Protein AF-0000000067801260 (afdb_homodimer)

Nearest PDB structures (foldseek):
  6x68-assembly1_C  TM=8.379E-01  e=4.644E-24  Trichoplusia ni
  5kc8-assembly1_A-2  TM=3.823E-01  e=8.505E+00  Homo sapiens
  6x68-assembly1_C  TM=8.379E-01  e=5.877E-24  Trichoplusia ni
  5kc8-assembly1_A-2  TM=3.819E-01  e=8.626E+00  Homo sapiens

Organism: Spodoptera frugiperda (NCBI:txid7108)

pLDDT: mean 83.51, std 18.82, range [22.94, 98.62]

Solvent-accessible surface area (backbone atoms only — not comparable to full-atom values): 46597 Å² total; per-residue (Å²): 73,30,53,61,46,40,55,47,50,46,67,68,41,85,57,49,84,84,35,73,62,62,68,69,66,81,75,52,71,66,56,49,36,30,54,53,17,48,42,48,43,44,13,45,45,37,58,87,44,80,68,41,49,72,32,82,48,78,91,49,40,49,66,64,52,59,71,64,47,53,67,68,58,50,55,49,47,61,71,28,58,48,60,37,68,68,88,71,65,71,61,90,65,50,86,47,61,64,38,43,67,55,51,51,52,51,34,51,49,33,47,71,73,55,81,71,68,53,46,36,25,47,52,74,48,66,46,73,50,86,73,94,59,94,38,62,39,78,41,78,91,42,90,55,33,40,11,44,40,32,40,36,33,13,19,79,86,19,40,57,38,31,66,46,76,54,63,56,71,77,35,86,62,69,72,62,47,52,45,51,48,50,50,63,64,40,53,91,62,55,50,73,60,25,34,40,34,32,45,45,80,42,41,43,57,65,41,42,51,54,32,43,71,40,53,50,19,28,35,36,25,32,41,53,86,89,49,76,89,60,61,63,66,59,73,67,58,85,67,53,75,71,36,73,45,73,50,64,50,96,86,47,44,27,41,35,32,36,21,59,99,52,82,43,39,34,40,25,51,75,52,70,96,47,72,39,77,42,65,36,86,93,41,73,85,40,73,43,77,39,45,39,60,58,54,52,43,65,72,47,66,51,12,56,58,46,27,52,54,60,24,55,60,53,46,48,77,66,85,92,62,56,69,66,56,50,51,45,44,47,48,55,67,18,48,45,46,43,37,51,48,54,54,48,36,69,70,63,70,49,90,70,52,71,66,56,54,54,50,50,50,26,29,58,42,51,67,51,75,75,72,68,71,60,78,62,64,76,68,69,69,72,74,73,72,69,72,78,50,81,57,47,44,99,85,64,49,66,48,76,73,77,79,82,70,76,74,74,79,125,73,31,52,61,45,42,55,47,48,46,67,67,43,86,57,50,83,84,38,72,64,61,68,69,65,80,75,52,71,67,55,50,37,30,53,52,17,48,42,48,45,45,13,46,44,38,58,88,45,81,68,40,51,72,31,82,49,77,90,50,42,49,65,64,52,61,70,64,47,54,65,68,56,51,54,49,46,62,71,29,58,49,60,36,67,68,89,70,65,71,62,88,66,51,87,49,61,62,38,43,66,53,53,50,52,52,35,51,51,35,46,71,72,54,80,72,67,56,46,36,24,47,52,76,48,66,44,72,48,84,74,93,58,95,36,61,40,79,42,77,92,42,90,55,33,40,11,43,40,29,38,33,33,14,20,78,87,20,40,56,38,32,66,46,75,55,64,54,74,75,38,88,66,69,74,64,47,53,44,51,49,52,50,63,64,40,53,91,62,55,52,74,58,24,35,39,34,32,45,45,80,42,40,44,58,67,40,41,50,53,33,42,70,41,54,49,20,28,35,37,26,31,41,53,86,89,48,75,89,60,62,64,66,58,74,65,59,85,67,52,74,69,37,71,45,72,52,65,50,95,86,46,45,26,40,36,33,36,22,58,98,53,81,43,39,32,38,24,51,76,54,68,96,46,71,40,79,42,65,36,86,93,40,73,85,42,72,43,76,40,44,40,61,56,55,51,45,65,70,48,67,50,13,55,58,48,28,51,54,58,23,56,59,52,47,48,78,66,84,92,62,57,68,65,55,50,51,45,44,46,47,55,69,17,48,45,44,42,37,50,47,54,54,47,38,68,70,63,71,48,90,70,52,71,66,56,53,52,49,50,52,29,30,60,40,51,66,50,75,73,73,72,72,62,80,66,69,75,69,70,67,73,74,72,72,69,72,77,50,80,56,48,43,98,86,63,49,68,48,77,73,76,78,83,67,81,74,75,77,125

InterPro domains:
  IPR029526 PiggyBac transposable element-derived protein [PF13843] (2-341)

Structure (mmCIF, N/CA/C/O backbone):
data_AF-0000000067801260-model_v1
#
loop_
_entity.id
_entity.type
_entity.pdbx_description
1 polymer 'PiggyBac transposable element-derived protein 4'
#
loop_
_atom_site.group_PDB
_atom_site.id
_atom_site.type_symbol
_atom_site.label_atom_id
_atom_site.label_alt_id
_atom_site.label_comp_id
_atom_site.label_asym_id
_atom_site.label_entity_id
_atom_site.label_seq_id
_atom_site.pdbx_PDB_ins_code
_atom_site.Cartn_x
_atom_site.Cartn_y
_atom_site.Cartn_z
_atom_site.occupancy
_atom_site.B_iso_or_equiv
_atom_site.auth_seq_id
_atom_site.auth_comp_id
_atom_site.auth_asym_id
_atom_site.auth_atom_id
_atom_site.pdbx_PDB_model_num
ATOM 1 N N . MET A 1 1 ? 16.891 13.375 26.109 1 86.06 1 MET A N 1
ATOM 2 C CA . MET A 1 1 ? 15.844 12.367 26.266 1 86.06 1 MET A CA 1
ATOM 3 C C . MET A 1 1 ? 16.344 10.984 25.859 1 86.06 1 MET A C 1
ATOM 5 O O . MET A 1 1 ? 16.25 10.031 26.625 1 86.06 1 MET A O 1
ATOM 9 N N . THR A 1 2 ? 16.969 10.867 24.766 1 85.75 2 THR A N 1
ATOM 10 C CA . THR A 1 2 ? 17.5 9.602 24.266 1 85.75 2 THR A CA 1
ATOM 11 C C . THR A 1 2 ? 18.594 9.078 25.203 1 85.75 2 THR A C 1
ATOM 13 O O . THR A 1 2 ? 18.594 7.898 25.562 1 85.75 2 THR A O 1
ATOM 16 N N . ASN A 1 3 ? 19.438 9.984 25.609 1 85.62 3 ASN A N 1
ATOM 17 C CA . ASN A 1 3 ? 20.5 9.594 26.547 1 85.62 3 ASN A CA 1
ATOM 18 C C . ASN A 1 3 ? 19.922 9.109 27.859 1 85.62 3 ASN A C 1
ATOM 20 O O . ASN A 1 3 ? 20.406 8.117 28.422 1 85.62 3 ASN A O 1
ATOM 24 N N . SER A 1 4 ? 18.891 9.82 28.375 1 83.81 4 SER A N 1
ATOM 25 C CA . SER A 1 4 ? 18.266 9.438 29.625 1 83.81 4 SER A CA 1
ATOM 26 C C . SER A 1 4 ? 17.656 8.039 29.547 1 83.81 4 SER A C 1
ATOM 28 O O . SER A 1 4 ? 17.828 7.223 30.453 1 83.81 4 SER A O 1
ATOM 30 N N . TYR A 1 5 ? 17.062 7.746 28.531 1 83.62 5 TYR A N 1
ATOM 31 C CA . TYR A 1 5 ? 16.438 6.438 28.359 1 83.62 5 TYR A CA 1
ATOM 32 C C . TYR A 1 5 ? 17.5 5.344 28.25 1 83.62 5 TYR A C 1
ATOM 34 O O . TYR A 1 5 ? 17.359 4.273 28.844 1 83.62 5 TYR A O 1
ATOM 42 N N . ALA A 1 6 ? 18.469 5.562 27.422 1 83.88 6 ALA A N 1
ATOM 43 C CA . ALA A 1 6 ? 19.531 4.578 27.234 1 83.88 6 ALA A CA 1
ATOM 44 C C . ALA A 1 6 ? 20.172 4.203 28.578 1 83.88 6 ALA A C 1
ATOM 46 O O . ALA A 1 6 ? 20.422 3.025 28.844 1 83.88 6 ALA A O 1
ATOM 47 N N . ASN A 1 7 ? 20.406 5.223 29.328 1 81.88 7 ASN A N 1
ATOM 48 C CA . ASN A 1 7 ? 21.047 4.992 30.625 1 81.88 7 ASN A CA 1
ATOM 49 C C . ASN A 1 7 ? 20.125 4.227 31.562 1 81.88 7 ASN A C 1
ATOM 51 O O . ASN A 1 7 ? 20.578 3.408 32.375 1 81.88 7 ASN A O 1
ATOM 55 N N . LYS A 1 8 ? 18.875 4.398 31.453 1 81 8 LYS A N 1
ATOM 56 C CA . LYS A 1 8 ? 17.906 3.668 32.25 1 81 8 LYS A CA 1
ATOM 57 C C . LYS A 1 8 ? 17.859 2.195 31.859 1 81 8 LYS A C 1
ATOM 59 O O . LYS A 1 8 ? 17.844 1.315 32.719 1 81 8 LYS A O 1
ATOM 64 N N . VAL A 1 9 ? 17.812 1.975 30.625 1 79.56 9 VAL A N 1
ATOM 65 C CA . VAL A 1 9 ? 17.75 0.603 30.125 1 79.56 9 VAL A CA 1
ATOM 66 C C . VAL A 1 9 ? 19.016 -0.147 30.5 1 79.56 9 VAL A C 1
ATOM 68 O O . VAL A 1 9 ? 18.984 -1.337 30.812 1 79.56 9 VAL A O 1
ATOM 71 N N . LYS A 1 10 ? 20.062 0.559 30.391 1 76.12 10 LYS A N 1
ATOM 72 C CA . LYS A 1 10 ? 21.359 -0.026 30.75 1 76.12 10 LYS A CA 1
ATOM 73 C C . LYS A 1 10 ? 21.359 -0.492 32.219 1 76.12 10 LYS A C 1
ATOM 75 O O . LYS A 1 10 ? 21.922 -1.535 32.531 1 76.12 10 LYS A O 1
ATOM 80 N N . ILE A 1 11 ? 20.672 0.238 33 1 73.31 11 ILE A N 1
ATOM 81 C CA . ILE A 1 11 ? 20.641 -0.047 34.438 1 73.31 11 ILE A CA 1
ATOM 82 C C . ILE A 1 11 ? 19.656 -1.172 34.719 1 73.31 11 ILE A C 1
ATOM 84 O O . ILE A 1 11 ? 19.922 -2.061 35.531 1 73.31 11 ILE A O 1
ATOM 88 N N . LEU A 1 12 ? 18.5 -1.091 34.031 1 68.81 12 LEU A N 1
ATOM 89 C CA . LEU A 1 12 ? 17.406 -2.014 34.344 1 68.81 12 LEU A CA 1
ATOM 90 C C . LEU A 1 12 ? 17.719 -3.404 33.781 1 68.81 12 LEU A C 1
ATOM 92 O O . LEU A 1 12 ? 17.375 -4.41 34.438 1 68.81 12 LEU A O 1
ATOM 96 N N . LYS A 1 13 ? 18.078 -3.387 32.562 1 64.12 13 LYS A N 1
ATOM 97 C CA . LYS A 1 13 ? 18.312 -4.707 31.984 1 64.12 13 LYS A CA 1
ATOM 98 C C . LYS A 1 13 ? 19.703 -5.234 32.344 1 64.12 13 LYS A C 1
ATOM 100 O O . LYS A 1 13 ? 20.672 -4.469 32.406 1 64.12 13 LYS A O 1
ATOM 105 N N . VAL A 1 14 ? 19.719 -6.273 33.188 1 59 14 VAL A N 1
ATOM 106 C CA . VAL A 1 14 ? 20.984 -6.941 33.469 1 59 14 VAL A CA 1
ATOM 107 C C . VAL A 1 14 ? 21.797 -7.066 32.188 1 59 14 VAL A C 1
ATOM 109 O O . VAL A 1 14 ? 21.547 -7.949 31.359 1 59 14 VAL A O 1
ATOM 112 N N . VAL A 1 15 ? 22.234 -5.996 31.797 1 60.5 15 VAL A N 1
ATOM 113 C CA . VAL A 1 15 ? 23 -5.945 30.562 1 60.5 15 VAL A CA 1
ATOM 114 C C . VAL A 1 15 ? 24.344 -6.641 30.766 1 60.5 15 VAL A C 1
ATOM 116 O O . VAL A 1 15 ? 25.094 -6.32 31.688 1 60.5 15 VAL A O 1
ATOM 119 N N . THR A 1 16 ? 24.328 -7.875 30.234 1 58.53 16 THR A N 1
ATOM 120 C CA . THR A 1 16 ? 25.625 -8.547 30.25 1 58.53 16 THR A CA 1
ATOM 121 C C . THR A 1 16 ? 26.625 -7.801 29.375 1 58.53 16 THR A C 1
ATOM 123 O O . THR A 1 16 ? 26.25 -7.051 28.469 1 58.53 16 THR A O 1
ATOM 126 N N . ARG A 1 17 ? 27.859 -7.785 29.781 1 54.38 17 ARG A N 1
ATOM 127 C CA . ARG A 1 17 ? 28.953 -7.062 29.156 1 54.38 17 ARG A CA 1
ATOM 128 C C . ARG A 1 17 ? 28.906 -7.203 27.641 1 54.38 17 ARG A C 1
ATOM 130 O O . ARG A 1 17 ? 29.359 -6.316 26.906 1 54.38 17 ARG A O 1
ATOM 137 N N . ASN A 1 18 ? 28.344 -8.258 27.156 1 57.47 18 ASN A N 1
ATOM 138 C CA . ASN A 1 18 ? 28.422 -8.57 25.734 1 57.47 18 ASN A CA 1
ATOM 139 C C . ASN A 1 18 ? 27.219 -8.008 24.984 1 57.47 18 ASN A C 1
ATOM 141 O O . ASN A 1 18 ? 27.172 -8.07 23.75 1 57.47 18 ASN A O 1
ATOM 145 N N . MET A 1 19 ? 26.406 -7.348 25.766 1 66.75 19 MET A N 1
ATOM 146 C CA . MET A 1 19 ? 25.25 -6.809 25.062 1 66.75 19 MET A CA 1
ATOM 147 C C . MET A 1 19 ? 25.562 -5.453 24.453 1 66.75 19 MET A C 1
ATOM 149 O O . MET A 1 19 ? 26.328 -4.672 25.016 1 66.75 19 MET A O 1
ATOM 153 N N . ARG A 1 20 ? 25.156 -5.211 23.344 1 71.19 20 ARG A N 1
ATOM 154 C CA . ARG A 1 20 ? 25.375 -3.965 22.609 1 71.19 20 ARG A CA 1
ATOM 155 C C . ARG A 1 20 ? 25.016 -2.758 23.469 1 71.19 20 ARG A C 1
ATOM 157 O O . ARG A 1 20 ? 25.688 -1.73 23.422 1 71.19 20 ARG A O 1
ATOM 164 N N . LEU A 1 21 ? 24.141 -2.906 24.328 1 74.38 21 LEU A N 1
ATOM 165 C CA . LEU A 1 21 ? 23.656 -1.801 25.156 1 74.38 21 LEU A CA 1
ATOM 166 C C . LEU A 1 21 ? 24.703 -1.381 26.172 1 74.38 21 LEU A C 1
ATOM 168 O O . LEU A 1 21 ? 24.719 -0.227 26.609 1 74.38 21 LEU A O 1
ATOM 172 N N . ALA A 1 22 ? 25.469 -2.301 26.516 1 74.88 22 ALA A N 1
ATOM 173 C CA . ALA A 1 22 ? 26.531 -2.008 27.484 1 74.88 22 ALA A CA 1
ATOM 174 C C . ALA A 1 22 ? 27.531 -1.007 26.906 1 74.88 22 ALA A C 1
ATOM 176 O O . ALA A 1 22 ? 28.219 -0.311 27.656 1 74.88 22 ALA A O 1
ATOM 177 N N . LYS A 1 23 ? 27.5 -0.861 25.594 1 78.81 23 LYS A N 1
ATOM 178 C CA . LYS A 1 23 ? 28.469 -0.004 24.922 1 78.81 23 LYS A CA 1
ATOM 179 C C . LYS A 1 23 ? 27.875 1.37 24.625 1 78.81 23 LYS A C 1
ATOM 181 O O . LYS A 1 23 ? 28.453 2.15 23.859 1 78.81 23 LYS A O 1
ATOM 186 N N . TRP A 1 24 ? 26.859 1.722 25.297 1 88.94 24 TRP A N 1
ATOM 187 C CA . TRP A 1 24 ? 26.203 2.996 25.031 1 88.94 24 TRP A CA 1
ATOM 188 C C . TRP A 1 24 ? 27.094 4.164 25.469 1 88.94 24 TRP A C 1
ATOM 190 O O . TRP A 1 24 ? 27.656 4.152 26.562 1 88.94 24 TRP A O 1
ATOM 200 N N . VAL A 1 25 ? 27.25 5.066 24.547 1 89.38 25 VAL A N 1
ATOM 201 C CA . VAL A 1 25 ? 27.859 6.367 24.812 1 89.38 25 VAL A CA 1
ATOM 202 C C . VAL A 1 25 ? 26.859 7.48 24.484 1 89.38 25 VAL A C 1
ATOM 204 O O . VAL A 1 25 ? 26.203 7.434 23.438 1 89.38 25 VAL A O 1
ATOM 207 N N . ASP A 1 26 ? 26.766 8.406 25.453 1 91.81 26 ASP A N 1
ATOM 208 C CA . ASP A 1 26 ? 25.797 9.477 25.219 1 91.81 26 ASP A CA 1
ATOM 209 C C . ASP A 1 26 ? 26.031 10.148 23.859 1 91.81 26 ASP A C 1
ATOM 211 O O . ASP A 1 26 ? 27.172 10.367 23.469 1 91.81 26 ASP A O 1
ATOM 215 N N . CYS A 1 27 ? 24.906 10.352 23.234 1 91.88 27 CYS A N 1
ATOM 216 C CA . CYS A 1 27 ? 25 11 21.922 1 91.88 27 CYS A CA 1
ATOM 217 C C . CYS A 1 27 ? 24.938 12.516 22.062 1 91.88 27 CYS A C 1
ATOM 219 O O . CYS A 1 27 ? 24.5 13.031 23.094 1 91.88 27 CYS A O 1
ATOM 221 N N . ASN A 1 28 ? 25.516 13.258 21.062 1 93.38 28 ASN A N 1
ATOM 222 C CA . ASN A 1 28 ? 25.438 14.711 20.984 1 93.38 28 ASN A CA 1
ATOM 223 C C . ASN A 1 28 ? 24.562 15.172 19.828 1 93.38 28 ASN A C 1
ATOM 225 O O . ASN A 1 28 ? 23.984 14.352 19.109 1 93.38 28 ASN A O 1
ATOM 229 N N . ASP A 1 29 ? 24.469 16.469 19.703 1 93.75 29 ASP A N 1
ATOM 230 C CA . ASP A 1 29 ? 23.562 17.031 18.703 1 93.75 29 ASP A CA 1
ATOM 231 C C . ASP A 1 29 ? 24.016 16.688 17.297 1 93.75 29 ASP A C 1
ATOM 233 O O . ASP A 1 29 ? 23.188 16.391 16.422 1 93.75 29 ASP A O 1
ATOM 237 N N . GLU A 1 30 ? 25.219 16.672 17.094 1 94.75 30 GLU A N 1
ATOM 238 C CA . GLU A 1 30 ? 25.75 16.359 15.773 1 94.75 30 GLU A CA 1
ATOM 239 C C . GLU A 1 30 ? 25.469 14.906 15.391 1 94.75 30 GLU A C 1
ATOM 241 O O . GLU A 1 30 ? 25.094 14.617 14.258 1 94.75 30 GLU A O 1
ATOM 246 N N . GLU A 1 31 ? 25.703 14.062 16.328 1 95 31 GLU A N 1
ATOM 247 C CA . GLU A 1 31 ? 25.453 12.648 16.094 1 95 31 GLU A CA 1
ATOM 248 C C . GLU A 1 31 ? 23.984 12.375 15.82 1 95 31 GLU A C 1
ATOM 250 O O . GLU A 1 31 ? 23.641 11.57 14.961 1 95 31 GLU A O 1
ATOM 255 N N . MET A 1 32 ? 23.172 13.07 16.625 1 96.06 32 MET A N 1
ATOM 256 C CA . MET A 1 32 ? 21.734 12.914 16.422 1 96.06 32 MET A CA 1
ATOM 257 C C . MET A 1 32 ? 21.312 13.414 15.055 1 96.06 32 MET A C 1
ATOM 259 O O . MET A 1 32 ? 20.438 12.836 14.414 1 96.06 32 MET A O 1
ATOM 263 N N . LEU A 1 33 ? 21.969 14.438 14.648 1 96.81 33 LEU A N 1
ATOM 264 C CA . LEU A 1 33 ? 21.688 14.969 13.32 1 96.81 33 LEU A CA 1
ATOM 265 C C . LEU A 1 33 ? 22.062 13.961 12.234 1 96.81 33 LEU A C 1
ATOM 267 O O . LEU A 1 33 ? 21.328 13.766 11.273 1 96.81 33 LEU A O 1
ATOM 271 N N . LYS A 1 34 ? 23.188 13.336 12.391 1 97.25 34 LYS A N 1
ATOM 272 C CA . LYS A 1 34 ? 23.609 12.297 11.461 1 97.25 34 LYS A CA 1
ATOM 273 C C . LYS A 1 34 ? 22.656 11.109 11.484 1 97.25 34 LYS A C 1
ATOM 275 O O . LYS A 1 34 ? 22.359 10.523 10.438 1 97.25 34 LYS A O 1
ATOM 280 N N . PHE A 1 35 ? 22.219 10.805 12.711 1 96.88 35 PHE A N 1
ATOM 281 C CA . PHE A 1 35 ? 21.25 9.719 12.883 1 96.88 35 PHE A CA 1
ATOM 282 C C . PHE A 1 35 ? 19.984 10 12.086 1 96.88 35 PHE A C 1
ATOM 284 O O . PHE A 1 35 ? 19.5 9.141 11.344 1 96.88 35 PHE A O 1
ATOM 291 N N . LEU A 1 36 ? 19.453 11.211 12.188 1 96.88 36 LEU A N 1
ATOM 292 C CA . LEU A 1 36 ? 18.266 11.625 11.469 1 96.88 36 LEU A CA 1
ATOM 293 C C . LEU A 1 36 ? 18.531 11.688 9.969 1 96.88 36 LEU A C 1
ATOM 295 O O . LEU A 1 36 ? 17.672 11.336 9.164 1 96.88 36 LEU A O 1
ATOM 299 N N . GLY A 1 37 ? 19.688 12.148 9.617 1 96.81 37 GLY A N 1
ATOM 300 C CA . GLY A 1 37 ? 20.078 12.164 8.211 1 96.81 37 GLY A CA 1
ATOM 301 C C . GLY A 1 37 ? 20.094 10.781 7.582 1 96.81 37 GLY A C 1
ATOM 302 O O . GLY A 1 37 ? 19.688 10.617 6.43 1 96.81 37 GLY A O 1
ATOM 303 N N . LEU A 1 38 ? 20.531 9.812 8.312 1 96.44 38 LEU A N 1
ATOM 304 C CA . LEU A 1 38 ? 20.562 8.438 7.824 1 96.44 38 LEU A CA 1
ATOM 305 C C . LEU A 1 38 ? 19.141 7.914 7.621 1 96.44 38 LEU A C 1
ATOM 307 O O . LEU A 1 38 ? 18.875 7.16 6.68 1 96.44 38 LEU A O 1
ATOM 311 N N . LEU A 1 39 ? 18.25 8.32 8.508 1 95.62 39 LEU A N 1
ATOM 312 C CA . LEU A 1 39 ? 16.859 7.918 8.336 1 95.62 39 LEU A CA 1
ATOM 313 C C . LEU A 1 39 ? 16.297 8.484 7.035 1 95.62 39 LEU A C 1
ATOM 315 O O . LEU A 1 39 ? 15.586 7.785 6.309 1 95.62 39 LEU A O 1
ATOM 319 N N . ILE A 1 40 ? 16.609 9.688 6.742 1 95.5 40 ILE A N 1
ATOM 320 C CA . ILE A 1 40 ? 16.172 10.297 5.488 1 95.5 40 ILE A CA 1
ATOM 321 C C . ILE A 1 40 ? 16.781 9.539 4.309 1 95.5 40 ILE A C 1
ATOM 323 O O . ILE A 1 40 ? 16.109 9.25 3.324 1 95.5 40 ILE A O 1
ATOM 327 N N . TYR A 1 41 ? 18.109 9.242 4.492 1 95.62 41 TYR A N 1
ATOM 328 C CA . TYR A 1 41 ? 18.828 8.516 3.453 1 95.62 41 TYR A CA 1
ATOM 329 C C . TYR A 1 41 ? 18.141 7.188 3.15 1 95.62 41 TYR A C 1
ATOM 331 O O . TYR A 1 41 ? 17.984 6.812 1.984 1 95.62 41 TYR A O 1
ATOM 339 N N . MET A 1 42 ? 17.688 6.551 4.148 1 94.19 42 MET A N 1
ATOM 340 C CA . MET A 1 42 ? 17.062 5.234 4.008 1 94.19 42 MET A CA 1
ATOM 341 C C . MET A 1 42 ? 15.688 5.348 3.365 1 94.19 42 MET A C 1
ATOM 343 O O . MET A 1 42 ? 15.148 4.363 2.859 1 94.19 42 MET A O 1
ATOM 347 N N . GLY A 1 43 ? 15.086 6.496 3.391 1 93 43 GLY A N 1
ATOM 348 C CA . GLY A 1 43 ? 13.867 6.762 2.643 1 93 43 GLY A CA 1
ATOM 349 C C . GLY A 1 43 ? 14.117 6.977 1.16 1 93 43 GLY A C 1
ATOM 350 O O . GLY A 1 43 ? 13.281 6.605 0.328 1 93 43 GLY A O 1
ATOM 351 N N . LEU A 1 44 ? 15.25 7.535 0.869 1 93.19 44 LEU A N 1
ATOM 352 C CA . LEU A 1 44 ? 15.633 7.805 -0.512 1 93.19 44 LEU A CA 1
ATOM 353 C C . LEU A 1 44 ? 16.109 6.527 -1.205 1 93.19 44 LEU A C 1
ATOM 355 O O . LEU A 1 44 ? 15.797 6.309 -2.379 1 93.19 44 LEU A O 1
ATOM 359 N N . LYS A 1 45 ? 16.812 5.812 -0.466 1 93.5 45 LYS A N 1
ATOM 360 C CA . LYS A 1 45 ? 17.375 4.543 -0.93 1 93.5 45 LYS A CA 1
ATOM 361 C C . LYS A 1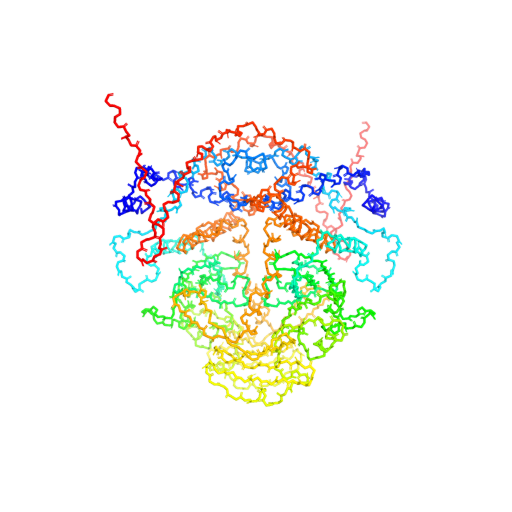 45 ? 16.875 3.381 -0.076 1 93.5 45 LYS A C 1
ATOM 363 O O . LYS A 1 45 ? 17.297 3.209 1.064 1 93.5 45 LYS A O 1
ATOM 368 N N . LYS A 1 46 ? 16.125 2.529 -0.647 1 92.06 46 LYS A N 1
ATOM 369 C CA . LYS A 1 46 ? 15.555 1.432 0.13 1 92.06 46 LYS A CA 1
ATOM 370 C C . LYS A 1 46 ? 16.266 0.116 -0.18 1 92.06 46 LYS A C 1
ATOM 372 O O . LYS A 1 46 ? 16.406 -0.256 -1.347 1 92.06 46 LYS A O 1
ATOM 377 N N . LEU A 1 47 ? 16.672 -0.47 0.854 1 92.31 47 LEU A N 1
ATOM 378 C CA . LEU A 1 47 ? 17.328 -1.77 0.763 1 92.31 47 LEU A CA 1
ATOM 379 C C . LEU A 1 47 ? 16.531 -2.836 1.504 1 92.31 47 LEU A C 1
ATOM 381 O O . LEU A 1 47 ? 15.641 -2.514 2.289 1 92.31 47 LEU A O 1
ATOM 385 N N . PRO A 1 48 ? 16.766 -4.098 1.256 1 88.5 48 PRO A N 1
ATOM 386 C CA . PRO A 1 48 ? 15.945 -5.168 1.843 1 88.5 48 PRO A CA 1
ATOM 387 C C . PRO A 1 48 ? 16.047 -5.215 3.365 1 88.5 48 PRO A C 1
ATOM 389 O O . PRO A 1 48 ? 15.031 -5.363 4.051 1 88.5 48 PRO A O 1
ATOM 392 N N . LYS A 1 49 ? 17.266 -5.062 3.857 1 89.44 49 LYS A N 1
ATOM 393 C CA . LYS A 1 49 ? 17.484 -5.125 5.301 1 89.44 49 LYS A CA 1
ATOM 394 C C . LYS A 1 49 ? 18.266 -3.91 5.789 1 89.44 49 LYS A C 1
ATOM 396 O O . LYS A 1 49 ? 19.031 -3.312 5.027 1 89.44 49 LYS A O 1
ATOM 401 N N . MET A 1 50 ? 18 -3.68 7.051 1 89.94 50 MET A N 1
ATOM 402 C CA . MET A 1 50 ? 18.734 -2.562 7.652 1 89.94 50 MET A CA 1
ATOM 403 C C . MET A 1 50 ? 20.234 -2.795 7.594 1 89.94 50 MET A C 1
ATOM 405 O O . MET A 1 50 ? 21 -1.87 7.312 1 89.94 50 MET A O 1
ATOM 409 N N . SER A 1 51 ? 20.688 -4.016 7.832 1 91.81 51 SER A N 1
ATOM 410 C CA . SER A 1 51 ? 22.109 -4.344 7.863 1 91.81 51 SER A CA 1
ATOM 411 C C . SER A 1 51 ? 22.734 -4.227 6.48 1 91.81 51 SER A C 1
ATOM 413 O O . SER A 1 51 ? 23.953 -4.098 6.355 1 91.81 51 SER A O 1
ATOM 415 N N . ASP A 1 52 ? 21.875 -4.203 5.477 1 93.19 52 ASP A N 1
ATOM 416 C CA . ASP A 1 52 ? 22.375 -4.156 4.109 1 93.19 52 ASP A CA 1
ATOM 417 C C . ASP A 1 52 ? 23.016 -2.805 3.807 1 93.19 52 ASP A C 1
ATOM 419 O O . ASP A 1 52 ? 23.875 -2.703 2.93 1 93.19 52 ASP A O 1
ATOM 423 N N . TYR A 1 53 ? 22.641 -1.809 4.551 1 94.62 53 TYR A N 1
ATOM 424 C CA . TYR A 1 53 ? 23.203 -0.483 4.328 1 94.62 53 TYR A CA 1
ATOM 425 C C . TYR A 1 53 ? 24.688 -0.466 4.648 1 94.62 53 TYR A C 1
ATOM 427 O O . TYR A 1 53 ? 25.453 0.302 4.059 1 94.62 53 TYR A O 1
ATOM 435 N N . TRP A 1 54 ? 25.109 -1.322 5.562 1 95.38 54 TRP A N 1
ATOM 436 C CA . TRP A 1 54 ? 26.516 -1.378 5.965 1 95.38 54 TRP A CA 1
ATOM 437 C C . TRP A 1 54 ? 27.203 -2.602 5.371 1 95.38 54 TRP A C 1
ATOM 439 O O . TRP A 1 54 ? 28.328 -2.947 5.77 1 95.38 54 TRP A O 1
ATOM 449 N N . SER A 1 55 ? 26.5 -3.279 4.441 1 92.62 55 SER A N 1
ATOM 450 C CA . SER A 1 55 ? 27.047 -4.512 3.871 1 92.62 55 SER A CA 1
ATOM 451 C C . SER A 1 55 ? 28.125 -4.219 2.832 1 92.62 55 SER A C 1
ATOM 453 O O . SER A 1 55 ? 28.109 -3.152 2.211 1 92.62 55 SER A O 1
ATOM 455 N N . ASN A 1 56 ? 29 -5.211 2.641 1 91.25 56 ASN A N 1
ATOM 456 C CA . ASN A 1 56 ? 30.016 -5.109 1.604 1 91.25 56 ASN A CA 1
ATOM 457 C C . ASN A 1 56 ? 29.578 -5.793 0.314 1 91.25 56 ASN A C 1
ATOM 459 O O . ASN A 1 56 ? 30.359 -5.902 -0.634 1 91.25 56 ASN A O 1
ATOM 463 N N . ASN A 1 57 ? 28.328 -6.234 0.323 1 91.62 57 ASN A N 1
ATOM 464 C CA . ASN A 1 57 ? 27.766 -6.797 -0.899 1 91.62 57 ASN A CA 1
ATOM 465 C C . ASN A 1 57 ? 27.781 -5.785 -2.041 1 91.62 57 ASN A C 1
ATOM 467 O O . ASN A 1 57 ? 27.266 -4.672 -1.896 1 91.62 57 ASN A O 1
ATOM 471 N N . ILE A 1 58 ? 28.281 -6.152 -3.154 1 92.31 58 ILE A N 1
ATOM 472 C CA . ILE A 1 58 ? 28.484 -5.262 -4.293 1 92.31 58 ILE A CA 1
ATOM 473 C C . ILE A 1 58 ? 27.141 -4.652 -4.707 1 92.31 58 ILE A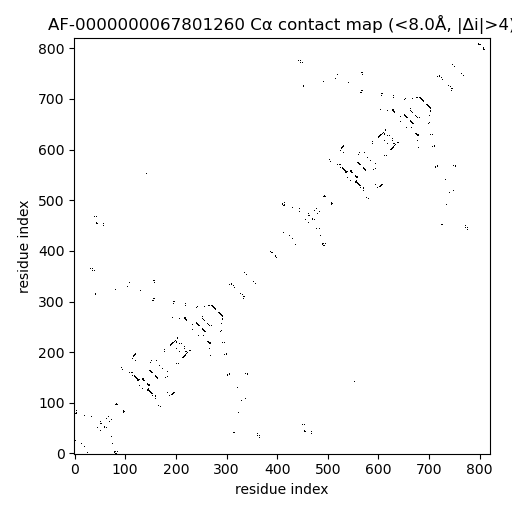 C 1
ATOM 475 O O . ILE A 1 58 ? 27.094 -3.529 -5.211 1 92.31 58 ILE A O 1
ATOM 479 N N . LEU A 1 59 ? 26.094 -5.312 -4.465 1 93.31 59 LEU A N 1
ATOM 480 C CA . LEU A 1 59 ? 24.766 -4.84 -4.848 1 93.31 59 LEU A CA 1
ATOM 481 C C . LEU A 1 59 ? 24.344 -3.65 -3.99 1 93.31 59 LEU A C 1
ATOM 483 O O . LEU A 1 59 ? 23.578 -2.799 -4.438 1 93.31 59 LEU A O 1
ATOM 487 N N . TYR A 1 60 ? 24.891 -3.615 -2.746 1 93.62 60 TYR A N 1
ATOM 488 C CA . TYR A 1 60 ? 24.344 -2.652 -1.793 1 93.62 60 TYR A CA 1
ATOM 489 C C . TYR A 1 60 ? 25.438 -1.697 -1.311 1 93.62 60 TYR A C 1
ATOM 491 O O . TYR A 1 60 ? 25.125 -0.661 -0.711 1 93.62 60 TYR A O 1
ATOM 499 N N . LYS A 1 61 ? 26.656 -2 -1.581 1 89.44 61 LYS A N 1
ATOM 500 C CA . LYS A 1 61 ? 27.797 -1.295 -0.999 1 89.44 61 LYS A CA 1
ATOM 501 C C . LYS A 1 61 ? 27.703 0.204 -1.271 1 89.44 61 LYS A C 1
ATOM 503 O O . LYS A 1 61 ? 27.469 0.622 -2.404 1 89.44 61 LYS A O 1
ATOM 508 N N . ASN A 1 62 ? 27.781 0.967 -0.168 1 86.06 62 ASN A N 1
ATOM 509 C CA . ASN A 1 62 ? 27.797 2.426 -0.227 1 86.06 62 ASN A CA 1
ATOM 510 C C . ASN A 1 62 ? 28.578 3.027 0.93 1 86.06 62 ASN A C 1
ATOM 512 O O . ASN A 1 62 ? 28.531 2.518 2.051 1 86.06 62 ASN A O 1
ATOM 516 N N . LYS A 1 63 ? 29.266 4.105 0.697 1 88.5 63 LYS A N 1
ATOM 517 C CA . LYS A 1 63 ? 30.172 4.68 1.688 1 88.5 63 LYS A CA 1
ATOM 518 C C . LYS A 1 63 ? 29.469 5.73 2.539 1 88.5 63 LYS A C 1
ATOM 520 O O . LYS A 1 63 ? 29.969 6.121 3.594 1 88.5 63 LYS A O 1
ATOM 525 N N . VAL A 1 64 ? 28.297 6.078 2.215 1 92.12 64 VAL A N 1
ATOM 526 C CA . VAL A 1 64 ? 27.594 7.184 2.855 1 92.12 64 VAL A CA 1
ATOM 527 C C . VAL A 1 64 ? 27.312 6.836 4.316 1 92.12 64 VAL A C 1
ATOM 529 O O . VAL A 1 64 ? 27.609 7.621 5.219 1 92.12 64 VAL A O 1
ATOM 532 N N . VAL A 1 65 ? 26.766 5.613 4.551 1 94.06 65 VAL A N 1
ATOM 533 C CA . VAL A 1 65 ? 26.328 5.242 5.891 1 94.06 65 VAL A CA 1
ATOM 534 C C . VAL A 1 65 ? 27.531 4.957 6.773 1 94.06 65 VAL A C 1
ATOM 536 O O . VAL A 1 65 ? 27.562 5.324 7.953 1 94.06 65 VAL A O 1
ATOM 539 N N . SER A 1 66 ? 28.562 4.355 6.148 1 91.75 66 SER A N 1
ATOM 540 C CA . SER A 1 66 ? 29.734 4.004 6.93 1 91.75 66 SER A CA 1
ATOM 541 C C . SER A 1 66 ? 30.531 5.242 7.336 1 91.75 66 SER A C 1
ATOM 543 O O . SER A 1 66 ? 31.172 5.258 8.383 1 91.75 66 SER A O 1
ATOM 545 N N . GLN A 1 67 ? 30.422 6.242 6.551 1 92.12 67 GLN A N 1
ATOM 546 C CA . GLN A 1 67 ? 31.094 7.5 6.867 1 92.12 67 GLN A CA 1
ATOM 547 C C . GLN A 1 67 ? 30.344 8.266 7.949 1 92.12 67 GLN A C 1
ATOM 549 O O . GLN A 1 67 ? 30.953 9.031 8.711 1 92.12 67 GLN A O 1
ATOM 554 N N . ALA A 1 68 ? 29.094 8.062 8.047 1 94.69 68 ALA A N 1
ATOM 555 C CA . ALA A 1 68 ? 28.281 8.797 9.016 1 94.69 68 ALA A CA 1
ATOM 556 C C . ALA A 1 68 ? 28.375 8.156 10.398 1 94.69 68 ALA A C 1
ATOM 558 O O . ALA A 1 68 ? 28.609 8.852 11.391 1 94.69 68 ALA A O 1
ATOM 559 N N . MET A 1 69 ? 28.172 6.836 10.492 1 94.56 69 MET A N 1
ATOM 560 C CA . MET A 1 69 ? 28.312 6.121 11.758 1 94.56 69 MET A CA 1
ATOM 561 C C . MET A 1 69 ? 28.297 4.613 11.539 1 94.56 69 MET A C 1
ATOM 563 O O . MET A 1 69 ? 27.875 4.141 10.484 1 94.56 69 MET A O 1
ATOM 567 N N . SER A 1 70 ? 28.719 3.881 12.531 1 95.12 70 SER A N 1
ATOM 568 C CA . SER A 1 70 ? 28.734 2.424 12.445 1 95.12 70 SER A CA 1
ATOM 569 C C . SER A 1 70 ? 27.328 1.852 12.562 1 95.12 70 SER A C 1
ATOM 571 O O . SER A 1 70 ? 26.438 2.496 13.117 1 95.12 70 SER A O 1
ATOM 573 N N . ARG A 1 71 ? 27.141 0.651 12.047 1 94.62 71 ARG A N 1
ATOM 574 C CA . ARG A 1 71 ? 25.844 -0.024 12.102 1 94.62 71 ARG A CA 1
ATOM 575 C C . ARG A 1 71 ? 25.391 -0.207 13.547 1 94.62 71 ARG A C 1
ATOM 577 O O . ARG A 1 71 ? 24.234 0.097 13.883 1 94.62 71 ARG A O 1
ATOM 584 N N . ASN A 1 72 ? 26.234 -0.659 14.352 1 93.75 72 ASN A N 1
ATOM 585 C CA . ASN A 1 72 ? 25.906 -0.914 15.75 1 93.75 72 ASN A CA 1
ATOM 586 C C . ASN A 1 72 ? 25.453 0.36 16.469 1 93.75 72 ASN A C 1
ATOM 588 O O . ASN A 1 72 ? 24.5 0.34 17.234 1 93.75 72 ASN A O 1
ATOM 592 N N . ARG A 1 73 ? 26.203 1.396 16.219 1 94.31 73 ARG A N 1
ATOM 593 C CA . ARG A 1 73 ? 25.844 2.666 16.844 1 94.31 73 ARG A CA 1
ATOM 594 C C . ARG A 1 73 ? 24.469 3.146 16.359 1 94.31 73 ARG A C 1
ATOM 596 O O . ARG A 1 73 ? 23.656 3.611 17.156 1 94.31 73 ARG A O 1
ATOM 603 N N . PHE A 1 74 ? 24.266 3.027 15.109 1 94.94 74 PHE A N 1
ATOM 604 C CA . PHE A 1 74 ? 22.984 3.432 14.547 1 94.94 74 PHE A CA 1
ATOM 605 C C . PHE A 1 74 ? 21.844 2.648 15.18 1 94.94 74 PHE A C 1
ATOM 607 O O . PHE A 1 74 ? 20.844 3.232 15.602 1 94.94 74 PHE A O 1
ATOM 614 N N . GLU A 1 75 ? 21.984 1.354 15.203 1 92.31 75 GLU A N 1
ATOM 615 C CA . GLU A 1 75 ? 20.953 0.489 15.766 1 92.31 75 GLU A CA 1
ATOM 616 C C . GLU A 1 75 ? 20.734 0.794 17.25 1 92.31 75 GLU A C 1
ATOM 618 O O . GLU A 1 75 ? 19.594 0.714 17.734 1 92.31 75 GLU A O 1
ATOM 623 N N . LEU A 1 76 ? 21.75 1.11 17.922 1 92.12 76 LEU A N 1
ATOM 624 C CA . LEU A 1 76 ? 21.641 1.485 19.328 1 92.12 76 LEU A CA 1
ATOM 625 C C . LEU A 1 76 ? 20.859 2.787 19.484 1 92.12 76 LEU A C 1
ATOM 627 O O . LEU A 1 76 ? 20.016 2.91 20.375 1 92.12 76 LEU A O 1
ATOM 631 N N . LEU A 1 77 ? 21.188 3.74 18.656 1 93.56 77 LEU A N 1
ATOM 632 C CA . LEU A 1 77 ? 20.469 5.008 18.688 1 93.56 77 LEU A CA 1
ATOM 633 C C . LEU A 1 77 ? 18.984 4.805 18.391 1 93.56 77 LEU A C 1
ATOM 635 O O . LEU A 1 77 ? 18.125 5.41 19.031 1 93.56 77 LEU A O 1
ATOM 639 N N . LEU A 1 78 ? 18.703 4.004 17.422 1 92.38 78 LEU A N 1
ATOM 640 C CA . LEU A 1 78 ? 17.328 3.711 17.062 1 92.38 78 LEU A CA 1
ATOM 641 C C . LEU A 1 78 ? 16.594 3.061 18.234 1 92.38 78 LEU A C 1
ATOM 643 O O . LEU A 1 78 ? 15.438 3.408 18.516 1 92.38 78 LEU A O 1
ATOM 647 N N . ARG A 1 79 ? 17.219 2.236 18.906 1 89.81 79 ARG A N 1
ATOM 648 C CA . ARG A 1 79 ? 16.625 1.529 20.031 1 89.81 79 ARG A CA 1
ATOM 649 C C . ARG A 1 79 ? 16.344 2.484 21.188 1 89.81 79 ARG A C 1
ATOM 651 O O . ARG A 1 79 ? 15.336 2.348 21.875 1 89.81 79 ARG A O 1
ATOM 658 N N . CYS A 1 80 ? 17.203 3.4 21.375 1 91.19 80 CYS A N 1
ATOM 659 C CA . CYS A 1 80 ? 17.109 4.27 22.531 1 91.19 80 CYS A CA 1
ATOM 660 C C . CYS A 1 80 ? 16.453 5.594 22.172 1 91.19 80 CYS A C 1
ATOM 662 O O . CYS A 1 80 ? 16.234 6.441 23.047 1 91.19 80 CYS A O 1
ATOM 664 N N . TRP A 1 81 ? 16.109 5.746 20.938 1 92.31 81 TRP A N 1
ATOM 665 C CA . TRP A 1 81 ? 15.484 6.984 20.469 1 92.31 81 TRP A CA 1
ATOM 666 C C . TRP A 1 81 ? 14.18 7.246 21.219 1 92.31 81 TRP A C 1
ATOM 668 O O . TRP A 1 81 ? 13.227 6.473 21.094 1 92.31 81 TRP A O 1
ATOM 678 N N . HIS A 1 82 ? 14.141 8.289 22 1 91.5 82 HIS A N 1
ATOM 679 C CA . HIS A 1 82 ? 13.008 8.594 22.875 1 91.5 82 HIS A CA 1
ATOM 680 C C . HIS A 1 82 ? 12.781 10.102 22.969 1 91.5 82 HIS A C 1
ATOM 682 O O . HIS A 1 82 ? 13.703 10.891 22.75 1 91.5 82 HIS A O 1
ATOM 688 N N . PHE A 1 83 ? 11.586 10.438 23.359 1 91.69 83 PHE A N 1
ATOM 689 C CA . PHE A 1 83 ? 11.219 11.844 23.281 1 91.69 83 PHE A CA 1
ATOM 690 C C . PHE A 1 83 ? 10.781 12.359 24.641 1 91.69 83 PHE A C 1
ATOM 692 O O . PHE A 1 83 ? 10.508 13.555 24.812 1 91.69 83 PHE A O 1
ATOM 699 N N . GLU A 1 84 ? 10.508 11.5 25.547 1 85.69 84 GLU A N 1
ATOM 700 C CA . GLU A 1 84 ? 10.117 11.875 26.891 1 85.69 84 GLU A CA 1
ATOM 701 C C . GLU A 1 84 ? 10.969 11.156 27.938 1 85.69 84 GLU A C 1
ATOM 703 O O . GLU A 1 84 ? 11.422 10.031 27.719 1 85.69 84 GLU A O 1
ATOM 708 N N . ASP A 1 85 ? 11.133 11.898 28.984 1 75.06 85 ASP A N 1
ATOM 709 C CA . ASP A 1 85 ? 11.891 11.281 30.062 1 75.06 85 ASP A CA 1
ATOM 710 C C . ASP A 1 85 ? 11.055 10.258 30.828 1 75.06 85 ASP A C 1
ATOM 712 O O . ASP A 1 85 ? 9.891 10.523 31.141 1 75.06 85 ASP A O 1
ATOM 716 N N . SER A 1 86 ? 11.125 9.031 30.547 1 59.66 86 SER A N 1
ATOM 717 C CA . SER A 1 86 ? 10.359 7.895 31.031 1 59.66 86 SER A CA 1
ATOM 718 C C . SER A 1 86 ? 10.133 7.984 32.531 1 59.66 86 SER A C 1
ATOM 720 O O . SER A 1 86 ? 9.258 7.297 33.094 1 59.66 86 SER A O 1
ATOM 722 N N . ILE A 1 87 ? 10.938 8.602 33.344 1 55.22 87 ILE A N 1
ATOM 723 C CA . ILE A 1 87 ? 10.891 8.516 34.781 1 55.22 87 ILE A CA 1
ATOM 724 C C . ILE A 1 87 ? 9.539 9.023 35.281 1 55.22 87 ILE A C 1
ATOM 726 O O . ILE A 1 87 ? 9.008 8.508 36.281 1 55.22 87 ILE A O 1
ATOM 730 N N . HIS A 1 88 ? 8.953 9.867 34.531 1 54.41 88 HIS A N 1
ATOM 731 C CA . HIS A 1 88 ? 7.781 10.516 35.125 1 54.41 88 HIS A CA 1
ATOM 732 C C . HIS A 1 88 ? 6.492 10.008 34.469 1 54.41 88 HIS A C 1
ATOM 734 O O . HIS A 1 88 ? 5.414 10.555 34.719 1 54.41 88 HIS A O 1
ATOM 740 N N . LEU A 1 89 ? 6.598 8.969 33.688 1 57.06 89 LEU A N 1
ATOM 741 C CA . LEU A 1 89 ? 5.527 8.703 32.75 1 57.06 89 LEU A CA 1
ATOM 742 C C . LEU A 1 89 ? 4.449 7.82 33.375 1 57.06 89 LEU A C 1
ATOM 744 O O . LEU A 1 89 ? 4.328 6.645 33.031 1 57.06 89 LEU A O 1
ATOM 748 N N . THR A 1 90 ? 4.184 8.07 34.688 1 54.78 90 THR A N 1
ATOM 749 C CA . THR A 1 90 ? 3.258 7.145 35.312 1 54.78 90 THR A CA 1
ATOM 750 C C . THR A 1 90 ? 1.825 7.414 34.875 1 54.78 90 THR A C 1
ATOM 752 O O . THR A 1 90 ? 0.892 6.742 35.312 1 54.78 90 THR A O 1
ATOM 755 N N . SER A 1 91 ? 1.605 8.445 34.156 1 57.78 91 SER A N 1
ATOM 756 C CA . SER A 1 91 ? 0.16 8.625 34.062 1 57.78 91 SER A CA 1
ATOM 757 C C . SER A 1 91 ? -0.438 7.746 32.969 1 57.78 91 SER A C 1
ATOM 759 O O . SER A 1 91 ? 0.014 7.781 31.828 1 57.78 91 SER A O 1
ATOM 761 N N . ASN A 1 92 ? -1.159 6.691 33.344 1 61.41 92 ASN A N 1
ATOM 762 C CA . ASN A 1 92 ? -1.84 5.695 32.5 1 61.41 92 ASN A CA 1
ATOM 763 C C . ASN A 1 92 ? -2.932 6.328 31.656 1 61.41 92 ASN A C 1
ATOM 765 O O . ASN A 1 92 ? -3.498 5.672 30.781 1 61.41 92 ASN A O 1
ATOM 769 N N . THR A 1 93 ? -3.059 7.645 31.781 1 71.81 93 THR A N 1
ATOM 770 C CA . THR A 1 93 ? -4.238 8.188 31.109 1 71.81 93 THR A CA 1
ATOM 771 C C . THR A 1 93 ? -3.855 8.852 29.797 1 71.81 93 THR A C 1
ATOM 773 O O . THR A 1 93 ? -4.676 8.945 28.875 1 71.81 93 THR A O 1
ATOM 776 N N . ASP A 1 94 ? -2.547 9.219 29.672 1 81.38 94 ASP A N 1
ATOM 777 C CA . ASP A 1 94 ? -2.141 9.883 28.438 1 81.38 94 ASP A CA 1
ATOM 778 C C . ASP A 1 94 ? -1.528 8.898 27.453 1 81.38 94 ASP A C 1
ATOM 780 O O . ASP A 1 94 ? -0.39 8.461 27.625 1 81.38 94 ASP A O 1
ATOM 784 N N . ARG A 1 95 ? -2.225 8.688 26.406 1 86.75 95 ARG A N 1
ATOM 785 C CA . ARG A 1 95 ? -1.806 7.684 25.438 1 86.75 95 ARG A CA 1
ATOM 786 C C . ARG A 1 95 ? -0.613 8.18 24.625 1 86.75 95 ARG A C 1
ATOM 788 O O . ARG A 1 95 ? 0.085 7.383 23.984 1 86.75 95 ARG A O 1
ATOM 795 N N . LEU A 1 96 ? -0.407 9.531 24.641 1 90 96 LEU A N 1
ATOM 796 C CA . LEU A 1 96 ? 0.709 10.086 23.891 1 90 96 LEU A CA 1
ATOM 797 C C . LEU A 1 96 ? 1.851 10.484 24.828 1 90 96 LEU A C 1
ATOM 799 O O . LEU A 1 96 ? 2.707 11.289 24.453 1 90 96 LEU A O 1
ATOM 803 N N . LEU A 1 97 ? 1.89 9.992 25.938 1 86.88 97 LEU A N 1
ATOM 804 C CA . LEU A 1 97 ? 2.846 10.383 26.969 1 86.88 97 LEU A CA 1
ATOM 805 C C . LEU A 1 97 ? 4.277 10.289 26.453 1 86.88 97 LEU A C 1
ATOM 807 O O . LEU A 1 97 ? 5.117 11.125 26.781 1 86.88 97 LEU A O 1
ATOM 811 N N . LYS A 1 98 ? 4.555 9.336 25.656 1 87.94 98 LYS A N 1
ATOM 812 C CA . LYS A 1 98 ? 5.914 9.047 25.203 1 87.94 98 LYS A CA 1
ATOM 813 C C . LYS A 1 98 ? 6.371 10.07 24.156 1 87.94 98 LYS A C 1
ATOM 815 O O . LYS A 1 98 ? 7.566 10.172 23.875 1 87.94 98 LYS A O 1
ATOM 820 N N . ILE A 1 99 ? 5.406 10.867 23.578 1 92.88 99 ILE A N 1
ATOM 821 C CA . ILE A 1 99 ? 5.816 11.703 22.453 1 92.88 99 ILE A CA 1
ATOM 822 C C . ILE A 1 99 ? 5.055 13.023 22.484 1 92.88 99 ILE A C 1
ATOM 824 O O . ILE A 1 99 ? 5.141 13.82 21.547 1 92.88 99 ILE A O 1
ATOM 828 N N . ARG A 1 100 ? 4.328 13.359 23.484 1 92.25 100 ARG A N 1
ATOM 829 C CA . ARG A 1 100 ? 3.436 14.516 23.547 1 92.25 100 ARG A CA 1
ATOM 830 C C . ARG A 1 100 ? 4.199 15.812 23.328 1 92.25 100 ARG A C 1
ATOM 832 O O . ARG A 1 100 ? 3.791 16.656 22.531 1 92.25 100 ARG A O 1
ATOM 839 N N . ARG A 1 101 ? 5.254 16 24.062 1 92.44 101 ARG A N 1
ATOM 840 C CA . ARG A 1 101 ? 6.023 17.234 23.969 1 92.44 101 ARG A CA 1
ATOM 841 C C . ARG A 1 101 ? 6.57 17.438 22.562 1 92.44 101 ARG A C 1
ATOM 843 O O . ARG A 1 101 ? 6.555 18.547 22.031 1 92.44 101 ARG A O 1
ATOM 850 N N . PHE A 1 102 ? 7.047 16.344 22.047 1 94.69 102 PHE A N 1
ATOM 851 C CA . PHE A 1 102 ? 7.59 16.391 20.688 1 94.69 102 PHE A CA 1
ATOM 852 C C . PHE A 1 102 ? 6.516 16.781 19.688 1 94.69 102 PHE A C 1
ATOM 854 O O . PHE A 1 102 ? 6.754 17.609 18.812 1 94.69 102 PHE A O 1
ATOM 861 N N . VAL A 1 103 ? 5.348 16.266 19.812 1 96 103 VAL A N 1
ATOM 862 C CA . VAL A 1 103 ? 4.207 16.531 18.953 1 96 103 VAL A CA 1
ATOM 863 C C . VAL A 1 103 ? 3.805 18 19.062 1 96 103 VAL A C 1
ATOM 865 O O . VAL A 1 103 ? 3.574 18.672 18.062 1 96 103 VAL A O 1
ATOM 868 N N . GLN A 1 104 ? 3.789 18.453 20.234 1 95.38 104 GLN A N 1
ATOM 869 C CA . GLN A 1 104 ? 3.406 19.844 20.484 1 95.38 104 GLN A CA 1
ATOM 870 C C . GLN A 1 104 ? 4.426 20.812 19.891 1 95.38 104 GLN A C 1
ATOM 872 O O . GLN A 1 104 ? 4.059 21.844 19.328 1 95.38 104 GLN A O 1
ATOM 877 N N . LEU A 1 105 ? 5.652 20.438 20.047 1 96.38 105 LEU A N 1
ATOM 878 C CA . LEU A 1 105 ? 6.711 21.281 19.484 1 96.38 105 LEU A CA 1
ATOM 879 C C . LEU A 1 105 ? 6.582 21.375 17.969 1 96.38 105 LEU A C 1
ATOM 881 O O . LEU A 1 105 ? 6.695 22.469 17.406 1 96.38 105 LEU A O 1
ATOM 885 N N . LEU A 1 106 ? 6.387 20.297 17.328 1 97.38 106 LEU A N 1
ATOM 886 C CA . LEU A 1 106 ? 6.258 20.281 15.883 1 97.38 106 LEU A CA 1
ATOM 887 C C . LEU A 1 106 ? 5.016 21.047 15.438 1 97.38 106 LEU A C 1
ATOM 889 O O . LEU A 1 106 ? 5.074 21.844 14.492 1 97.38 106 LEU A O 1
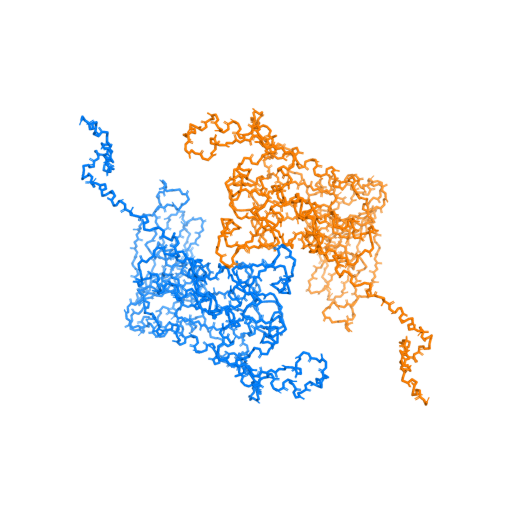ATOM 893 N N . ALA A 1 107 ? 3.9 20.828 16.109 1 96.75 107 ALA A N 1
ATOM 894 C CA . ALA A 1 107 ? 2.67 21.531 15.781 1 96.75 107 ALA A CA 1
ATOM 895 C C . ALA A 1 107 ? 2.865 23.047 15.891 1 96.75 107 ALA A C 1
ATOM 897 O O . ALA A 1 107 ? 2.418 23.797 15.023 1 96.75 107 ALA A O 1
ATOM 898 N N . GLY A 1 108 ? 3.496 23.422 16.984 1 96.88 108 GLY A N 1
ATOM 899 C CA . GLY A 1 108 ? 3.791 24.844 17.156 1 96.88 108 GLY A CA 1
ATOM 900 C C . GLY A 1 108 ? 4.648 25.406 16.047 1 96.88 108 GLY A C 1
ATOM 901 O O . GLY A 1 108 ? 4.395 26.516 15.562 1 96.88 108 GLY A O 1
ATOM 902 N N . THR A 1 109 ? 5.621 24.672 15.641 1 97.25 109 THR A N 1
ATOM 903 C CA . THR A 1 109 ? 6.5 25.109 14.555 1 97.25 109 THR A CA 1
ATOM 904 C C . THR A 1 109 ? 5.727 25.25 13.25 1 97.25 109 THR A C 1
ATOM 906 O O . THR A 1 109 ? 5.918 26.203 12.508 1 97.25 109 THR A O 1
ATOM 909 N N . PHE A 1 110 ? 4.863 24.281 12.93 1 97.88 110 PHE A N 1
ATOM 910 C CA . PHE A 1 110 ? 4.059 24.312 11.711 1 97.88 110 PHE A CA 1
ATOM 911 C C . PHE A 1 110 ? 3.17 25.547 11.68 1 97.88 110 PHE A C 1
ATOM 913 O O . PHE A 1 110 ? 3.053 26.203 10.648 1 97.88 110 PHE A O 1
ATOM 920 N N . ARG A 1 111 ? 2.639 25.922 12.805 1 96.56 111 ARG A N 1
ATOM 921 C CA . ARG A 1 111 ? 1.723 27.047 12.914 1 96.56 111 ARG A CA 1
ATOM 922 C C . ARG A 1 111 ? 2.447 28.359 12.672 1 96.56 111 ARG A C 1
ATOM 924 O O . ARG A 1 111 ? 1.897 29.281 12.047 1 96.56 111 ARG A O 1
ATOM 931 N N . ASN A 1 112 ? 3.621 28.391 13.102 1 95.75 112 ASN A N 1
ATOM 932 C CA . ASN A 1 112 ? 4.316 29.672 13.156 1 95.75 112 ASN A CA 1
ATOM 933 C C . ASN A 1 112 ? 5.141 29.922 11.891 1 95.75 112 ASN A C 1
ATOM 935 O O . ASN A 1 112 ? 5.574 31.047 11.633 1 95.75 112 ASN A O 1
ATOM 939 N N . SER A 1 113 ? 5.277 28.969 11.055 1 95.75 113 SER A N 1
ATOM 940 C CA . SER A 1 113 ? 6.238 29.078 9.961 1 95.75 113 SER A CA 1
ATOM 941 C C . SER A 1 113 ? 5.586 29.625 8.695 1 95.75 113 SER A C 1
ATOM 943 O O . SER A 1 113 ? 6.27 30.172 7.824 1 95.75 113 SER A O 1
ATOM 945 N N . LYS A 1 114 ? 4.293 29.516 8.57 1 95.12 114 LYS A N 1
ATOM 946 C CA . LYS A 1 114 ? 3.58 29.969 7.379 1 95.12 114 LYS A CA 1
ATOM 947 C C . LYS A 1 114 ? 2.135 30.328 7.703 1 95.12 114 LYS A C 1
ATOM 949 O O . LYS A 1 114 ? 1.475 29.641 8.484 1 95.12 114 LYS A O 1
ATOM 954 N N . THR A 1 115 ? 1.689 31.391 7.125 1 95 115 THR A N 1
ATOM 955 C CA . THR A 1 115 ? 0.293 31.781 7.27 1 95 115 THR A CA 1
ATOM 956 C C . THR A 1 115 ? -0.54 31.266 6.102 1 95 115 THR A C 1
ATOM 958 O O . THR A 1 115 ? -0.171 31.453 4.938 1 95 115 THR A O 1
ATOM 961 N N . PRO A 1 116 ? -1.613 30.594 6.422 1 95.5 116 PRO A N 1
ATOM 962 C CA . PRO A 1 116 ? -2.434 30.062 5.332 1 95.5 116 PRO A CA 1
ATOM 963 C C . PRO A 1 116 ? -3.162 31.156 4.551 1 95.5 116 PRO A C 1
ATOM 965 O O . PRO A 1 116 ? -3.311 32.281 5.039 1 95.5 116 PRO A O 1
ATOM 968 N N . GLY A 1 117 ? -3.59 30.828 3.336 1 94.19 117 GLY A N 1
ATOM 969 C CA . GLY A 1 117 ? -4.41 31.719 2.533 1 94.19 117 GLY A CA 1
ATOM 970 C C . GLY A 1 117 ? -5.879 31.672 2.912 1 94.19 117 GLY A C 1
ATOM 971 O O . GLY A 1 117 ? -6.223 31.469 4.078 1 94.19 117 GLY A O 1
ATOM 972 N N . GLU A 1 118 ? -6.645 31.891 1.987 1 95.94 118 GLU A N 1
ATOM 973 C CA . GLU A 1 118 ? -8.078 32 2.223 1 95.94 118 GLU A CA 1
ATOM 974 C C . GLU A 1 118 ? -8.703 30.656 2.551 1 95.94 118 GLU A C 1
ATOM 976 O O . GLU A 1 118 ? -9.617 30.578 3.373 1 95.94 118 GLU A O 1
ATOM 981 N N . TYR A 1 119 ? -8.18 29.688 1.946 1 97.69 119 TYR A N 1
ATOM 982 C CA . TYR A 1 119 ? -8.812 28.391 2.104 1 97.69 119 TYR A CA 1
ATOM 983 C C . TYR A 1 119 ? -7.949 27.453 2.945 1 97.69 119 TYR A C 1
ATOM 985 O O . TYR A 1 119 ? -6.738 27.359 2.727 1 97.69 119 TYR A O 1
ATOM 993 N N . ILE A 1 120 ? -8.547 26.844 3.879 1 97.88 120 ILE A N 1
ATOM 994 C CA . ILE A 1 120 ? -7.906 25.797 4.656 1 97.88 120 ILE A CA 1
ATOM 995 C C . ILE A 1 120 ? -8.797 24.547 4.672 1 97.88 120 ILE A C 1
ATOM 997 O O . ILE A 1 120 ? -10.023 24.656 4.73 1 97.88 120 ILE A O 1
ATOM 1001 N N . THR A 1 121 ? -8.188 23.406 4.617 1 98.62 121 THR A N 1
ATOM 1002 C CA . THR A 1 121 ? -8.914 22.156 4.523 1 98.62 121 THR A CA 1
ATOM 1003 C C . THR A 1 121 ? -8.594 21.25 5.711 1 98.62 121 THR A C 1
ATOM 1005 O O . THR A 1 121 ? -7.43 21.109 6.094 1 98.62 121 THR A O 1
ATOM 1008 N N . VAL A 1 122 ? -9.648 20.688 6.309 1 97.94 122 VAL A N 1
ATOM 1009 C CA . VAL A 1 122 ? -9.484 19.766 7.426 1 97.94 122 VAL A CA 1
ATOM 1010 C C . VAL A 1 122 ? -9.859 18.359 6.988 1 97.94 122 VAL A C 1
ATOM 1012 O O . VAL A 1 122 ? -10.906 18.156 6.363 1 97.94 122 VAL A O 1
ATOM 1015 N N . ASP A 1 123 ? -9.039 17.422 7.258 1 96.31 123 ASP A N 1
ATOM 1016 C CA . ASP A 1 123 ? -9.305 16.016 6.977 1 96.31 123 ASP A CA 1
ATOM 1017 C C . ASP A 1 123 ? -8.367 15.102 7.77 1 96.31 123 ASP A C 1
ATOM 1019 O O . ASP A 1 123 ? -7.523 15.586 8.523 1 96.31 123 ASP A O 1
ATOM 1023 N N . GLU A 1 124 ? -8.578 13.828 7.641 1 93.94 124 GLU A N 1
ATOM 1024 C CA . GLU A 1 124 ? -7.781 12.859 8.383 1 93.94 124 GLU A CA 1
ATOM 1025 C C . GLU A 1 124 ? -6.699 12.242 7.5 1 93.94 124 GLU A C 1
ATOM 1027 O O . GLU A 1 124 ? -6.855 12.164 6.281 1 93.94 124 GLU A O 1
ATOM 1032 N N . THR A 1 125 ? -5.605 11.93 8.047 1 93.62 125 THR A N 1
ATOM 1033 C CA . THR A 1 125 ? -4.523 11.164 7.43 1 93.62 125 THR A CA 1
ATOM 1034 C C . THR A 1 125 ? -4.125 9.984 8.305 1 93.62 125 THR A C 1
ATOM 1036 O O . THR A 1 125 ? -4.363 10 9.516 1 93.62 125 THR A O 1
ATOM 1039 N N . MET A 1 126 ? -3.598 8.906 7.668 1 92.81 126 MET A N 1
ATOM 1040 C CA . MET A 1 126 ? -3.217 7.695 8.398 1 92.81 126 MET A CA 1
ATOM 1041 C C . MET A 1 126 ? -1.704 7.5 8.375 1 92.81 126 MET A C 1
ATOM 1043 O O . MET A 1 126 ? -1.087 7.527 7.309 1 92.81 126 MET A O 1
ATOM 1047 N N . VAL A 1 127 ? -1.1 7.391 9.555 1 93.19 127 VAL A N 1
ATOM 1048 C CA . VAL A 1 127 ? 0.277 6.922 9.68 1 93.19 127 VAL A CA 1
ATOM 1049 C C . VAL A 1 127 ? 0.298 5.398 9.781 1 93.19 127 VAL A C 1
ATOM 1051 O O . VAL A 1 127 ? -0.149 4.828 10.781 1 93.19 127 VAL A O 1
ATOM 1054 N N . ALA A 1 128 ? 0.812 4.816 8.727 1 90.19 128 ALA A N 1
ATOM 1055 C CA . ALA A 1 128 ? 0.776 3.357 8.656 1 90.19 128 ALA A CA 1
ATOM 1056 C C . ALA A 1 128 ? 1.513 2.73 9.836 1 90.19 128 ALA A C 1
ATOM 1058 O O . ALA A 1 128 ? 2.676 3.051 10.086 1 90.19 128 ALA A O 1
ATOM 1059 N N . PHE A 1 129 ? 0.876 1.837 10.617 1 91 129 PHE A N 1
ATOM 1060 C CA . PHE A 1 129 ? 1.455 1.127 11.75 1 91 129 PHE A CA 1
ATOM 1061 C C . PHE A 1 129 ? 0.644 -0.121 12.078 1 91 129 PHE A C 1
ATOM 1063 O O . PHE A 1 129 ? -0.588 -0.084 12.078 1 91 129 PHE A O 1
ATOM 1070 N N . ARG A 1 130 ? 1.396 -1.15 12.164 1 85.12 130 ARG A N 1
ATOM 1071 C CA . ARG A 1 130 ? 0.799 -2.391 12.648 1 85.12 130 ARG A CA 1
ATOM 1072 C C . ARG A 1 130 ? 1.567 -2.934 13.852 1 85.12 130 ARG A C 1
ATOM 1074 O O . ARG A 1 130 ? 2.77 -3.191 13.758 1 85.12 130 ARG A O 1
ATOM 1081 N N . GLY A 1 131 ? 1.03 -2.924 14.938 1 82.88 131 GLY A N 1
ATOM 1082 C CA . GLY A 1 131 ? 1.646 -3.375 16.172 1 82.88 131 GLY A CA 1
ATOM 1083 C C . GLY A 1 131 ? 0.771 -3.152 17.391 1 82.88 131 GLY A C 1
ATOM 1084 O O . GLY A 1 131 ? -0.445 -2.986 17.266 1 82.88 131 GLY A O 1
ATOM 1085 N N . ARG A 1 132 ? 1.355 -3.246 18.391 1 82.69 132 ARG A N 1
ATOM 1086 C CA . ARG A 1 132 ? 0.611 -3.113 19.641 1 82.69 132 ARG A CA 1
ATOM 1087 C C . ARG A 1 132 ? 0.431 -1.647 20.016 1 82.69 132 ARG A C 1
ATOM 1089 O O . ARG A 1 132 ? 1.396 -0.968 20.375 1 82.69 132 ARG A O 1
ATOM 1096 N N . ILE A 1 133 ? -0.689 -1.128 19.891 1 86.69 133 ILE A N 1
ATOM 1097 C CA . ILE A 1 133 ? -1.057 0.229 20.281 1 86.69 133 ILE A CA 1
ATOM 1098 C C . ILE A 1 133 ? -2.555 0.294 20.578 1 86.69 133 ILE A C 1
ATOM 1100 O O . ILE A 1 133 ? -3.355 -0.347 19.891 1 86.69 133 ILE A O 1
ATOM 1104 N N . LYS A 1 134 ? -2.904 0.942 21.562 1 84.5 134 LYS A N 1
ATOM 1105 C CA . LYS A 1 134 ? -4.273 0.957 22.078 1 84.5 134 LYS A CA 1
ATOM 1106 C C . LYS A 1 134 ? -5.191 1.753 21.156 1 84.5 134 LYS A C 1
ATOM 1108 O O . LYS A 1 134 ? -6.406 1.546 21.141 1 84.5 134 LYS A O 1
ATOM 1113 N N . PHE A 1 135 ? -4.652 2.604 20.391 1 89.06 135 PHE A N 1
ATOM 1114 C CA . PHE A 1 135 ? -5.523 3.502 19.641 1 89.06 135 PHE A CA 1
ATOM 1115 C C . PHE A 1 135 ? -5.309 3.34 18.141 1 89.06 135 PHE A C 1
ATOM 1117 O O . PHE A 1 135 ? -5.438 4.301 17.391 1 89.06 135 PHE A O 1
ATOM 1124 N N . MET A 1 136 ? -4.918 2.203 17.75 1 90.12 136 MET A N 1
ATOM 1125 C CA . MET A 1 136 ? -4.809 1.905 16.312 1 90.12 136 MET A CA 1
ATOM 1126 C C . MET A 1 136 ? -6.164 2.027 15.633 1 90.12 136 MET A C 1
ATOM 1128 O O . MET A 1 136 ? -7.184 1.596 16.172 1 90.12 136 MET A O 1
ATOM 1132 N N . GLN A 1 137 ? -6.168 2.617 14.5 1 91.31 137 GLN A N 1
ATOM 1133 C CA . GLN A 1 137 ? -7.398 2.801 13.734 1 91.31 137 GLN A CA 1
ATOM 1134 C C . GLN A 1 137 ? -7.398 1.939 12.477 1 91.31 137 GLN A C 1
ATOM 1136 O O . GLN A 1 137 ? -6.336 1.597 11.953 1 91.31 137 GLN A O 1
ATOM 1141 N N . TYR A 1 138 ? -8.539 1.498 12.125 1 87.62 138 TYR A N 1
ATOM 1142 C CA . TYR A 1 138 ? -8.766 0.774 10.875 1 87.62 138 TYR A CA 1
ATOM 1143 C C . TYR A 1 138 ? -9.734 1.53 9.977 1 87.62 138 TYR A C 1
ATOM 1145 O O . TYR A 1 138 ? -10.914 1.688 10.305 1 87.62 138 TYR A O 1
ATOM 1153 N N . ILE A 1 139 ? -9.242 2.021 8.82 1 86.12 139 ILE A N 1
ATOM 1154 C CA . ILE A 1 139 ? -10.062 2.729 7.84 1 86.12 139 ILE A CA 1
ATOM 1155 C C . ILE A 1 139 ? -9.914 2.062 6.473 1 86.12 139 ILE A C 1
ATOM 1157 O O . ILE A 1 139 ? -8.953 2.32 5.746 1 86.12 139 ILE A O 1
ATOM 1161 N N . PRO A 1 140 ? -10.898 1.261 6.027 1 78.81 140 PRO A N 1
ATOM 1162 C CA . PRO A 1 140 ? -10.781 0.434 4.824 1 78.81 140 PRO A CA 1
ATOM 1163 C C . PRO A 1 140 ? -10.602 1.263 3.555 1 78.81 140 PRO A C 1
ATOM 1165 O O . PRO A 1 140 ? -9.977 0.802 2.596 1 78.81 140 PRO A O 1
ATOM 1168 N N . GLY A 1 141 ? -11.188 2.473 3.539 1 77.12 141 GLY A N 1
ATOM 1169 C CA . GLY A 1 141 ? -11.156 3.287 2.334 1 77.12 141 GLY A CA 1
ATOM 1170 C C . GLY A 1 141 ? -9.82 3.949 2.092 1 77.12 141 GLY A C 1
ATOM 1171 O O . GLY A 1 141 ? -9.57 4.48 1.009 1 77.12 141 GLY A O 1
ATOM 1172 N N . LYS A 1 142 ? -8.906 3.836 3.059 1 77.19 142 LYS A N 1
ATOM 1173 C CA . LYS A 1 142 ? -7.605 4.48 2.926 1 77.19 142 LYS A CA 1
ATOM 1174 C C . LYS A 1 142 ? -6.559 3.506 2.396 1 77.19 142 LYS A C 1
ATOM 1176 O O . LYS A 1 142 ? -6.73 2.289 2.5 1 77.19 142 LYS A O 1
ATOM 1181 N N . ARG A 1 143 ? -5.574 4.031 1.71 1 73.31 143 ARG A N 1
ATOM 1182 C CA . ARG A 1 143 ? -4.48 3.215 1.199 1 73.31 143 ARG A CA 1
ATOM 1183 C C . ARG A 1 143 ? -3.873 2.359 2.307 1 73.31 143 ARG A C 1
ATOM 1185 O O . ARG A 1 143 ? -3.656 1.16 2.123 1 73.31 143 ARG A O 1
ATOM 1192 N N . HIS A 1 144 ? -3.535 3.016 3.385 1 79.38 144 HIS A N 1
ATOM 1193 C CA . HIS A 1 144 ? -3.129 2.295 4.586 1 79.38 144 HIS A CA 1
ATOM 1194 C C . HIS A 1 144 ? -4.297 2.133 5.555 1 79.38 144 HIS A C 1
ATOM 1196 O O . HIS A 1 144 ? -4.715 3.098 6.195 1 79.38 144 HIS A O 1
ATOM 1202 N N . LYS A 1 145 ? -4.719 0.937 5.633 1 82.94 145 LYS A N 1
ATOM 1203 C CA . LYS A 1 145 ? -5.969 0.688 6.344 1 82.94 145 LYS A CA 1
ATOM 1204 C C . LYS A 1 145 ? -5.766 0.745 7.855 1 82.94 145 LYS A C 1
ATOM 1206 O O . LYS A 1 145 ? -6.699 1.052 8.602 1 82.94 145 LYS A O 1
ATOM 1211 N N . TYR A 1 146 ? -4.512 0.414 8.25 1 87.75 146 TYR A N 1
ATOM 1212 C CA . TYR A 1 146 ? -4.23 0.359 9.68 1 87.75 146 TYR A CA 1
ATOM 1213 C C . TYR A 1 146 ? -3.174 1.386 10.07 1 87.75 146 TYR A C 1
ATOM 1215 O O . TYR A 1 146 ? -2.201 1.59 9.336 1 87.75 146 TYR A O 1
ATOM 1223 N N . GLY A 1 147 ? -3.396 2.045 11.156 1 93.62 147 GLY A N 1
ATOM 1224 C CA . GLY A 1 147 ? -2.35 2.936 11.633 1 93.62 147 GLY A CA 1
ATOM 1225 C C . GLY A 1 147 ? -2.844 3.947 12.648 1 93.62 147 GLY A C 1
ATOM 1226 O O . GLY A 1 147 ? -3.846 3.715 13.328 1 93.62 147 GLY A O 1
ATOM 1227 N N . ILE A 1 148 ? -2.039 4.941 12.805 1 94.31 148 ILE A N 1
ATOM 1228 C CA . ILE A 1 148 ? -2.35 6.055 13.695 1 94.31 148 ILE A CA 1
ATOM 1229 C C . ILE A 1 148 ? -3.039 7.168 12.914 1 94.31 148 ILE A C 1
ATOM 1231 O O . ILE A 1 148 ? -2.512 7.645 11.906 1 94.31 148 ILE A O 1
ATOM 1235 N N . LYS A 1 149 ? -4.211 7.484 13.406 1 94.44 149 LYS A N 1
ATOM 1236 C CA . LYS A 1 149 ? -5.012 8.5 12.727 1 94.44 149 LYS A CA 1
ATOM 1237 C C . LYS A 1 149 ? -4.625 9.906 13.18 1 94.44 149 LYS A C 1
ATOM 1239 O O . LYS A 1 149 ? -4.492 10.156 14.383 1 94.44 149 LYS A O 1
ATOM 1244 N N . LEU A 1 150 ? -4.398 10.797 12.203 1 95.88 150 LEU A N 1
ATOM 1245 C CA . LEU A 1 150 ? -4.152 12.211 12.453 1 95.88 150 LEU A CA 1
ATOM 1246 C C . LEU A 1 150 ? -5.234 13.07 11.812 1 95.88 150 LEU A C 1
ATOM 1248 O O . LEU A 1 150 ? -5.664 12.805 10.688 1 95.88 150 LEU A O 1
ATOM 1252 N N . PHE A 1 151 ? -5.707 14.062 12.562 1 96.31 151 PHE A N 1
ATOM 1253 C CA . PHE A 1 151 ? -6.48 15.148 11.977 1 96.31 151 PHE A CA 1
ATOM 1254 C C . PHE A 1 151 ? -5.574 16.328 11.625 1 96.31 151 PHE A C 1
ATOM 1256 O O . PHE A 1 151 ? -4.77 16.766 12.445 1 96.31 151 PHE A O 1
ATOM 1263 N N . LYS A 1 152 ? -5.648 16.797 10.414 1 96.88 152 LYS A N 1
ATOM 1264 C CA . LYS A 1 152 ? -4.758 17.891 10.055 1 96.88 152 LYS A CA 1
ATOM 1265 C C . LYS A 1 152 ? -5.512 18.984 9.297 1 96.88 152 LYS A C 1
ATOM 1267 O O . LYS A 1 152 ? -6.602 18.75 8.773 1 96.88 152 LYS A O 1
ATOM 1272 N N . VAL A 1 153 ? -5.035 20.156 9.344 1 98.12 153 VAL A N 1
ATOM 1273 C CA . VAL A 1 153 ? -5.496 21.297 8.562 1 98.12 153 VAL A CA 1
ATOM 1274 C C . VAL A 1 153 ? -4.391 21.734 7.609 1 98.12 153 VAL A C 1
ATOM 1276 O O . VAL A 1 153 ? -3.248 21.953 8.023 1 98.12 153 VAL A O 1
ATOM 1279 N N . CYS A 1 154 ? -4.68 21.766 6.32 1 98.38 154 CYS A N 1
ATOM 1280 C CA . CYS A 1 154 ? -3.717 22.125 5.281 1 98.38 154 CYS A CA 1
ATOM 1281 C C . CYS A 1 154 ? -4.242 23.266 4.418 1 98.38 154 CYS A C 1
ATOM 1283 O O . CYS A 1 154 ? -5.449 23.5 4.355 1 98.38 154 CYS A O 1
ATOM 1285 N N . ASP A 1 155 ? -3.369 23.984 3.863 1 97.69 155 ASP A N 1
ATOM 1286 C CA . ASP A 1 155 ? -3.766 24.984 2.873 1 97.69 155 ASP A CA 1
ATOM 1287 C C . ASP A 1 155 ? -3.699 24.406 1.459 1 97.69 155 ASP A C 1
ATOM 1289 O O . ASP A 1 155 ? -3.467 23.219 1.28 1 97.69 155 ASP A O 1
ATOM 1293 N N . ASP A 1 156 ? -3.922 25.203 0.45 1 96.38 156 ASP A N 1
ATOM 1294 C CA . ASP A 1 156 ? -4.07 24.75 -0.929 1 96.38 156 ASP A CA 1
ATOM 1295 C C . ASP A 1 156 ? -2.738 24.266 -1.492 1 96.38 156 ASP A C 1
ATOM 1297 O O . ASP A 1 156 ? -2.709 23.531 -2.49 1 96.38 156 ASP A O 1
ATOM 1301 N N . ASP A 1 157 ? -1.613 24.641 -0.856 1 94.38 157 ASP A N 1
ATOM 1302 C CA . ASP A 1 157 ? -0.296 24.188 -1.302 1 94.38 157 ASP A CA 1
ATOM 1303 C C . ASP A 1 157 ? 0.05 22.828 -0.713 1 94.38 157 ASP A C 1
ATOM 1305 O O . ASP A 1 157 ? 1.055 22.219 -1.089 1 94.38 157 ASP A O 1
ATOM 1309 N N . GLY A 1 158 ? -0.739 22.406 0.189 1 96.38 158 GLY A N 1
ATOM 1310 C CA . GLY A 1 158 ? -0.459 21.141 0.86 1 96.38 158 GLY A CA 1
ATOM 1311 C C . GLY A 1 158 ? 0.328 21.312 2.146 1 96.38 158 GLY A C 1
ATOM 1312 O O . GLY A 1 158 ? 0.763 20.328 2.75 1 96.38 158 GLY A O 1
ATOM 1313 N N . TYR A 1 159 ? 0.555 22.594 2.537 1 97.88 159 TYR A N 1
ATOM 1314 C CA . TYR A 1 159 ? 1.251 22.875 3.789 1 97.88 159 TYR A CA 1
ATOM 1315 C C . TYR A 1 159 ? 0.387 22.484 4.984 1 97.88 159 TYR A C 1
ATOM 1317 O O . TYR A 1 159 ? -0.762 22.922 5.094 1 97.88 159 TYR A O 1
ATOM 1325 N N . THR A 1 160 ? 0.916 21.688 5.844 1 98.5 160 THR A N 1
ATOM 1326 C CA . THR A 1 160 ? 0.215 21.328 7.07 1 98.5 160 THR A CA 1
ATOM 1327 C C . THR A 1 160 ? 0.429 22.375 8.148 1 98.5 160 THR A C 1
ATOM 1329 O O . THR A 1 160 ? 1.548 22.562 8.625 1 98.5 160 THR A O 1
ATOM 1332 N N . HIS A 1 161 ? -0.633 23 8.578 1 98.44 161 HIS A N 1
ATOM 1333 C CA . HIS A 1 161 ? -0.536 24.094 9.539 1 98.44 161 HIS A CA 1
ATOM 1334 C C . HIS A 1 161 ? -0.664 23.578 10.969 1 98.44 161 HIS A C 1
ATOM 1336 O O . HIS A 1 161 ? -0.104 24.156 11.898 1 98.44 161 HIS A O 1
ATOM 1342 N N . ASP A 1 162 ? -1.453 22.562 11.117 1 97.56 162 ASP A N 1
ATOM 1343 C CA . ASP A 1 162 ? -1.671 21.969 12.43 1 97.56 162 ASP A CA 1
ATOM 1344 C C . ASP A 1 162 ? -2.201 20.547 12.297 1 97.56 162 ASP A C 1
ATOM 1346 O O . ASP A 1 162 ? -2.631 20.125 11.219 1 97.56 162 ASP A O 1
ATOM 1350 N N . PHE A 1 163 ? -2.068 19.828 13.414 1 97.44 163 PHE A N 1
ATOM 1351 C CA . PHE A 1 163 ? -2.572 18.453 13.414 1 97.44 163 PHE A CA 1
ATOM 1352 C C . PHE A 1 163 ? -2.896 18 14.828 1 97.44 163 PHE A C 1
ATOM 1354 O O . PHE A 1 163 ? -2.406 18.578 15.805 1 97.44 163 PHE A O 1
ATOM 1361 N N . ILE A 1 164 ? -3.783 17.031 14.961 1 95.75 164 ILE A N 1
ATOM 1362 C CA . ILE A 1 164 ? -4.176 16.391 16.203 1 95.75 164 ILE A CA 1
ATOM 1363 C C . ILE A 1 164 ? -4.086 14.867 16.047 1 95.75 164 ILE A C 1
ATOM 1365 O O . ILE A 1 164 ? -4.59 14.305 15.078 1 95.75 164 ILE A O 1
ATOM 1369 N N . VAL A 1 165 ? -3.354 14.227 16.984 1 95.19 165 VAL A N 1
ATOM 1370 C CA . VAL A 1 165 ? -3.289 12.766 16.984 1 95.19 165 VAL A CA 1
ATOM 1371 C C . VAL A 1 165 ? -4.535 12.188 17.641 1 95.19 165 VAL A C 1
ATOM 1373 O O . VAL A 1 165 ? -4.895 12.594 18.766 1 95.19 165 VAL A O 1
ATOM 1376 N N . TYR A 1 166 ? -5.203 11.328 16.969 1 92.94 166 TYR A N 1
ATOM 1377 C CA . TYR A 1 166 ? -6.355 10.656 17.562 1 92.94 166 TYR A CA 1
ATOM 1378 C C . TYR A 1 166 ? -5.914 9.641 18.594 1 92.94 166 TYR A C 1
ATOM 1380 O O . TYR A 1 166 ? -5.145 8.719 18.297 1 92.94 166 TYR A O 1
ATOM 1388 N N . GLU A 1 167 ? -6.359 9.734 19.766 1 89.69 167 GLU A N 1
ATOM 1389 C CA . GLU A 1 167 ? -5.902 8.914 20.875 1 89.69 167 GLU A CA 1
ATOM 1390 C C . GLU A 1 167 ? -6.973 7.906 21.281 1 89.69 167 GLU A C 1
ATOM 1392 O O . GLU A 1 167 ? -6.867 7.273 22.344 1 89.69 167 GLU A O 1
ATOM 1397 N N . GLY A 1 168 ? -7.941 7.691 20.562 1 82.5 168 GLY A N 1
ATOM 1398 C CA . GLY A 1 168 ? -9.016 6.773 20.906 1 82.5 168 GLY A CA 1
ATOM 1399 C C . GLY A 1 168 ? -10.133 7.43 21.703 1 82.5 168 GLY A C 1
ATOM 1400 O O . GLY A 1 168 ? -10.039 8.609 22.047 1 82.5 168 GLY A O 1
ATOM 1401 N N . LYS A 1 169 ? -11.352 6.758 21.875 1 71.88 169 LYS A N 1
ATOM 1402 C CA . LYS A 1 169 ? -12.539 7.273 22.547 1 71.88 169 LYS A CA 1
ATOM 1403 C C . LYS A 1 169 ? -12.258 7.539 24.016 1 71.88 169 LYS A C 1
ATOM 1405 O O . LYS A 1 169 ? -12.82 8.469 24.609 1 71.88 169 LYS A O 1
ATOM 1410 N N . ASN A 1 170 ? -11.617 6.648 24.75 1 57.81 170 ASN A N 1
ATOM 1411 C CA . ASN A 1 170 ? -11.57 6.711 26.203 1 57.81 170 ASN A CA 1
ATOM 1412 C C . ASN A 1 170 ? -10.734 7.895 26.688 1 57.81 170 ASN A C 1
ATOM 1414 O O . ASN A 1 170 ? -10.477 8.031 27.875 1 57.81 170 ASN A O 1
ATOM 1418 N N . SER A 1 171 ? -9.922 8.359 25.906 1 52.19 171 SER A N 1
ATOM 1419 C CA . SER A 1 171 ? -9.086 9.297 26.656 1 52.19 171 SER A CA 1
ATOM 1420 C C . SER A 1 171 ? -9.93 10.383 27.312 1 52.19 171 SER A C 1
ATOM 1422 O O . SER A 1 171 ? -11.047 10.664 26.875 1 52.19 171 SER A O 1
ATOM 1424 N N . ARG A 1 172 ? -9.656 10.609 28.578 1 47.28 172 ARG A N 1
ATOM 1425 C CA . ARG A 1 172 ? -10.336 11.539 29.469 1 47.28 172 ARG A CA 1
ATOM 1426 C C . ARG A 1 172 ? -11.039 12.633 28.672 1 47.28 172 ARG A C 1
ATOM 1428 O O . ARG A 1 172 ? -11.961 13.281 29.172 1 47.28 172 ARG A O 1
ATOM 1435 N N . GLU A 1 173 ? -10.344 13.133 27.766 1 48.62 173 GLU A N 1
ATOM 1436 C CA . GLU A 1 173 ? -10.992 14.281 27.156 1 48.62 173 GLU A CA 1
ATOM 1437 C C . GLU A 1 173 ? -12.094 13.844 26.188 1 48.62 173 GLU A C 1
ATOM 1439 O O . GLU A 1 173 ? -12.031 12.742 25.641 1 48.62 173 GLU A O 1
ATOM 1444 N N . GLN A 1 174 ? -13.32 14.531 26.078 1 47.31 174 GLN A N 1
ATOM 1445 C CA . GLN A 1 174 ? -14.578 14.625 25.344 1 47.31 174 GLN A CA 1
ATOM 1446 C C . GLN A 1 174 ? -14.422 14.109 23.906 1 47.31 174 GLN A C 1
ATOM 1448 O O . GLN A 1 174 ? -13.43 14.406 23.234 1 47.31 174 GLN A O 1
ATOM 1453 N N . ILE A 1 175 ? -14.953 12.875 23.656 1 52.78 175 ILE A N 1
ATOM 1454 C CA . ILE A 1 175 ? -15.258 12.539 22.281 1 52.78 175 ILE A CA 1
ATOM 1455 C C . ILE A 1 175 ? -15.359 13.812 21.438 1 52.78 175 ILE A C 1
ATOM 1457 O O . ILE A 1 175 ? -16.312 14.578 21.594 1 52.78 175 ILE A O 1
ATOM 1461 N N . GLU A 1 176 ? -14.273 14.383 21.172 1 69.06 176 GLU A N 1
ATOM 1462 C CA . GLU A 1 176 ? -14.391 15.656 20.469 1 69.06 176 GLU A CA 1
ATOM 1463 C C . GLU A 1 176 ? -15.172 15.492 19.172 1 69.06 176 GLU A C 1
ATOM 1465 O O . GLU A 1 176 ? -14.844 14.648 18.344 1 69.06 176 GLU A O 1
ATOM 1470 N N . SER A 1 177 ? -16.516 15.781 19.266 1 84.25 177 SER A N 1
ATOM 1471 C CA . SER A 1 177 ? -17.328 15.891 18.062 1 84.25 177 SER A CA 1
ATOM 1472 C C . SER A 1 177 ? -16.484 16.359 16.875 1 84.25 177 SER A C 1
ATOM 1474 O O . SER A 1 177 ? -15.477 17.047 17.062 1 84.25 177 SER A O 1
ATOM 1476 N N . PRO A 1 178 ? -16.797 15.82 15.789 1 91.69 178 PRO A N 1
ATOM 1477 C CA . PRO A 1 178 ? -16.062 16.281 14.602 1 91.69 178 PRO A CA 1
ATOM 1478 C C . PRO A 1 178 ? -15.992 17.812 14.516 1 91.69 178 PRO A C 1
ATOM 1480 O O . PRO A 1 178 ? -14.953 18.359 14.125 1 91.69 178 PRO A O 1
ATOM 1483 N N . ALA A 1 179 ? -17.109 18.469 14.945 1 93.12 179 ALA A N 1
ATOM 1484 C CA . ALA A 1 179 ? -17.125 19.922 14.922 1 93.12 179 ALA A CA 1
ATOM 1485 C C . ALA A 1 179 ? -16.062 20.5 15.844 1 93.12 179 ALA A C 1
ATOM 1487 O O . ALA A 1 179 ? -15.375 21.469 15.492 1 93.12 179 ALA A O 1
ATOM 1488 N N . ASN A 1 180 ? -15.891 19.906 16.953 1 92.62 180 ASN A N 1
ATOM 1489 C CA . ASN A 1 180 ? -14.891 20.375 17.906 1 92.62 180 ASN A CA 1
ATOM 1490 C C . ASN A 1 180 ? -13.477 20.188 17.375 1 92.62 180 ASN A C 1
ATOM 1492 O O . ASN A 1 180 ? -12.602 21.016 17.641 1 92.62 180 ASN A O 1
ATOM 1496 N N . ILE A 1 181 ? -13.266 19.141 16.719 1 94.38 181 ILE A N 1
ATOM 1497 C CA . ILE A 1 181 ? -11.961 18.891 16.125 1 94.38 181 ILE A CA 1
ATOM 1498 C C . ILE A 1 181 ? -11.609 20 15.141 1 94.38 181 ILE A C 1
ATOM 1500 O O . ILE A 1 181 ? -10.5 20.531 15.164 1 94.38 181 ILE A O 1
ATOM 1504 N N . VAL A 1 182 ? -12.586 20.344 14.312 1 96.56 182 VAL A N 1
ATOM 1505 C CA . VAL A 1 182 ? -12.375 21.406 13.32 1 96.56 182 VAL A CA 1
ATOM 1506 C C . VAL A 1 182 ? -12.086 22.719 14.023 1 96.56 182 VAL A C 1
ATOM 1508 O O . VAL A 1 182 ? -11.156 23.438 13.656 1 96.56 182 VAL A O 1
ATOM 1511 N N . MET A 1 183 ? -12.859 22.984 15.039 1 95.06 183 MET A N 1
ATOM 1512 C CA . MET A 1 183 ? -12.695 24.25 15.758 1 95.06 183 MET A CA 1
ATOM 1513 C C . MET A 1 183 ? -11.328 24.312 16.438 1 95.06 183 MET A C 1
ATOM 1515 O O . MET A 1 183 ? -10.68 25.359 16.422 1 95.06 183 MET A O 1
ATOM 1519 N N . LYS A 1 184 ? -10.883 23.219 16.953 1 93.62 184 LYS A N 1
ATOM 1520 C CA . LYS A 1 184 ? -9.586 23.172 17.609 1 93.62 184 LYS A CA 1
ATOM 1521 C C . LYS A 1 184 ? -8.453 23.375 16.609 1 93.62 184 LYS A C 1
ATOM 1523 O O . LYS A 1 184 ? -7.527 24.156 16.859 1 93.62 184 LYS A O 1
ATOM 1528 N N . LEU A 1 185 ? -8.523 22.734 15.531 1 95.94 185 LEU A N 1
ATOM 1529 C CA . LEU A 1 185 ? -7.488 22.797 14.508 1 95.94 185 LEU A CA 1
ATOM 1530 C C . LEU A 1 185 ? -7.43 24.188 13.867 1 95.94 185 LEU A C 1
ATOM 1532 O O . LEU A 1 185 ? -6.344 24.672 13.555 1 95.94 185 LEU A O 1
ATOM 1536 N N . CYS A 1 186 ? -8.578 24.828 13.711 1 96.06 186 CYS A N 1
ATOM 1537 C CA . CYS A 1 186 ? -8.656 26.062 12.945 1 96.06 186 CYS A CA 1
ATOM 1538 C C . CYS A 1 186 ? -8.617 27.281 13.867 1 96.06 186 CYS A C 1
ATOM 1540 O O . CYS A 1 186 ? -8.594 28.422 13.398 1 96.06 186 CYS A O 1
ATOM 1542 N N . HIS A 1 187 ? -8.5 27.094 15.109 1 94.06 187 HIS A N 1
ATOM 1543 C CA . HIS A 1 187 ? -8.625 28.156 16.094 1 94.06 187 HIS A CA 1
ATOM 1544 C C . HIS A 1 187 ? -7.688 29.312 15.789 1 94.06 187 HIS A C 1
ATOM 1546 O O . HIS A 1 187 ? -8.102 30.484 15.773 1 94.06 187 HIS A O 1
ATOM 1552 N N . PRO A 1 188 ? -6.43 29.031 15.445 1 93.44 188 PRO A N 1
ATOM 1553 C CA . PRO A 1 188 ? -5.508 30.141 15.195 1 93.44 188 PRO A CA 1
ATOM 1554 C C . PRO A 1 188 ? -5.816 30.875 13.898 1 93.44 188 PRO A C 1
ATOM 1556 O O . PRO A 1 188 ? -5.285 31.969 13.656 1 93.44 188 PRO A O 1
ATOM 1559 N N . TYR A 1 189 ? -6.758 30.344 13.102 1 94.38 189 TYR A N 1
ATOM 1560 C CA . TYR A 1 189 ? -6.922 30.875 11.75 1 94.38 189 TYR A CA 1
ATOM 1561 C C . TYR A 1 189 ? -8.328 31.438 11.555 1 94.38 189 TYR A C 1
ATOM 1563 O O . TYR A 1 189 ? -8.727 31.734 10.43 1 94.38 189 TYR A O 1
ATOM 1571 N N . LEU A 1 190 ? -8.992 31.531 12.602 1 93.56 190 LEU A N 1
ATOM 1572 C CA . LEU A 1 190 ? -10.367 32 12.539 1 93.56 190 LEU A CA 1
ATOM 1573 C C . LEU A 1 190 ? -10.414 33.531 12.648 1 93.56 190 LEU A C 1
ATOM 1575 O O . LEU A 1 190 ? -9.43 34.156 13.055 1 93.56 190 LEU A O 1
ATOM 1579 N N . GLY A 1 191 ? -11.5 34.219 12.117 1 90.75 191 GLY A N 1
ATOM 1580 C CA . GLY A 1 191 ? -11.758 35.625 12.344 1 90.75 191 GLY A CA 1
ATOM 1581 C C . GLY A 1 191 ? -11.133 36.531 11.289 1 90.75 191 GLY A C 1
ATOM 1582 O O . GLY A 1 191 ? -11 37.719 11.484 1 90.75 191 GLY A O 1
ATOM 1583 N N . VAL A 1 192 ? -10.688 35.969 10.203 1 90.75 192 VAL A N 1
ATOM 1584 C CA . VAL A 1 192 ? -10.047 36.781 9.188 1 90.75 192 VAL A CA 1
ATOM 1585 C C . VAL A 1 192 ? -10.711 36.562 7.832 1 90.75 192 VAL A C 1
ATOM 1587 O O . VAL A 1 192 ? -10.117 36.844 6.789 1 90.75 192 VAL A O 1
ATOM 1590 N N . GLY A 1 193 ? -11.891 35.938 7.852 1 91.19 193 GLY A N 1
ATOM 1591 C CA . GLY A 1 193 ? -12.648 35.781 6.625 1 91.19 193 GLY A CA 1
ATOM 1592 C C . GLY A 1 193 ? -12.219 34.594 5.805 1 91.19 193 GLY A C 1
ATOM 1593 O O . GLY A 1 193 ? -12.414 34.562 4.59 1 91.19 193 GLY A O 1
ATOM 1594 N N . ARG A 1 194 ? -11.609 33.625 6.371 1 95.31 194 ARG A N 1
ATOM 1595 C CA . ARG A 1 194 ? -11.164 32.406 5.672 1 95.31 194 ARG A CA 1
ATOM 1596 C C . ARG A 1 194 ? -12.32 31.438 5.457 1 95.31 194 ARG A C 1
ATOM 1598 O O . ARG A 1 194 ? -13.391 31.594 6.055 1 95.31 194 ARG A O 1
ATOM 1605 N N . SER A 1 195 ? -12.086 30.531 4.598 1 97.56 195 SER A N 1
ATOM 1606 C CA . SER A 1 195 ? -13.047 29.469 4.328 1 97.56 195 SER A CA 1
ATOM 1607 C C . SER A 1 195 ? -12.484 28.109 4.715 1 97.56 195 SER A C 1
ATOM 1609 O O . SER A 1 195 ? -11.43 27.703 4.227 1 97.56 195 SER A O 1
ATOM 1611 N N . VAL A 1 196 ? -13.219 27.438 5.555 1 98.19 196 VAL A N 1
ATOM 1612 C CA . VAL A 1 196 ? -12.828 26.094 5.973 1 98.19 196 VAL A CA 1
ATOM 1613 C C . VAL A 1 196 ? -13.531 25.062 5.098 1 98.19 196 VAL A C 1
ATOM 1615 O O . VAL A 1 196 ? -14.75 25.109 4.922 1 98.19 196 VAL A O 1
ATOM 1618 N N . VAL A 1 197 ? -12.75 24.219 4.539 1 98.62 197 VAL A N 1
ATOM 1619 C CA . VAL A 1 197 ? -13.273 23.172 3.674 1 98.62 197 VAL A CA 1
ATOM 1620 C C . VAL A 1 197 ? -13.242 21.828 4.41 1 98.62 197 VAL A C 1
ATOM 1622 O O . VAL A 1 197 ? -12.203 21.422 4.922 1 98.62 197 VAL A O 1
ATOM 1625 N N . THR A 1 198 ? -14.391 21.109 4.512 1 98 198 THR A N 1
ATOM 1626 C CA . THR A 1 198 ? -14.484 19.844 5.242 1 98 198 THR A CA 1
ATOM 1627 C C . THR A 1 198 ? -15.273 18.812 4.441 1 98 198 THR A C 1
ATOM 1629 O O . THR A 1 198 ? -16.031 19.172 3.539 1 98 198 THR A O 1
ATOM 1632 N N . ASP A 1 199 ? -15.031 17.578 4.742 1 95.56 199 ASP A N 1
ATOM 1633 C CA . ASP A 1 199 ? -15.805 16.531 4.086 1 95.56 199 ASP A CA 1
ATOM 1634 C C . ASP A 1 199 ? -17.078 16.219 4.863 1 95.56 199 ASP A C 1
ATOM 1636 O O . ASP A 1 199 ? -17.438 16.938 5.797 1 95.56 199 ASP A O 1
ATOM 1640 N N . ASN A 1 200 ? -17.797 15.172 4.48 1 93.94 200 ASN A N 1
ATOM 1641 C CA . ASN A 1 200 ? -19.141 14.891 5 1 93.94 200 ASN A CA 1
ATOM 1642 C C . ASN A 1 200 ? -19.078 14.383 6.441 1 93.94 200 ASN A C 1
ATOM 1644 O O . ASN A 1 200 ? -20.094 14.359 7.133 1 93.94 200 ASN A O 1
ATOM 1648 N N . TYR A 1 201 ? -17.891 14.062 6.883 1 92.06 201 TYR A N 1
ATOM 1649 C CA . TYR A 1 201 ? -17.734 13.633 8.266 1 92.06 201 TYR A CA 1
ATOM 1650 C C . TYR A 1 201 ? -17.797 14.82 9.219 1 92.06 201 TYR A C 1
ATOM 1652 O O . TYR A 1 201 ? -18.391 14.734 10.297 1 92.06 201 TYR A O 1
ATOM 1660 N N . TYR A 1 202 ? -17.266 15.867 8.781 1 95.5 202 TYR A N 1
ATOM 1661 C CA . TYR A 1 202 ? -17.094 17.016 9.656 1 95.5 202 TYR A CA 1
ATOM 1662 C C . TYR A 1 202 ? -18.234 18.016 9.469 1 95.5 202 TYR A C 1
ATOM 1664 O O . TYR A 1 202 ? -18.672 18.656 10.422 1 95.5 202 TYR A O 1
ATOM 1672 N N . THR A 1 203 ? -18.688 18.141 8.297 1 96.56 203 THR A N 1
ATOM 1673 C CA . THR A 1 203 ? -19.609 19.219 7.922 1 96.56 203 THR A CA 1
ATOM 1674 C C . THR A 1 203 ? -20.953 19.047 8.617 1 96.56 203 THR A C 1
ATOM 1676 O O . THR A 1 203 ? -21.562 17.969 8.562 1 96.56 203 THR A O 1
ATOM 1679 N N . SER A 1 204 ? -21.391 20.062 9.266 1 95.06 204 SER A N 1
ATOM 1680 C CA . SER A 1 204 ? -22.672 20.094 9.953 1 95.06 204 SER A CA 1
ATOM 1681 C C . SER A 1 204 ? -23.188 21.516 10.102 1 95.06 204 SER A C 1
ATOM 1683 O O . SER A 1 204 ? -22.422 22.484 9.969 1 95.06 204 SER A O 1
ATOM 1685 N N . VAL A 1 205 ? -24.5 21.609 10.32 1 94.38 205 VAL A N 1
ATOM 1686 C CA . VAL A 1 205 ? -25.094 22.922 10.539 1 94.38 205 VAL A CA 1
ATOM 1687 C C . VAL A 1 205 ? -24.516 23.547 11.797 1 94.38 205 VAL A C 1
ATOM 1689 O O . VAL A 1 205 ? -24.234 24.75 11.836 1 94.38 205 VAL A O 1
ATOM 1692 N N . ASP A 1 206 ? -24.266 22.719 12.727 1 93.5 206 ASP A N 1
ATOM 1693 C CA . ASP A 1 206 ? -23.688 23.172 13.977 1 93.5 206 ASP A CA 1
ATOM 1694 C C . ASP A 1 206 ? -22.312 23.781 13.758 1 93.5 206 ASP A C 1
ATOM 1696 O O . ASP A 1 206 ? -22 24.859 14.273 1 93.5 206 ASP A O 1
ATOM 1700 N N . LEU A 1 207 ? -21.531 23.125 13.031 1 95.75 207 LEU A N 1
ATOM 1701 C CA . LEU A 1 207 ? -20.188 23.641 12.727 1 95.75 207 LEU A CA 1
ATOM 1702 C C . LEU A 1 207 ? -20.281 24.953 11.961 1 95.75 207 LEU A C 1
ATOM 1704 O O . LEU A 1 207 ? -19.531 25.891 12.258 1 95.75 207 LEU A O 1
ATOM 1708 N N . ALA A 1 208 ? -21.172 25.016 11.008 1 96.38 208 ALA A N 1
ATOM 1709 C CA . ALA A 1 208 ? -21.344 26.234 10.227 1 96.38 208 ALA A CA 1
ATOM 1710 C C . ALA A 1 208 ? -21.688 27.406 11.125 1 96.38 208 ALA A C 1
ATOM 1712 O O . ALA A 1 208 ? -21.125 28.5 10.977 1 96.38 208 ALA A O 1
ATOM 1713 N N . GLN A 1 209 ? -22.578 27.188 12.008 1 95.25 209 GLN A N 1
ATOM 1714 C CA . GLN A 1 209 ? -23.016 28.234 12.922 1 95.25 209 GLN A CA 1
ATOM 1715 C C . GLN A 1 209 ? -21.859 28.688 13.82 1 95.25 209 GLN A C 1
ATOM 1717 O O . GLN A 1 209 ? -21.688 29.891 14.055 1 95.25 209 GLN A O 1
ATOM 1722 N N . GLN A 1 210 ? -21.125 27.781 14.297 1 94.88 210 GLN A N 1
ATOM 1723 C CA . GLN A 1 210 ? -20 28.094 15.164 1 94.88 210 GLN A CA 1
ATOM 1724 C C . GLN A 1 210 ? -18.969 28.938 14.422 1 94.88 210 GLN A C 1
ATOM 1726 O O . GLN A 1 210 ? -18.438 29.906 14.984 1 94.88 210 GLN A O 1
ATOM 1731 N N . LEU A 1 211 ? -18.703 28.578 13.25 1 96.38 211 LEU A N 1
ATOM 1732 C CA . LEU A 1 211 ? -17.719 29.297 12.453 1 96.38 211 LEU A CA 1
ATOM 1733 C C . LEU A 1 211 ? -18.203 30.703 12.109 1 96.38 211 LEU A C 1
ATOM 1735 O O . LEU A 1 211 ? -17.422 31.656 12.125 1 96.38 211 LEU A O 1
ATOM 1739 N N . LEU A 1 212 ? -19.469 30.797 11.797 1 94.25 212 LEU A N 1
ATOM 1740 C CA . LEU A 1 212 ? -20.031 32.094 11.484 1 94.25 212 LEU A CA 1
ATOM 1741 C C . LEU A 1 212 ? -19.969 33.031 12.703 1 94.25 212 LEU A C 1
ATOM 1743 O O . LEU A 1 212 ? -19.719 34.219 12.562 1 94.25 212 LEU A O 1
ATOM 1747 N N . LYS A 1 213 ? -20.234 32.438 13.797 1 91.12 213 LYS A N 1
ATOM 1748 C CA . LYS A 1 213 ? -20.203 33.219 15.039 1 91.12 213 LYS A CA 1
ATOM 1749 C C . LYS A 1 213 ? -18.781 33.719 15.336 1 91.12 213 LYS A C 1
ATOM 1751 O O . LYS A 1 213 ? -18.609 34.75 15.977 1 91.12 213 LYS A O 1
ATOM 1756 N N . LYS A 1 214 ? -17.938 32.938 14.914 1 83.62 214 LYS A N 1
ATOM 1757 C CA . LYS A 1 214 ? -16.547 33.312 15.125 1 83.62 214 LYS A CA 1
ATOM 1758 C C . LYS A 1 214 ? -16.016 34.125 13.961 1 83.62 214 LYS A C 1
ATOM 1760 O O . LYS A 1 214 ? -15.312 33.625 13.086 1 83.62 214 LYS A O 1
ATOM 1765 N N . LYS A 1 215 ? -16.281 35.375 13.977 1 72.56 215 LYS A N 1
ATOM 1766 C CA . LYS A 1 215 ? -15.75 36.438 13.125 1 72.56 215 LYS A CA 1
ATOM 1767 C C . LYS A 1 215 ? -15.891 36.062 11.648 1 72.56 215 LYS A C 1
ATOM 1769 O O . LYS A 1 215 ? -14.938 36.219 10.883 1 72.56 215 LYS A O 1
ATOM 1774 N N . ASN A 1 216 ? -16.797 35.469 11.227 1 84.5 216 ASN A N 1
ATOM 1775 C CA . ASN A 1 216 ? -17.234 35.344 9.844 1 84.5 216 ASN A CA 1
ATOM 1776 C C . ASN A 1 216 ? -16.312 34.375 9.07 1 84.5 216 ASN A C 1
ATOM 1778 O O . ASN A 1 216 ? -15.875 34.719 7.961 1 84.5 216 ASN A O 1
ATOM 1782 N N . THR A 1 217 ? -15.93 33.344 9.672 1 94.88 217 THR A N 1
ATOM 1783 C CA . THR A 1 217 ? -15.266 32.281 8.938 1 94.88 217 THR A CA 1
ATOM 1784 C C . THR A 1 217 ? -16.297 31.422 8.211 1 94.88 217 THR A C 1
ATOM 1786 O O . THR A 1 217 ? -17.328 31.078 8.773 1 94.88 217 THR A O 1
ATOM 1789 N N . HIS A 1 218 ? -16.016 31.156 7.012 1 97.25 218 HIS A N 1
ATOM 1790 C CA . HIS A 1 218 ? -16.969 30.422 6.188 1 97.25 218 HIS A CA 1
ATOM 1791 C C . HIS A 1 218 ? -16.672 28.922 6.207 1 97.25 218 HIS A C 1
ATOM 1793 O O . HIS A 1 218 ? -15.547 28.516 6.492 1 97.25 218 HIS A O 1
ATOM 1799 N N . LEU A 1 219 ? -17.75 28.188 5.949 1 97.81 219 LEU A N 1
ATOM 1800 C CA . LEU A 1 219 ? -17.641 26.75 5.84 1 97.81 219 LEU A CA 1
ATOM 1801 C C . LEU A 1 219 ? -18.125 26.266 4.473 1 97.81 219 LEU A C 1
ATOM 1803 O O . LEU A 1 219 ? -19.156 26.719 3.979 1 97.81 219 LEU A O 1
ATOM 1807 N N . ILE A 1 220 ? -17.344 25.516 3.855 1 98 220 ILE A N 1
ATOM 1808 C CA . ILE A 1 220 ? -17.703 24.844 2.615 1 98 220 ILE A CA 1
ATOM 1809 C C . ILE A 1 220 ? -17.453 23.344 2.758 1 98 220 ILE A C 1
ATOM 1811 O O . ILE A 1 220 ? -16.359 22.906 3.119 1 98 220 ILE A O 1
ATOM 1815 N N . GLY A 1 221 ? -18.484 22.5 2.508 1 97.62 221 GLY A N 1
ATOM 1816 C CA . GLY A 1 221 ? -18.25 21.062 2.635 1 97.62 221 GLY A CA 1
ATOM 1817 C C . GLY A 1 221 ? -19.406 20.234 2.115 1 97.62 221 GLY A C 1
ATOM 1818 O O . GLY A 1 221 ? -20.469 20.766 1.812 1 97.62 221 GLY A O 1
ATOM 1819 N N . THR A 1 222 ? -19.219 19 1.94 1 96.06 222 THR A N 1
ATOM 1820 C CA . THR A 1 222 ? -20.281 18.062 1.602 1 96.06 222 THR A CA 1
ATOM 1821 C C . THR A 1 222 ? -20.984 17.562 2.861 1 96.06 222 THR A C 1
ATOM 1823 O O . THR A 1 222 ? -20.453 17.703 3.967 1 96.06 222 THR A O 1
ATOM 1826 N N . LEU A 1 223 ? -22.203 17.078 2.641 1 94 223 LEU A N 1
ATOM 1827 C CA . LEU A 1 223 ? -23.047 16.688 3.768 1 94 223 LEU A CA 1
ATOM 1828 C C . LEU A 1 223 ? -23.547 15.266 3.607 1 94 223 LEU A C 1
ATOM 1830 O O . LEU A 1 223 ? -23.828 14.82 2.49 1 94 223 LEU A O 1
ATOM 1834 N N . ARG A 1 224 ? -23.5 14.547 4.77 1 91.12 224 ARG A N 1
ATOM 1835 C CA . ARG A 1 224 ? -24.219 13.273 4.801 1 91.12 224 ARG A CA 1
ATOM 1836 C C . ARG A 1 224 ? -25.719 13.5 4.902 1 91.12 224 ARG A C 1
ATOM 1838 O O . ARG A 1 224 ? -26.172 14.484 5.496 1 91.12 224 ARG A O 1
ATOM 1845 N N . ILE A 1 225 ? -26.344 12.461 4.457 1 84.38 225 ILE A N 1
ATOM 1846 C CA . ILE A 1 225 ? -27.797 12.547 4.512 1 84.38 225 ILE A CA 1
ATOM 1847 C C . ILE A 1 225 ? -28.266 12.352 5.949 1 84.38 225 ILE A C 1
ATOM 1849 O O . ILE A 1 225 ? -27.578 11.719 6.758 1 84.38 225 ILE A O 1
ATOM 1853 N N . ASN A 1 226 ? -29.328 12.969 6.426 1 81.62 226 ASN A N 1
ATOM 1854 C CA . ASN A 1 226 ? -30.031 12.773 7.691 1 81.62 226 ASN A CA 1
ATOM 1855 C C . ASN A 1 226 ? -29.297 13.445 8.852 1 81.62 226 ASN A C 1
ATOM 1857 O O . ASN A 1 226 ? -29.406 13 9.992 1 81.62 226 ASN A O 1
ATOM 1861 N N . ARG A 1 227 ? -28.375 14.273 8.5 1 82.75 227 ARG A N 1
ATOM 1862 C CA . ARG A 1 227 ? -27.766 15.055 9.57 1 82.75 227 ARG A CA 1
ATOM 1863 C C . ARG A 1 227 ? -28.797 15.969 10.234 1 82.75 227 ARG A C 1
ATOM 1865 O O . ARG A 1 227 ? -29.797 16.344 9.609 1 82.75 227 ARG A O 1
ATOM 1872 N N . LYS A 1 228 ? -28.469 16.219 11.438 1 85.12 228 LYS A N 1
ATOM 1873 C CA . LYS A 1 228 ? -29.375 17.094 12.188 1 85.12 228 LYS A CA 1
ATOM 1874 C C . LYS A 1 228 ? -29.375 18.516 11.602 1 85.12 228 LYS A C 1
ATOM 1876 O O . LYS A 1 228 ? -28.328 19.031 11.227 1 85.12 228 LYS A O 1
ATOM 1881 N N . GLY A 1 229 ? -30.578 19.172 11.5 1 84.69 229 GLY A N 1
ATOM 1882 C CA . GLY A 1 229 ? -30.688 20.578 11.133 1 84.69 229 GLY A CA 1
ATOM 1883 C C . GLY A 1 229 ? -30.844 20.781 9.641 1 84.69 229 GLY A C 1
ATOM 1884 O O . GLY A 1 229 ? -30.922 21.922 9.172 1 84.69 229 GLY A O 1
ATOM 1885 N N . LEU A 1 230 ? -30.938 19.703 8.898 1 90 230 LEU A N 1
ATOM 1886 C CA . LEU A 1 230 ? -31.078 19.828 7.449 1 90 230 LEU A CA 1
ATOM 1887 C C . LEU A 1 230 ? -32.531 20.016 7.051 1 90 230 LEU A C 1
ATOM 1889 O O . LEU A 1 230 ? -33.438 19.406 7.656 1 90 230 LEU A O 1
ATOM 1893 N N . PRO A 1 231 ? -32.75 20.859 6.051 1 90.62 231 PRO A N 1
ATOM 1894 C CA . PRO A 1 231 ? -34.094 21 5.559 1 90.62 231 PRO A CA 1
ATOM 1895 C C . PRO A 1 231 ? -34.656 19.719 4.918 1 90.62 231 PRO A C 1
ATOM 1897 O O . PRO A 1 231 ? -34.062 19.203 3.969 1 90.62 231 PRO A O 1
ATOM 1900 N N . LYS A 1 232 ? -35.75 19.281 5.316 1 90.19 232 LYS A N 1
ATOM 1901 C CA . LYS A 1 232 ? -36.344 18.031 4.867 1 90.19 232 LYS A CA 1
ATOM 1902 C C . LYS A 1 232 ? -36.688 18.078 3.375 1 90.19 232 LYS A C 1
ATOM 1904 O O . LYS A 1 232 ? -36.594 17.062 2.684 1 90.19 232 LYS A O 1
ATOM 1909 N N . LYS A 1 233 ? -37.031 19.219 2.941 1 91.62 233 LYS A N 1
ATOM 1910 C CA . LYS A 1 233 ? -37.375 19.375 1.53 1 91.62 233 LYS A CA 1
ATOM 1911 C C . LYS A 1 233 ? -36.188 19.016 0.632 1 91.62 233 LYS A C 1
ATOM 1913 O O . LYS A 1 233 ? -36.344 18.359 -0.39 1 91.62 233 LYS A O 1
ATOM 1918 N N . VAL A 1 234 ? -35.062 19.438 1.018 1 92 234 VAL A N 1
ATOM 1919 C CA . VAL A 1 234 ? -33.875 19.172 0.231 1 92 234 VAL A CA 1
ATOM 1920 C C . VAL A 1 234 ? -33.5 17.688 0.308 1 92 234 VAL A C 1
ATOM 1922 O O . VAL A 1 234 ? -33.094 17.078 -0.691 1 92 234 VAL A O 1
ATOM 1925 N N . GLU A 1 235 ? -33.656 17.062 1.43 1 91 235 GLU A N 1
ATOM 1926 C CA . GLU A 1 235 ? -33.312 15.664 1.649 1 91 235 GLU A CA 1
ATOM 1927 C C . GLU A 1 235 ? -34.219 14.742 0.831 1 91 235 GLU A C 1
ATOM 1929 O O . GLU A 1 235 ? -33.75 13.75 0.268 1 91 235 GLU A O 1
ATOM 1934 N N . GLN A 1 236 ? -35.469 15.102 0.679 1 90.69 236 GLN A N 1
ATOM 1935 C CA . GLN A 1 236 ? -36.438 14.156 0.165 1 90.69 236 GLN A CA 1
ATOM 1936 C C . GLN A 1 236 ? -36.688 14.367 -1.327 1 90.69 236 GLN A C 1
ATOM 1938 O O . GLN A 1 236 ? -37.188 13.477 -2.012 1 90.69 236 GLN A O 1
ATOM 1943 N N . GLU A 1 237 ? -36.375 15.531 -1.811 1 91.69 237 GLU A N 1
ATOM 1944 C CA . GLU A 1 237 ? -36.656 15.844 -3.207 1 91.69 237 GLU A CA 1
ATOM 1945 C C . GLU A 1 237 ? -35.906 14.891 -4.148 1 91.69 237 GLU A C 1
ATOM 1947 O O . GLU A 1 237 ? -34.719 14.602 -3.953 1 91.69 237 GLU A O 1
ATOM 1952 N N . LYS A 1 238 ? -36.625 14.312 -5.113 1 93.19 238 LYS A N 1
ATOM 1953 C CA . LYS A 1 238 ? -36 13.469 -6.141 1 93.19 238 LYS A CA 1
ATOM 1954 C C . LYS A 1 238 ? -35.594 14.289 -7.359 1 93.19 238 LYS A C 1
ATOM 1956 O O . LYS A 1 238 ? -36.406 14.992 -7.949 1 93.19 238 LYS A O 1
ATOM 1961 N N . LEU A 1 239 ? -34.375 14.219 -7.672 1 93.81 239 LEU A N 1
ATOM 1962 C CA . LEU A 1 239 ? -33.812 15.039 -8.742 1 93.81 239 LEU A CA 1
ATOM 1963 C C . LEU A 1 239 ? -33.375 14.18 -9.922 1 93.81 239 LEU A C 1
ATOM 1965 O O . LEU A 1 239 ? -33 13.023 -9.742 1 93.81 239 LEU A O 1
ATOM 1969 N N . SER A 1 240 ? -33.5 14.742 -11.109 1 93.19 240 SER A N 1
ATOM 1970 C CA . SER A 1 240 ? -32.906 14.141 -12.297 1 93.19 240 SER A CA 1
ATOM 1971 C C . SER A 1 240 ? -31.453 14.594 -12.469 1 93.19 240 SER A C 1
ATOM 1973 O O . SER A 1 240 ? -31.031 15.578 -11.852 1 93.19 240 SER A O 1
ATOM 1975 N N . LYS A 1 241 ? -30.812 13.875 -13.25 1 90.81 241 LYS A N 1
ATOM 1976 C CA . LYS A 1 241 ? -29.406 14.188 -13.469 1 90.81 241 LYS A CA 1
ATOM 1977 C C . LYS A 1 241 ? -29.219 15.641 -13.914 1 90.81 241 LYS A C 1
ATOM 1979 O O . LYS A 1 241 ? -29.891 16.094 -14.844 1 90.81 241 LYS A O 1
ATOM 1984 N N . GLY A 1 242 ? -28.422 16.391 -13.195 1 88.12 242 GLY A N 1
ATOM 1985 C CA . GLY A 1 242 ? -28.141 17.781 -13.539 1 88.12 242 GLY A CA 1
ATOM 1986 C C . GLY A 1 242 ? -28.969 18.781 -12.766 1 88.12 242 GLY A C 1
ATOM 1987 O O . GLY A 1 242 ? -28.656 19.969 -12.734 1 88.12 242 GLY A O 1
ATOM 1988 N N . GLU A 1 243 ? -29.969 18.359 -12.086 1 92.94 243 GLU A N 1
ATOM 1989 C CA . GLU A 1 243 ? -30.859 19.234 -11.352 1 92.94 243 GLU A CA 1
ATOM 1990 C C . GLU A 1 243 ? -30.312 19.547 -9.953 1 92.94 243 GLU A C 1
ATOM 1992 O O . GLU A 1 243 ? -29.484 18.797 -9.438 1 92.94 243 GLU A O 1
ATOM 1997 N N . THR A 1 244 ? -30.75 20.703 -9.445 1 94.81 244 THR A N 1
ATOM 1998 C CA . THR A 1 244 ? -30.297 21.141 -8.133 1 94.81 244 THR A CA 1
ATOM 1999 C C . THR A 1 244 ? -31.453 21.719 -7.328 1 94.81 244 THR A C 1
ATOM 2001 O O . THR A 1 244 ? -32.375 22.312 -7.895 1 94.81 244 THR A O 1
ATOM 2004 N N . ILE A 1 245 ? -31.469 21.422 -6.117 1 95.25 245 ILE A N 1
ATOM 2005 C CA . ILE A 1 245 ? -32.344 22.078 -5.156 1 95.25 245 ILE A CA 1
ATOM 2006 C C . ILE A 1 245 ? -31.5 22.656 -4.016 1 95.25 245 ILE A C 1
ATOM 2008 O O . ILE A 1 245 ? -30.531 22.047 -3.576 1 95.25 245 ILE A O 1
ATOM 2012 N N . ALA A 1 246 ? -31.828 23.891 -3.652 1 95.44 246 ALA A N 1
ATOM 2013 C CA . ALA A 1 246 ? -31.062 24.562 -2.6 1 95.44 246 ALA A CA 1
ATOM 2014 C C . ALA A 1 246 ? -31.969 25.406 -1.713 1 95.44 246 ALA A C 1
ATOM 2016 O O . ALA A 1 246 ? -32.969 25.984 -2.191 1 95.44 246 ALA A O 1
ATOM 2017 N N . LEU A 1 247 ? -31.688 25.375 -0.469 1 95.06 247 LEU A N 1
ATOM 2018 C CA . LEU A 1 247 ? -32.375 26.219 0.495 1 95.06 247 LEU A CA 1
ATOM 2019 C C . LEU A 1 247 ? -31.375 26.922 1.419 1 95.06 247 LEU A C 1
ATOM 2021 O O . LEU A 1 247 ? -30.344 26.344 1.776 1 95.06 247 LEU A O 1
ATOM 2025 N N . GLU A 1 248 ? -31.656 28.094 1.755 1 93.94 248 GLU A N 1
ATOM 2026 C CA . GLU A 1 248 ? -30.828 28.875 2.67 1 93.94 248 GLU A CA 1
ATOM 2027 C C . GLU A 1 248 ? -31.609 29.25 3.928 1 93.94 248 GLU A C 1
ATOM 2029 O O . GLU A 1 248 ? -32.781 29.609 3.852 1 93.94 248 GLU A O 1
ATOM 2034 N N . ASN A 1 249 ? -30.953 29.125 5.023 1 90.94 249 ASN A N 1
ATOM 2035 C CA . ASN A 1 249 ? -31.625 29.516 6.254 1 90.94 249 ASN A CA 1
ATOM 2036 C C . ASN A 1 249 ? -31.359 30.969 6.617 1 90.94 249 ASN A C 1
ATOM 2038 O O . ASN A 1 249 ? -30.672 31.672 5.879 1 90.94 249 ASN A O 1
ATOM 2042 N N . ASN A 1 250 ? -31.844 31.375 7.766 1 89.75 250 ASN A N 1
ATOM 2043 C CA . ASN A 1 250 ? -31.766 32.781 8.172 1 89.75 250 ASN A CA 1
ATOM 2044 C C . ASN A 1 250 ? -30.344 33.188 8.555 1 89.75 250 ASN A C 1
ATOM 2046 O O . ASN A 1 250 ? -30 34.344 8.547 1 89.75 250 ASN A O 1
ATOM 2050 N N . ASP A 1 251 ? -29.516 32.188 8.844 1 89.12 251 ASP A N 1
ATOM 2051 C CA . ASP A 1 251 ? -28.141 32.469 9.227 1 89.12 251 ASP A CA 1
ATOM 2052 C C . ASP A 1 251 ? -27.234 32.562 8.008 1 89.12 251 ASP A C 1
ATOM 2054 O O . ASP A 1 251 ? -26.031 32.812 8.133 1 89.12 251 ASP A O 1
ATOM 2058 N N . GLY A 1 252 ? -27.812 32.375 6.883 1 91.19 252 GLY A N 1
ATOM 2059 C CA . GLY A 1 252 ? -27.031 32.438 5.656 1 91.19 252 GLY A CA 1
ATOM 2060 C C . GLY A 1 252 ? -26.391 31.109 5.293 1 91.19 252 GLY A C 1
ATOM 2061 O O . GLY A 1 252 ? -25.422 31.078 4.52 1 91.19 252 GLY A O 1
ATOM 2062 N N . ILE A 1 253 ? -26.844 30.031 5.898 1 95.12 253 ILE A N 1
ATOM 2063 C CA . ILE A 1 253 ? -26.328 28.703 5.621 1 95.12 253 ILE A CA 1
ATOM 2064 C C . ILE A 1 253 ? -27.078 28.078 4.445 1 95.12 253 ILE A C 1
ATOM 2066 O O . ILE A 1 253 ? -28.281 27.828 4.535 1 95.12 253 ILE A O 1
ATOM 2070 N N . LEU A 1 254 ? -26.359 27.891 3.395 1 96.44 254 LEU A N 1
ATOM 2071 C CA . LEU A 1 254 ? -26.922 27.297 2.188 1 96.44 254 LEU A CA 1
ATOM 2072 C C . LEU A 1 254 ? -26.75 25.781 2.199 1 96.44 254 LEU A C 1
ATOM 2074 O O . LEU A 1 254 ? -25.656 25.281 2.428 1 96.44 254 LEU A O 1
ATOM 2078 N N . VAL A 1 255 ? -27.844 25.047 2.045 1 96 255 VAL A N 1
ATOM 2079 C CA . VAL A 1 255 ? -27.844 23.594 1.873 1 96 255 VAL A CA 1
ATOM 2080 C C . VAL A 1 255 ? -28.344 23.234 0.476 1 96 255 VAL A C 1
ATOM 2082 O O . VAL A 1 255 ? -29.406 23.688 0.056 1 96 255 VAL A O 1
ATOM 2085 N N . LEU A 1 256 ? -27.5 22.484 -0.192 1 95.5 256 LEU A N 1
ATOM 2086 C CA . LEU A 1 256 ? -27.812 22.203 -1.592 1 95.5 256 LEU A CA 1
ATOM 2087 C C . LEU A 1 256 ? -27.719 20.719 -1.885 1 95.5 256 LEU A C 1
ATOM 2089 O O . LEU A 1 256 ? -26.891 20 -1.289 1 95.5 256 LEU A O 1
ATOM 2093 N N . LYS A 1 257 ? -28.609 20.172 -2.725 1 95.88 257 LYS A N 1
ATOM 2094 C CA . LYS A 1 257 ? -28.578 18.828 -3.307 1 95.88 257 LYS A CA 1
ATOM 2095 C C . LYS A 1 257 ? -28.438 18.891 -4.824 1 95.88 257 LYS A C 1
ATOM 2097 O O . LYS A 1 257 ? -29.188 19.609 -5.492 1 95.88 257 LYS A O 1
ATOM 2102 N N . TRP A 1 258 ? -27.422 18.266 -5.34 1 95.12 258 TRP A N 1
ATOM 2103 C CA . TRP A 1 258 ? -27.141 18.234 -6.773 1 95.12 258 TRP A CA 1
ATOM 2104 C C . TRP A 1 258 ? -27.031 16.797 -7.266 1 95.12 258 TRP A C 1
ATOM 2106 O O . TRP A 1 258 ? -26.359 15.969 -6.652 1 95.12 258 TRP A O 1
ATOM 2116 N N . LYS A 1 259 ? -27.734 16.469 -8.367 1 94.81 259 LYS A N 1
ATOM 2117 C CA . LYS A 1 259 ? -27.703 15.117 -8.906 1 94.81 259 LYS A CA 1
ATOM 2118 C C . LYS A 1 259 ? -26.719 15 -10.055 1 94.81 259 LYS A C 1
ATOM 2120 O O . LYS A 1 259 ? -26.922 15.594 -11.117 1 94.81 259 LYS A O 1
ATOM 2125 N N . ASP A 1 260 ? -25.672 14.352 -9.836 1 90.06 260 ASP A N 1
ATOM 2126 C CA . ASP A 1 260 ? -24.766 13.922 -10.891 1 90.06 260 ASP A CA 1
ATOM 2127 C C . ASP A 1 260 ? -24.984 12.453 -11.25 1 90.06 260 ASP A C 1
ATOM 2129 O O . ASP A 1 260 ? -26.078 12.078 -11.672 1 90.06 260 ASP A O 1
ATOM 2133 N N . LYS A 1 261 ? -24 11.602 -11.047 1 86.38 261 LYS A N 1
ATOM 2134 C CA . LYS A 1 261 ? -24.25 10.164 -11.102 1 86.38 261 LYS A CA 1
ATOM 2135 C C . LYS A 1 261 ? -24.984 9.695 -9.844 1 86.38 261 LYS A C 1
ATOM 2137 O O . LYS A 1 261 ? -25.828 8.805 -9.906 1 86.38 261 LYS A O 1
ATOM 2142 N N . ARG A 1 262 ? -24.656 10.391 -8.773 1 91.94 262 ARG A N 1
ATOM 2143 C CA . ARG A 1 262 ? -25.312 10.203 -7.48 1 91.94 262 ARG A CA 1
ATOM 2144 C C . ARG A 1 262 ? -25.734 11.539 -6.891 1 91.94 262 ARG A C 1
ATOM 2146 O O . ARG A 1 262 ? -25.375 12.602 -7.41 1 91.94 262 ARG A O 1
ATOM 2153 N N . ASP A 1 263 ? -26.516 11.461 -5.887 1 93.88 263 ASP A N 1
ATOM 2154 C CA . ASP A 1 263 ? -26.891 12.672 -5.164 1 93.88 263 ASP A CA 1
ATOM 2155 C C . ASP A 1 263 ? -25.719 13.219 -4.359 1 93.88 263 ASP A C 1
ATOM 2157 O O . ASP A 1 263 ? -25.062 12.477 -3.621 1 93.88 263 ASP A O 1
ATOM 2161 N N . VAL A 1 264 ? -25.453 14.461 -4.582 1 95.19 264 VAL A N 1
ATOM 2162 C CA . VAL A 1 264 ? -24.406 15.125 -3.818 1 95.19 264 VAL A CA 1
ATOM 2163 C C . VAL A 1 264 ? -25.016 16.219 -2.947 1 95.19 264 VAL A C 1
ATOM 2165 O O . VAL A 1 264 ? -25.656 17.141 -3.457 1 95.19 264 VAL A O 1
ATOM 2168 N N . PHE A 1 265 ? -24.875 16.094 -1.641 1 96.12 265 PHE A N 1
ATOM 2169 C CA . PHE A 1 265 ? -25.312 17.125 -0.695 1 96.12 265 PHE A CA 1
ATOM 2170 C C . PHE A 1 265 ? -24.156 18 -0.266 1 96.12 265 PHE A C 1
ATOM 2172 O O . PHE A 1 265 ? -23.047 17.516 -0.039 1 96.12 265 PHE A O 1
ATOM 2179 N N . ALA A 1 266 ? -24.375 19.297 -0.218 1 96.75 266 ALA A N 1
ATOM 2180 C CA . ALA A 1 266 ? -23.312 20.219 0.176 1 96.75 266 ALA A CA 1
ATOM 2181 C C . ALA A 1 266 ? -23.875 21.375 1.002 1 96.75 266 ALA A C 1
ATOM 2183 O O . ALA A 1 266 ? -25.062 21.656 0.961 1 96.75 266 ALA A O 1
ATOM 2184 N N . LEU A 1 267 ? -23.047 21.969 1.806 1 96.81 267 LEU A N 1
ATOM 2185 C CA . LEU A 1 267 ? -23.344 23.109 2.668 1 96.81 267 LEU A CA 1
ATOM 2186 C C . LEU A 1 267 ? -22.297 24.203 2.512 1 96.81 267 LEU A C 1
ATOM 2188 O O . LEU A 1 267 ? -21.109 23.922 2.426 1 96.81 267 LEU A O 1
ATOM 2192 N N . SER A 1 268 ? -22.766 25.469 2.42 1 97.25 268 SER A N 1
ATOM 2193 C CA . SER A 1 268 ? -21.844 26.594 2.342 1 97.25 268 SER A CA 1
ATOM 2194 C C . SER A 1 268 ? -22.406 27.812 3.07 1 97.25 268 SER A C 1
ATOM 2196 O O . SER A 1 268 ? -23.609 28.047 3.072 1 97.25 268 SER A O 1
ATOM 2198 N N . THR A 1 269 ? -21.547 28.531 3.689 1 96.69 269 THR A N 1
ATOM 2199 C CA . THR A 1 269 ? -21.906 29.812 4.262 1 96.69 269 THR A CA 1
ATOM 2200 C C . THR A 1 269 ? -21.312 30.953 3.441 1 96.69 269 THR A C 1
ATOM 2202 O O . THR A 1 269 ? -21.375 32.125 3.842 1 96.69 269 THR A O 1
ATOM 2205 N N . LYS A 1 270 ? -20.719 30.609 2.365 1 94.38 270 LYS A N 1
ATOM 2206 C CA . LYS A 1 270 ? -20.031 31.594 1.522 1 94.38 270 LYS A CA 1
ATOM 2207 C C . LYS A 1 270 ? -20.781 31.797 0.208 1 94.38 270 LYS A C 1
ATOM 2209 O O . LYS A 1 270 ? -20.75 32.906 -0.363 1 94.38 270 LYS A O 1
ATOM 2214 N N . HIS A 1 271 ? -21.453 30.828 -0.222 1 93.94 271 HIS A N 1
ATOM 2215 C CA . HIS A 1 271 ? -21.984 30.828 -1.58 1 93.94 271 HIS A CA 1
ATOM 2216 C C . HIS A 1 271 ? -23.484 31.078 -1.586 1 93.94 271 HIS A C 1
ATOM 2218 O O . HIS A 1 271 ? -24.172 30.781 -0.604 1 93.94 271 HIS A O 1
ATOM 2224 N N . SER A 1 272 ? -23.891 31.641 -2.752 1 91.12 272 SER A N 1
ATOM 2225 C CA . SER A 1 272 ? -25.297 31.625 -3.143 1 91.12 272 SER A CA 1
ATOM 2226 C C . SER A 1 272 ? -25.547 30.609 -4.254 1 91.12 272 SER A C 1
ATOM 2228 O O . SER A 1 272 ? -24.625 29.953 -4.734 1 91.12 272 SER A O 1
ATOM 2230 N N . ILE A 1 273 ? -26.812 30.484 -4.52 1 89.81 273 ILE A N 1
ATOM 2231 C CA . ILE A 1 273 ? -27.156 29.531 -5.574 1 89.81 273 ILE A CA 1
ATOM 2232 C C . ILE A 1 273 ? -26.562 30 -6.902 1 89.81 273 ILE A C 1
ATOM 2234 O O . ILE A 1 273 ? -26.75 31.172 -7.285 1 89.81 273 ILE A O 1
ATOM 2238 N N . GLY A 1 274 ? -25.609 29.344 -7.5 1 90.88 274 GLY A N 1
ATOM 2239 C CA . GLY A 1 274 ? -24.984 29.656 -8.773 1 90.88 274 GLY A CA 1
ATOM 2240 C C . GLY A 1 274 ? -24.375 28.438 -9.453 1 90.88 274 GLY A C 1
ATOM 2241 O O . GLY A 1 274 ? -24.234 27.391 -8.836 1 90.88 274 GLY A O 1
ATOM 2242 N N . PHE A 1 275 ? -24.203 28.625 -10.742 1 93 275 PHE A N 1
ATOM 2243 C CA . PHE A 1 275 ? -23.641 27.531 -11.523 1 93 275 PHE A CA 1
ATOM 2244 C C . PHE A 1 275 ? -22.422 28 -12.305 1 93 275 PHE A C 1
ATOM 2246 O O . PHE A 1 275 ? -22.297 29.188 -12.625 1 93 275 PHE A O 1
ATOM 2253 N N . VAL A 1 276 ? -21.562 27.109 -12.438 1 92.69 276 VAL A N 1
ATOM 2254 C CA . VAL A 1 276 ? -20.375 27.391 -13.234 1 92.69 276 VAL A CA 1
ATOM 2255 C C . VAL A 1 276 ? -20.109 26.234 -14.188 1 92.69 276 VAL A C 1
ATOM 2257 O O . VAL A 1 276 ? -20.438 25.078 -13.883 1 92.69 276 VAL A O 1
ATOM 2260 N N . THR A 1 277 ? -19.594 26.516 -15.344 1 90.88 277 THR A N 1
ATOM 2261 C CA . THR A 1 277 ? -19.203 25.5 -16.312 1 90.88 277 THR A CA 1
ATOM 2262 C C . THR A 1 277 ? -17.75 25.094 -16.109 1 90.88 277 THR A C 1
ATOM 2264 O O . THR A 1 277 ? -16.859 25.938 -16.078 1 90.88 277 THR A O 1
ATOM 2267 N N . VAL A 1 278 ? -17.594 23.844 -15.852 1 88.38 278 VAL A N 1
ATOM 2268 C CA . VAL A 1 278 ? -16.234 23.328 -15.641 1 88.38 278 VAL A CA 1
ATOM 2269 C C . VAL A 1 278 ? -15.914 22.266 -16.688 1 88.38 278 VAL A C 1
ATOM 2271 O O . VAL A 1 278 ? -16.812 21.578 -17.172 1 88.38 278 VAL A O 1
ATOM 2274 N N . GLN A 1 279 ? -14.625 22.172 -17.031 1 84 279 GLN A N 1
ATOM 2275 C CA . GLN A 1 279 ? -14.156 21.125 -17.938 1 84 279 GLN A CA 1
ATOM 2276 C C . GLN A 1 279 ? -13.953 19.812 -17.203 1 84 279 GLN A C 1
ATOM 2278 O O . GLN A 1 279 ? -13.445 19.797 -16.078 1 84 279 GLN A O 1
ATOM 2283 N N . ARG A 1 280 ? -14.469 18.75 -17.812 1 76.31 280 ARG A N 1
ATOM 2284 C CA . ARG A 1 280 ? -14.234 17.453 -17.219 1 76.31 280 ARG A CA 1
ATOM 2285 C C . ARG A 1 280 ? -12.758 17.078 -17.25 1 76.31 280 ARG A C 1
ATOM 2287 O O . ARG A 1 280 ? -12.07 17.359 -18.234 1 76.31 280 ARG A O 1
ATOM 2294 N N . ARG A 1 281 ? -12.312 16.562 -16.203 1 68.94 281 ARG A N 1
ATOM 2295 C CA . ARG A 1 281 ? -10.898 16.219 -16.062 1 68.94 281 ARG A CA 1
ATOM 2296 C C . ARG A 1 281 ? -10.492 15.148 -17.062 1 68.94 281 ARG A C 1
ATOM 2298 O O . ARG A 1 281 ? -9.422 15.242 -17.672 1 68.94 281 ARG A O 1
ATOM 2305 N N . ARG A 1 282 ? -11.336 14.125 -17.266 1 66.38 282 ARG A N 1
ATOM 2306 C CA . ARG A 1 282 ? -11.008 12.969 -18.109 1 66.38 282 ARG A CA 1
ATOM 2307 C C . ARG A 1 282 ? -11.219 13.281 -19.578 1 66.38 282 ARG A C 1
ATOM 2309 O O . ARG A 1 282 ? -10.602 12.664 -20.453 1 66.38 282 ARG A O 1
ATOM 2316 N N . ASN A 1 283 ? -12.219 14.258 -19.828 1 71.62 283 ASN A N 1
ATOM 2317 C CA . ASN A 1 283 ? -12.5 14.68 -21.188 1 71.62 283 ASN A CA 1
ATOM 2318 C C . ASN A 1 283 ? -12.539 16.203 -21.312 1 71.62 283 ASN A C 1
ATOM 2320 O O . ASN A 1 283 ? -13.594 16.812 -21.125 1 71.62 283 ASN A O 1
ATOM 2324 N N . PRO A 1 284 ? -11.43 16.734 -21.594 1 73.31 284 PRO A N 1
ATOM 2325 C CA . PRO A 1 284 ? -11.359 18.188 -21.641 1 73.31 284 PRO A CA 1
ATOM 2326 C C . PRO A 1 284 ? -12.359 18.797 -22.625 1 73.31 284 PRO A C 1
ATOM 2328 O O . PRO A 1 284 ? -12.68 19.984 -22.531 1 73.31 284 PRO A O 1
ATOM 2331 N N . ASN A 1 285 ? -12.883 17.938 -23.438 1 78.12 285 ASN A N 1
ATOM 2332 C CA . ASN A 1 285 ? -13.797 18.484 -24.438 1 78.12 285 ASN A CA 1
ATOM 2333 C C . ASN A 1 285 ? -15.234 18.516 -23.922 1 78.12 285 ASN A C 1
ATOM 2335 O O . ASN A 1 285 ? -16.109 19.094 -24.562 1 78.12 285 ASN A O 1
ATOM 2339 N N . LYS A 1 286 ? -15.383 17.922 -22.812 1 81.62 286 LYS A N 1
ATOM 2340 C CA . LYS A 1 286 ? -16.734 17.906 -22.25 1 81.62 286 LYS A CA 1
ATOM 2341 C C . LYS A 1 286 ? -16.875 18.891 -21.094 1 81.62 286 LYS A C 1
ATOM 2343 O O . LYS A 1 286 ? -16.094 18.844 -20.141 1 81.62 286 LYS A O 1
ATOM 2348 N N . LYS A 1 287 ? -17.781 19.906 -21.359 1 85.25 287 LYS A N 1
ATOM 2349 C CA . LYS A 1 287 ? -18.078 20.875 -20.312 1 85.25 287 LYS A CA 1
ATOM 2350 C C . LYS A 1 287 ? -19.344 20.484 -19.562 1 85.25 287 LYS A C 1
ATOM 2352 O O . LYS A 1 287 ? -20.312 20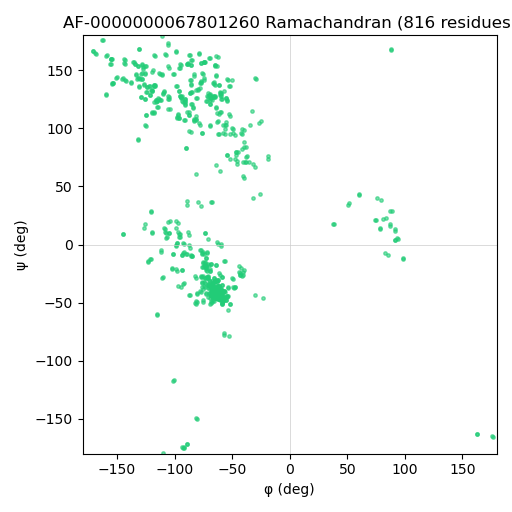 -20.156 1 85.25 287 LYS A O 1
ATOM 2357 N N . VAL A 1 288 ? -19.219 20.531 -18.312 1 85.94 288 VAL A N 1
ATOM 2358 C CA . VAL A 1 288 ? -20.375 20.203 -17.484 1 85.94 288 VAL A CA 1
ATOM 2359 C C . VAL A 1 288 ? -20.719 21.391 -16.578 1 85.94 288 VAL A C 1
ATOM 2361 O O . VAL A 1 288 ? -19.828 22.078 -16.078 1 85.94 288 VAL A O 1
ATOM 2364 N N . MET A 1 289 ? -22 21.656 -16.516 1 89.38 289 MET A N 1
ATOM 2365 C CA . MET A 1 289 ? -22.469 22.688 -15.602 1 89.38 289 MET A CA 1
ATOM 2366 C C . MET A 1 289 ? -22.688 22.125 -14.203 1 89.38 289 MET A C 1
ATOM 2368 O O . MET A 1 289 ? -23.359 21.109 -14.039 1 89.38 289 MET A O 1
ATOM 2372 N N . LYS A 1 290 ? -21.969 22.703 -13.219 1 92.06 290 LYS A N 1
ATOM 2373 C CA . LYS A 1 290 ? -22.141 22.266 -11.836 1 92.06 290 LYS A CA 1
ATOM 2374 C C . LYS A 1 290 ? -22.328 23.469 -10.906 1 92.06 290 LYS A C 1
ATOM 2376 O O . LYS A 1 290 ? -21.969 24.594 -11.25 1 92.06 290 LYS A O 1
ATOM 2381 N N . PRO A 1 291 ? -23.016 23.25 -9.773 1 94.69 291 PRO A N 1
ATOM 2382 C CA . PRO A 1 291 ? -23.141 24.344 -8.805 1 94.69 291 PRO A CA 1
ATOM 2383 C C . PRO A 1 291 ? -21.797 24.938 -8.398 1 94.69 291 PRO A C 1
ATOM 2385 O O . PRO A 1 291 ? -20.828 24.188 -8.234 1 94.69 291 PRO A O 1
ATOM 2388 N N . THR A 1 292 ? -21.75 26.234 -8.227 1 95.31 292 THR A N 1
ATOM 2389 C CA . THR A 1 292 ? -20.516 26.953 -7.879 1 95.31 292 THR A CA 1
ATOM 2390 C C . THR A 1 292 ? -19.922 26.406 -6.586 1 95.31 292 THR A C 1
ATOM 2392 O O . THR A 1 292 ? -18.703 26.281 -6.461 1 95.31 292 THR A O 1
ATOM 2395 N N . LEU A 1 293 ? -20.828 26.109 -5.648 1 95.94 293 LEU A N 1
ATOM 2396 C CA . LEU A 1 293 ? -20.406 25.547 -4.371 1 95.94 293 LEU A CA 1
ATOM 2397 C C . LEU A 1 293 ? -19.625 24.25 -4.578 1 95.94 293 LEU A C 1
ATOM 2399 O O . LEU A 1 293 ? -18.547 24.078 -4.004 1 95.94 293 LEU A O 1
ATOM 2403 N N . ILE A 1 294 ? -20.109 23.391 -5.41 1 95.5 294 ILE A N 1
ATOM 2404 C CA . ILE A 1 294 ? -19.484 22.094 -5.656 1 95.5 294 ILE A CA 1
ATOM 2405 C C . ILE A 1 294 ? -18.172 22.297 -6.398 1 95.5 294 ILE A C 1
ATOM 2407 O O . ILE A 1 294 ? -17.188 21.609 -6.102 1 95.5 294 ILE A O 1
ATOM 2411 N N . ALA A 1 295 ? -18.172 23.188 -7.352 1 94.62 295 ALA A N 1
ATOM 2412 C CA . ALA A 1 295 ? -16.938 23.469 -8.102 1 94.62 295 ALA A CA 1
ATOM 2413 C C . ALA A 1 295 ? -15.836 23.969 -7.172 1 94.62 295 ALA A C 1
ATOM 2415 O O . ALA A 1 295 ? -14.688 23.516 -7.273 1 94.62 295 ALA A O 1
ATOM 2416 N N . GLU A 1 296 ? -16.188 24.844 -6.289 1 95.25 296 GLU A N 1
ATOM 2417 C CA . GLU A 1 296 ? -15.211 25.391 -5.355 1 95.25 296 GLU A CA 1
ATOM 2418 C C . GLU A 1 296 ? -14.75 24.328 -4.355 1 95.25 296 GLU A C 1
ATOM 2420 O O . GLU A 1 296 ? -13.562 24.266 -4.02 1 95.25 296 GLU A O 1
ATOM 2425 N N . TYR A 1 297 ? -15.695 23.609 -3.896 1 96.75 297 TYR A N 1
ATOM 2426 C CA . TYR A 1 297 ? -15.336 22.516 -2.998 1 96.75 297 TYR A CA 1
ATOM 2427 C C . TYR A 1 297 ? -14.32 21.594 -3.648 1 96.75 297 TYR A C 1
ATOM 2429 O O . TYR A 1 297 ? -13.305 21.25 -3.037 1 96.75 297 TYR A O 1
ATOM 2437 N N . ASN A 1 298 ? -14.555 21.188 -4.883 1 93.88 298 ASN A N 1
ATOM 2438 C CA . ASN A 1 298 ? -13.68 20.266 -5.609 1 93.88 298 ASN A CA 1
ATOM 2439 C C . ASN A 1 298 ? -12.289 20.844 -5.805 1 93.88 298 ASN A C 1
ATOM 2441 O O . ASN A 1 298 ? -11.297 20.125 -5.809 1 93.88 298 ASN A O 1
ATOM 2445 N N . LYS A 1 299 ? -12.227 22.078 -5.902 1 93.69 299 LYS A N 1
ATOM 2446 C CA . LYS A 1 299 ? -10.953 22.766 -6.109 1 93.69 299 LYS A CA 1
ATOM 2447 C C . LYS A 1 299 ? -10.086 22.703 -4.852 1 93.69 299 LYS A C 1
ATOM 2449 O O . LYS A 1 299 ? -8.859 22.625 -4.938 1 93.69 299 LYS A O 1
ATOM 2454 N N . HIS A 1 300 ? -10.742 22.734 -3.672 1 96.25 300 HIS A N 1
ATOM 2455 C CA . HIS A 1 300 ? -9.969 22.953 -2.455 1 96.25 300 HIS A CA 1
ATOM 2456 C C . HIS A 1 300 ? -9.945 21.719 -1.575 1 96.25 300 HIS A C 1
ATOM 2458 O O . HIS A 1 300 ? -9.164 21.641 -0.619 1 96.25 300 HIS A O 1
ATOM 2464 N N . LYS A 1 301 ? -10.672 20.672 -1.937 1 95.44 301 LYS A N 1
ATOM 2465 C CA . LYS A 1 301 ? -10.82 19.5 -1.083 1 95.44 301 LYS A CA 1
ATOM 2466 C C . LYS A 1 301 ? -9.555 18.656 -1.097 1 95.44 301 LYS A C 1
ATOM 2468 O O . LYS A 1 301 ? -9.367 17.797 -0.233 1 95.44 301 LYS A O 1
ATOM 2473 N N . CYS A 1 302 ? -8.594 18.812 -2.057 1 93.94 302 CYS A N 1
ATOM 2474 C CA . CYS A 1 302 ? -7.508 17.875 -2.295 1 93.94 302 CYS A CA 1
ATOM 2475 C C . CYS A 1 302 ? -6.242 18.297 -1.557 1 93.94 302 CYS A C 1
ATOM 2477 O O . CYS A 1 302 ? -5.176 17.703 -1.759 1 93.94 302 CYS A O 1
ATOM 2479 N N . SER A 1 303 ? -6.312 19.281 -0.689 1 94.62 303 SER A N 1
ATOM 2480 C CA . SER A 1 303 ? -5.125 19.844 -0.043 1 94.62 303 SER A CA 1
ATOM 2481 C C . SER A 1 303 ? -4.426 18.781 0.811 1 94.62 303 SER A C 1
ATOM 2483 O O . SER A 1 303 ? -3.195 18.688 0.797 1 94.62 303 SER A O 1
ATOM 2485 N N . ILE A 1 304 ? -5.184 18.047 1.531 1 94.75 304 ILE A N 1
ATOM 2486 C CA . ILE A 1 304 ? -4.605 17.031 2.416 1 94.75 304 ILE A CA 1
ATOM 2487 C C . ILE A 1 304 ? -3.99 15.914 1.585 1 94.75 304 ILE A C 1
ATOM 2489 O O . ILE A 1 304 ? -2.908 15.422 1.908 1 94.75 304 ILE A O 1
ATOM 2493 N N . ASP A 1 305 ? -4.699 15.516 0.58 1 91.88 305 ASP A N 1
ATOM 2494 C CA . ASP A 1 305 ? -4.16 14.5 -0.318 1 91.88 305 ASP A CA 1
ATOM 2495 C C . ASP A 1 305 ? -2.838 14.953 -0.93 1 91.88 305 ASP A C 1
ATOM 2497 O O . ASP A 1 305 ? -1.922 14.148 -1.108 1 91.88 305 ASP A O 1
ATOM 2501 N N . LEU A 1 306 ? -2.83 16.188 -1.272 1 94.62 306 LEU A N 1
ATOM 2502 C CA . LEU A 1 306 ? -1.602 16.766 -1.818 1 94.62 306 LEU A CA 1
ATOM 2503 C C . LEU A 1 306 ? -0.466 16.672 -0.803 1 94.62 306 LEU A C 1
ATOM 2505 O O . LEU A 1 306 ? 0.648 16.281 -1.143 1 94.62 306 LEU A O 1
ATOM 2509 N N . SER A 1 307 ? -0.743 17.047 0.348 1 95.25 307 SER A N 1
ATOM 2510 C CA . SER A 1 307 ? 0.238 16.953 1.426 1 95.25 307 SER A CA 1
ATOM 2511 C C . SER A 1 307 ? 0.713 15.523 1.625 1 95.25 307 SER A C 1
ATOM 2513 O O . SER A 1 307 ? 1.917 15.273 1.712 1 95.25 307 SER A O 1
ATOM 2515 N N . ASP A 1 308 ? -0.193 14.609 1.703 1 93.31 308 ASP A N 1
ATOM 2516 C CA . ASP A 1 308 ? 0.127 13.203 1.934 1 93.31 308 ASP A CA 1
ATOM 2517 C C . ASP A 1 308 ? 0.95 12.633 0.781 1 93.31 308 ASP A C 1
ATOM 2519 O O . ASP A 1 308 ? 1.856 11.828 0.999 1 93.31 308 ASP A O 1
ATOM 2523 N N . GLN A 1 309 ? 0.581 13.023 -0.407 1 91.25 309 GLN A N 1
ATOM 2524 C CA . GLN A 1 309 ? 1.319 12.555 -1.577 1 91.25 309 GLN A CA 1
ATOM 2525 C C . GLN A 1 309 ? 2.77 13.031 -1.535 1 91.25 309 GLN A C 1
ATOM 2527 O O . GLN A 1 309 ? 3.689 12.25 -1.787 1 91.25 309 GLN A O 1
ATOM 2532 N N . MET A 1 310 ? 2.936 14.25 -1.227 1 91.88 310 MET A N 1
ATOM 2533 C CA . MET A 1 310 ? 4.285 14.797 -1.15 1 91.88 310 MET A CA 1
ATOM 2534 C C . MET A 1 310 ? 5.082 14.125 -0.036 1 91.88 310 MET A C 1
ATOM 2536 O O . MET A 1 310 ? 6.277 13.875 -0.191 1 91.88 310 MET A O 1
ATOM 2540 N N . ALA A 1 311 ? 4.391 13.867 0.962 1 91.81 311 ALA A N 1
ATOM 2541 C CA . ALA A 1 311 ? 5.047 13.273 2.123 1 91.81 311 ALA A CA 1
ATOM 2542 C C . ALA A 1 311 ? 5.387 11.812 1.872 1 91.81 311 ALA A C 1
ATOM 2544 O O . ALA A 1 311 ? 6.301 11.258 2.494 1 91.81 311 ALA A O 1
ATOM 2545 N N . SER A 1 312 ? 4.648 11.148 1.073 1 88 312 SER A N 1
ATOM 2546 C CA . SER A 1 312 ? 4.805 9.711 0.857 1 88 312 SER A CA 1
ATOM 2547 C C . SER A 1 312 ? 6.016 9.414 -0.015 1 88 312 SER A C 1
ATOM 2549 O O . SER A 1 312 ? 6.535 8.297 -0.003 1 88 312 SER A O 1
ATOM 2551 N N . ASN A 1 313 ? 6.441 10.398 -0.707 1 82.75 313 ASN A N 1
ATOM 2552 C CA . ASN A 1 313 ? 7.598 10.203 -1.571 1 82.75 313 ASN A CA 1
ATOM 2553 C C . ASN A 1 313 ? 8.875 9.992 -0.761 1 82.75 313 ASN A C 1
ATOM 2555 O O . ASN A 1 313 ? 9.242 10.836 0.059 1 82.75 313 ASN A O 1
ATOM 2559 N N . ALA A 1 314 ? 9.578 8.891 -0.897 1 82.25 314 ALA A N 1
ATOM 2560 C CA . ALA A 1 314 ? 10.82 8.547 -0.209 1 82.25 314 ALA A CA 1
ATOM 2561 C C . ALA A 1 314 ? 10.617 8.516 1.304 1 82.25 314 ALA A C 1
ATOM 2563 O O . ALA A 1 314 ? 11.406 9.094 2.053 1 82.25 314 ALA A O 1
ATOM 2564 N N . ASN A 1 315 ? 9.539 7.945 1.713 1 80.88 315 ASN A N 1
ATOM 2565 C CA . ASN A 1 315 ? 9.219 7.855 3.135 1 80.88 315 ASN A CA 1
ATOM 2566 C C . ASN A 1 315 ? 10.172 6.906 3.861 1 80.88 315 ASN A C 1
ATOM 2568 O O . ASN A 1 315 ? 10.305 5.742 3.477 1 80.88 315 ASN A O 1
ATOM 2572 N N . PRO A 1 316 ? 10.797 7.457 4.891 1 82.69 316 PRO A N 1
ATOM 2573 C CA . PRO A 1 316 ? 11.797 6.676 5.621 1 82.69 316 PRO A CA 1
ATOM 2574 C C . PRO A 1 316 ? 11.172 5.652 6.566 1 82.69 316 PRO A C 1
ATOM 2576 O O . PRO A 1 316 ? 11.883 4.836 7.152 1 82.69 316 PRO A O 1
ATOM 2579 N N . ALA A 1 317 ? 9.906 5.648 6.68 1 74.44 317 ALA A N 1
ATOM 2580 C CA . ALA A 1 317 ? 9.258 4.82 7.695 1 74.44 317 ALA A CA 1
ATOM 2581 C C . ALA A 1 317 ? 9.492 3.338 7.422 1 74.44 317 ALA A C 1
ATOM 2583 O O . ALA A 1 317 ? 9.297 2.867 6.301 1 74.44 317 ALA A O 1
ATOM 2584 N N . ARG A 1 318 ? 10.141 2.738 8.352 1 73.94 318 ARG A N 1
ATOM 2585 C CA . ARG A 1 318 ? 10.406 1.306 8.258 1 73.94 318 ARG A CA 1
ATOM 2586 C C . ARG A 1 318 ? 9.398 0.507 9.078 1 73.94 318 ARG A C 1
ATOM 2588 O O . ARG A 1 318 ? 8.719 1.06 9.945 1 73.94 318 ARG A O 1
ATOM 2595 N N . ARG A 1 319 ? 9.547 -0.733 8.688 1 72.44 319 ARG A N 1
ATOM 2596 C CA . ARG A 1 319 ? 8.695 -1.654 9.43 1 72.44 319 ARG A CA 1
ATOM 2597 C C . ARG A 1 319 ? 9.352 -2.049 10.758 1 72.44 319 ARG A C 1
ATOM 2599 O O . ARG A 1 319 ? 10.547 -1.854 10.945 1 72.44 319 ARG A O 1
ATOM 2606 N N . ASN A 1 320 ? 8.672 -2.25 11.812 1 68.06 320 ASN A N 1
ATOM 2607 C CA . ASN A 1 320 ? 9.094 -2.906 13.047 1 68.06 320 ASN A CA 1
ATOM 2608 C C . ASN A 1 320 ? 9.711 -1.912 14.023 1 68.06 320 ASN A C 1
ATOM 2610 O O . ASN A 1 320 ? 10.75 -2.193 14.633 1 68.06 320 ASN A O 1
ATOM 2614 N N . ILE A 1 321 ? 9.328 -0.742 13.977 1 78.88 321 ILE A N 1
ATOM 2615 C CA . ILE A 1 321 ? 9.742 0.203 15.008 1 78.88 321 ILE A CA 1
ATOM 2616 C C . ILE A 1 321 ? 8.555 0.515 15.922 1 78.88 321 ILE A C 1
ATOM 2618 O O . ILE A 1 321 ? 7.406 0.22 15.578 1 78.88 321 ILE A O 1
ATOM 2622 N N . ARG A 1 322 ? 8.914 1.054 17.031 1 89.25 322 ARG A N 1
ATOM 2623 C CA . ARG A 1 322 ? 7.887 1.396 18.016 1 89.25 322 ARG A CA 1
ATOM 2624 C C . ARG A 1 322 ? 6.957 2.477 17.469 1 89.25 322 ARG A C 1
ATOM 2626 O O . ARG A 1 322 ? 7.363 3.295 16.641 1 89.25 322 ARG A O 1
ATOM 2633 N N . TRP A 1 323 ? 5.75 2.484 18 1 92.06 323 TRP A N 1
ATOM 2634 C CA . TRP A 1 323 ? 4.723 3.344 17.422 1 92.06 323 TRP A CA 1
ATOM 2635 C C . TRP A 1 323 ? 5.117 4.812 17.531 1 92.06 323 TRP A C 1
ATOM 2637 O O . TRP A 1 323 ? 4.867 5.602 16.609 1 92.06 323 TRP A O 1
ATOM 2647 N N . PHE A 1 324 ? 5.668 5.262 18.703 1 93 324 PHE A N 1
ATOM 2648 C CA . PHE A 1 324 ? 5.977 6.676 18.891 1 93 324 PHE A CA 1
ATOM 2649 C C . PHE A 1 324 ? 7.145 7.09 18 1 93 324 PHE A C 1
ATOM 2651 O O . PHE A 1 324 ? 7.223 8.242 17.562 1 93 324 PHE A O 1
ATOM 2658 N N . GLN A 1 325 ? 8.078 6.164 17.734 1 93.56 325 GLN A N 1
ATOM 2659 C CA . GLN A 1 325 ? 9.156 6.438 16.797 1 93.56 325 GLN A CA 1
ATOM 2660 C C . GLN A 1 325 ? 8.625 6.57 15.367 1 93.56 325 GLN A C 1
ATOM 2662 O O . GLN A 1 325 ? 9.055 7.445 14.617 1 93.56 325 GLN A O 1
ATOM 2667 N N . LYS A 1 326 ? 7.688 5.668 15.039 1 94.06 326 LYS A N 1
ATOM 2668 C CA . LYS A 1 326 ? 7.059 5.734 13.727 1 94.06 326 LYS A CA 1
ATOM 2669 C C . LYS A 1 326 ? 6.344 7.07 13.523 1 94.06 326 LYS A C 1
ATOM 2671 O O . LYS A 1 326 ? 6.465 7.691 12.469 1 94.06 326 LYS A O 1
ATOM 2676 N N . LEU A 1 327 ? 5.613 7.434 14.516 1 95.12 327 LEU A N 1
ATOM 2677 C CA . LEU A 1 327 ? 4.918 8.719 14.477 1 95.12 327 LEU A CA 1
ATOM 2678 C C . LEU A 1 327 ? 5.91 9.867 14.352 1 95.12 327 LEU A C 1
ATOM 2680 O O . LEU A 1 327 ? 5.688 10.805 13.578 1 95.12 327 LEU A O 1
ATOM 2684 N N . ALA A 1 328 ? 6.988 9.797 15.062 1 95.62 328 ALA A N 1
ATOM 2685 C CA . ALA A 1 328 ? 8.023 10.828 15.008 1 95.62 328 ALA A CA 1
ATOM 2686 C C . ALA A 1 328 ? 8.641 10.914 13.617 1 95.62 328 ALA A C 1
ATOM 2688 O O . ALA A 1 328 ? 8.859 12.016 13.102 1 95.62 328 ALA A O 1
ATOM 2689 N N . VAL A 1 329 ? 8.938 9.805 13.047 1 95.38 329 VAL A N 1
ATOM 2690 C CA . VAL A 1 329 ? 9.523 9.766 11.711 1 95.38 329 VAL A CA 1
ATOM 2691 C C . VAL A 1 329 ? 8.562 10.398 10.711 1 95.38 329 VAL A C 1
ATOM 2693 O O . VAL A 1 329 ? 8.969 11.219 9.883 1 95.38 329 VAL A O 1
ATOM 2696 N N . GLU A 1 330 ? 7.312 10.086 10.766 1 95.56 330 GLU A N 1
ATOM 2697 C CA . GLU A 1 330 ? 6.305 10.617 9.852 1 95.56 330 GLU A CA 1
ATOM 2698 C C . GLU A 1 330 ? 6.164 12.133 10.016 1 95.56 330 GLU A C 1
ATOM 2700 O O . GLU A 1 330 ? 6.117 12.859 9.023 1 95.56 330 GLU A O 1
ATOM 2705 N N . LEU A 1 331 ? 6.09 12.555 11.203 1 96.75 331 LEU A N 1
ATOM 2706 C CA . LEU A 1 331 ? 5.863 13.977 11.461 1 96.75 331 LEU A CA 1
ATOM 2707 C C . LEU A 1 331 ? 7.113 14.789 11.148 1 96.75 331 LEU A C 1
ATOM 2709 O O . LEU A 1 331 ? 7.035 15.836 10.5 1 96.75 331 LEU A O 1
ATOM 2713 N N . LEU A 1 332 ? 8.25 14.289 11.523 1 96.88 332 LEU A N 1
ATOM 2714 C CA . LEU A 1 332 ? 9.492 15.062 11.438 1 96.88 332 LEU A CA 1
ATOM 2715 C C . LEU A 1 332 ? 10.133 14.906 10.062 1 96.88 332 LEU A C 1
ATOM 2717 O O . LEU A 1 332 ? 10.586 15.891 9.469 1 96.88 332 LEU A O 1
ATOM 2721 N N . LEU A 1 333 ? 10.156 13.719 9.555 1 95.94 333 LEU A N 1
ATOM 2722 C CA . LEU A 1 333 ? 10.953 13.469 8.359 1 95.94 333 LEU A CA 1
ATOM 2723 C C . LEU A 1 333 ? 10.078 13.414 7.113 1 95.94 333 LEU A C 1
ATOM 2725 O O . LEU A 1 333 ? 10.586 13.344 5.992 1 95.94 333 LEU A O 1
ATOM 2729 N N . SER A 1 334 ? 8.789 13.43 7.219 1 95.44 334 SER A N 1
ATOM 2730 C CA . SER A 1 334 ? 7.902 13.469 6.062 1 95.44 334 SER A CA 1
ATOM 2731 C C . SER A 1 334 ? 7.094 14.766 6.027 1 95.44 334 SER A C 1
ATOM 2733 O O . SER A 1 334 ? 7.328 15.625 5.18 1 95.44 334 SER A O 1
ATOM 2735 N N . THR A 1 335 ? 6.289 15.023 7.062 1 96.5 335 THR A N 1
ATOM 2736 C CA . THR A 1 335 ? 5.418 16.188 7.074 1 96.5 335 THR A CA 1
ATOM 2737 C C . THR A 1 335 ? 6.242 17.469 7.199 1 96.5 335 THR A C 1
ATOM 2739 O O . THR A 1 335 ? 6.051 18.422 6.434 1 96.5 335 THR A O 1
ATOM 2742 N N . ALA A 1 336 ? 7.121 17.484 8.188 1 97.31 336 ALA A N 1
ATOM 2743 C CA . ALA A 1 336 ? 7.945 18.672 8.391 1 97.31 336 ALA A CA 1
ATOM 2744 C C . ALA A 1 336 ? 8.805 18.953 7.168 1 97.31 336 ALA A C 1
ATOM 2746 O O . ALA A 1 336 ? 8.953 20.109 6.77 1 97.31 336 ALA A O 1
ATOM 2747 N N . VAL A 1 337 ? 9.367 17.953 6.582 1 95.81 337 VAL A N 1
ATOM 2748 C CA . VAL A 1 337 ? 10.203 18.125 5.398 1 95.81 337 VAL A CA 1
ATOM 2749 C C . VAL A 1 337 ? 9.359 18.641 4.238 1 95.81 337 VAL A C 1
ATOM 2751 O O . VAL A 1 337 ? 9.797 19.516 3.484 1 95.81 337 VAL A O 1
ATOM 2754 N N . THR A 1 338 ? 8.172 18.125 4.055 1 95.56 338 THR A N 1
ATOM 2755 C CA . THR A 1 338 ? 7.254 18.594 3.031 1 95.56 338 THR A CA 1
ATOM 2756 C C . THR A 1 338 ? 6.926 20.078 3.252 1 95.56 338 THR A C 1
ATOM 2758 O O . THR A 1 338 ? 6.949 20.875 2.309 1 95.56 338 THR A O 1
ATOM 2761 N N . ASN A 1 339 ? 6.617 20.438 4.5 1 97.19 339 ASN A N 1
ATOM 2762 C CA . ASN A 1 339 ? 6.371 21.828 4.84 1 97.19 339 ASN A CA 1
ATOM 2763 C C . ASN A 1 339 ? 7.566 22.719 4.492 1 97.19 339 ASN A C 1
ATOM 2765 O O . ASN A 1 339 ? 7.402 23.781 3.904 1 97.19 339 ASN A O 1
ATOM 2769 N N . ALA A 1 340 ? 8.734 22.219 4.859 1 95.88 340 ALA A N 1
ATOM 2770 C CA . ALA A 1 340 ? 9.945 22.969 4.562 1 95.88 340 ALA A CA 1
ATOM 2771 C C . ALA A 1 340 ? 10.133 23.141 3.059 1 95.88 340 ALA A C 1
ATOM 2773 O O . ALA A 1 340 ? 10.531 24.219 2.594 1 95.88 340 ALA A O 1
ATOM 2774 N N . TYR A 1 341 ? 9.883 22.156 2.34 1 94.62 341 TYR A N 1
ATOM 2775 C CA . TYR A 1 341 ? 9.992 22.219 0.887 1 94.62 341 TYR A CA 1
ATOM 2776 C C . TYR A 1 341 ? 9.039 23.234 0.303 1 94.62 341 TYR A C 1
ATOM 2778 O O . TYR A 1 341 ? 9.406 24.016 -0.579 1 94.62 341 TYR A O 1
ATOM 2786 N N . ILE A 1 342 ? 7.812 23.234 0.75 1 94.75 342 ILE A N 1
ATOM 2787 C CA . ILE A 1 342 ? 6.801 24.156 0.261 1 94.75 342 ILE A CA 1
ATOM 2788 C C . ILE A 1 342 ? 7.246 25.594 0.527 1 94.75 342 ILE A C 1
ATOM 2790 O O . ILE A 1 342 ? 7.125 26.469 -0.344 1 94.75 342 ILE A O 1
ATOM 2794 N N . ILE A 1 343 ? 7.773 25.844 1.725 1 94.06 343 ILE A N 1
ATOM 2795 C CA . ILE A 1 343 ? 8.273 27.172 2.066 1 94.06 343 ILE A CA 1
ATOM 2796 C C . ILE A 1 343 ? 9.453 27.531 1.166 1 94.06 343 ILE A C 1
ATOM 2798 O O . ILE A 1 343 ? 9.539 28.656 0.66 1 94.06 343 ILE A O 1
ATOM 2802 N N . TYR A 1 344 ? 10.344 26.547 0.993 1 91.81 344 TYR A N 1
ATOM 2803 C CA . TYR A 1 344 ? 11.516 26.734 0.146 1 91.81 344 TYR A CA 1
ATOM 2804 C C . TYR A 1 344 ? 11.102 27.078 -1.281 1 91.81 344 TYR A C 1
ATOM 2806 O O . TYR A 1 344 ? 11.656 28 -1.888 1 91.81 344 TYR A O 1
ATOM 2814 N N . LYS A 1 345 ? 10.203 26.375 -1.818 1 89.44 345 LYS A N 1
ATOM 2815 C CA . LYS A 1 345 ? 9.719 26.562 -3.184 1 89.44 345 LYS A CA 1
ATOM 2816 C C . LYS A 1 345 ? 9.078 27.938 -3.35 1 89.44 345 LYS A C 1
ATOM 2818 O O . LYS A 1 345 ? 9.25 28.594 -4.383 1 89.44 345 LYS A O 1
ATOM 2823 N N . THR A 1 346 ? 8.336 28.375 -2.42 1 84.56 346 THR A N 1
ATOM 2824 C CA . THR A 1 346 ? 7.656 29.672 -2.473 1 84.56 346 THR A CA 1
ATOM 2825 C C . THR A 1 346 ? 8.656 30.812 -2.428 1 84.56 346 THR A C 1
ATOM 2827 O O . THR A 1 346 ? 8.492 31.828 -3.113 1 84.56 346 THR A O 1
ATOM 2830 N N . HIS A 1 347 ? 9.664 30.625 -1.67 1 83.56 347 HIS A N 1
ATOM 2831 C CA . HIS A 1 347 ? 10.625 31.703 -1.488 1 83.56 347 HIS A CA 1
ATOM 2832 C C . HIS A 1 347 ? 11.617 31.75 -2.648 1 83.56 347 HIS A C 1
ATOM 2834 O O . HIS A 1 347 ? 11.977 32.844 -3.113 1 83.56 347 HIS A O 1
ATOM 2840 N N . LYS A 1 348 ? 12.25 30.594 -3.057 1 74.5 348 LYS A N 1
ATOM 2841 C CA . LYS A 1 348 ? 13.312 30.609 -4.055 1 74.5 348 LYS A CA 1
ATOM 2842 C C . LYS A 1 348 ? 12.742 30.5 -5.465 1 74.5 348 LYS A C 1
ATOM 2844 O O . LYS A 1 348 ? 13.461 30.734 -6.445 1 74.5 348 LYS A O 1
ATOM 2849 N N . GLN A 1 349 ? 11.469 30.609 -5.684 1 64.81 349 GLN A N 1
ATOM 2850 C CA . GLN A 1 349 ? 10.836 30.484 -6.988 1 64.81 349 GLN A CA 1
ATOM 2851 C C . GLN A 1 349 ? 11.516 29.406 -7.828 1 64.81 349 GLN A C 1
ATOM 2853 O O . GLN A 1 349 ? 11.648 29.547 -9.047 1 64.81 349 GLN A O 1
ATOM 2858 N N . LEU A 1 350 ? 12.305 28.484 -7.172 1 62.31 350 LEU A N 1
ATOM 2859 C CA . LEU A 1 350 ? 13.078 27.516 -7.93 1 62.31 350 LEU A CA 1
ATOM 2860 C C . LEU A 1 350 ? 12.234 26.281 -8.242 1 62.31 350 LEU A C 1
ATOM 2862 O O . LEU A 1 350 ? 11.352 25.906 -7.465 1 62.31 350 LEU A O 1
ATOM 2866 N N . SER A 1 351 ? 12.258 25.938 -9.469 1 64.56 351 SER A N 1
ATOM 2867 C CA . SER A 1 351 ? 11.609 24.75 -10.016 1 64.56 351 SER A CA 1
ATOM 2868 C C . SER A 1 351 ? 12.281 23.469 -9.516 1 64.56 351 SER A C 1
ATOM 2870 O O . SER A 1 351 ? 12.312 22.453 -10.219 1 64.56 351 SER A O 1
ATOM 2872 N N . SER A 1 352 ? 12.742 23.5 -8.195 1 69 352 SER A N 1
ATOM 2873 C CA . SER A 1 352 ? 13.422 22.297 -7.754 1 69 352 SER A CA 1
ATOM 2874 C C . SER A 1 352 ? 12.43 21.172 -7.441 1 69 352 SER A C 1
ATOM 2876 O O . SER A 1 352 ? 11.352 21.438 -6.902 1 69 352 SER A O 1
ATOM 2878 N N . LYS A 1 353 ? 12.797 20.016 -7.828 1 82.19 353 LYS A N 1
ATOM 2879 C CA . LYS A 1 353 ? 11.984 18.828 -7.543 1 82.19 353 LYS A CA 1
ATOM 2880 C C . LYS A 1 353 ? 12.109 18.422 -6.082 1 82.19 353 LYS A C 1
ATOM 2882 O O . LYS A 1 353 ? 13.133 18.672 -5.441 1 82.19 353 LYS A O 1
ATOM 2887 N N . LYS A 1 354 ? 11.055 17.953 -5.441 1 83.88 354 LYS A N 1
ATOM 2888 C CA . LYS A 1 354 ? 10.977 17.516 -4.055 1 83.88 354 LYS A CA 1
ATOM 2889 C C . LYS A 1 354 ? 12.109 16.547 -3.715 1 83.88 354 LYS A C 1
ATOM 2891 O O . LYS A 1 354 ? 12.688 16.625 -2.631 1 83.88 354 LYS A O 1
ATOM 2896 N N . SER A 1 355 ? 12.445 15.742 -4.652 1 86.06 355 SER A N 1
ATOM 2897 C CA . SER A 1 355 ? 13.5 14.766 -4.41 1 86.06 355 SER A CA 1
ATOM 2898 C C . SER A 1 355 ? 14.852 15.438 -4.219 1 86.06 355 SER A C 1
ATOM 2900 O O . SER A 1 355 ? 15.641 15.031 -3.357 1 86.06 355 SER A O 1
ATOM 2902 N N . ASN A 1 356 ? 15.094 16.484 -4.953 1 88.56 356 ASN A N 1
ATOM 2903 C CA . ASN A 1 356 ? 16.344 17.219 -4.816 1 88.56 356 ASN A CA 1
ATOM 2904 C C . ASN A 1 356 ? 16.453 17.906 -3.459 1 88.56 356 ASN A C 1
ATOM 2906 O O . ASN A 1 356 ? 17.531 17.969 -2.869 1 88.56 356 ASN A O 1
ATOM 2910 N N . PHE A 1 357 ? 15.344 18.453 -3.021 1 91.75 357 PHE A N 1
ATOM 2911 C CA . PHE A 1 357 ? 15.328 19.094 -1.718 1 91.75 357 PHE A CA 1
ATOM 2912 C C . PHE A 1 357 ? 15.688 18.109 -0.614 1 91.75 357 PHE A C 1
ATOM 2914 O O . PHE A 1 357 ? 16.516 18.406 0.248 1 91.75 357 PHE A O 1
ATOM 2921 N N . ARG A 1 358 ? 15.07 16.938 -0.646 1 92.69 358 ARG A N 1
ATOM 2922 C CA . ARG A 1 358 ? 15.336 15.898 0.353 1 92.69 358 ARG A CA 1
ATOM 2923 C C . ARG A 1 358 ? 16.781 15.414 0.271 1 92.69 358 ARG A C 1
ATOM 2925 O O . ARG A 1 358 ? 17.391 15.117 1.295 1 92.69 358 ARG A O 1
ATOM 2932 N N . GLU A 1 359 ? 17.266 15.281 -0.939 1 93.81 359 GLU A N 1
ATOM 2933 C CA . GLU A 1 359 ? 18.656 14.883 -1.134 1 93.81 359 GLU A CA 1
ATOM 2934 C C . GLU A 1 359 ? 19.625 15.891 -0.504 1 93.81 359 GLU A C 1
ATOM 2936 O O . GLU A 1 359 ? 20.547 15.508 0.213 1 93.81 359 GLU A O 1
ATOM 2941 N N . ASN A 1 360 ? 19.344 17.125 -0.788 1 93.62 360 ASN A N 1
ATOM 2942 C CA . ASN A 1 360 ? 20.188 18.172 -0.235 1 93.62 360 ASN A CA 1
ATOM 2943 C C . ASN A 1 360 ? 20.109 18.219 1.288 1 93.62 360 ASN A C 1
ATOM 2945 O O . ASN A 1 360 ? 21.125 18.422 1.964 1 93.62 360 ASN A O 1
ATOM 2949 N N . LEU A 1 361 ? 18.922 18.078 1.752 1 94.69 361 LEU A N 1
ATOM 2950 C CA . LEU A 1 361 ? 18.734 18.047 3.199 1 94.69 361 LEU A CA 1
ATOM 2951 C C . LEU A 1 361 ? 19.531 16.891 3.811 1 94.69 361 LEU A C 1
ATOM 2953 O O . LEU A 1 361 ? 20.203 17.062 4.832 1 94.69 361 LEU A O 1
ATOM 2957 N N . CYS A 1 362 ? 19.453 15.742 3.219 1 95.56 362 CYS A N 1
ATOM 2958 C CA . CYS A 1 362 ? 20.172 14.562 3.664 1 95.56 362 CYS A CA 1
ATOM 2959 C C . CYS A 1 362 ? 21.672 14.828 3.697 1 95.56 362 CYS A C 1
ATOM 2961 O O . CYS A 1 362 ? 22.328 14.578 4.707 1 95.56 362 CYS A O 1
ATOM 2963 N N . LEU A 1 363 ? 22.203 15.414 2.635 1 95.75 363 LEU A N 1
ATOM 2964 C CA . LEU A 1 363 ? 23.625 15.688 2.531 1 95.75 363 LEU A CA 1
ATOM 2965 C C . LEU A 1 363 ? 24.062 16.672 3.607 1 95.75 363 LEU A C 1
ATOM 2967 O O . LEU A 1 363 ? 25.109 16.484 4.246 1 95.75 363 LEU A O 1
ATOM 2971 N N . GLN A 1 364 ? 23.297 17.656 3.822 1 95.75 364 GLN A N 1
ATOM 2972 C CA . GLN A 1 364 ? 23.609 18.656 4.832 1 95.75 364 GLN A CA 1
ATOM 2973 C C . GLN A 1 364 ? 23.625 18.062 6.23 1 95.75 364 GLN A C 1
ATOM 2975 O O . GLN A 1 364 ? 24.516 18.328 7.031 1 95.75 364 GLN A O 1
ATOM 2980 N N . MET A 1 365 ? 22.656 17.234 6.535 1 96.62 365 MET A N 1
ATOM 2981 C CA . MET A 1 365 ? 22.562 16.609 7.855 1 96.62 365 MET A CA 1
ATOM 2982 C C . MET A 1 365 ? 23.703 15.641 8.094 1 96.62 365 MET A C 1
ATOM 2984 O O . MET A 1 365 ? 24.172 15.5 9.227 1 96.62 365 MET A O 1
ATOM 2988 N N . LEU A 1 366 ? 24.141 15.008 7.004 1 95.94 366 LEU A N 1
ATOM 2989 C CA . LEU A 1 366 ? 25.219 14.031 7.117 1 95.94 366 LEU A CA 1
ATOM 2990 C C . LEU A 1 366 ? 26.578 14.719 7.051 1 95.94 366 LEU A C 1
ATOM 2992 O O . LEU A 1 366 ? 27.609 14.078 7.285 1 95.94 366 LEU A O 1
ATOM 2996 N N . GLY A 1 367 ? 26.641 15.977 6.719 1 92.69 367 GLY A N 1
ATOM 2997 C CA . GLY A 1 367 ? 27.891 16.719 6.605 1 92.69 367 GLY A CA 1
ATOM 2998 C C . GLY A 1 367 ? 28.672 16.375 5.359 1 92.69 367 GLY A C 1
ATOM 2999 O O . GLY A 1 367 ? 29.906 16.406 5.375 1 92.69 367 GLY A O 1
ATOM 3000 N N . ILE A 1 368 ? 27.984 15.844 4.406 1 88.94 368 ILE A N 1
ATOM 3001 C CA . ILE A 1 368 ? 28.641 15.484 3.158 1 88.94 368 ILE A CA 1
ATOM 3002 C C . ILE A 1 368 ? 28.562 16.641 2.176 1 88.94 368 ILE A C 1
ATOM 3004 O O . ILE A 1 368 ? 27.484 17.172 1.908 1 88.94 368 ILE A O 1
ATOM 3008 N N . THR A 1 369 ? 29.672 17.375 1.898 1 74.94 369 THR A N 1
ATOM 3009 C CA . THR A 1 369 ? 29.719 18.469 0.942 1 74.94 369 THR A CA 1
ATOM 3010 C C . THR A 1 369 ? 29.812 17.938 -0.486 1 74.94 369 THR A C 1
ATOM 3012 O O . THR A 1 369 ? 30.562 17 -0.754 1 74.94 369 THR A O 1
ATOM 3015 N N . SER A 1 370 ? 28.766 17.984 -1.234 1 58.5 370 SER A N 1
ATOM 3016 C CA . SER A 1 370 ? 28.781 17.578 -2.635 1 58.5 370 SER A CA 1
ATOM 3017 C C . SER A 1 370 ? 29.984 18.172 -3.369 1 58.5 370 SER A C 1
ATOM 3019 O O . SER A 1 370 ? 30.109 19.406 -3.447 1 58.5 370 SER A O 1
ATOM 3021 N N . ASN A 1 371 ? 31.125 17.781 -3.355 1 45.19 371 ASN A N 1
ATOM 3022 C CA . ASN A 1 371 ? 32.125 18.281 -4.277 1 45.19 371 ASN A CA 1
ATOM 3023 C C . ASN A 1 371 ? 31.578 18.453 -5.688 1 45.19 371 ASN A C 1
ATOM 3025 O O . ASN A 1 371 ? 32.312 18.797 -6.617 1 45.19 371 ASN A O 1
ATOM 3029 N N . SER A 1 372 ? 30.609 17.797 -5.996 1 42.59 372 SER A N 1
ATOM 3030 C CA . SER A 1 372 ? 30.312 17.781 -7.426 1 42.59 372 SER A CA 1
ATOM 3031 C C . SER A 1 372 ? 29.781 19.125 -7.902 1 42.59 372 SER A C 1
ATOM 3033 O O . SER A 1 372 ? 29.266 19.234 -9.016 1 42.59 372 SER A O 1
ATOM 3035 N N . ASN A 1 373 ? 29.703 20.141 -7.18 1 37.53 373 ASN A N 1
ATOM 3036 C CA . ASN A 1 373 ? 29.453 21.359 -7.945 1 37.53 373 ASN A CA 1
ATOM 3037 C C . ASN A 1 373 ? 30.562 21.609 -8.961 1 37.53 373 ASN A C 1
ATOM 3039 O O . ASN A 1 373 ? 30.734 22.734 -9.438 1 37.53 373 ASN A O 1
ATOM 3043 N N . SER A 1 374 ? 31.578 20.828 -9.078 1 34.31 374 SER A N 1
ATOM 3044 C CA . SER A 1 374 ? 32.531 21.281 -10.086 1 34.31 374 SER A CA 1
ATOM 3045 C C . SER A 1 374 ? 31.844 21.422 -11.453 1 34.31 374 SER A C 1
ATOM 3047 O O . SER A 1 374 ? 32.125 22.375 -12.195 1 34.31 374 SER A O 1
ATOM 3049 N N . ALA A 1 375 ? 31.562 20.281 -12.172 1 33.19 375 ALA A N 1
ATOM 3050 C CA . ALA A 1 375 ? 31.344 20.5 -13.594 1 33.19 375 ALA A CA 1
ATOM 3051 C C . ALA A 1 375 ? 29.984 21.172 -13.828 1 33.19 375 ALA A C 1
ATOM 3053 O O . ALA A 1 375 ? 29.094 20.594 -14.438 1 33.19 375 ALA A O 1
ATOM 3054 N N . ALA A 1 376 ? 29.312 21.609 -12.938 1 31.73 376 ALA A N 1
ATOM 3055 C CA . ALA A 1 376 ? 28.266 22.422 -13.539 1 31.73 376 ALA A CA 1
ATOM 3056 C C . ALA A 1 376 ? 28.844 23.453 -14.5 1 31.73 376 ALA A C 1
ATOM 3058 O O . ALA A 1 376 ? 29.531 24.391 -14.078 1 31.73 376 ALA A O 1
ATOM 3059 N N . ARG A 1 377 ? 29.281 22.969 -15.633 1 30.55 377 ARG A N 1
ATOM 3060 C CA . ARG A 1 377 ? 29.484 23.891 -16.734 1 30.55 377 ARG A CA 1
ATOM 3061 C C . ARG A 1 377 ? 28.469 25.031 -16.703 1 30.55 377 ARG A C 1
ATOM 3063 O O . ARG A 1 377 ? 27.297 24.797 -16.422 1 30.55 377 ARG A O 1
ATOM 3070 N N . GLU A 1 378 ? 28.844 26.188 -16.516 1 30.89 378 GLU A N 1
ATOM 3071 C CA . GLU A 1 378 ? 28.188 27.406 -16.984 1 30.89 378 GLU A CA 1
ATOM 3072 C C . GLU A 1 378 ? 27.484 27.172 -18.312 1 30.89 378 GLU A C 1
ATOM 3074 O O . GLU A 1 378 ? 28.125 27.172 -19.359 1 30.89 378 GLU A O 1
ATOM 3079 N N . GLN A 1 379 ? 26.844 26.047 -18.516 1 30.45 379 GLN A N 1
ATOM 3080 C CA . GLN A 1 379 ? 26.125 26.203 -19.781 1 30.45 379 GLN A CA 1
ATOM 3081 C C . GLN A 1 379 ? 25.531 27.594 -19.922 1 30.45 379 GLN A C 1
ATOM 3083 O O . GLN A 1 379 ? 24.766 28.047 -19.047 1 30.45 379 GLN A O 1
ATOM 3088 N N . SER A 1 380 ? 26.297 28.484 -20.453 1 30 380 SER A N 1
ATOM 3089 C CA . SER A 1 380 ? 25.797 29.719 -21.031 1 30 380 SER A CA 1
ATOM 3090 C C . SER A 1 380 ? 24.406 29.547 -21.609 1 30 380 SER A C 1
ATOM 3092 O O . SER A 1 380 ? 24.188 28.734 -22.516 1 30 380 SER A O 1
ATOM 3094 N N . GLN A 1 381 ? 23.547 29.328 -20.797 1 30.72 381 GLN A N 1
ATOM 3095 C CA . GLN A 1 381 ? 22.203 29.484 -21.344 1 30.72 381 GLN A CA 1
ATOM 3096 C C . GLN A 1 381 ? 22.156 30.625 -22.359 1 30.72 381 GLN A C 1
ATOM 3098 O O . GLN A 1 381 ? 22.297 31.781 -21.984 1 30.72 381 GLN A O 1
ATOM 3103 N N . ARG A 1 382 ? 22.766 30.406 -23.531 1 31.11 382 ARG A N 1
ATOM 3104 C CA . ARG A 1 382 ? 22.344 31.328 -24.578 1 31.11 382 ARG A CA 1
ATOM 3105 C C . ARG A 1 382 ? 20.859 31.594 -24.5 1 31.11 382 ARG A C 1
ATOM 3107 O O . ARG A 1 382 ? 20.047 30.672 -24.594 1 31.11 382 ARG A O 1
ATOM 3114 N N . ASP A 1 383 ? 20.484 32.5 -23.672 1 31.17 383 ASP A N 1
ATOM 3115 C CA . ASP A 1 383 ? 19.156 33.094 -23.625 1 31.17 383 ASP A CA 1
ATOM 3116 C C . ASP A 1 383 ? 18.625 33.344 -25.031 1 31.17 383 ASP A C 1
ATOM 3118 O O . ASP A 1 383 ? 19.141 34.188 -25.766 1 31.17 383 ASP A O 1
ATOM 3122 N N . HIS A 1 384 ? 18.516 32.281 -25.859 1 31.56 384 HIS A N 1
ATOM 3123 C CA . HIS A 1 384 ? 17.812 32.625 -27.109 1 31.56 384 HIS A CA 1
ATOM 3124 C C . HIS A 1 384 ? 16.453 33.25 -26.828 1 31.56 384 HIS A C 1
ATOM 3126 O O . HIS A 1 384 ? 15.57 32.594 -26.266 1 31.56 384 HIS A O 1
ATOM 3132 N N . LYS A 1 385 ? 16.516 34.469 -26.453 1 31.28 385 LYS A N 1
ATOM 3133 C CA . LYS A 1 385 ? 15.297 35.281 -26.375 1 31.28 385 LYS A CA 1
ATOM 3134 C C . LYS A 1 385 ? 14.461 35.125 -27.656 1 31.28 385 LYS A C 1
ATOM 3136 O O . LYS A 1 385 ? 14.922 35.469 -28.75 1 31.28 385 LYS A O 1
ATOM 3141 N N . PHE A 1 386 ? 13.852 34 -27.75 1 33.16 386 PHE A N 1
ATOM 3142 C CA . PHE A 1 386 ? 12.883 33.938 -28.844 1 33.16 386 PHE A CA 1
ATOM 3143 C C . PHE A 1 386 ? 11.977 35.156 -28.812 1 33.16 386 PHE A C 1
ATOM 3145 O O . PHE A 1 386 ? 11.492 35.562 -27.75 1 33.16 386 PHE A O 1
ATOM 3152 N N . SER A 1 387 ? 12.25 36.094 -29.594 1 32.44 387 SER A N 1
ATOM 3153 C CA . SER A 1 387 ? 11.367 37.219 -29.781 1 32.44 387 SER A CA 1
ATOM 3154 C C . SER A 1 387 ? 9.906 36.781 -29.859 1 32.44 387 SER A C 1
ATOM 3156 O O . SER A 1 387 ? 9.57 35.844 -30.578 1 32.44 387 SER A O 1
ATOM 3158 N N . LYS A 1 388 ? 9.266 36.844 -28.703 1 38.62 388 LYS A N 1
ATOM 3159 C CA . LYS A 1 388 ? 7.816 36.688 -28.625 1 38.62 388 LYS A CA 1
ATOM 3160 C C . LYS A 1 388 ? 7.125 37.344 -29.812 1 38.62 388 LYS A C 1
ATOM 3162 O O . LYS A 1 388 ? 7.258 38.562 -30.047 1 38.62 388 LYS A O 1
ATOM 3167 N N . SER A 1 389 ? 7.207 36.656 -30.953 1 36.84 389 SER A N 1
ATOM 3168 C CA . SER A 1 389 ? 6.418 37.281 -32 1 36.84 389 SER A CA 1
ATOM 3169 C C . SER A 1 389 ? 4.969 37.469 -31.562 1 36.84 389 SER A C 1
ATOM 3171 O O . SER A 1 389 ? 4.379 36.562 -30.969 1 36.84 389 SER A O 1
ATOM 3173 N N . LEU A 1 390 ? 4.559 38.688 -31.188 1 42.06 390 LEU A N 1
ATOM 3174 C CA . LEU A 1 390 ? 3.238 39.219 -30.875 1 42.06 390 LEU A CA 1
ATOM 3175 C C . LEU A 1 390 ? 2.191 38.719 -31.859 1 42.06 390 LEU A C 1
ATOM 3177 O O . LEU A 1 390 ? 1.005 39.031 -31.719 1 42.06 390 LEU A O 1
ATOM 3181 N N . MET A 1 391 ? 2.639 38.281 -33 1 41 391 MET A N 1
ATOM 3182 C CA . MET A 1 391 ? 1.574 38.156 -34 1 41 391 MET A CA 1
ATOM 3183 C C . MET A 1 391 ? 0.869 36.812 -33.875 1 41 391 MET A C 1
ATOM 3185 O O . MET A 1 391 ? 1.521 35.75 -33.812 1 41 391 MET A O 1
ATOM 3189 N N . ALA A 1 392 ? -0.223 36.719 -33.219 1 44.09 392 ALA A N 1
ATOM 3190 C CA . ALA A 1 392 ? -1.147 35.594 -33.094 1 44.09 392 ALA A CA 1
ATOM 3191 C C . ALA A 1 392 ? -1.813 35.25 -34.406 1 44.09 392 ALA A C 1
ATOM 3193 O O . ALA A 1 392 ? -1.982 36.156 -35.25 1 44.09 392 ALA A O 1
ATOM 3194 N N . ASP A 1 393 ? -1.722 33.969 -34.812 1 41.59 393 ASP A N 1
ATOM 3195 C CA . ASP A 1 393 ? -2.525 33.656 -36 1 41.59 393 ASP A CA 1
ATOM 3196 C C . ASP A 1 393 ? -4.012 33.875 -35.719 1 41.59 393 ASP A C 1
ATOM 3198 O O . ASP A 1 393 ? -4.398 34.188 -34.594 1 41.59 393 ASP A O 1
ATOM 3202 N N . HIS A 1 394 ? -4.762 34 -36.719 1 49.47 394 HIS A N 1
ATOM 3203 C CA . HIS A 1 394 ? -6.188 34.312 -36.625 1 49.47 394 HIS A CA 1
ATOM 3204 C C . HIS A 1 394 ? -6.871 33.5 -35.562 1 49.47 394 HIS A C 1
ATOM 3206 O O . HIS A 1 394 ? -7.977 33.812 -35.125 1 49.47 394 HIS A O 1
ATOM 3212 N N . ARG A 1 395 ? -6.324 32.344 -35.188 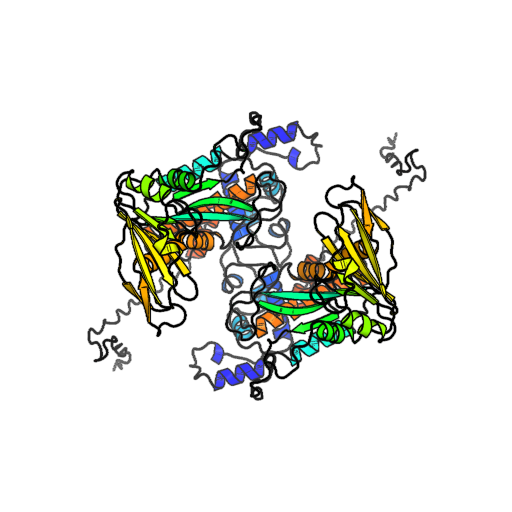1 47.66 395 ARG A N 1
ATOM 3213 C CA . ARG A 1 395 ? -6.957 31.516 -34.156 1 47.66 395 ARG A CA 1
ATOM 3214 C C . ARG A 1 395 ? -6.293 31.734 -32.812 1 47.66 395 ARG A C 1
ATOM 3216 O O . ARG A 1 395 ? -6.469 30.938 -31.891 1 47.66 395 ARG A O 1
ATOM 3223 N N . GLY A 1 396 ? -5.434 32.812 -32.594 1 42.66 396 GLY A N 1
ATOM 3224 C CA . GLY A 1 396 ? -4.828 33.344 -31.391 1 42.66 396 GLY A CA 1
ATOM 3225 C C . GLY A 1 396 ? -3.562 32.594 -30.984 1 42.66 396 GLY A C 1
ATOM 3226 O O . GLY A 1 396 ? -3.088 32.75 -29.859 1 42.66 396 GLY A O 1
ATOM 3227 N N . ARG A 1 397 ? -3.248 31.578 -31.578 1 49.16 397 ARG A N 1
ATOM 3228 C CA . ARG A 1 397 ? -2.068 30.797 -31.234 1 49.16 397 ARG A CA 1
ATOM 3229 C C . ARG A 1 397 ? -0.789 31.531 -31.609 1 49.16 397 ARG A C 1
ATOM 3231 O O . ARG A 1 397 ? -0.747 32.219 -32.625 1 49.16 397 ARG A O 1
ATOM 3238 N N . LEU A 1 398 ? 0.199 31.734 -30.844 1 44.03 398 LEU A N 1
ATOM 3239 C CA . LEU A 1 398 ? 1.445 32.469 -31.031 1 44.03 398 LEU A CA 1
ATOM 3240 C C . LEU A 1 398 ? 2.273 31.844 -32.156 1 44.03 398 LEU A C 1
ATOM 3242 O O . LEU A 1 398 ? 2.414 30.609 -32.219 1 44.03 398 LEU A O 1
ATOM 3246 N N . ILE A 1 399 ? 2.41 32.375 -33.344 1 43.47 399 ILE A N 1
ATOM 3247 C CA . ILE A 1 399 ? 3.178 31.922 -34.5 1 43.47 399 ILE A CA 1
ATOM 3248 C C . ILE A 1 399 ? 4.664 31.875 -34.156 1 43.47 399 ILE A C 1
ATOM 3250 O O . ILE A 1 399 ? 5.234 32.875 -33.719 1 43.47 399 ILE A O 1
ATOM 3254 N N . ARG A 1 400 ? 5.176 30.797 -33.781 1 40.53 400 ARG A N 1
ATOM 3255 C CA . ARG A 1 400 ? 6.594 30.609 -33.469 1 40.53 400 ARG A CA 1
ATOM 3256 C C . ARG A 1 400 ? 7.449 30.969 -34.688 1 40.53 400 ARG A C 1
ATOM 3258 O O . ARG A 1 400 ? 7.168 30.531 -35.812 1 40.53 400 ARG A O 1
ATOM 3265 N N . ARG A 1 401 ? 8.047 32.062 -34.719 1 37.53 401 ARG A N 1
ATOM 3266 C CA . ARG A 1 401 ? 8.914 32.5 -35.812 1 37.53 401 ARG A CA 1
ATOM 3267 C C . ARG A 1 401 ? 10.094 31.547 -36 1 37.53 401 ARG A C 1
ATOM 3269 O O . ARG A 1 401 ? 10.523 30.906 -35.031 1 37.53 401 ARG A O 1
ATOM 3276 N N . ARG A 1 402 ? 10.289 31.109 -37.188 1 33.19 402 ARG A N 1
ATOM 3277 C CA . ARG A 1 402 ? 11.391 30.281 -37.656 1 33.19 402 ARG A CA 1
ATOM 3278 C C . ARG A 1 402 ? 12.734 30.891 -37.281 1 33.19 402 ARG A C 1
ATOM 3280 O O . ARG A 1 402 ? 12.906 32.125 -37.344 1 33.19 402 ARG A O 1
ATOM 3287 N N . CYS A 1 403 ? 13.445 30.312 -36.438 1 36.75 403 CYS A N 1
ATOM 3288 C CA . CYS A 1 403 ? 14.82 30.703 -36.125 1 36.75 403 CYS A CA 1
ATOM 3289 C C . CYS A 1 403 ? 15.641 30.875 -37.406 1 36.75 403 CYS A C 1
ATOM 3291 O O . CYS A 1 403 ? 15.609 30 -38.281 1 36.75 403 CYS A O 1
ATOM 3293 N N . ILE A 1 404 ? 15.766 32.062 -37.906 1 33.44 404 ILE A N 1
ATOM 3294 C CA . ILE A 1 404 ? 16.625 32.344 -39.062 1 33.44 404 ILE A CA 1
ATOM 3295 C C . ILE A 1 404 ? 18.078 32.062 -38.719 1 33.44 404 ILE A C 1
ATOM 3297 O O . ILE A 1 404 ? 18.656 32.75 -37.875 1 33.44 404 ILE A O 1
ATOM 3301 N N . CYS A 1 405 ? 18.422 30.812 -38.531 1 30.83 405 CYS A N 1
ATOM 3302 C CA . CYS A 1 405 ? 19.812 30.453 -38.25 1 30.83 405 CYS A CA 1
ATOM 3303 C C . CYS A 1 405 ? 20.734 31.016 -39.312 1 30.83 405 CYS A C 1
ATOM 3305 O O . CYS A 1 405 ? 21.906 31.281 -39.062 1 30.83 405 CYS A O 1
ATOM 3307 N N . TYR A 1 406 ? 20.531 30.703 -40.656 1 30.11 406 TYR A N 1
ATOM 3308 C CA . TYR A 1 406 ? 21.656 30.406 -41.562 1 30.11 406 TYR A CA 1
ATOM 3309 C C . TYR A 1 406 ? 22.328 31.688 -42.031 1 30.11 406 TYR A C 1
ATOM 3311 O O . TYR A 1 406 ? 22.109 32.125 -43.156 1 30.11 406 TYR A O 1
ATOM 3319 N N . GLY A 1 407 ? 22.469 32.75 -41.219 1 27.98 407 GLY A N 1
ATOM 3320 C CA . GLY A 1 407 ? 23.203 33.719 -42 1 27.98 407 GLY A CA 1
ATOM 3321 C C . GLY A 1 407 ? 24.531 33.188 -42.531 1 27.98 407 GLY A C 1
ATOM 3322 O O . GLY A 1 407 ? 25.297 32.625 -41.75 1 27.98 407 GLY A O 1
ATOM 3323 N N . LYS A 1 408 ? 24.547 32.75 -43.875 1 27.25 408 LYS A N 1
ATOM 3324 C CA . LYS A 1 408 ? 25.734 32.469 -44.656 1 27.25 408 LYS A CA 1
ATOM 3325 C C . LYS A 1 408 ? 26.781 33.562 -44.531 1 27.25 408 LYS A C 1
ATOM 3327 O O . LYS A 1 408 ? 26.484 34.75 -44.781 1 27.25 408 LYS A O 1
ATOM 3332 N N . SER A 1 409 ? 27.5 33.562 -43.406 1 23.11 409 SER A N 1
ATOM 3333 C CA . SER A 1 409 ? 28.703 34.375 -43.5 1 23.11 409 SER A CA 1
ATOM 3334 C C . SER A 1 409 ? 29.391 34.188 -44.844 1 23.11 409 SER A C 1
ATOM 3336 O O . SER A 1 409 ? 29.688 33.062 -45.25 1 23.11 409 SER A O 1
ATOM 3338 N N . ASP A 1 410 ? 29.219 35.062 -45.812 1 22.94 410 ASP A N 1
ATOM 3339 C CA . ASP A 1 410 ? 30.25 35.406 -46.781 1 22.94 410 ASP A CA 1
ATOM 3340 C C . ASP A 1 410 ? 31.562 35.781 -46.094 1 22.94 410 ASP A C 1
ATOM 3342 O O . ASP A 1 410 ? 31.547 36.5 -45.094 1 22.94 410 ASP A O 1
ATOM 3346 N N . MET B 1 1 ? 11.617 -11.07 -30.672 1 86 1 MET B N 1
ATOM 3347 C CA . MET B 1 1 ? 10.398 -10.289 -30.484 1 86 1 MET B CA 1
ATOM 3348 C C . MET B 1 1 ? 10.727 -8.828 -30.203 1 86 1 MET B C 1
ATOM 3350 O O . MET B 1 1 ? 10.258 -7.934 -30.906 1 86 1 MET B O 1
ATOM 3354 N N . THR B 1 2 ? 11.57 -8.562 -29.312 1 85.56 2 THR B N 1
ATOM 3355 C CA . THR B 1 2 ? 11.977 -7.207 -28.938 1 85.56 2 THR B CA 1
ATOM 3356 C C . THR B 1 2 ? 12.664 -6.516 -30.125 1 85.56 2 THR B C 1
ATOM 3358 O O . THR B 1 2 ? 12.352 -5.363 -30.438 1 85.56 2 THR B O 1
ATOM 3361 N N . ASN B 1 3 ? 13.531 -7.25 -30.766 1 85.25 3 ASN B N 1
ATOM 3362 C CA . ASN B 1 3 ? 14.211 -6.691 -31.922 1 85.25 3 ASN B CA 1
ATOM 3363 C C . ASN B 1 3 ? 13.227 -6.352 -33.031 1 85.25 3 ASN B C 1
ATOM 3365 O O . ASN B 1 3 ? 13.352 -5.309 -33.688 1 85.25 3 ASN B O 1
ATOM 3369 N N . SER B 1 4 ? 12.266 -7.266 -33.281 1 83.38 4 SER B N 1
ATOM 3370 C CA . SER B 1 4 ? 11.266 -7.043 -34.312 1 83.38 4 SER B CA 1
ATOM 3371 C C . SER B 1 4 ? 10.453 -5.785 -34.031 1 83.38 4 SER B C 1
ATOM 3373 O O . SER B 1 4 ? 10.227 -4.973 -34.938 1 83.38 4 SER B O 1
ATOM 3375 N N . TYR B 1 5 ? 10.102 -5.586 -32.906 1 83.31 5 TYR B N 1
ATOM 3376 C CA . TYR B 1 5 ? 9.32 -4.414 -32.531 1 83.31 5 TYR B CA 1
ATOM 3377 C C . TYR B 1 5 ? 10.141 -3.139 -32.688 1 83.31 5 TYR B C 1
ATOM 3379 O O . TYR B 1 5 ? 9.656 -2.129 -33.188 1 83.31 5 TYR B O 1
ATOM 3387 N N . ALA B 1 6 ? 11.305 -3.146 -32.156 1 83.69 6 ALA B N 1
ATOM 3388 C CA . ALA B 1 6 ? 12.172 -1.974 -32.219 1 83.69 6 ALA B CA 1
ATOM 3389 C C . ALA B 1 6 ? 12.359 -1.523 -33.656 1 83.69 6 ALA B C 1
ATOM 3391 O O . ALA B 1 6 ? 12.297 -0.328 -33.969 1 83.69 6 ALA B O 1
ATOM 3392 N N . ASN B 1 7 ? 12.586 -2.496 -34.469 1 81.44 7 ASN B N 1
ATOM 3393 C CA . ASN B 1 7 ? 12.797 -2.188 -35.906 1 81.44 7 ASN B CA 1
ATOM 3394 C C . ASN B 1 7 ? 11.531 -1.634 -36.531 1 81.44 7 ASN B C 1
ATOM 3396 O O . ASN B 1 7 ? 11.609 -0.763 -37.406 1 81.44 7 ASN B O 1
ATOM 3400 N N . LYS B 1 8 ? 10.422 -2.033 -36.094 1 80.62 8 LYS B N 1
ATOM 3401 C CA . LYS B 1 8 ? 9.148 -1.521 -36.625 1 80.62 8 LYS B CA 1
ATOM 3402 C C . LYS B 1 8 ? 8.93 -0.073 -36.188 1 80.62 8 LYS B C 1
ATOM 3404 O O . LYS B 1 8 ? 8.523 0.763 -37 1 80.62 8 LYS B O 1
ATOM 3409 N N . VAL B 1 9 ? 9.172 0.166 -34.969 1 79.31 9 VAL B N 1
ATOM 3410 C CA . VAL B 1 9 ? 8.977 1.513 -34.438 1 79.31 9 VAL B CA 1
ATOM 3411 C C . VAL B 1 9 ? 9.945 2.48 -35.125 1 79.31 9 VAL B C 1
ATOM 3413 O O . VAL B 1 9 ? 9.594 3.631 -35.406 1 79.31 9 VAL B O 1
ATOM 3416 N N . LYS B 1 10 ? 11.094 2 -35.312 1 75.88 10 LYS B N 1
ATOM 3417 C CA . LYS B 1 10 ? 12.102 2.811 -35.969 1 75.88 10 LYS B CA 1
ATOM 3418 C C . LYS B 1 10 ? 11.625 3.23 -37.375 1 75.88 10 LYS B C 1
ATOM 3420 O O . LYS B 1 10 ? 11.875 4.355 -37.812 1 75.88 10 LYS B O 1
ATOM 3425 N N . ILE B 1 11 ? 10.922 2.361 -37.969 1 72.5 11 ILE B N 1
ATOM 3426 C CA . ILE B 1 11 ? 10.461 2.596 -39.344 1 72.5 11 ILE B CA 1
ATOM 3427 C C . ILE B 1 11 ? 9.234 3.504 -39.312 1 72.5 11 ILE B C 1
ATOM 3429 O O . ILE B 1 11 ? 9.109 4.406 -40.156 1 72.5 11 ILE B O 1
ATOM 3433 N N . LEU B 1 12 ? 8.336 3.213 -38.344 1 68.75 12 LEU B N 1
ATOM 3434 C CA . LEU B 1 12 ? 7.051 3.904 -38.344 1 68.75 12 LEU B CA 1
ATOM 3435 C C . LEU B 1 12 ? 7.215 5.34 -37.844 1 68.75 12 LEU B C 1
ATOM 3437 O O . LEU B 1 12 ? 6.547 6.25 -38.344 1 68.75 12 LEU B O 1
ATOM 3441 N N . LYS B 1 13 ? 7.906 5.418 -36.75 1 64.38 13 LYS B N 1
ATOM 3442 C CA . LYS B 1 13 ? 8.031 6.773 -36.219 1 64.38 13 LYS B CA 1
ATOM 3443 C C . LYS B 1 13 ? 9.148 7.539 -36.938 1 64.38 13 LYS B C 1
ATOM 3445 O O . LYS B 1 13 ? 10.188 6.969 -37.25 1 64.38 13 LYS B O 1
ATOM 3450 N N . VAL B 1 14 ? 8.727 8.5 -37.781 1 58.84 14 VAL B N 1
ATOM 3451 C CA . VAL B 1 14 ? 9.727 9.375 -38.375 1 58.84 14 VAL B CA 1
ATOM 3452 C C . VAL B 1 14 ? 10.805 9.719 -37.344 1 58.84 14 VAL B C 1
ATOM 3454 O O . VAL B 1 14 ? 10.625 10.617 -36.531 1 58.84 14 VAL B O 1
ATOM 3457 N N . VAL B 1 15 ? 11.516 8.75 -37.094 1 60.09 15 VAL B N 1
ATOM 3458 C CA . VAL B 1 15 ? 12.57 8.906 -36.094 1 60.09 15 VAL B CA 1
ATOM 3459 C C . VAL B 1 15 ? 13.664 9.82 -36.625 1 60.09 15 VAL B C 1
ATOM 3461 O O . VAL B 1 15 ? 14.195 9.594 -37.719 1 60.09 15 VAL B O 1
ATOM 3464 N N . THR B 1 16 ? 13.57 11.047 -36.094 1 58.25 16 THR B N 1
ATOM 3465 C CA . THR B 1 16 ? 14.672 11.945 -36.438 1 58.25 16 THR B CA 1
ATOM 3466 C C . THR B 1 16 ? 15.984 11.422 -35.875 1 58.25 16 THR B C 1
ATOM 3468 O O . THR B 1 16 ? 15.992 10.648 -34.906 1 58.25 16 THR B O 1
ATOM 3471 N N . ARG B 1 17 ? 17.031 11.625 -36.562 1 54.31 17 ARG B N 1
ATOM 3472 C CA . ARG B 1 17 ? 18.375 11.141 -36.25 1 54.31 17 ARG B CA 1
ATOM 3473 C C . ARG B 1 17 ? 18.703 11.32 -34.781 1 54.31 17 ARG B C 1
ATOM 3475 O O . ARG B 1 17 ? 19.484 10.562 -34.219 1 54.31 17 ARG B O 1
ATOM 3482 N N . ASN B 1 18 ? 18.094 12.266 -34.156 1 57.19 18 ASN B N 1
ATOM 3483 C CA . ASN B 1 18 ? 18.469 12.633 -32.781 1 57.19 18 ASN B CA 1
ATOM 3484 C C . ASN B 1 18 ? 17.656 11.883 -31.75 1 57.19 18 ASN B C 1
ATOM 3486 O O . ASN B 1 18 ? 17.922 11.984 -30.562 1 57.19 18 ASN B O 1
ATOM 3490 N N . MET B 1 19 ? 16.812 11.062 -32.312 1 66.88 19 MET B N 1
ATOM 3491 C CA . MET B 1 19 ? 15.992 10.336 -31.344 1 66.88 19 MET B CA 1
ATOM 3492 C C . MET B 1 19 ? 16.703 9.078 -30.859 1 66.88 19 MET B C 1
ATOM 3494 O O . MET B 1 19 ? 17.422 8.438 -31.625 1 66.88 19 MET B O 1
ATOM 3498 N N . ARG B 1 20 ? 16.672 8.797 -29.688 1 71.5 20 ARG B N 1
ATOM 3499 C CA . ARG B 1 20 ? 17.297 7.637 -29.062 1 71.5 20 ARG B CA 1
ATOM 3500 C C . ARG B 1 20 ? 16.953 6.359 -29.828 1 71.5 20 ARG B C 1
ATOM 3502 O O . ARG B 1 20 ? 17.812 5.48 -29.984 1 71.5 20 ARG B O 1
ATOM 3509 N N . LEU B 1 21 ? 15.875 6.312 -30.422 1 74.38 21 LEU B N 1
ATOM 3510 C CA . LEU B 1 21 ? 15.414 5.109 -31.109 1 74.38 21 LEU B CA 1
ATOM 3511 C C . LEU B 1 21 ? 16.219 4.867 -32.375 1 74.38 21 LEU B C 1
ATOM 3513 O O . LEU B 1 21 ? 16.344 3.727 -32.844 1 74.38 21 LEU B O 1
ATOM 3517 N N . ALA B 1 22 ? 16.703 5.918 -32.906 1 74.69 22 ALA B N 1
ATOM 3518 C CA . ALA B 1 22 ? 17.5 5.801 -34.094 1 74.69 22 ALA B CA 1
ATOM 3519 C C . ALA B 1 22 ? 18.781 5.023 -33.844 1 74.69 22 ALA B C 1
ATOM 3521 O O . ALA B 1 22 ? 19.375 4.453 -34.781 1 74.69 22 ALA B O 1
ATOM 3522 N N . LYS B 1 23 ? 19.125 4.906 -32.594 1 78.69 23 LYS B N 1
ATOM 3523 C CA . LYS B 1 23 ? 20.375 4.266 -32.188 1 78.69 23 LYS B CA 1
ATOM 3524 C C . LYS B 1 23 ? 20.156 2.812 -31.797 1 78.69 23 LYS B C 1
ATOM 3526 O O . LYS B 1 23 ? 21.047 2.174 -31.234 1 78.69 23 LYS B O 1
ATOM 3531 N N . TRP B 1 24 ? 19.094 2.264 -32.188 1 88.81 24 TRP B N 1
ATOM 3532 C CA . TRP B 1 24 ? 18.781 0.896 -31.797 1 88.81 24 TRP B CA 1
ATOM 3533 C C . TRP B 1 24 ? 19.719 -0.097 -32.469 1 88.81 24 TRP B C 1
ATOM 3535 O O . TRP B 1 24 ? 19.969 -0.008 -33.688 1 88.81 24 TRP B O 1
ATOM 3545 N N . VAL B 1 25 ? 20.281 -0.918 -31.641 1 89.31 25 VAL B N 1
ATOM 3546 C CA . VAL B 1 25 ? 21.031 -2.092 -32.094 1 89.31 25 VAL B CA 1
ATOM 3547 C C . VAL B 1 25 ? 20.375 -3.357 -31.531 1 89.31 25 VAL B C 1
ATOM 3549 O O . VAL B 1 25 ? 20.016 -3.406 -30.359 1 89.31 25 VAL B O 1
ATOM 3552 N N . ASP B 1 26 ? 20.203 -4.309 -32.469 1 91.75 26 ASP B N 1
ATOM 3553 C CA . ASP B 1 26 ? 19.562 -5.535 -32.031 1 91.75 26 ASP B CA 1
ATOM 3554 C C . ASP B 1 26 ? 20.25 -6.117 -30.797 1 91.75 26 ASP B C 1
ATOM 3556 O O . ASP B 1 26 ? 21.484 -6.113 -30.703 1 91.75 26 ASP B O 1
ATOM 3560 N N . CYS B 1 27 ? 19.391 -6.523 -29.891 1 91.81 27 CYS B N 1
ATOM 3561 C CA . CYS B 1 27 ? 19.938 -7.105 -28.672 1 91.81 27 CYS B CA 1
ATOM 3562 C C . CYS B 1 27 ? 20.125 -8.609 -28.828 1 91.81 27 CYS B C 1
ATOM 3564 O O . CYS B 1 27 ? 19.562 -9.227 -29.734 1 91.81 27 CYS B O 1
ATOM 3566 N N . ASN B 1 28 ? 21.078 -9.195 -28.031 1 93.25 28 ASN B N 1
ATOM 3567 C CA . ASN B 1 28 ? 21.312 -10.641 -27.984 1 93.25 28 ASN B CA 1
ATOM 3568 C C . ASN B 1 28 ? 20.875 -11.227 -26.641 1 93.25 28 ASN B C 1
ATOM 3570 O O . ASN B 1 28 ? 20.359 -10.508 -25.781 1 93.25 28 ASN B O 1
ATOM 3574 N N . ASP B 1 29 ? 21.047 -12.523 -26.531 1 93.69 29 ASP B N 1
ATOM 3575 C CA . ASP B 1 29 ? 20.562 -13.227 -25.344 1 93.69 29 ASP B CA 1
ATOM 3576 C C . ASP B 1 29 ? 21.297 -12.75 -24.094 1 93.69 29 ASP B C 1
ATOM 3578 O O . ASP B 1 29 ? 20.703 -12.594 -23.031 1 93.69 29 ASP B O 1
ATOM 3582 N N . GLU B 1 30 ? 22.484 -12.508 -24.219 1 94.75 30 GLU B N 1
ATOM 3583 C CA . GLU B 1 30 ? 23.281 -12.062 -23.062 1 94.75 30 GLU B CA 1
ATOM 3584 C C . GLU B 1 30 ? 22.844 -10.68 -22.594 1 94.75 30 GLU B C 1
ATOM 3586 O O . GLU B 1 30 ? 22.734 -10.438 -21.391 1 94.75 30 GLU B O 1
ATOM 3591 N N . GLU B 1 31 ? 22.656 -9.828 -23.531 1 94.94 31 GLU B N 1
ATOM 3592 C CA . GLU B 1 31 ? 22.219 -8.477 -23.203 1 94.94 31 GLU B CA 1
ATOM 3593 C C . GLU B 1 31 ? 20.844 -8.492 -22.547 1 94.94 31 GLU B C 1
ATOM 3595 O O . GLU B 1 31 ? 20.594 -7.738 -21.609 1 94.94 31 GLU B O 1
ATOM 3600 N N . MET B 1 32 ? 19.984 -9.344 -23.141 1 96 32 MET B N 1
ATOM 3601 C CA . MET B 1 32 ? 18.656 -9.453 -22.562 1 96 32 MET B CA 1
ATOM 3602 C C . MET B 1 32 ? 18.719 -9.992 -21.125 1 96 32 MET B C 1
ATOM 3604 O O . MET B 1 32 ? 17.953 -9.57 -20.266 1 96 32 MET B O 1
ATOM 3608 N N . LEU B 1 33 ? 19.641 -10.867 -20.922 1 96.81 33 LEU B N 1
ATOM 3609 C CA . LEU B 1 33 ? 19.828 -11.406 -19.578 1 96.81 33 LEU B CA 1
ATOM 3610 C C . LEU B 1 33 ? 20.281 -10.312 -18.625 1 96.81 33 LEU B C 1
ATOM 3612 O O . LEU B 1 33 ? 19.781 -10.234 -17.484 1 96.81 33 LEU B O 1
ATOM 3616 N N . LYS B 1 34 ? 21.172 -9.492 -19.047 1 97.25 34 LYS B N 1
ATOM 3617 C CA . LYS B 1 34 ? 21.625 -8.367 -18.234 1 97.25 34 LYS B CA 1
ATOM 3618 C C . LYS B 1 34 ? 20.484 -7.383 -17.969 1 97.25 34 LYS B C 1
ATOM 3620 O O . LYS B 1 34 ? 20.359 -6.844 -16.875 1 97.25 34 LYS B O 1
ATOM 3625 N N . PHE B 1 35 ? 19.688 -7.191 -19.047 1 96.81 35 PHE B N 1
ATOM 3626 C CA . PHE B 1 35 ? 18.531 -6.32 -18.922 1 96.81 35 PHE B CA 1
ATOM 3627 C C . PHE B 1 35 ? 17.594 -6.816 -17.844 1 96.81 35 PHE B C 1
ATOM 3629 O O . PHE B 1 35 ? 17.172 -6.047 -16.969 1 96.81 35 PHE B O 1
ATOM 3636 N N . LEU B 1 36 ? 17.297 -8.102 -17.828 1 96.81 36 LEU B N 1
ATOM 3637 C CA . LEU B 1 36 ? 16.438 -8.719 -16.828 1 96.81 36 LEU B CA 1
ATOM 3638 C C . LEU B 1 36 ? 17.094 -8.695 -15.445 1 96.81 36 LEU B C 1
ATOM 3640 O O . LEU B 1 36 ? 16.422 -8.484 -14.438 1 96.81 36 LEU B O 1
ATOM 3644 N N . GLY B 1 37 ? 18.359 -8.914 -15.422 1 96.81 37 GLY B N 1
ATOM 3645 C CA . GLY B 1 37 ? 19.109 -8.812 -14.172 1 96.81 37 GLY B CA 1
ATOM 3646 C C . GLY B 1 37 ? 19.016 -7.441 -13.531 1 96.81 37 GLY B C 1
ATOM 3647 O O . GLY B 1 37 ? 18.906 -7.328 -12.312 1 96.81 37 GLY B O 1
ATOM 3648 N N . LEU B 1 38 ? 19.062 -6.422 -14.336 1 96.44 38 LEU B N 1
ATOM 3649 C CA . LEU B 1 38 ? 18.953 -5.059 -13.828 1 96.44 38 LEU B CA 1
ATOM 3650 C C . LEU B 1 38 ? 17.578 -4.801 -13.258 1 96.44 38 LEU B C 1
ATOM 3652 O O . LEU B 1 38 ? 17.422 -4.09 -12.258 1 96.44 38 LEU B O 1
ATOM 3656 N N . LEU B 1 39 ? 16.578 -5.398 -13.891 1 95.56 39 LEU B N 1
ATOM 3657 C CA . LEU B 1 39 ? 15.234 -5.262 -13.352 1 95.56 39 LEU B CA 1
ATOM 3658 C C . LEU B 1 39 ? 15.141 -5.891 -11.961 1 95.56 39 LEU B C 1
ATOM 3660 O O . LEU B 1 39 ? 14.523 -5.32 -11.055 1 95.56 39 LEU B O 1
ATOM 3664 N N . ILE B 1 40 ? 15.734 -7.004 -11.781 1 95.5 40 ILE B N 1
ATOM 3665 C CA . ILE B 1 40 ? 15.773 -7.648 -10.469 1 95.5 40 ILE B CA 1
ATOM 3666 C C . ILE B 1 40 ? 16.516 -6.762 -9.477 1 95.5 40 ILE B C 1
ATOM 3668 O O . ILE B 1 40 ? 16.078 -6.586 -8.336 1 95.5 40 ILE B O 1
ATOM 3672 N N . TYR B 1 41 ? 17.656 -6.223 -9.984 1 95.62 41 TYR B N 1
ATOM 3673 C CA . TYR B 1 41 ? 18.484 -5.348 -9.156 1 95.62 41 TYR B CA 1
ATOM 3674 C C . TYR B 1 41 ? 17.656 -4.16 -8.648 1 95.62 41 TYR B C 1
ATOM 3676 O O . TYR B 1 41 ? 17.75 -3.789 -7.477 1 95.62 41 TYR B O 1
ATOM 3684 N N . MET B 1 42 ? 16.844 -3.652 -9.484 1 94.19 42 MET B N 1
ATOM 3685 C CA . MET B 1 42 ? 16.047 -2.475 -9.156 1 94.19 42 MET B CA 1
ATOM 3686 C C . MET B 1 42 ? 14.93 -2.828 -8.172 1 94.19 42 MET B C 1
ATOM 3688 O O . MET B 1 42 ? 14.367 -1.947 -7.516 1 94.19 42 MET B O 1
ATOM 3692 N N . GLY B 1 43 ? 14.57 -4.07 -8.078 1 93.06 43 GLY B N 1
ATOM 3693 C CA . GLY B 1 43 ? 13.664 -4.539 -7.039 1 93.06 43 GLY B CA 1
ATOM 3694 C C . GLY B 1 43 ? 14.328 -4.66 -5.68 1 93.06 43 GLY B C 1
ATOM 3695 O O . GLY B 1 43 ? 13.695 -4.426 -4.648 1 93.06 43 GLY B O 1
ATOM 3696 N N . LEU B 1 44 ? 15.586 -4.996 -5.703 1 93.19 44 LEU B N 1
ATOM 3697 C CA . LEU B 1 44 ? 16.359 -5.152 -4.477 1 93.19 44 LEU B CA 1
ATOM 3698 C C . LEU B 1 44 ? 16.75 -3.793 -3.9 1 93.19 44 LEU B C 1
ATOM 3700 O O . LEU B 1 44 ? 16.719 -3.602 -2.684 1 93.19 44 LEU B O 1
ATOM 3704 N N . LYS B 1 45 ? 17.094 -2.975 -4.785 1 93.56 45 LYS B N 1
ATOM 3705 C CA . LYS B 1 45 ? 17.5 -1.612 -4.453 1 93.56 45 LYS B CA 1
ATOM 3706 C C . LYS B 1 45 ? 16.594 -0.586 -5.117 1 93.56 45 LYS B C 1
ATOM 3708 O O . LYS B 1 45 ? 16.672 -0.361 -6.324 1 93.56 45 LYS B O 1
ATOM 3713 N N . LYS B 1 46 ? 15.859 0.114 -4.344 1 92.06 46 LYS B N 1
ATOM 3714 C CA . LYS B 1 46 ? 14.914 1.069 -4.914 1 92.06 46 LYS B CA 1
ATOM 3715 C C . LYS B 1 46 ? 15.422 2.5 -4.766 1 92.06 46 LYS B C 1
ATOM 3717 O O . LYS B 1 46 ? 15.797 2.922 -3.672 1 92.06 46 LYS B O 1
ATOM 3722 N N . LEU B 1 47 ? 15.438 3.143 -5.867 1 92.31 47 LEU B N 1
ATOM 3723 C CA . LEU B 1 47 ? 15.844 4.543 -5.914 1 92.31 47 LEU B CA 1
ATOM 3724 C C . LEU B 1 47 ? 14.695 5.426 -6.387 1 92.31 47 LEU B C 1
ATOM 3726 O O . LEU B 1 47 ? 13.695 4.926 -6.914 1 92.31 47 LEU B O 1
ATOM 3730 N N . PRO B 1 48 ? 14.734 6.707 -6.176 1 88.5 48 PRO B N 1
ATOM 3731 C CA . PRO B 1 48 ? 13.617 7.594 -6.5 1 88.5 48 PRO B CA 1
ATOM 3732 C C . PRO B 1 48 ? 13.297 7.621 -7.996 1 88.5 48 PRO B C 1
ATOM 3734 O O . PRO B 1 48 ? 12.133 7.559 -8.383 1 88.5 48 PRO B O 1
ATOM 3737 N N . LYS B 1 49 ? 14.344 7.691 -8.797 1 89.31 49 LYS B N 1
ATOM 3738 C CA . LYS B 1 49 ? 14.156 7.754 -10.242 1 89.31 49 LYS B CA 1
ATOM 3739 C C . LYS B 1 49 ? 15 6.695 -10.945 1 89.31 49 LYS B C 1
ATOM 3741 O O . LYS B 1 49 ? 16.031 6.27 -10.43 1 89.31 49 LYS B O 1
ATOM 3746 N N . MET B 1 50 ? 14.477 6.387 -12.109 1 89.88 50 MET B N 1
ATOM 3747 C CA . MET B 1 50 ? 15.211 5.406 -12.898 1 89.88 50 MET B CA 1
ATOM 3748 C C . MET B 1 50 ? 16.609 5.918 -13.234 1 89.88 50 MET B C 1
ATOM 3750 O O . MET B 1 50 ? 17.578 5.16 -13.188 1 89.88 50 MET B O 1
ATOM 3754 N N . SER B 1 51 ? 16.75 7.191 -13.555 1 91.81 51 SER B N 1
ATOM 3755 C CA . SER B 1 51 ? 18.016 7.773 -13.953 1 91.81 51 SER B CA 1
ATOM 3756 C C . SER B 1 51 ? 19 7.812 -12.781 1 91.81 51 SER B C 1
ATOM 3758 O O . SER B 1 51 ? 20.219 7.922 -12.984 1 91.81 51 SER B O 1
ATOM 3760 N N . ASP B 1 52 ? 18.453 7.66 -11.594 1 93.12 52 ASP B N 1
ATOM 3761 C CA . ASP B 1 52 ? 19.297 7.742 -10.406 1 93.12 52 ASP B CA 1
ATOM 3762 C C . ASP B 1 52 ? 20.234 6.543 -10.312 1 93.12 52 ASP B C 1
ATOM 3764 O O . ASP B 1 52 ? 21.297 6.625 -9.703 1 93.12 52 ASP B O 1
ATOM 3768 N N . TYR B 1 53 ? 19.859 5.477 -10.953 1 94.62 53 TYR B N 1
ATOM 3769 C CA . TYR B 1 53 ? 20.703 4.285 -10.922 1 94.62 53 TYR B CA 1
ATOM 3770 C C . TYR B 1 53 ? 22.031 4.543 -11.625 1 94.62 53 TYR B C 1
ATOM 3772 O O . TYR B 1 53 ? 23.047 3.945 -11.273 1 94.62 53 TYR B O 1
ATOM 3780 N N . TRP B 1 54 ? 22.031 5.438 -12.594 1 95.31 54 TRP B N 1
ATOM 3781 C CA . TRP B 1 54 ? 23.234 5.746 -13.352 1 95.31 54 TRP B CA 1
ATOM 3782 C C . TRP B 1 54 ? 23.812 7.094 -12.93 1 95.31 54 TRP B C 1
ATOM 3784 O O . TRP B 1 54 ? 24.703 7.629 -13.594 1 95.31 54 TRP B O 1
ATOM 3794 N N . SER B 1 55 ? 23.266 7.648 -11.828 1 92.62 55 SER B N 1
ATOM 3795 C CA . SER B 1 55 ? 23.703 8.977 -11.383 1 92.62 55 SER B CA 1
ATOM 3796 C C . SER B 1 55 ? 25.047 8.914 -10.672 1 92.62 55 SER B C 1
ATOM 3798 O O . SER B 1 55 ? 25.406 7.887 -10.094 1 92.62 55 SER B O 1
ATOM 3800 N N . ASN B 1 56 ? 25.734 10.055 -10.688 1 91.19 56 ASN B N 1
ATOM 3801 C CA . ASN B 1 56 ? 27 10.172 -9.961 1 91.19 56 ASN B CA 1
ATOM 3802 C C . ASN B 1 56 ? 26.781 10.797 -8.578 1 91.19 56 ASN B C 1
ATOM 3804 O O . ASN B 1 56 ? 27.75 11.07 -7.867 1 91.19 56 ASN B O 1
ATOM 3808 N N . ASN B 1 57 ? 25.516 10.992 -8.242 1 91.62 57 ASN B N 1
ATOM 3809 C CA . ASN B 1 57 ? 25.203 11.469 -6.902 1 91.62 57 ASN B CA 1
ATOM 3810 C C . ASN B 1 57 ? 25.703 10.508 -5.832 1 91.62 57 ASN B C 1
ATOM 3812 O O . ASN B 1 57 ? 25.391 9.312 -5.871 1 91.62 57 ASN B O 1
ATOM 3816 N N . ILE B 1 58 ? 26.391 11 -4.875 1 92.38 58 ILE B N 1
ATOM 3817 C CA . ILE B 1 58 ? 27.047 10.188 -3.848 1 92.38 58 ILE B CA 1
ATOM 3818 C C . ILE B 1 58 ? 26 9.344 -3.119 1 92.38 58 ILE B C 1
ATOM 3820 O O . ILE B 1 58 ? 26.297 8.242 -2.65 1 92.38 58 ILE B O 1
ATOM 3824 N N . LEU B 1 59 ? 24.812 9.789 -3.062 1 93.31 59 LEU B N 1
ATOM 3825 C CA . LEU B 1 59 ? 23.75 9.086 -2.357 1 93.31 59 LEU B CA 1
ATOM 3826 C C . LEU B 1 59 ? 23.359 7.816 -3.105 1 93.31 59 LEU B C 1
ATOM 3828 O O . LEU B 1 59 ? 22.891 6.852 -2.492 1 93.31 59 LEU B O 1
ATOM 3832 N N . TYR B 1 60 ? 23.547 7.852 -4.445 1 93.62 60 TYR B N 1
ATOM 3833 C CA . TYR B 1 60 ? 22.984 6.781 -5.25 1 93.62 60 TYR B CA 1
ATOM 3834 C C . TYR B 1 60 ? 24.062 6.035 -6.02 1 93.62 60 TYR B C 1
ATOM 3836 O O . TYR B 1 60 ? 23.812 4.949 -6.555 1 93.62 60 TYR B O 1
ATOM 3844 N N . LYS B 1 61 ? 25.234 6.57 -6.07 1 89.44 61 LYS B N 1
ATOM 3845 C CA . LYS B 1 61 ? 26.297 6.082 -6.949 1 89.44 61 LYS B CA 1
ATOM 3846 C C . LYS B 1 61 ? 26.562 4.598 -6.707 1 89.44 61 LYS B C 1
ATOM 3848 O O . LYS B 1 61 ? 26.703 4.168 -5.562 1 89.44 61 LYS B O 1
ATOM 3853 N N . ASN B 1 62 ? 26.5 3.828 -7.809 1 85.94 62 ASN B N 1
ATOM 3854 C CA . ASN B 1 62 ? 26.797 2.4 -7.793 1 85.94 62 ASN B CA 1
ATOM 3855 C C . ASN B 1 62 ? 27.344 1.931 -9.133 1 85.94 62 ASN B C 1
ATOM 3857 O O . ASN B 1 62 ? 26.906 2.385 -10.188 1 85.94 62 ASN B O 1
ATOM 3861 N N . LYS B 1 63 ? 28.266 1.021 -9.125 1 88.38 63 LYS B N 1
ATOM 3862 C CA . LYS B 1 63 ? 28.969 0.606 -10.336 1 88.38 63 LYS B CA 1
ATOM 3863 C C . LYS B 1 63 ? 28.281 -0.586 -10.992 1 88.38 63 LYS B C 1
ATOM 3865 O O . LYS B 1 63 ? 28.547 -0.91 -12.148 1 88.38 63 LYS B O 1
ATOM 3870 N N . VAL B 1 64 ? 27.312 -1.14 -10.383 1 92.06 64 VAL B N 1
ATOM 3871 C CA . VAL B 1 64 ? 26.688 -2.373 -10.844 1 92.06 64 VAL B CA 1
ATOM 3872 C C . VAL B 1 64 ? 25.969 -2.127 -12.164 1 92.06 64 VAL B C 1
ATOM 3874 O O . VAL B 1 64 ? 26.172 -2.859 -13.133 1 92.06 64 VAL B O 1
ATOM 3877 N N . VAL B 1 65 ? 25.156 -1.029 -12.227 1 94.06 65 VAL B N 1
ATOM 3878 C CA . VAL B 1 65 ? 24.312 -0.786 -13.391 1 94.06 65 VAL B CA 1
ATOM 3879 C C . VAL B 1 65 ? 25.172 -0.304 -14.562 1 94.06 65 VAL B C 1
ATOM 3881 O O . VAL B 1 65 ? 24.953 -0.698 -15.711 1 94.06 65 VAL B O 1
ATOM 3884 N N . SER B 1 66 ? 26.203 0.493 -14.211 1 91.81 66 SER B N 1
ATOM 3885 C CA . SER B 1 66 ? 27.031 1.043 -15.273 1 91.81 66 SER B CA 1
ATOM 3886 C C . SER B 1 66 ? 27.906 -0.036 -15.898 1 91.81 66 SER B C 1
ATOM 3888 O O . SER B 1 66 ? 28.25 0.042 -17.078 1 91.81 66 SER B O 1
ATOM 3890 N N . GLN B 1 67 ? 28.219 -1.019 -15.133 1 92.12 67 GLN B N 1
ATOM 3891 C CA . GLN B 1 67 ? 29 -2.135 -15.648 1 92.12 67 GLN B CA 1
ATOM 3892 C C . GLN B 1 67 ? 28.156 -3.059 -16.516 1 92.12 67 GLN B C 1
ATOM 3894 O O . GLN B 1 67 ? 28.672 -3.713 -17.422 1 92.12 67 GLN B O 1
ATOM 3899 N N . ALA B 1 68 ? 26.922 -3.102 -16.281 1 94.69 68 ALA B N 1
ATOM 3900 C CA . ALA B 1 68 ? 26.031 -3.996 -17.016 1 94.69 68 ALA B CA 1
ATOM 3901 C C . ALA B 1 68 ? 25.641 -3.391 -18.359 1 94.69 68 ALA B C 1
ATOM 3903 O O . ALA B 1 68 ? 25.719 -4.055 -19.406 1 94.69 68 ALA B O 1
ATOM 3904 N N . MET B 1 69 ? 25.156 -2.135 -18.359 1 94.5 69 MET B N 1
ATOM 3905 C CA . MET B 1 69 ? 24.828 -1.442 -19.609 1 94.5 69 MET B CA 1
ATOM 3906 C C . MET B 1 69 ? 24.578 0.041 -19.344 1 94.5 69 MET B C 1
ATOM 3908 O O . MET B 1 69 ? 24.375 0.453 -18.203 1 94.5 69 MET B O 1
ATOM 3912 N N . SER B 1 70 ? 24.594 0.82 -20.391 1 95.12 70 SER B N 1
ATOM 3913 C CA . SER B 1 70 ? 24.359 2.254 -20.281 1 95.12 70 SER B CA 1
ATOM 3914 C C . SER B 1 70 ? 22.891 2.549 -20.016 1 95.12 70 SER B C 1
ATOM 3916 O O . SER B 1 70 ? 22.016 1.731 -20.328 1 95.12 70 SER B O 1
ATOM 3918 N N . ARG B 1 71 ? 22.609 3.701 -19.438 1 94.56 71 ARG B N 1
ATOM 3919 C CA . ARG B 1 71 ? 21.25 4.117 -19.141 1 94.56 71 ARG B CA 1
ATOM 3920 C C . ARG B 1 71 ? 20.406 4.176 -20.406 1 94.56 71 ARG B C 1
ATOM 3922 O O . ARG B 1 71 ? 19.281 3.652 -20.438 1 94.56 71 ARG B O 1
ATOM 3929 N N . ASN B 1 72 ? 20.922 4.762 -21.391 1 93.75 72 ASN B N 1
ATOM 3930 C CA . ASN B 1 72 ? 20.188 4.914 -22.641 1 93.75 72 ASN B CA 1
ATOM 3931 C C . ASN B 1 72 ? 19.828 3.561 -23.25 1 93.75 72 ASN B C 1
ATOM 3933 O O . ASN B 1 72 ? 18.719 3.379 -23.75 1 93.75 72 ASN B O 1
ATOM 3937 N N . ARG B 1 73 ? 20.781 2.695 -23.234 1 94.25 73 ARG B N 1
ATOM 3938 C CA . ARG B 1 73 ? 20.516 1.365 -23.766 1 94.25 73 ARG B CA 1
ATOM 3939 C C . ARG B 1 73 ? 19.438 0.648 -22.953 1 94.25 73 ARG B C 1
ATOM 3941 O O . ARG B 1 73 ? 18.547 0.018 -23.516 1 94.25 73 ARG B O 1
ATOM 3948 N N . PHE B 1 74 ? 19.547 0.756 -21.703 1 94.88 74 PHE B N 1
ATOM 3949 C CA . PHE B 1 74 ? 18.547 0.132 -20.828 1 94.88 74 PHE B CA 1
ATOM 3950 C C . PHE B 1 74 ? 17.156 0.669 -21.125 1 94.88 74 PHE B C 1
ATOM 3952 O O . PHE B 1 74 ? 16.203 -0.104 -21.281 1 94.88 74 PHE B O 1
ATOM 3959 N N . GLU B 1 75 ? 17.047 1.964 -21.156 1 92.19 75 GLU B N 1
ATOM 3960 C CA . GLU B 1 75 ? 15.75 2.605 -21.406 1 92.19 75 GLU B CA 1
ATOM 3961 C C . GLU B 1 75 ? 15.211 2.225 -22.781 1 92.19 75 GLU B C 1
ATOM 3963 O O . GLU B 1 75 ? 14 2.08 -22.953 1 92.19 75 GLU B O 1
ATOM 3968 N N . LEU B 1 76 ? 16.078 2.09 -23.719 1 92.06 76 LEU B N 1
ATOM 3969 C CA . LEU B 1 76 ? 15.672 1.663 -25.047 1 92.06 76 LEU B CA 1
ATOM 3970 C C . LEU B 1 76 ? 15.133 0.236 -25.016 1 92.06 76 LEU B C 1
ATOM 3972 O O . LEU B 1 76 ? 14.125 -0.065 -25.672 1 92.06 76 LEU B O 1
ATOM 3976 N N . LEU B 1 77 ? 15.828 -0.614 -24.328 1 93.5 77 LEU B N 1
ATOM 3977 C CA . LEU B 1 77 ? 15.375 -1.996 -24.203 1 93.5 77 LEU B CA 1
ATOM 3978 C C . LEU B 1 77 ? 14.016 -2.064 -23.516 1 93.5 77 LEU B C 1
ATOM 3980 O O . LEU B 1 77 ? 13.148 -2.84 -23.922 1 93.5 77 LEU B O 1
ATOM 3984 N N . LEU B 1 78 ? 13.859 -1.302 -22.5 1 92.25 78 LEU B N 1
ATOM 3985 C CA . LEU B 1 78 ? 12.586 -1.263 -21.781 1 92.25 78 LEU B CA 1
ATOM 3986 C C . LEU B 1 78 ? 11.461 -0.795 -22.703 1 92.25 78 LEU B C 1
ATOM 3988 O O . LEU B 1 78 ? 10.367 -1.361 -22.688 1 92.25 78 LEU B O 1
ATOM 3992 N N . ARG B 1 79 ? 11.727 0.115 -23.484 1 89.69 79 ARG B N 1
ATOM 3993 C CA . ARG B 1 79 ? 10.742 0.669 -24.406 1 89.69 79 ARG B CA 1
ATOM 3994 C C . ARG B 1 79 ? 10.344 -0.352 -25.469 1 89.69 79 ARG B C 1
ATOM 3996 O O . ARG B 1 79 ? 9.18 -0.43 -25.859 1 89.69 79 ARG B O 1
ATOM 4003 N N . CYS B 1 80 ? 11.289 -1.09 -25.891 1 91.12 80 CYS B N 1
ATOM 4004 C CA . CYS B 1 80 ? 11.055 -1.99 -27.016 1 91.12 80 CYS B CA 1
ATOM 4005 C C . CYS B 1 80 ? 10.773 -3.406 -26.531 1 91.12 80 CYS B C 1
ATOM 4007 O O . CYS B 1 80 ? 10.516 -4.305 -27.328 1 91.12 80 CYS B O 1
ATOM 4009 N N . TRP B 1 81 ? 10.797 -3.586 -25.234 1 92.19 81 TRP B N 1
ATOM 4010 C CA . TRP B 1 81 ? 10.562 -4.906 -24.672 1 92.19 81 TRP B CA 1
ATOM 4011 C C . TRP B 1 81 ? 9.18 -5.43 -25.047 1 92.19 81 TRP B C 1
ATOM 4013 O O . TRP B 1 81 ? 8.164 -4.848 -24.656 1 92.19 81 TRP B O 1
ATOM 4023 N N . HIS B 1 82 ? 9.148 -6.484 -25.828 1 91.44 82 HIS B N 1
ATOM 4024 C CA . HIS B 1 82 ? 7.914 -7.023 -26.391 1 91.44 82 HIS B CA 1
ATOM 4025 C C . HIS B 1 82 ? 7.953 -8.547 -26.453 1 91.44 82 HIS B C 1
ATOM 4027 O O . HIS B 1 82 ? 9.031 -9.141 -26.5 1 91.44 82 HIS B O 1
ATOM 4033 N N . PHE B 1 83 ? 6.773 -9.109 -26.516 1 91.56 83 PHE B N 1
ATOM 4034 C CA . PHE B 1 83 ? 6.711 -10.555 -26.391 1 91.56 83 PHE B CA 1
ATOM 4035 C C . PHE B 1 83 ? 6.035 -11.188 -27.594 1 91.56 83 PHE B C 1
ATOM 4037 O O . PHE B 1 83 ? 5.953 -12.414 -27.703 1 91.56 83 PHE B O 1
ATOM 4044 N N . GLU B 1 84 ? 5.395 -10.414 -28.375 1 85.44 84 GLU B N 1
ATOM 4045 C CA . GLU B 1 84 ? 4.742 -10.898 -29.594 1 85.44 84 GLU B CA 1
ATOM 4046 C C . GLU B 1 84 ? 5.141 -10.07 -30.797 1 85.44 84 GLU B C 1
ATOM 4048 O O . GLU B 1 84 ? 5.414 -8.875 -30.672 1 85.44 84 GLU B O 1
ATOM 4053 N N . ASP B 1 85 ? 5.18 -10.805 -31.875 1 75.12 85 ASP B N 1
ATOM 4054 C CA . ASP B 1 85 ? 5.512 -10.094 -33.094 1 75.12 85 ASP B CA 1
ATOM 4055 C C . ASP B 1 85 ? 4.316 -9.281 -33.594 1 75.12 85 ASP B C 1
ATOM 4057 O O . ASP B 1 85 ? 3.188 -9.773 -33.625 1 75.12 85 ASP B O 1
ATOM 4061 N N . SER B 1 86 ? 4.188 -8.062 -33.312 1 59.72 86 SER B N 1
ATOM 4062 C CA . SER B 1 86 ? 3.111 -7.105 -33.562 1 59.72 86 SER B CA 1
ATOM 4063 C C . SER B 1 86 ? 2.51 -7.293 -34.969 1 59.72 86 SER B C 1
ATOM 4065 O O . SER B 1 86 ? 1.409 -6.812 -35.219 1 59.72 86 SER B O 1
ATOM 4067 N N . ILE B 1 87 ? 3.18 -7.789 -35.938 1 55.25 87 ILE B N 1
ATOM 4068 C CA . ILE B 1 87 ? 2.732 -7.77 -37.312 1 55.25 87 ILE B CA 1
ATOM 4069 C C . ILE B 1 87 ? 1.423 -8.547 -37.469 1 55.25 87 ILE B C 1
ATOM 4071 O O . ILE B 1 87 ? 0.556 -8.18 -38.25 1 55.25 87 ILE B O 1
ATOM 4075 N N . HIS B 1 88 ? 1.236 -9.445 -36.562 1 54.5 88 HIS B N 1
ATOM 4076 C CA . HIS B 1 88 ? 0.099 -10.32 -36.812 1 54.5 88 HIS B CA 1
ATOM 4077 C C . HIS B 1 88 ? -1.052 -10.023 -35.875 1 54.5 88 HIS B C 1
ATOM 4079 O O . HIS B 1 88 ? -2.043 -10.75 -35.844 1 54.5 88 HIS B O 1
ATOM 4085 N N . LEU B 1 89 ? -0.947 -8.945 -35.156 1 56.94 89 LEU B N 1
ATOM 4086 C CA . LEU B 1 89 ? -1.75 -8.82 -33.938 1 56.94 89 LEU B CA 1
ATOM 4087 C C . LEU B 1 89 ? -3.102 -8.18 -34.25 1 56.94 89 LEU B C 1
ATOM 4089 O O . LEU B 1 89 ? -3.404 -7.09 -33.75 1 56.94 89 LEU B O 1
ATOM 4093 N N . THR B 1 90 ? -3.635 -8.492 -35.469 1 54.62 90 THR B N 1
ATOM 4094 C CA . THR B 1 90 ? -4.855 -7.781 -35.812 1 54.62 90 THR B CA 1
ATOM 4095 C C . THR B 1 90 ? -6.043 -8.312 -35.031 1 54.62 90 THR B C 1
ATOM 4097 O O . THR B 1 90 ? -7.172 -7.844 -35.188 1 54.62 90 THR B O 1
ATOM 4100 N N . SER B 1 91 ? -5.871 -9.352 -34.344 1 57.84 91 SER B N 1
ATOM 4101 C CA . SER B 1 91 ? -7.176 -9.805 -33.875 1 57.84 91 SER B CA 1
ATOM 4102 C C . SER B 1 91 ? -7.629 -9.023 -32.625 1 57.84 91 SER B C 1
ATOM 4104 O O . SER B 1 91 ? -6.895 -8.945 -31.656 1 57.84 91 SER B O 1
ATOM 4106 N N . ASN B 1 92 ? -8.602 -8.141 -32.781 1 61.47 92 ASN B N 1
ATOM 4107 C CA . ASN B 1 92 ? -9.219 -7.266 -31.781 1 61.47 92 ASN B CA 1
ATOM 4108 C C . ASN B 1 92 ? -9.906 -8.062 -30.672 1 61.47 92 ASN B C 1
ATOM 4110 O O . ASN B 1 92 ? -10.344 -7.496 -29.672 1 61.47 92 ASN B O 1
ATOM 4114 N N . THR B 1 93 ? -9.82 -9.375 -30.781 1 71.81 93 THR B N 1
ATOM 4115 C CA . THR B 1 93 ? -10.656 -10.109 -29.828 1 71.81 93 THR B CA 1
ATOM 4116 C C . THR B 1 93 ? -9.828 -10.648 -28.672 1 71.81 93 THR B C 1
ATOM 4118 O O . THR B 1 93 ? -10.352 -10.859 -27.578 1 71.81 93 THR B O 1
ATOM 4121 N N . ASP B 1 94 ? -8.492 -10.758 -28.922 1 81.31 94 ASP B N 1
ATOM 4122 C CA . ASP B 1 94 ? -7.664 -11.305 -27.844 1 81.31 94 ASP B CA 1
ATOM 4123 C C . ASP B 1 94 ? -7.012 -10.188 -27.031 1 81.31 94 ASP B C 1
ATOM 4125 O O . ASP B 1 94 ? -6.062 -9.555 -27.5 1 81.31 94 ASP B O 1
ATOM 4129 N N . ARG B 1 95 ? -7.434 -10.078 -25.844 1 86.75 95 ARG B N 1
ATOM 4130 C CA . ARG B 1 95 ? -6.969 -8.992 -24.984 1 86.75 95 ARG B CA 1
ATOM 4131 C C . ARG B 1 95 ? -5.535 -9.227 -24.516 1 86.75 95 ARG B C 1
ATOM 4133 O O . ARG B 1 95 ? -4.859 -8.297 -24.078 1 86.75 95 ARG B O 1
ATOM 4140 N N . LEU B 1 96 ? -5.094 -10.523 -24.641 1 90 96 LEU B N 1
ATOM 4141 C CA . LEU B 1 96 ? -3.736 -10.844 -24.203 1 90 96 LEU B CA 1
ATOM 4142 C C . LEU B 1 96 ? -2.822 -11.047 -25.406 1 90 96 LEU B C 1
ATOM 4144 O O . LEU B 1 96 ? -1.763 -11.664 -25.297 1 90 96 LEU B O 1
ATOM 4148 N N . LEU B 1 97 ? -3.16 -10.594 -26.484 1 87 97 LEU B N 1
ATOM 4149 C CA . LEU B 1 97 ? -2.447 -10.828 -27.734 1 87 97 LEU B CA 1
ATOM 4150 C C . LEU B 1 97 ? -0.977 -10.445 -27.594 1 87 97 LEU B C 1
ATOM 4152 O O . LEU B 1 97 ? -0.102 -11.125 -28.141 1 87 97 LEU B O 1
ATOM 4156 N N . LYS B 1 98 ? -0.699 -9.43 -26.891 1 87.94 98 LYS B N 1
ATOM 4157 C CA . LYS B 1 98 ? 0.649 -8.875 -26.797 1 87.94 98 LYS B CA 1
ATOM 4158 C C . LYS B 1 98 ? 1.549 -9.758 -25.938 1 87.94 98 LYS B C 1
ATOM 4160 O O . LYS B 1 98 ? 2.773 -9.625 -25.969 1 87.94 98 LYS B O 1
ATOM 4165 N N . ILE B 1 99 ? 0.942 -10.703 -25.141 1 92.81 99 ILE B N 1
ATOM 4166 C CA . ILE B 1 99 ? 1.786 -11.414 -24.188 1 92.81 99 ILE B CA 1
ATOM 4167 C C . ILE B 1 99 ? 1.307 -12.859 -24.047 1 92.81 99 ILE B C 1
ATOM 4169 O O . ILE B 1 99 ? 1.791 -13.602 -23.188 1 92.81 99 ILE B O 1
ATOM 4173 N N . ARG B 1 100 ? 0.424 -13.359 -24.812 1 92.31 100 ARG B N 1
ATOM 4174 C CA . ARG B 1 100 ? -0.221 -14.664 -24.672 1 92.31 100 ARG B CA 1
ATOM 4175 C C . ARG B 1 100 ? 0.808 -15.789 -24.703 1 92.31 100 ARG B C 1
ATOM 4177 O O . ARG B 1 100 ? 0.798 -16.656 -23.828 1 92.31 100 ARG B O 1
ATOM 4184 N N . ARG B 1 101 ? 1.647 -15.789 -25.688 1 92.44 101 ARG B N 1
ATOM 4185 C CA . ARG B 1 101 ? 2.635 -16.859 -25.828 1 92.44 101 ARG B CA 1
ATOM 4186 C C . ARG B 1 101 ? 3.559 -16.906 -24.625 1 92.44 101 ARG B C 1
ATOM 4188 O O . ARG B 1 101 ? 3.891 -18 -24.141 1 92.44 101 ARG B O 1
ATOM 4195 N N . PHE B 1 102 ? 3.945 -15.742 -24.219 1 94.69 102 PHE B N 1
ATOM 4196 C CA . PHE B 1 102 ? 4.82 -15.641 -23.062 1 94.69 102 PHE B CA 1
ATOM 4197 C C . PHE B 1 102 ? 4.137 -16.203 -21.812 1 94.69 102 PHE B C 1
ATOM 4199 O O . PHE B 1 102 ? 4.75 -16.953 -21.047 1 94.69 102 PHE B O 1
ATOM 4206 N N . VAL B 1 103 ? 2.904 -15.914 -21.625 1 95.94 103 VAL B N 1
ATOM 4207 C CA . VAL B 1 103 ? 2.1 -16.375 -20.5 1 95.94 103 VAL B CA 1
ATOM 4208 C C . VAL B 1 103 ? 1.967 -17.891 -20.547 1 95.94 103 VAL B C 1
ATOM 4210 O O . VAL B 1 103 ? 2.141 -18.562 -19.531 1 95.94 103 VAL B O 1
ATOM 4213 N N . GLN B 1 104 ? 1.729 -18.375 -21.672 1 95.38 104 GLN B N 1
ATOM 4214 C CA . GLN B 1 104 ? 1.563 -19.812 -21.844 1 95.38 104 GLN B CA 1
ATOM 4215 C C . GLN B 1 104 ? 2.869 -20.562 -21.562 1 95.38 104 GLN B C 1
ATOM 4217 O O . GLN B 1 104 ? 2.863 -21.625 -20.953 1 95.38 104 GLN B O 1
ATOM 4222 N N . LEU B 1 105 ? 3.916 -19.969 -22.031 1 96.38 105 LEU B N 1
ATOM 4223 C CA . LEU B 1 105 ? 5.223 -20.578 -21.797 1 96.38 105 LEU B CA 1
ATOM 4224 C C . LEU B 1 105 ? 5.52 -20.656 -20.297 1 96.38 105 LEU B C 1
ATOM 4226 O O . LEU B 1 105 ? 5.973 -21.703 -19.812 1 96.38 105 LEU B O 1
ATOM 4230 N N . LEU B 1 106 ? 5.293 -19.625 -19.594 1 97.38 106 LEU B N 1
ATOM 4231 C CA . LEU B 1 106 ? 5.547 -19.594 -18.156 1 97.38 106 LEU B CA 1
ATOM 4232 C C . LEU B 1 106 ? 4.633 -20.578 -17.438 1 97.38 106 LEU B C 1
ATOM 4234 O O . LEU B 1 106 ? 5.086 -21.312 -16.562 1 97.38 106 LEU B O 1
ATOM 4238 N N . ALA B 1 107 ? 3.365 -20.578 -17.781 1 96.81 107 ALA B N 1
ATOM 4239 C CA . ALA B 1 107 ? 2.42 -21.516 -17.156 1 96.81 107 ALA B CA 1
ATOM 4240 C C . ALA B 1 107 ? 2.865 -22.953 -17.359 1 96.81 107 ALA B C 1
ATOM 4242 O O . ALA B 1 107 ? 2.811 -23.766 -16.422 1 96.81 107 ALA B O 1
ATOM 4243 N N . GLY B 1 108 ? 3.242 -23.234 -18.594 1 96.88 108 GLY B N 1
ATOM 4244 C CA . GLY B 1 108 ? 3.748 -24.578 -18.875 1 96.88 108 GLY B CA 1
ATOM 4245 C C . GLY B 1 108 ? 4.957 -24.938 -18.031 1 96.88 108 GLY B C 1
ATOM 4246 O O . GLY B 1 108 ? 5.055 -26.062 -17.531 1 96.88 108 GLY B O 1
ATOM 4247 N N . THR B 1 109 ? 5.852 -24.016 -17.875 1 97.25 109 THR B N 1
ATOM 4248 C CA . THR B 1 109 ? 7.047 -24.25 -17.078 1 97.25 109 THR B CA 1
ATOM 4249 C C . THR B 1 109 ? 6.684 -24.484 -15.617 1 97.25 109 THR B C 1
ATOM 4251 O O . THR B 1 109 ? 7.238 -25.391 -14.977 1 97.25 109 THR B O 1
ATOM 4254 N N . PHE B 1 110 ? 5.766 -23.703 -15.062 1 97.88 110 PHE B N 1
ATOM 4255 C CA . PHE B 1 110 ? 5.324 -23.844 -13.68 1 97.88 110 PHE B CA 1
ATOM 4256 C C . PHE B 1 110 ? 4.73 -25.234 -13.445 1 97.88 110 PHE B C 1
ATOM 4258 O O . PHE B 1 110 ? 5.02 -25.875 -12.438 1 97.88 110 PHE B O 1
ATOM 4265 N N . ARG B 1 111 ? 4 -25.734 -14.398 1 96.56 111 ARG B N 1
ATOM 4266 C CA . ARG B 1 111 ? 3.318 -27.016 -14.297 1 96.56 111 ARG B CA 1
ATOM 4267 C C . ARG B 1 111 ? 4.316 -28.172 -14.281 1 96.56 111 ARG B C 1
ATOM 4269 O O . ARG B 1 111 ? 4.137 -29.141 -13.555 1 96.56 111 ARG B O 1
ATOM 4276 N N . ASN B 1 112 ? 5.328 -27.969 -15 1 95.81 112 ASN B N 1
ATOM 4277 C CA . ASN B 1 112 ? 6.215 -29.094 -15.258 1 95.81 112 ASN B CA 1
ATOM 4278 C C . ASN B 1 112 ? 7.367 -29.156 -14.266 1 95.81 112 ASN B C 1
ATOM 4280 O O . ASN B 1 112 ? 8.055 -30.172 -14.156 1 95.81 112 ASN B O 1
ATOM 4284 N N . SER B 1 113 ? 7.535 -28.188 -13.469 1 95.75 113 SER B N 1
ATOM 4285 C CA . SER B 1 113 ? 8.75 -28.078 -12.664 1 95.75 113 SER B CA 1
ATOM 4286 C C . SER B 1 113 ? 8.57 -28.703 -11.289 1 95.75 113 SER B C 1
ATOM 4288 O O . SER B 1 113 ? 9.547 -29.078 -10.641 1 95.75 113 SER B O 1
ATOM 4290 N N . LYS B 1 114 ? 7.355 -28.844 -10.828 1 95.12 114 LYS B N 1
ATOM 4291 C CA . LYS B 1 114 ? 7.078 -29.391 -9.5 1 95.12 114 LYS B CA 1
ATOM 4292 C C . LYS B 1 114 ? 5.695 -30.016 -9.445 1 95.12 114 LYS B C 1
ATOM 4294 O O . LYS B 1 114 ? 4.734 -29.484 -10.008 1 95.12 114 LYS B O 1
ATOM 4299 N N . THR B 1 115 ? 5.621 -31.125 -8.797 1 94.94 115 THR B N 1
ATOM 4300 C CA . THR B 1 115 ? 4.34 -31.781 -8.578 1 94.94 115 THR B CA 1
ATOM 4301 C C . THR B 1 115 ? 3.762 -31.406 -7.215 1 94.94 115 THR B C 1
ATOM 4303 O O . THR B 1 115 ? 4.453 -31.484 -6.199 1 94.94 115 THR B O 1
ATOM 4306 N N . PRO B 1 116 ? 2.529 -30.953 -7.227 1 95.44 116 PRO B N 1
ATOM 4307 C CA . PRO B 1 116 ? 1.939 -30.562 -5.949 1 95.44 116 PRO B CA 1
ATOM 4308 C C . PRO B 1 116 ? 1.663 -31.734 -5.023 1 95.44 116 PRO B C 1
ATOM 4310 O O . PRO B 1 116 ? 1.612 -32.875 -5.48 1 95.44 116 PRO B O 1
ATOM 4313 N N . GLY B 1 117 ? 1.519 -31.453 -3.734 1 94 117 GLY B N 1
ATOM 4314 C CA . GLY B 1 117 ? 1.119 -32.469 -2.762 1 94 117 GLY B CA 1
ATOM 4315 C C . GLY B 1 117 ? -0.376 -32.719 -2.744 1 94 117 GLY B C 1
ATOM 4316 O O . GLY B 1 117 ? -1.041 -32.625 -3.777 1 94 117 GLY B O 1
ATOM 4317 N N . GLU B 1 118 ? -0.815 -33.062 -1.661 1 95.75 118 GLU B N 1
ATOM 4318 C CA . GLU B 1 118 ? -2.213 -33.438 -1.519 1 95.75 118 GLU B CA 1
ATOM 4319 C C . GLU B 1 118 ? -3.141 -32.25 -1.645 1 95.75 118 GLU B C 1
ATOM 4321 O O . GLU B 1 118 ? -4.234 -32.344 -2.203 1 95.75 118 GLU B O 1
ATOM 4326 N N . TYR B 1 119 ? -2.676 -31.188 -1.164 1 97.69 119 TYR B N 1
ATOM 4327 C CA . TYR B 1 119 ? -3.566 -30.031 -1.123 1 97.69 119 TYR B CA 1
ATOM 4328 C C . TYR B 1 119 ? -3.143 -28.969 -2.141 1 97.69 119 TYR B C 1
ATOM 4330 O O . TYR B 1 119 ? -1.96 -28.641 -2.244 1 97.69 119 TYR B O 1
ATOM 4338 N N . ILE B 1 120 ? -4.062 -28.516 -2.875 1 97.88 120 ILE B N 1
ATOM 4339 C CA . ILE B 1 120 ? -3.857 -27.375 -3.768 1 97.88 120 ILE B CA 1
ATOM 4340 C C . ILE B 1 120 ? -4.938 -26.328 -3.525 1 97.88 120 ILE B C 1
ATOM 4342 O O . ILE B 1 120 ? -6.094 -26.656 -3.26 1 97.88 120 ILE B O 1
ATOM 4346 N N . THR B 1 121 ? -4.57 -25.094 -3.6 1 98.56 121 THR B N 1
ATOM 4347 C CA . THR B 1 121 ? -5.473 -23.984 -3.287 1 98.56 121 THR B CA 1
ATOM 4348 C C . THR B 1 121 ? -5.648 -23.078 -4.496 1 98.56 121 THR B C 1
ATOM 4350 O O . THR B 1 121 ? -4.676 -22.734 -5.172 1 98.56 121 THR B O 1
ATOM 4353 N N . VAL B 1 122 ? -6.906 -22.75 -4.785 1 97.94 122 VAL B N 1
ATOM 4354 C CA . VAL B 1 122 ? -7.223 -21.844 -5.883 1 97.94 122 VAL B CA 1
ATOM 4355 C C . VAL B 1 122 ? -7.738 -20.516 -5.328 1 97.94 122 VAL B C 1
ATOM 4357 O O . VAL B 1 122 ? -8.602 -20.5 -4.449 1 97.94 122 VAL B O 1
ATOM 4360 N N . ASP B 1 123 ? -7.199 -19.453 -5.777 1 96.25 123 ASP B N 1
ATOM 4361 C CA . ASP B 1 123 ? -7.648 -18.109 -5.398 1 96.25 123 ASP B CA 1
ATOM 4362 C C . ASP B 1 123 ? -7.141 -17.062 -6.383 1 96.25 123 ASP B C 1
ATOM 4364 O O . ASP B 1 123 ? -6.445 -17.391 -7.348 1 96.25 123 ASP B O 1
ATOM 4368 N N . GLU B 1 124 ? -7.551 -15.852 -6.168 1 93.81 124 GLU B N 1
ATOM 4369 C CA . GLU B 1 124 ? -7.18 -14.766 -7.066 1 93.81 124 GLU B CA 1
ATOM 4370 C C . GLU B 1 124 ? -6.031 -13.938 -6.488 1 93.81 124 GLU B C 1
ATOM 4372 O O . GLU B 1 124 ? -5.859 -13.867 -5.27 1 93.81 124 GLU B O 1
ATOM 4377 N N . THR B 1 125 ? -5.191 -13.438 -7.301 1 93.5 125 THR B N 1
ATOM 4378 C CA . THR B 1 125 ? -4.145 -12.477 -6.977 1 93.5 125 THR B CA 1
ATOM 4379 C C . THR B 1 125 ? -4.219 -11.266 -7.898 1 93.5 125 THR B C 1
ATOM 4381 O O . THR B 1 125 ? -4.746 -11.352 -9.008 1 93.5 125 THR B O 1
ATOM 4384 N N . MET B 1 126 ? -3.775 -10.07 -7.379 1 92.75 126 MET B N 1
ATOM 4385 C CA . MET B 1 126 ? -3.836 -8.836 -8.156 1 92.75 126 MET B CA 1
ATOM 4386 C C . MET B 1 126 ? -2.436 -8.352 -8.523 1 92.75 126 MET B C 1
ATOM 4388 O O . MET B 1 126 ? -1.567 -8.234 -7.656 1 92.75 126 MET B O 1
ATOM 4392 N N . VAL B 1 127 ? -2.197 -8.156 -9.82 1 93.19 127 VAL B N 1
ATOM 4393 C CA . VAL B 1 127 ? -1.017 -7.445 -10.289 1 93.19 127 VAL B CA 1
ATOM 4394 C C . VAL B 1 127 ? -1.311 -5.945 -10.344 1 93.19 127 VAL B C 1
ATOM 4396 O O . VAL B 1 127 ? -2.102 -5.496 -11.18 1 93.19 127 VAL B O 1
ATOM 4399 N N . ALA B 1 128 ? -0.657 -5.258 -9.453 1 90.12 128 ALA B N 1
ATOM 4400 C CA . ALA B 1 128 ? -0.944 -3.83 -9.336 1 90.12 128 ALA B CA 1
ATOM 4401 C C . ALA B 1 128 ? -0.669 -3.105 -10.656 1 90.12 128 ALA B C 1
ATOM 4403 O O . ALA B 1 128 ? 0.427 -3.211 -11.211 1 90.12 128 ALA B O 1
ATOM 4404 N N . PHE B 1 129 ? -1.646 -2.369 -11.219 1 90.88 129 PHE B N 1
ATOM 4405 C CA . PHE B 1 129 ? -1.529 -1.592 -12.453 1 90.88 129 PHE B CA 1
ATOM 4406 C C . PHE B 1 129 ? -2.619 -0.528 -12.523 1 90.88 129 PHE B C 1
ATOM 4408 O O . PHE B 1 129 ? -3.779 -0.798 -12.203 1 90.88 129 PHE B O 1
ATOM 4415 N N . ARG B 1 130 ? -2.133 0.626 -12.773 1 84.94 130 ARG B N 1
ATOM 4416 C CA . ARG B 1 130 ? -3.062 1.714 -13.055 1 84.94 130 ARG B CA 1
ATOM 4417 C C . ARG B 1 130 ? -2.752 2.369 -14.391 1 84.94 130 ARG B C 1
ATOM 4419 O O . ARG B 1 130 ? -1.646 2.867 -14.609 1 84.94 130 ARG B O 1
ATOM 4426 N N . GLY B 1 131 ? -3.539 2.223 -15.305 1 82.81 131 GLY B N 1
ATOM 4427 C CA . GLY B 1 131 ? -3.369 2.75 -16.656 1 82.81 131 GLY B CA 1
ATOM 4428 C C . GLY B 1 131 ? -4.48 2.34 -17.594 1 82.81 131 GLY B C 1
ATOM 4429 O O . GLY B 1 131 ? -5.562 1.944 -17.156 1 82.81 131 GLY B O 1
ATOM 4430 N N . ARG B 1 132 ? -4.219 2.523 -18.703 1 82.69 132 ARG B N 1
ATOM 4431 C CA . ARG B 1 132 ? -5.23 2.225 -19.719 1 82.69 132 ARG B CA 1
ATOM 4432 C C . ARG B 1 132 ? -5.219 0.744 -20.078 1 82.69 132 ARG B C 1
ATOM 4434 O O . ARG B 1 132 ? -4.27 0.26 -20.703 1 82.69 132 ARG B O 1
ATOM 4441 N N . ILE B 1 133 ? -6.133 0.01 -19.672 1 86.69 133 ILE B N 1
ATOM 4442 C CA . ILE B 1 133 ? -6.32 -1.398 -20.016 1 86.69 133 ILE B CA 1
ATOM 4443 C C . ILE B 1 133 ? -7.801 -1.761 -19.906 1 86.69 133 ILE B C 1
ATOM 4445 O O . ILE B 1 133 ? -8.5 -1.274 -19.016 1 86.69 133 ILE B O 1
ATOM 4449 N N . LYS B 1 134 ? -8.266 -2.486 -20.781 1 84.56 134 LYS B N 1
ATOM 4450 C CA . LYS B 1 134 ? -9.695 -2.779 -20.922 1 84.56 134 LYS B CA 1
ATOM 4451 C C . LYS B 1 134 ? -10.172 -3.711 -19.797 1 84.56 134 LYS B C 1
ATOM 4453 O O . LYS B 1 134 ? -11.359 -3.744 -19.484 1 84.56 134 LYS B O 1
ATOM 4458 N N . PHE B 1 135 ? -9.297 -4.414 -19.234 1 88.94 135 PHE B N 1
ATOM 4459 C CA . PHE B 1 135 ? -9.758 -5.441 -18.312 1 88.94 135 PHE B CA 1
ATOM 4460 C C . PHE B 1 135 ? -9.188 -5.195 -16.922 1 88.94 135 PHE B C 1
ATOM 4462 O O . PHE B 1 135 ? -8.93 -6.141 -16.172 1 88.94 135 PHE B O 1
ATOM 4469 N N . MET B 1 136 ? -8.945 -3.998 -16.609 1 90.06 136 MET B N 1
ATOM 4470 C CA . MET B 1 136 ? -8.523 -3.643 -15.25 1 90.06 136 MET B CA 1
ATOM 4471 C C . MET B 1 136 ? -9.602 -4.008 -14.234 1 90.06 136 MET B C 1
ATOM 4473 O O . MET B 1 136 ? -10.789 -3.801 -14.484 1 90.06 136 MET B O 1
ATOM 4477 N N . GLN B 1 137 ? -9.188 -4.551 -13.156 1 91.19 137 GLN B N 1
ATOM 4478 C CA . GLN B 1 137 ? -10.109 -4.945 -12.102 1 91.19 137 GLN B CA 1
ATOM 4479 C C . GLN B 1 137 ? -9.945 -4.066 -10.867 1 91.19 137 GLN B C 1
ATOM 4481 O O . GLN B 1 137 ? -8.875 -3.512 -10.625 1 91.19 137 GLN B O 1
ATOM 4486 N N . TYR B 1 138 ? -11.016 -3.828 -10.211 1 87.5 138 TYR B N 1
ATOM 4487 C CA . TYR B 1 138 ? -11.047 -3.125 -8.93 1 87.5 138 TYR B CA 1
ATOM 4488 C C . TYR B 1 138 ? -11.586 -4.023 -7.828 1 87.5 138 TYR B C 1
ATOM 4490 O O . TYR B 1 138 ? -12.758 -4.41 -7.844 1 87.5 138 TYR B O 1
ATOM 4498 N N . ILE B 1 139 ? -10.727 -4.387 -6.855 1 86.12 139 ILE B N 1
ATOM 4499 C CA . ILE B 1 139 ? -11.109 -5.207 -5.711 1 86.12 139 ILE B CA 1
ATOM 4500 C C . ILE B 1 139 ? -10.742 -4.484 -4.418 1 86.12 139 ILE B C 1
ATOM 4502 O O . ILE B 1 139 ? -9.586 -4.539 -3.975 1 86.12 139 ILE B O 1
ATOM 4506 N N . PRO B 1 140 ? -11.711 -3.861 -3.715 1 78.69 140 PRO B N 1
ATOM 4507 C CA . PRO B 1 140 ? -11.445 -2.992 -2.566 1 78.69 140 PRO B CA 1
ATOM 4508 C C . PRO B 1 140 ? -10.789 -3.734 -1.405 1 78.69 140 PRO B C 1
ATOM 4510 O O . PRO B 1 140 ? -10.031 -3.137 -0.631 1 78.69 140 PRO B O 1
ATOM 4513 N N . GLY B 1 141 ? -11.102 -5.039 -1.264 1 77.12 141 GLY B N 1
ATOM 4514 C CA . GLY B 1 141 ? -10.602 -5.801 -0.126 1 77.12 141 GLY B CA 1
ATOM 4515 C C . GLY B 1 141 ? -9.148 -6.188 -0.256 1 77.12 141 GLY B C 1
ATOM 4516 O O . GLY B 1 141 ? -8.523 -6.625 0.715 1 77.12 141 GLY B O 1
ATOM 4517 N N . LYS B 1 142 ? -8.562 -5.941 -1.419 1 76.94 142 LYS B N 1
ATOM 4518 C CA . LYS B 1 142 ? -7.168 -6.316 -1.646 1 76.94 142 LYS B CA 1
ATOM 4519 C C . LYS B 1 142 ? -6.227 -5.145 -1.382 1 76.94 142 LYS B C 1
ATOM 4521 O O . LYS B 1 142 ? -6.652 -3.986 -1.413 1 76.94 142 LYS B O 1
ATOM 4526 N N . ARG B 1 143 ? -5.023 -5.453 -0.992 1 73.12 143 ARG B N 1
ATOM 4527 C CA . ARG B 1 143 ? -4.012 -4.426 -0.766 1 73.12 143 ARG B CA 1
ATOM 4528 C C . ARG B 1 143 ? -3.881 -3.51 -1.979 1 73.12 143 ARG B C 1
ATOM 4530 O O . ARG B 1 143 ? -3.852 -2.287 -1.837 1 73.12 143 ARG B O 1
ATOM 4537 N N . HIS B 1 144 ? -3.711 -4.129 -3.115 1 78.94 144 HIS B N 1
ATOM 4538 C CA . HIS B 1 144 ? -3.771 -3.387 -4.371 1 78.94 144 HIS B CA 1
ATOM 4539 C C . HIS B 1 144 ? -5.16 -3.475 -4.996 1 78.94 144 HIS B C 1
ATOM 4541 O O . HIS B 1 144 ? -5.543 -4.52 -5.523 1 78.94 144 HIS B O 1
ATOM 4547 N N . LYS B 1 145 ? -5.812 -2.369 -4.945 1 82.44 145 LYS B N 1
ATOM 4548 C CA . LYS B 1 145 ? -7.23 -2.383 -5.297 1 82.44 145 LYS B CA 1
ATOM 4549 C C . LYS B 1 145 ? -7.422 -2.447 -6.809 1 82.44 145 LYS B C 1
ATOM 4551 O O . LYS B 1 145 ? -8.43 -2.961 -7.293 1 82.44 145 LYS B O 1
ATOM 4556 N N . TYR B 1 146 ? -6.406 -1.892 -7.512 1 87.62 146 TYR B N 1
ATOM 4557 C CA . TYR B 1 146 ? -6.523 -1.828 -8.969 1 87.62 146 TYR B CA 1
ATOM 4558 C C . TYR B 1 146 ? -5.434 -2.654 -9.633 1 87.62 146 TYR B C 1
ATOM 4560 O O . TYR B 1 146 ? -4.281 -2.652 -9.195 1 87.62 146 TYR B O 1
ATOM 4568 N N . GLY B 1 147 ? -5.801 -3.377 -10.641 1 93.5 147 GLY B N 1
ATOM 4569 C CA . GLY B 1 147 ? -4.766 -4.07 -11.391 1 93.5 147 GLY B CA 1
ATOM 4570 C C . GLY B 1 147 ? -5.309 -5.184 -12.266 1 93.5 147 GLY B C 1
ATOM 4571 O O . GLY B 1 147 ? -6.477 -5.156 -12.664 1 93.5 147 GLY B O 1
ATOM 4572 N N . ILE B 1 148 ? -4.391 -6.012 -12.648 1 94.25 148 ILE B N 1
ATOM 4573 C CA . ILE B 1 148 ? -4.707 -7.184 -13.461 1 94.25 148 ILE B CA 1
ATOM 4574 C C . ILE B 1 148 ? -4.941 -8.391 -12.547 1 94.25 148 ILE B C 1
ATOM 4576 O O . ILE B 1 148 ? -4.09 -8.727 -11.727 1 94.25 148 ILE B O 1
ATOM 4580 N N . LYS B 1 149 ? -6.129 -8.938 -12.734 1 94.38 149 LYS B N 1
ATOM 4581 C CA . LYS B 1 149 ? -6.516 -10.07 -11.891 1 94.38 149 LYS B CA 1
ATOM 4582 C C . LYS B 1 149 ? -6.004 -11.383 -12.469 1 94.38 149 LYS B C 1
ATOM 4584 O O . LYS B 1 149 ? -6.141 -11.641 -13.664 1 94.38 149 LYS B O 1
ATOM 4589 N N . LEU B 1 150 ? -5.367 -12.188 -11.602 1 95.81 150 LEU B N 1
ATOM 4590 C CA . LEU B 1 150 ? -4.93 -13.539 -11.938 1 95.81 150 LEU B CA 1
ATOM 4591 C C . LEU B 1 150 ? -5.629 -14.57 -11.062 1 95.81 150 LEU B C 1
ATOM 4593 O O . LEU B 1 150 ? -5.793 -14.359 -9.859 1 95.81 150 LEU B O 1
ATOM 4597 N N . PHE B 1 151 ? -6.078 -15.664 -11.68 1 96.25 151 PHE B N 1
ATOM 4598 C CA . PHE B 1 151 ? -6.449 -16.859 -10.945 1 96.25 151 PHE B CA 1
ATOM 4599 C C . PHE B 1 151 ? -5.281 -17.844 -10.867 1 96.25 151 PHE B C 1
ATOM 4601 O O . PHE B 1 151 ? -4.652 -18.141 -11.883 1 96.25 151 PHE B O 1
ATOM 4608 N N . LYS B 1 152 ? -4.941 -18.281 -9.695 1 96.94 152 LYS B N 1
ATOM 4609 C CA . LYS B 1 152 ? -3.799 -19.172 -9.609 1 96.94 152 LYS B CA 1
ATOM 4610 C C . LYS B 1 152 ? -4.105 -20.375 -8.703 1 96.94 152 LYS B C 1
ATOM 4612 O O . LYS B 1 152 ? -5.047 -20.328 -7.91 1 96.94 152 LYS B O 1
ATOM 4617 N N . VAL B 1 153 ? -3.445 -21.422 -8.906 1 98.12 153 VAL B N 1
ATOM 4618 C CA . VAL B 1 153 ? -3.457 -22.609 -8.055 1 98.12 153 VAL B CA 1
ATOM 4619 C C . VAL B 1 153 ? -2.076 -22.812 -7.434 1 98.12 153 VAL B C 1
ATOM 4621 O O . VAL B 1 153 ? -1.065 -22.812 -8.141 1 98.12 153 VAL B O 1
ATOM 4624 N N . CYS B 1 154 ? -2.02 -22.875 -6.121 1 98.38 154 CYS B N 1
ATOM 4625 C CA . CYS B 1 154 ? -0.771 -23 -5.379 1 98.38 154 CYS B CA 1
ATOM 4626 C C . CYS B 1 154 ? -0.827 -24.203 -4.434 1 98.38 154 CYS B C 1
ATOM 4628 O O . CYS B 1 154 ? -1.911 -24.656 -4.059 1 98.38 154 CYS B O 1
ATOM 4630 N N . ASP B 1 155 ? 0.286 -24.719 -4.137 1 97.62 155 ASP B N 1
ATOM 4631 C CA . ASP B 1 155 ? 0.357 -25.75 -3.102 1 97.62 155 ASP B CA 1
ATOM 4632 C C . ASP B 1 155 ? 0.685 -25.125 -1.742 1 97.62 155 ASP B C 1
ATOM 4634 O O . ASP B 1 155 ? 0.731 -23.906 -1.603 1 97.62 155 ASP B O 1
ATOM 4638 N N . ASP B 1 156 ? 0.889 -25.938 -0.74 1 96.25 156 ASP B N 1
ATOM 4639 C CA . ASP B 1 156 ? 1.026 -25.469 0.64 1 96.25 156 ASP B CA 1
ATOM 4640 C C . ASP B 1 156 ? 2.344 -24.734 0.844 1 96.25 156 ASP B C 1
ATOM 4642 O O . ASP B 1 156 ? 2.498 -23.984 1.813 1 96.25 156 ASP B O 1
ATOM 4646 N N . ASP B 1 157 ? 3.312 -24.906 -0.069 1 94.31 157 ASP B N 1
ATOM 4647 C CA . ASP B 1 157 ? 4.594 -24.203 0.023 1 94.31 157 ASP B CA 1
ATOM 4648 C C . ASP B 1 157 ? 4.508 -22.812 -0.603 1 94.31 157 ASP B C 1
ATOM 4650 O O . ASP B 1 157 ? 5.445 -22.016 -0.489 1 94.31 157 ASP B O 1
ATOM 4654 N N . GLY B 1 158 ? 3.439 -22.594 -1.253 1 96.31 158 GLY B N 1
ATOM 4655 C CA . GLY B 1 158 ? 3.291 -21.312 -1.944 1 96.31 158 GLY B CA 1
ATOM 4656 C C . GLY B 1 158 ? 3.729 -21.375 -3.396 1 96.31 158 GLY B C 1
ATOM 4657 O O . GLY B 1 158 ? 3.803 -20.344 -4.066 1 96.31 158 GLY B O 1
ATOM 4658 N N . TYR B 1 159 ? 4.09 -22.594 -3.865 1 97.81 159 TYR B N 1
ATOM 4659 C CA . TYR B 1 159 ? 4.469 -22.766 -5.266 1 97.81 159 TYR B CA 1
ATOM 4660 C C . TYR B 1 159 ? 3.266 -22.578 -6.184 1 97.81 159 TYR B C 1
ATOM 4662 O O . TYR B 1 159 ? 2.23 -23.219 -5.996 1 97.81 159 TYR B O 1
ATOM 4670 N N . THR B 1 160 ? 3.389 -21.719 -7.121 1 98.44 160 THR B N 1
ATOM 4671 C CA . THR B 1 160 ? 2.336 -21.531 -8.109 1 98.44 160 THR B CA 1
ATOM 4672 C C . THR B 1 160 ? 2.455 -22.547 -9.234 1 98.44 160 THR B C 1
ATOM 4674 O O . THR B 1 160 ? 3.424 -22.531 -9.992 1 98.44 160 THR B O 1
ATOM 4677 N N . HIS B 1 161 ? 1.456 -23.359 -9.391 1 98.44 161 HIS B N 1
ATOM 4678 C CA . HIS B 1 161 ? 1.5 -24.438 -10.375 1 98.44 161 HIS B CA 1
ATOM 4679 C C . HIS B 1 161 ? 0.908 -23.984 -11.703 1 98.44 161 HIS B C 1
ATOM 4681 O O . HIS B 1 161 ? 1.301 -24.484 -12.766 1 98.44 161 HIS B O 1
ATOM 4687 N N . ASP B 1 162 ? -0.068 -23.156 -11.609 1 97.62 162 ASP B N 1
ATOM 4688 C CA . ASP B 1 162 ? -0.733 -22.641 -12.805 1 97.62 162 ASP B CA 1
ATOM 4689 C C . ASP B 1 162 ? -1.472 -21.344 -12.508 1 97.62 162 ASP B C 1
ATOM 4691 O O . ASP B 1 162 ? -1.676 -20.984 -11.344 1 97.62 162 ASP B O 1
ATOM 4695 N N . PHE B 1 163 ? -1.778 -20.656 -13.609 1 97.38 163 PHE B N 1
ATOM 4696 C CA . PHE B 1 163 ? -2.514 -19.406 -13.445 1 97.38 163 PHE B CA 1
ATOM 4697 C C . PHE B 1 163 ? -3.277 -19.047 -14.711 1 97.38 163 PHE B C 1
ATOM 4699 O O . PHE B 1 163 ? -2.955 -19.547 -15.797 1 97.38 163 PHE B O 1
ATOM 4706 N N . ILE B 1 164 ? -4.332 -18.266 -14.578 1 95.69 164 ILE B N 1
ATOM 4707 C CA . ILE B 1 164 ? -5.152 -17.75 -15.664 1 95.69 164 ILE B CA 1
ATOM 4708 C C . ILE B 1 164 ? -5.316 -16.234 -15.5 1 95.69 164 ILE B C 1
ATOM 4710 O O . ILE B 1 164 ? -5.637 -15.75 -14.406 1 95.69 164 ILE B O 1
ATOM 4714 N N . VAL B 1 165 ? -4.988 -15.492 -16.578 1 95.19 165 VAL B N 1
ATOM 4715 C CA . VAL B 1 165 ? -5.199 -14.047 -16.547 1 95.19 165 VAL B CA 1
ATOM 4716 C C . VAL B 1 165 ? -6.664 -13.734 -16.859 1 95.19 165 VAL B C 1
ATOM 4718 O O . VAL B 1 165 ? -7.219 -14.227 -17.844 1 95.19 165 VAL B O 1
ATOM 4721 N N . TYR B 1 166 ? -7.285 -13 -16 1 92.88 166 TYR B N 1
ATOM 4722 C CA . TYR B 1 166 ? -8.656 -12.57 -16.25 1 92.88 166 TYR B CA 1
ATOM 4723 C C . TYR B 1 166 ? -8.711 -11.516 -17.344 1 92.88 166 TYR B C 1
ATOM 4725 O O . TYR B 1 166 ? -8.078 -10.461 -17.234 1 92.88 166 TYR B O 1
ATOM 4733 N N . GLU B 1 167 ? -9.414 -11.727 -18.344 1 89.69 167 GLU B N 1
ATOM 4734 C CA . GLU B 1 167 ? -9.43 -10.852 -19.516 1 89.69 167 GLU B CA 1
ATOM 4735 C C . GLU B 1 167 ? -10.742 -10.086 -19.609 1 89.69 167 GLU B C 1
ATOM 4737 O O . GLU B 1 167 ? -11.039 -9.469 -20.641 1 89.69 167 GLU B O 1
ATOM 4742 N N . GLY B 1 168 ? -11.531 -10.023 -18.656 1 82.31 168 GLY B N 1
ATOM 4743 C CA . GLY B 1 168 ? -12.812 -9.344 -18.688 1 82.31 168 GLY B CA 1
ATOM 4744 C C . GLY B 1 168 ? -13.945 -10.219 -19.172 1 82.31 168 GLY B C 1
ATOM 4745 O O . GLY B 1 168 ? -13.727 -11.359 -19.578 1 82.31 168 GLY B O 1
ATOM 4746 N N . LYS B 1 169 ? -15.266 -9.781 -19.031 1 70.88 169 LYS B N 1
ATOM 4747 C CA . LYS B 1 169 ? -16.469 -10.531 -19.391 1 70.88 169 LYS B CA 1
ATOM 4748 C C . LYS B 1 169 ? -16.547 -10.742 -20.906 1 70.88 169 LYS B C 1
ATOM 4750 O O . LYS B 1 169 ? -17.094 -11.742 -21.359 1 70.88 169 LYS B O 1
ATOM 4755 N N . ASN B 1 170 ? -16.156 -9.812 -21.719 1 56.25 170 ASN B N 1
ATOM 4756 C CA . ASN B 1 170 ? -16.5 -9.898 -23.141 1 56.25 170 ASN B CA 1
ATOM 4757 C C . ASN B 1 170 ? -15.789 -11.078 -23.797 1 56.25 170 ASN B C 1
ATOM 4759 O O . ASN B 1 170 ? -15.797 -11.195 -25.031 1 56.25 170 ASN B O 1
ATOM 4763 N N . SER B 1 171 ? -14.641 -11.336 -23.391 1 51.41 171 SER B N 1
ATOM 4764 C CA . SER B 1 171 ? -13.977 -12.125 -24.438 1 51.41 171 SER B CA 1
ATOM 4765 C C . SER B 1 171 ? -14.844 -13.297 -24.875 1 51.41 171 SER B C 1
ATOM 4767 O O . SER B 1 171 ? -15.734 -13.727 -24.141 1 51.41 171 SER B O 1
ATOM 4769 N N . ARG B 1 172 ? -14.812 -13.57 -26.188 1 46.72 172 ARG B N 1
ATOM 4770 C CA . ARG B 1 172 ? -15.578 -14.625 -26.844 1 46.72 172 ARG B CA 1
ATOM 4771 C C . ARG B 1 172 ? -15.82 -15.797 -25.906 1 46.72 172 ARG B C 1
ATOM 4773 O O . ARG B 1 172 ? -16.719 -16.609 -26.141 1 46.72 172 ARG B O 1
ATOM 4780 N N . GLU B 1 173 ? -14.812 -16.141 -25.234 1 47.88 173 GLU B N 1
ATOM 4781 C CA . GLU B 1 173 ? -15.047 -17.375 -24.5 1 47.88 173 GLU B CA 1
ATOM 4782 C C . GLU B 1 173 ? -15.883 -17.125 -23.25 1 47.88 173 GLU B C 1
ATOM 4784 O O . GLU B 1 173 ? -15.859 -16.016 -22.688 1 47.88 173 GLU B O 1
ATOM 4789 N N . GLN B 1 174 ? -16.906 -17.984 -22.828 1 47.19 174 GLN B N 1
ATOM 4790 C CA . GLN B 1 174 ? -17.875 -18.281 -21.781 1 47.19 174 GLN B CA 1
ATOM 4791 C C . GLN B 1 174 ? -17.422 -17.719 -20.438 1 47.19 174 GLN B C 1
ATOM 4793 O O . GLN B 1 174 ? -16.25 -17.828 -20.078 1 47.19 174 GLN B O 1
ATOM 4798 N N . ILE B 1 175 ? -18.078 -16.609 -19.984 1 52.72 175 ILE B N 1
ATOM 4799 C CA . ILE B 1 175 ? -18.047 -16.281 -18.562 1 52.72 175 ILE B CA 1
ATOM 4800 C C . ILE B 1 175 ? -17.656 -17.516 -17.75 1 52.72 175 ILE B C 1
ATOM 4802 O O . ILE B 1 175 ? -18.438 -18.469 -17.641 1 52.72 175 ILE B O 1
ATOM 4806 N N . GLU B 1 176 ? -16.422 -17.828 -17.781 1 69.12 176 GLU B N 1
ATOM 4807 C CA . GLU B 1 176 ? -16.094 -19.078 -17.094 1 69.12 176 GLU B CA 1
ATOM 4808 C C . GLU B 1 176 ? -16.516 -19.031 -15.625 1 69.12 176 GLU B C 1
ATOM 4810 O O . GLU B 1 176 ? -16.156 -18.109 -14.898 1 69.12 176 GLU B O 1
ATOM 4815 N N . SER B 1 177 ? -17.75 -19.594 -15.367 1 84.38 177 SER B N 1
ATOM 4816 C CA . SER B 1 177 ? -18.172 -19.812 -13.992 1 84.38 177 SER B CA 1
ATOM 4817 C C . SER B 1 177 ? -16.969 -20.078 -13.086 1 84.38 177 SER B C 1
ATOM 4819 O O . SER B 1 177 ? -15.945 -20.578 -13.539 1 84.38 177 SER B O 1
ATOM 4821 N N . PRO B 1 178 ? -17.094 -19.578 -11.938 1 91.62 178 PRO B N 1
ATOM 4822 C CA . PRO B 1 178 ? -16 -19.859 -10.992 1 91.62 178 PRO B CA 1
ATOM 4823 C C . PRO B 1 178 ? -15.617 -21.344 -10.961 1 91.62 178 PRO B C 1
ATOM 4825 O O . PRO B 1 178 ? -14.43 -21.672 -10.859 1 91.62 178 PRO B O 1
ATOM 4828 N N . ALA B 1 179 ? -16.656 -22.203 -11.102 1 93.06 179 ALA B N 1
ATOM 4829 C CA . ALA B 1 179 ? -16.375 -23.641 -11.102 1 93.06 179 ALA B CA 1
ATOM 4830 C C . ALA B 1 179 ? -15.508 -24.031 -12.289 1 93.06 179 ALA B C 1
ATOM 4832 O O . ALA B 1 179 ? -14.586 -24.844 -12.148 1 93.06 179 ALA B O 1
ATOM 4833 N N . ASN B 1 180 ? -15.75 -23.453 -13.383 1 92.56 180 ASN B N 1
ATOM 4834 C CA . ASN B 1 180 ? -14.969 -23.75 -14.586 1 92.56 180 ASN B CA 1
ATOM 4835 C C . ASN B 1 180 ? -13.523 -23.281 -14.445 1 92.56 180 ASN B C 1
ATOM 4837 O O . ASN B 1 180 ? -12.609 -23.938 -14.945 1 92.56 180 ASN B O 1
ATOM 4841 N N . ILE B 1 181 ? -13.359 -22.203 -13.836 1 94.38 181 ILE B N 1
ATOM 4842 C CA . ILE B 1 181 ? -12.016 -21.688 -13.602 1 94.38 181 ILE B CA 1
ATOM 4843 C C . ILE B 1 181 ? -11.211 -22.688 -12.766 1 94.38 181 ILE B C 1
ATOM 4845 O O . ILE B 1 181 ? -10.07 -23 -13.094 1 94.38 181 ILE B O 1
ATOM 4849 N N . VAL B 1 182 ? -11.859 -23.188 -11.727 1 96.5 182 VAL B N 1
ATOM 4850 C CA . VAL B 1 182 ? -11.195 -24.156 -10.844 1 96.5 182 VAL B CA 1
ATOM 4851 C C . VAL B 1 182 ? -10.859 -25.422 -11.633 1 96.5 182 VAL B C 1
ATOM 4853 O O . VAL B 1 182 ? -9.742 -25.938 -11.539 1 96.5 182 VAL B O 1
ATOM 4856 N N . MET B 1 183 ? -11.797 -25.844 -12.414 1 95.06 183 MET B N 1
ATOM 4857 C CA . MET B 1 183 ? -11.586 -27.062 -13.188 1 95.06 183 MET B CA 1
ATOM 4858 C C . MET B 1 183 ? -10.461 -26.891 -14.195 1 95.06 183 MET B C 1
ATOM 4860 O O . MET B 1 183 ? -9.641 -27.797 -14.383 1 95.06 183 MET B O 1
ATOM 4864 N N . LYS B 1 184 ? -10.391 -25.75 -14.781 1 93.56 184 LYS B N 1
ATOM 4865 C CA . LYS B 1 184 ? -9.344 -25.469 -15.758 1 93.56 184 LYS B CA 1
ATOM 4866 C C . LYS B 1 184 ? -7.969 -25.438 -15.094 1 93.56 184 LYS B C 1
ATOM 4868 O O . LYS B 1 184 ? -7.016 -26.031 -15.594 1 93.56 184 LYS B O 1
ATOM 4873 N N . LEU B 1 185 ? -7.875 -24.797 -14.016 1 95.88 185 LEU B N 1
ATOM 4874 C CA . LEU B 1 185 ? -6.613 -24.625 -13.305 1 95.88 185 LEU B CA 1
ATOM 4875 C C . LEU B 1 185 ? -6.129 -25.953 -12.742 1 95.88 185 LEU B C 1
ATOM 4877 O O . LEU B 1 185 ? -4.926 -26.234 -12.734 1 95.88 185 LEU B O 1
ATOM 4881 N N . CYS B 1 186 ? -7.055 -26.812 -12.297 1 96 186 CYS B N 1
ATOM 4882 C CA . CYS B 1 186 ? -6.695 -28.016 -11.57 1 96 186 CYS B CA 1
ATOM 4883 C C . CYS B 1 186 ? -6.668 -29.234 -12.5 1 96 186 CYS B C 1
ATOM 4885 O O . CYS B 1 186 ? -6.305 -30.328 -12.078 1 96 186 CYS B O 1
ATOM 4887 N N . HIS B 1 187 ? -6.918 -29.062 -13.719 1 94 187 HIS B N 1
ATOM 4888 C CA . HIS B 1 187 ? -7.105 -30.156 -14.664 1 94 187 HIS B CA 1
ATOM 4889 C C . HIS B 1 187 ? -5.914 -31.109 -14.641 1 94 187 HIS B C 1
ATOM 4891 O O . HIS B 1 187 ? -6.086 -32.312 -14.539 1 94 187 HIS B O 1
ATOM 4897 N N . PRO B 1 188 ? -4.691 -30.578 -14.641 1 93.31 188 PRO B N 1
ATOM 4898 C CA . PRO B 1 188 ? -3.543 -31.484 -14.672 1 93.31 188 PRO B CA 1
ATOM 4899 C C . PRO B 1 188 ? -3.354 -32.219 -13.352 1 93.31 188 PRO B C 1
ATOM 4901 O O . PRO B 1 188 ? -2.588 -33.188 -13.289 1 93.31 188 PRO B O 1
ATOM 4904 N N . TYR B 1 189 ? -4.133 -31.859 -12.32 1 94.31 189 TYR B N 1
ATOM 4905 C CA . TYR B 1 189 ? -3.832 -32.375 -10.992 1 94.31 189 TYR B CA 1
ATOM 4906 C C . TYR B 1 189 ? -5.004 -33.188 -10.445 1 94.31 189 TYR B C 1
ATOM 4908 O O . TYR B 1 189 ? -5.031 -33.531 -9.258 1 94.31 189 TYR B O 1
ATOM 4916 N N . LEU B 1 190 ? -5.891 -33.438 -11.281 1 93.44 190 LEU B N 1
ATOM 4917 C CA . LEU B 1 190 ? -7.082 -34.156 -10.867 1 93.44 190 LEU B CA 1
ATOM 4918 C C . LEU B 1 190 ? -6.867 -35.688 -10.992 1 93.44 190 LEU B C 1
ATOM 4920 O O . LEU B 1 190 ? -5.93 -36.125 -11.664 1 93.44 190 LEU B O 1
ATOM 4924 N N . GLY B 1 191 ? -7.629 -36.531 -10.211 1 90.56 191 GLY B N 1
ATOM 4925 C CA . GLY B 1 191 ? -7.668 -37.969 -10.391 1 90.56 191 GLY B CA 1
ATOM 4926 C C . GLY B 1 191 ? -6.629 -38.719 -9.555 1 90.56 191 GLY B C 1
ATOM 4927 O O . GLY B 1 191 ? -6.332 -39.875 -9.812 1 90.56 191 GLY B O 1
ATOM 4928 N N . VAL B 1 192 ? -6.023 -38.031 -8.633 1 90.44 192 VAL B N 1
ATOM 4929 C CA . VAL B 1 192 ? -4.992 -38.688 -7.836 1 90.44 192 VAL B CA 1
ATOM 4930 C C . VAL B 1 192 ? -5.309 -38.531 -6.352 1 90.44 192 VAL B C 1
ATOM 4932 O O . VAL B 1 192 ? -4.422 -38.688 -5.504 1 90.44 192 VAL B O 1
ATOM 4935 N N . GLY B 1 193 ? -6.551 -38.188 -6.043 1 90.94 193 GLY B N 1
ATOM 4936 C CA . GLY B 1 193 ? -6.98 -38.125 -4.656 1 90.94 193 GLY B CA 1
ATOM 4937 C C . GLY B 1 193 ? -6.586 -36.844 -3.947 1 90.94 193 GLY B C 1
ATOM 4938 O O . GLY B 1 193 ? -6.457 -36.812 -2.723 1 90.94 193 GLY B O 1
ATOM 4939 N N . ARG B 1 194 ? -6.328 -35.812 -4.637 1 95.12 194 ARG B N 1
ATOM 4940 C CA . ARG B 1 194 ? -5.953 -34.531 -4.043 1 95.12 194 ARG B CA 1
ATOM 4941 C C . ARG B 1 194 ? -7.176 -33.781 -3.514 1 95.12 194 ARG B C 1
ATOM 4943 O O . ARG B 1 194 ? -8.312 -34.156 -3.814 1 95.12 194 ARG B O 1
ATOM 4950 N N . SER B 1 195 ? -6.91 -32.812 -2.725 1 97.5 195 SER B N 1
ATOM 4951 C CA . SER B 1 195 ? -7.949 -31.953 -2.186 1 97.5 195 SER B CA 1
ATOM 4952 C C . SER B 1 195 ? -7.777 -30.516 -2.672 1 97.5 195 SER B C 1
ATOM 4954 O O . SER B 1 195 ? -6.727 -29.906 -2.467 1 97.5 195 SER B O 1
ATOM 4956 N N . VAL B 1 196 ? -8.812 -30.031 -3.27 1 98.19 196 VAL B N 1
ATOM 4957 C CA . VAL B 1 196 ? -8.805 -28.641 -3.746 1 98.19 196 VAL B CA 1
ATOM 4958 C C . VAL B 1 196 ? -9.438 -27.734 -2.693 1 98.19 196 VAL B C 1
ATOM 4960 O O . VAL B 1 196 ? -10.539 -28 -2.211 1 98.19 196 VAL B O 1
ATOM 4963 N N . VAL B 1 197 ? -8.719 -26.734 -2.346 1 98.56 197 VAL B N 1
ATOM 4964 C CA . VAL B 1 197 ? -9.188 -25.781 -1.351 1 98.56 197 VAL B CA 1
ATOM 4965 C C . VAL B 1 197 ? -9.602 -24.484 -2.039 1 98.56 197 VAL B C 1
ATOM 4967 O O . VAL B 1 197 ? -8.828 -23.891 -2.795 1 98.56 197 VAL B O 1
ATOM 4970 N N . THR B 1 198 ? -10.852 -24 -1.829 1 98 198 THR B N 1
ATOM 4971 C CA . THR B 1 198 ? -11.359 -22.797 -2.479 1 98 198 THR B CA 1
ATOM 4972 C C . THR B 1 198 ? -12.094 -21.906 -1.475 1 98 198 THR B C 1
ATOM 4974 O O . THR B 1 198 ? -12.5 -22.375 -0.407 1 98 198 THR B O 1
ATOM 4977 N N . ASP B 1 199 ? -12.18 -20.672 -1.795 1 95.5 199 ASP B N 1
ATOM 4978 C CA . ASP B 1 199 ? -12.938 -19.766 -0.934 1 95.5 199 ASP B CA 1
ATOM 4979 C C . ASP B 1 199 ? -14.406 -19.719 -1.336 1 95.5 199 ASP B C 1
ATOM 4981 O O . ASP B 1 199 ? -14.859 -20.531 -2.156 1 95.5 199 ASP B O 1
ATOM 4985 N N . ASN B 1 200 ? -15.188 -18.812 -0.747 1 93.94 200 ASN B N 1
ATOM 4986 C CA . ASN B 1 200 ? -16.641 -18.812 -0.896 1 93.94 200 ASN B CA 1
ATOM 4987 C C . ASN B 1 200 ? -17.062 -18.344 -2.287 1 93.94 200 ASN B C 1
ATOM 4989 O O . ASN B 1 200 ? -18.203 -18.531 -2.688 1 93.94 200 ASN B O 1
ATOM 4993 N N . TYR B 1 201 ? -16.109 -17.812 -3.02 1 92.12 201 TYR B N 1
ATOM 4994 C CA . TYR B 1 201 ? -16.406 -17.391 -4.387 1 92.12 201 TYR B CA 1
ATOM 4995 C C . TYR B 1 201 ? -16.5 -18.609 -5.312 1 92.12 201 TYR B C 1
ATOM 4997 O O . TYR B 1 201 ? -17.344 -18.656 -6.195 1 92.12 201 TYR B O 1
ATOM 5005 N N . TYR B 1 202 ? -15.664 -19.516 -5.055 1 95.5 202 TYR B N 1
ATOM 5006 C CA . TYR B 1 202 ? -15.523 -20.656 -5.965 1 95.5 202 TYR B CA 1
ATOM 5007 C C . TYR B 1 202 ? -16.375 -21.828 -5.504 1 95.5 202 TYR B C 1
ATOM 5009 O O . TYR B 1 202 ? -16.906 -22.578 -6.324 1 95.5 202 TYR B O 1
ATOM 5017 N N . THR B 1 203 ? -16.469 -22.016 -4.254 1 96.56 203 THR B N 1
ATOM 5018 C CA . THR B 1 203 ? -17.031 -23.219 -3.676 1 96.56 203 THR B CA 1
ATOM 5019 C C . THR B 1 203 ? -18.531 -23.328 -3.986 1 96.56 203 THR B C 1
ATOM 5021 O O . THR B 1 203 ? -19.281 -22.391 -3.752 1 96.56 203 THR B O 1
ATOM 5024 N N . SER B 1 204 ? -18.922 -24.422 -4.523 1 95.06 204 SER B N 1
ATOM 5025 C CA . SER B 1 204 ? -20.312 -24.719 -4.855 1 95.06 204 SER B CA 1
ATOM 5026 C C . SER B 1 204 ? -20.562 -26.219 -4.895 1 95.06 204 SER B C 1
ATOM 5028 O O . SER B 1 204 ? -19.625 -27 -4.992 1 95.06 204 SER B O 1
ATOM 5030 N N . VAL B 1 205 ? -21.828 -26.562 -4.762 1 94.44 205 VAL B N 1
ATOM 5031 C CA . VAL B 1 205 ? -22.203 -27.969 -4.848 1 94.44 205 VAL B CA 1
ATOM 5032 C C . VAL B 1 205 ? -21.859 -28.516 -6.234 1 94.44 205 VAL B C 1
ATOM 5034 O O . VAL B 1 205 ? -21.375 -29.641 -6.367 1 94.44 205 VAL B O 1
ATOM 5037 N N . ASP B 1 206 ? -22.047 -27.672 -7.168 1 93.44 206 ASP B N 1
ATOM 5038 C CA . ASP B 1 206 ? -21.734 -28.047 -8.539 1 93.44 206 ASP B CA 1
ATOM 5039 C C . ASP B 1 206 ? -20.25 -28.375 -8.703 1 93.44 206 ASP B C 1
ATOM 5041 O O . ASP B 1 206 ? -19.891 -29.391 -9.297 1 93.44 206 ASP B O 1
ATOM 5045 N N . LEU B 1 207 ? -19.438 -27.562 -8.203 1 95.75 207 LEU B N 1
ATOM 5046 C CA . LEU B 1 207 ? -18 -27.797 -8.273 1 95.75 207 LEU B CA 1
ATOM 5047 C C . LEU B 1 207 ? -17.625 -29.094 -7.547 1 95.75 207 LEU B C 1
ATOM 5049 O O . LEU B 1 207 ? -16.828 -29.875 -8.047 1 95.75 207 LEU B O 1
ATOM 5053 N N . ALA B 1 208 ? -18.219 -29.281 -6.395 1 96.31 208 ALA B N 1
ATOM 5054 C CA . ALA B 1 208 ? -17.953 -30.484 -5.617 1 96.31 208 ALA B CA 1
ATOM 5055 C C . ALA B 1 208 ? -18.297 -31.734 -6.422 1 96.31 208 ALA B C 1
ATOM 5057 O O . ALA B 1 208 ? -17.516 -32.688 -6.453 1 96.31 208 ALA B O 1
ATOM 5058 N N . GLN B 1 209 ? -19.406 -31.719 -7.035 1 95.12 209 GLN B N 1
ATOM 5059 C CA . GLN B 1 209 ? -19.844 -32.844 -7.828 1 95.12 209 GLN B CA 1
ATOM 5060 C C . GLN B 1 209 ? -18.922 -33.094 -9.008 1 95.12 209 GLN B C 1
ATOM 5062 O O . GLN B 1 209 ? -18.578 -34.25 -9.305 1 95.12 209 GLN B O 1
ATOM 5067 N N . GLN B 1 210 ? -18.516 -32.094 -9.633 1 94.75 210 GLN B N 1
ATOM 5068 C CA . GLN B 1 210 ? -17.625 -32.219 -10.773 1 94.75 210 GLN B CA 1
ATOM 5069 C C . GLN B 1 210 ? -16.281 -32.812 -10.352 1 94.75 210 GLN B C 1
ATOM 5071 O O . GLN B 1 210 ? -15.75 -33.688 -11.055 1 94.75 210 GLN B O 1
ATOM 5076 N N . LEU B 1 211 ? -15.805 -32.375 -9.273 1 96.25 211 LEU B N 1
ATOM 5077 C CA . LEU B 1 211 ? -14.516 -32.875 -8.789 1 96.25 211 LEU B CA 1
ATOM 5078 C C . LEU B 1 211 ? -14.617 -34.344 -8.359 1 96.25 211 LEU B C 1
ATOM 5080 O O . LEU B 1 211 ? -13.711 -35.125 -8.609 1 96.25 211 LEU B O 1
ATOM 5084 N N . LEU B 1 212 ? -15.719 -34.656 -7.727 1 94.06 212 LEU B N 1
ATOM 5085 C CA . LEU B 1 212 ? -15.93 -36.031 -7.309 1 94.06 212 LEU B CA 1
ATOM 5086 C C . LEU B 1 212 ? -16.031 -36.969 -8.516 1 94.06 212 LEU B C 1
ATOM 5088 O O . LEU B 1 212 ? -15.531 -38.094 -8.477 1 94.06 212 LEU B O 1
ATOM 5092 N N . LYS B 1 213 ? -16.656 -36.469 -9.492 1 91 213 LYS B N 1
ATOM 5093 C CA . LYS B 1 213 ? -16.812 -37.25 -10.719 1 91 213 LYS B CA 1
ATOM 5094 C C . LYS B 1 213 ? -15.453 -37.5 -11.383 1 91 213 LYS B C 1
ATOM 5096 O O . LYS B 1 213 ? -15.273 -38.5 -12.094 1 91 213 LYS B O 1
ATOM 5101 N N . LYS B 1 214 ? -14.656 -36.594 -11.18 1 83.81 214 LYS B N 1
ATOM 5102 C CA . LYS B 1 214 ? -13.32 -36.719 -11.75 1 83.81 214 LYS B CA 1
ATOM 5103 C C . LYS B 1 214 ? -12.375 -37.406 -10.781 1 83.81 214 LYS B C 1
ATOM 5105 O O . LYS B 1 214 ? -11.531 -36.781 -10.148 1 83.81 214 LYS B O 1
ATOM 5110 N N . LYS B 1 215 ? -12.398 -38.688 -10.75 1 73.19 215 LYS B N 1
ATOM 5111 C CA . LYS B 1 215 ? -11.5 -39.594 -10.078 1 73.19 215 LYS B CA 1
ATOM 5112 C C . LYS B 1 215 ? -11.305 -39.219 -8.609 1 73.19 215 LYS B C 1
ATOM 5114 O O . LYS B 1 215 ? -10.18 -39.188 -8.117 1 73.19 215 LYS B O 1
ATOM 5119 N N . ASN B 1 216 ? -12.141 -38.75 -7.961 1 84.12 216 ASN B N 1
ATOM 5120 C CA . ASN B 1 216 ? -12.219 -38.656 -6.508 1 84.12 216 ASN B CA 1
ATOM 5121 C C . ASN B 1 216 ? -11.336 -37.5 -5.988 1 84.12 216 ASN B C 1
ATOM 5123 O O . ASN B 1 216 ? -10.578 -37.688 -5.035 1 84.12 216 ASN B O 1
ATOM 5127 N N . THR B 1 217 ? -11.312 -36.469 -6.664 1 94.69 217 THR B N 1
ATOM 5128 C CA . THR B 1 217 ? -10.703 -35.25 -6.102 1 94.69 217 THR B CA 1
ATOM 5129 C C . THR B 1 217 ? -11.656 -34.594 -5.121 1 94.69 217 THR B C 1
ATOM 5131 O O . THR B 1 217 ? -12.852 -34.469 -5.391 1 94.69 217 THR B O 1
ATOM 5134 N N . HIS B 1 218 ? -11.141 -34.219 -4.031 1 97.19 218 HIS B N 1
ATOM 5135 C CA . HIS B 1 218 ? -11.977 -33.656 -2.975 1 97.19 218 HIS B CA 1
ATOM 5136 C C . HIS B 1 218 ? -11.984 -32.156 -3.035 1 97.19 218 HIS B C 1
ATOM 5138 O O . HIS B 1 218 ? -11.062 -31.531 -3.592 1 97.19 218 HIS B O 1
ATOM 5144 N N . LEU B 1 219 ? -13.062 -31.625 -2.486 1 97.75 219 LEU B N 1
ATOM 5145 C CA . LEU B 1 219 ? -13.211 -30.172 -2.375 1 97.75 219 LEU B CA 1
ATOM 5146 C C . LEU B 1 219 ? -13.391 -29.75 -0.92 1 97.75 219 LEU B C 1
ATOM 5148 O O . LEU B 1 219 ? -14.156 -30.391 -0.183 1 97.75 219 LEU B O 1
ATOM 5152 N N . ILE B 1 220 ? -12.641 -28.859 -0.512 1 98 220 ILE B N 1
ATOM 5153 C CA . ILE B 1 220 ? -12.781 -28.234 0.795 1 98 220 ILE B CA 1
ATOM 5154 C C . ILE B 1 220 ? -12.875 -26.719 0.629 1 98 220 ILE B C 1
ATOM 5156 O O . ILE B 1 220 ? -12.008 -26.094 -0.003 1 98 220 ILE B O 1
ATOM 5160 N N . GLY B 1 221 ? -13.922 -26.062 1.158 1 97.62 221 GLY B N 1
ATOM 5161 C CA . GLY B 1 221 ? -14.008 -24.625 1.014 1 97.62 221 GLY B CA 1
ATOM 5162 C C . GLY B 1 221 ? -15.125 -24 1.835 1 97.62 221 GLY B C 1
ATOM 5163 O O . GLY B 1 221 ? -15.969 -24.719 2.385 1 97.62 221 GLY B O 1
ATOM 5164 N N . THR B 1 222 ? -15.125 -22.75 1.992 1 96.06 222 THR B N 1
ATOM 5165 C CA . THR B 1 222 ? -16.219 -22.031 2.619 1 96.06 222 THR B CA 1
ATOM 5166 C C . THR B 1 222 ? -17.312 -21.703 1.596 1 96.06 222 THR B C 1
ATOM 5168 O O . THR B 1 222 ? -17.078 -21.781 0.388 1 96.06 222 THR B O 1
ATOM 5171 N N . LEU B 1 223 ? -18.5 -21.453 2.135 1 94 223 LEU B N 1
ATOM 5172 C CA . LEU B 1 223 ? -19.672 -21.266 1.277 1 94 223 LEU B CA 1
ATOM 5173 C C . LEU B 1 223 ? -20.375 -19.953 1.595 1 94 223 LEU B C 1
ATOM 5175 O O . LEU B 1 223 ? -20.422 -19.531 2.752 1 94 223 LEU B O 1
ATOM 5179 N N . ARG B 1 224 ? -20.766 -19.281 0.476 1 91.31 224 ARG B N 1
ATOM 5180 C CA . ARG B 1 224 ? -21.703 -18.188 0.663 1 91.31 224 ARG B CA 1
ATOM 5181 C C . ARG B 1 224 ? -23.109 -18.688 0.953 1 91.31 224 ARG B C 1
ATOM 5183 O O . ARG B 1 224 ? -23.5 -19.766 0.481 1 91.31 224 ARG B O 1
ATOM 5190 N N . ILE B 1 225 ? -23.781 -17.766 1.572 1 84.69 225 ILE B N 1
ATOM 5191 C CA . ILE B 1 225 ? -25.156 -18.141 1.896 1 84.69 225 ILE B CA 1
ATOM 5192 C C . ILE B 1 225 ? -26.016 -18.078 0.637 1 84.69 225 ILE B C 1
ATOM 5194 O O . ILE B 1 225 ? -25.703 -17.344 -0.304 1 84.69 225 ILE B O 1
ATOM 5198 N N . ASN B 1 226 ? -27.031 -18.891 0.451 1 81.62 226 ASN B N 1
ATOM 5199 C CA . ASN B 1 226 ? -28.062 -18.859 -0.58 1 81.62 226 ASN B CA 1
ATOM 5200 C C . ASN B 1 226 ? -27.547 -19.406 -1.909 1 81.62 226 ASN B C 1
ATOM 5202 O O . ASN B 1 226 ? -28.031 -19.016 -2.973 1 81.62 226 ASN B O 1
ATOM 5206 N N . ARG B 1 227 ? -26.438 -20.047 -1.831 1 83.12 227 ARG B N 1
ATOM 5207 C CA . ARG B 1 227 ? -25.984 -20.719 -3.043 1 83.12 227 ARG B CA 1
ATOM 5208 C C . ARG B 1 227 ? -26.953 -21.828 -3.436 1 83.12 227 ARG B C 1
ATOM 5210 O O . ARG B 1 227 ? -27.656 -22.375 -2.584 1 83.12 227 ARG B O 1
ATOM 5217 N N . LYS B 1 228 ? -26.922 -22.062 -4.695 1 85.19 228 LYS B N 1
ATOM 5218 C CA . LYS B 1 228 ? -27.797 -23.125 -5.199 1 85.19 228 LYS B CA 1
ATOM 5219 C C . LYS B 1 228 ? -27.375 -24.484 -4.664 1 85.19 228 LYS B C 1
ATOM 5221 O O . LYS B 1 228 ? -26.172 -24.781 -4.59 1 85.19 228 LYS B O 1
ATOM 5226 N N . GLY B 1 229 ? -28.359 -25.359 -4.258 1 84.94 229 GLY B N 1
ATOM 5227 C CA . GLY B 1 229 ? -28.094 -26.75 -3.898 1 84.94 229 GLY B CA 1
ATOM 5228 C C . GLY B 1 229 ? -27.812 -26.938 -2.42 1 84.94 229 GLY B C 1
ATOM 5229 O O . GLY B 1 229 ? -27.547 -28.047 -1.973 1 84.94 229 GLY B O 1
ATOM 5230 N N . LEU B 1 230 ? -27.922 -25.875 -1.655 1 90.06 230 LEU B N 1
ATOM 5231 C CA . LEU B 1 230 ? -27.641 -25.969 -0.227 1 90.06 230 LEU B CA 1
ATOM 5232 C C . LEU B 1 230 ? -28.891 -26.406 0.537 1 90.06 230 LEU B C 1
ATOM 5234 O O . LEU B 1 230 ? -30 -26 0.202 1 90.06 230 LEU B O 1
ATOM 5238 N N . PRO B 1 231 ? -28.656 -27.25 1.53 1 90.69 231 PRO B N 1
ATOM 5239 C CA . PRO B 1 231 ? -29.797 -27.641 2.363 1 90.69 231 PRO B CA 1
ATOM 5240 C C . PRO B 1 231 ? -30.375 -26.469 3.15 1 90.69 231 PRO B C 1
ATOM 5242 O O . PRO B 1 231 ? -29.672 -25.812 3.918 1 90.69 231 PRO B O 1
ATOM 5245 N N . LYS B 1 232 ? -31.625 -26.234 3.064 1 90.19 232 LYS B N 1
ATOM 5246 C CA . LYS B 1 232 ? -32.312 -25.109 3.682 1 90.19 232 LYS B CA 1
ATOM 5247 C C . LYS B 1 232 ? -32.219 -25.172 5.203 1 90.19 232 LYS B C 1
ATOM 5249 O O . LYS B 1 232 ? -32.125 -24.141 5.871 1 90.19 232 LYS B O 1
ATOM 5254 N N . LYS B 1 233 ? -32.188 -26.359 5.688 1 91.56 233 LYS B N 1
ATOM 5255 C CA . LYS B 1 233 ? -32.125 -26.531 7.137 1 91.56 233 LYS B CA 1
ATOM 5256 C C . LYS B 1 233 ? -30.844 -25.938 7.699 1 91.56 233 LYS B C 1
ATOM 5258 O O . LYS B 1 233 ? -30.859 -25.281 8.742 1 91.56 233 LYS B O 1
ATOM 5263 N N . VAL B 1 234 ? -29.797 -26.141 7.031 1 91.94 234 VAL B N 1
ATOM 5264 C CA . VAL B 1 234 ? -28.5 -25.641 7.48 1 91.94 234 VAL B CA 1
ATOM 5265 C C . VAL B 1 234 ? -28.469 -24.109 7.344 1 91.94 234 VAL B C 1
ATOM 5267 O O . VAL B 1 234 ? -27.938 -23.422 8.211 1 91.94 234 VAL B O 1
ATOM 5270 N N . GLU B 1 235 ? -29.047 -23.562 6.32 1 90.88 235 GLU B N 1
ATOM 5271 C CA . GLU B 1 235 ? -29.031 -22.125 6.047 1 90.88 235 GLU B CA 1
ATOM 5272 C C . GLU B 1 235 ? -29.844 -21.359 7.098 1 90.88 235 GLU B C 1
ATOM 5274 O O . GLU B 1 235 ? -29.422 -20.281 7.539 1 90.88 235 GLU B O 1
ATOM 5279 N N . GLN B 1 236 ? -30.906 -21.953 7.566 1 90.62 236 GLN B N 1
ATOM 5280 C CA . GLN B 1 236 ? -31.891 -21.203 8.344 1 90.62 236 GLN B CA 1
ATOM 5281 C C . GLN B 1 236 ? -31.672 -21.406 9.844 1 90.62 236 GLN B C 1
ATOM 5283 O O . GLN B 1 236 ? -32.156 -20.609 10.656 1 90.62 236 GLN B O 1
ATOM 5288 N N . GLU B 1 237 ? -31.031 -22.484 10.188 1 91.75 237 GLU B N 1
ATOM 5289 C CA . GLU B 1 237 ? -30.875 -22.797 11.602 1 91.75 237 GLU B CA 1
ATOM 5290 C C . GLU B 1 237 ? -30.109 -21.703 12.336 1 91.75 237 GLU B C 1
ATOM 5292 O O . GLU B 1 237 ? -29.094 -21.203 11.844 1 91.75 237 GLU B O 1
ATOM 5297 N N . LYS B 1 238 ? -30.625 -21.25 13.461 1 93.25 238 LYS B N 1
ATOM 5298 C CA . LYS B 1 238 ? -29.953 -20.266 14.312 1 93.25 238 LYS B CA 1
ATOM 5299 C C . LYS B 1 238 ? -29.078 -20.953 15.359 1 93.25 238 LYS B C 1
ATOM 5301 O O . LYS B 1 238 ? -29.562 -21.797 16.125 1 93.25 238 LYS B O 1
ATOM 5306 N N . LEU B 1 239 ? -27.844 -20.641 15.352 1 93.75 239 LEU B N 1
ATOM 5307 C CA . LEU B 1 239 ? -26.875 -21.312 16.219 1 93.75 239 LEU B CA 1
ATOM 5308 C C . LEU B 1 239 ? -26.328 -20.344 17.266 1 93.75 239 LEU B C 1
ATOM 5310 O O . LEU B 1 239 ? -26.234 -19.141 17.016 1 93.75 239 LEU B O 1
ATOM 5314 N N . SER B 1 240 ? -26.016 -20.891 18.438 1 93.06 240 SER B N 1
ATOM 5315 C CA . SER B 1 240 ? -25.25 -20.156 19.422 1 93.06 240 SER B CA 1
ATOM 5316 C C . SER B 1 240 ? -23.75 -20.328 19.203 1 93.06 240 SER B C 1
ATOM 5318 O O . SER B 1 240 ? -23.328 -21.234 18.484 1 93.06 240 SER B O 1
ATOM 5320 N N . LYS B 1 241 ? -23.078 -19.469 19.797 1 90.81 241 LYS B N 1
ATOM 5321 C CA . LYS B 1 241 ? -21.625 -19.516 19.625 1 90.81 241 LYS B CA 1
ATOM 5322 C C . LYS B 1 241 ? -21.062 -20.891 19.984 1 90.81 241 LYS B C 1
ATOM 5324 O O . LYS B 1 241 ? -21.375 -21.438 21.031 1 90.81 241 LYS B O 1
ATOM 5329 N N . GLY B 1 242 ? -20.359 -21.5 19.062 1 88.06 242 GLY B N 1
ATOM 5330 C CA . GLY B 1 242 ? -19.734 -22.797 19.281 1 88.06 242 GLY B CA 1
ATOM 5331 C C . GLY B 1 242 ? -20.547 -23.953 18.734 1 88.06 242 GLY B C 1
ATOM 5332 O O . GLY B 1 242 ? -20.031 -25.078 18.609 1 88.06 242 GLY B O 1
ATOM 5333 N N . GLU B 1 243 ? -21.734 -23.75 18.359 1 92.88 243 GLU B N 1
ATOM 5334 C CA . GLU B 1 243 ? -22.609 -24.812 17.859 1 92.88 243 GLU B CA 1
ATOM 5335 C C . GLU B 1 243 ? -22.406 -25.031 16.359 1 92.88 243 GLU B C 1
ATOM 5337 O O . GLU B 1 243 ? -21.906 -24.156 15.656 1 92.88 243 GLU B O 1
ATOM 5342 N N . THR B 1 244 ? -22.734 -26.266 15.953 1 94.94 244 THR B N 1
ATOM 5343 C CA . THR B 1 244 ? -22.562 -26.656 14.562 1 94.94 244 THR B CA 1
ATOM 5344 C C . THR B 1 244 ? -23.766 -27.469 14.07 1 94.94 244 THR B C 1
ATOM 5346 O O . THR B 1 244 ? -24.375 -28.203 14.844 1 94.94 244 THR B O 1
ATOM 5349 N N . ILE B 1 245 ? -24.156 -27.203 12.922 1 95.31 245 ILE B N 1
ATOM 5350 C CA . ILE B 1 245 ? -25.109 -28.047 12.211 1 95.31 245 ILE B CA 1
ATOM 5351 C C . ILE B 1 245 ? -24.5 -28.484 10.875 1 95.31 245 ILE B C 1
ATOM 5353 O O . ILE B 1 245 ? -23.828 -27.703 10.211 1 95.31 245 ILE B O 1
ATOM 5357 N N . ALA B 1 246 ? -24.672 -29.781 10.578 1 95.38 246 ALA B N 1
ATOM 5358 C CA . ALA B 1 246 ? -24.094 -30.312 9.352 1 95.38 246 ALA B CA 1
ATOM 5359 C C . ALA B 1 246 ? -25.031 -31.344 8.719 1 95.38 246 ALA B C 1
ATOM 5361 O O . ALA B 1 246 ? -25.734 -32.062 9.422 1 95.38 246 ALA B O 1
ATOM 5362 N N . LEU B 1 247 ? -25.078 -31.297 7.445 1 95 247 LEU B N 1
ATOM 5363 C CA . LEU B 1 247 ? -25.828 -32.281 6.676 1 95 247 LEU B CA 1
ATOM 5364 C C . LEU B 1 247 ? -25 -32.812 5.508 1 95 247 LEU B C 1
ATOM 5366 O O . LEU B 1 247 ? -24.219 -32.062 4.91 1 95 247 LEU B O 1
ATOM 5370 N N . GLU B 1 248 ? -25.125 -34.031 5.227 1 93.88 248 GLU B N 1
ATOM 5371 C CA . GLU B 1 248 ? -24.438 -34.688 4.109 1 93.88 248 GLU B CA 1
ATOM 5372 C C . GLU B 1 248 ? -25.438 -35.219 3.094 1 93.88 248 GLU B C 1
ATOM 5374 O O . GLU B 1 248 ? -26.469 -35.812 3.471 1 93.88 248 GLU B O 1
ATOM 5379 N N . ASN B 1 249 ? -25.125 -35 1.858 1 90.94 249 ASN B N 1
ATOM 5380 C CA . ASN B 1 249 ? -26.016 -35.562 0.845 1 90.94 249 ASN B CA 1
ATOM 5381 C C . ASN B 1 249 ? -25.578 -36.938 0.389 1 90.94 249 ASN B C 1
ATOM 5383 O O . ASN B 1 249 ? -24.594 -37.5 0.903 1 90.94 249 ASN B O 1
ATOM 5387 N N . ASN B 1 250 ? -26.25 -37.469 -0.596 1 89.62 250 ASN B N 1
ATOM 5388 C CA . ASN B 1 250 ? -26.016 -38.844 -1.037 1 89.62 250 ASN B CA 1
ATOM 5389 C C . ASN B 1 250 ? -24.703 -38.969 -1.791 1 89.62 250 ASN B C 1
ATOM 5391 O O . ASN B 1 250 ? -24.156 -40.062 -1.904 1 89.62 250 ASN B O 1
ATOM 5395 N N . ASP B 1 251 ? -24.172 -37.875 -2.262 1 89.06 251 ASP B N 1
ATOM 5396 C CA . ASP B 1 251 ? -22.922 -37.875 -3.008 1 89.06 251 ASP B CA 1
ATOM 5397 C C . ASP B 1 251 ? -21.719 -37.781 -2.068 1 89.06 251 ASP B C 1
ATOM 5399 O O . ASP B 1 251 ? -20.578 -37.781 -2.516 1 89.06 251 ASP B O 1
ATOM 5403 N N . GLY B 1 252 ? -22.016 -37.656 -0.82 1 91.06 252 GLY B N 1
ATOM 5404 C CA . GLY B 1 252 ? -20.953 -37.531 0.153 1 91.06 252 GLY B CA 1
ATOM 5405 C C . GLY B 1 252 ? -20.484 -36.094 0.361 1 91.06 252 GLY B C 1
ATOM 5406 O O . GLY B 1 252 ? -19.375 -35.844 0.843 1 91.06 252 GLY B O 1
ATOM 5407 N N . ILE B 1 253 ? -21.312 -35.156 -0.07 1 95.12 253 ILE B N 1
ATOM 5408 C CA . ILE B 1 253 ? -20.984 -33.719 0.088 1 95.12 253 ILE B CA 1
ATOM 5409 C C . ILE B 1 253 ? -21.516 -33.219 1.434 1 95.12 253 ILE B C 1
ATOM 5411 O O . ILE B 1 253 ? -22.719 -33.219 1.673 1 95.12 253 ILE B O 1
ATOM 5415 N N . LEU B 1 254 ? -20.594 -32.875 2.26 1 96.44 254 LEU B N 1
ATOM 5416 C CA . LEU B 1 254 ? -20.922 -32.375 3.586 1 96.44 254 LEU B CA 1
ATOM 5417 C C . LEU B 1 254 ? -21.062 -30.844 3.564 1 96.44 254 LEU B C 1
ATOM 5419 O O . LEU B 1 254 ? -20.172 -30.156 3.059 1 96.44 254 LEU B O 1
ATOM 5423 N N . VAL B 1 255 ? -22.188 -30.328 4.02 1 96.06 255 VAL B N 1
ATOM 5424 C CA . VAL B 1 255 ? -22.406 -28.891 4.215 1 96.06 255 VAL B CA 1
ATOM 5425 C C . VAL B 1 255 ? -22.578 -28.594 5.703 1 96.06 255 VAL B C 1
ATOM 5427 O O . VAL B 1 255 ? -23.391 -29.234 6.379 1 96.06 255 VAL B O 1
ATOM 5430 N N . LEU B 1 256 ? -21.766 -27.672 6.137 1 95.5 256 LEU B N 1
ATOM 5431 C CA . LEU B 1 256 ? -21.734 -27.422 7.574 1 95.5 256 LEU B CA 1
ATOM 5432 C C . LEU B 1 256 ? -21.859 -25.922 7.863 1 95.5 256 LEU B C 1
ATOM 5434 O O . LEU B 1 256 ? -21.375 -25.094 7.086 1 95.5 256 LEU B O 1
ATOM 5438 N N . LYS B 1 257 ? -22.562 -25.547 8.93 1 95.94 257 LYS B N 1
ATOM 5439 C CA . LYS B 1 257 ? -22.641 -24.203 9.516 1 95.94 257 LYS B CA 1
ATOM 5440 C C . LYS B 1 257 ? -22.109 -24.203 10.945 1 95.94 257 LYS B C 1
ATOM 5442 O O . LYS B 1 257 ? -22.516 -25.016 11.773 1 95.94 257 LYS B O 1
ATOM 5447 N N . TRP B 1 258 ? -21.109 -23.375 11.188 1 95.12 258 TRP B N 1
ATOM 5448 C CA . TRP B 1 258 ? -20.484 -23.25 12.492 1 95.12 258 TRP B CA 1
ATOM 5449 C C . TRP B 1 258 ? -20.531 -21.797 12.977 1 95.12 258 TRP B C 1
ATOM 5451 O O . TRP B 1 258 ? -20.203 -20.875 12.219 1 95.12 258 TRP B O 1
ATOM 5461 N N . LYS B 1 259 ? -20.969 -21.578 14.227 1 94.81 259 LYS B N 1
ATOM 5462 C CA . LYS B 1 259 ? -21.062 -20.234 14.766 1 94.81 259 LYS B CA 1
ATOM 5463 C C . LYS B 1 259 ? -19.828 -19.906 15.617 1 94.81 259 LYS B C 1
ATOM 5465 O O . LYS B 1 259 ? -19.641 -20.484 16.688 1 94.81 259 LYS B O 1
ATOM 5470 N N . ASP B 1 260 ? -19.031 -19.078 15.156 1 90.06 260 ASP B N 1
ATOM 5471 C CA . ASP B 1 260 ? -17.969 -18.453 15.945 1 90.06 260 ASP B CA 1
ATOM 5472 C C . ASP B 1 260 ? -18.359 -17.047 16.375 1 90.06 260 ASP B C 1
ATOM 5474 O O . ASP B 1 260 ? -19.344 -16.859 17.078 1 90.06 260 ASP B O 1
ATOM 5478 N N . LYS B 1 261 ? -17.641 -16.031 15.953 1 86.44 261 LYS B N 1
ATOM 5479 C CA . LYS B 1 261 ? -18.125 -14.664 16.094 1 86.44 261 LYS B CA 1
ATOM 5480 C C . LYS B 1 261 ? -19.234 -14.375 15.086 1 86.44 261 LYS B C 1
ATOM 5482 O O . LYS B 1 261 ? -20.188 -13.656 15.391 1 86.44 261 LYS B O 1
ATOM 5487 N N . ARG B 1 262 ? -19.078 -15.023 13.938 1 92 262 ARG B N 1
ATOM 5488 C CA . ARG B 1 262 ? -20.062 -15 12.867 1 92 262 ARG B CA 1
ATOM 5489 C C . ARG B 1 262 ? -20.375 -16.422 12.375 1 92 262 ARG B C 1
ATOM 5491 O O . ARG B 1 262 ? -19.703 -17.375 12.766 1 92 262 ARG B O 1
ATOM 5498 N N . ASP B 1 263 ? -21.391 -16.516 11.617 1 93.94 263 ASP B N 1
ATOM 5499 C CA . ASP B 1 263 ? -21.703 -17.797 10.992 1 93.94 263 ASP B CA 1
ATOM 5500 C C . ASP B 1 263 ? -20.703 -18.125 9.898 1 93.94 263 ASP B C 1
ATOM 5502 O O . ASP B 1 263 ? -20.406 -17.297 9.031 1 93.94 263 ASP B O 1
ATOM 5506 N N . VAL B 1 264 ? -20.172 -19.297 10.016 1 95.19 264 VAL B N 1
ATOM 5507 C CA . VAL B 1 264 ? -19.25 -19.781 8.984 1 95.19 264 VAL B CA 1
ATOM 5508 C C . VAL B 1 264 ? -19.859 -21 8.281 1 95.19 264 VAL B C 1
ATOM 5510 O O . VAL B 1 264 ? -20.141 -22.016 8.922 1 95.19 264 VAL B O 1
ATOM 5513 N N . PHE B 1 265 ? -20.078 -20.875 6.996 1 96.19 265 PHE B N 1
ATOM 5514 C CA . PHE B 1 265 ? -20.562 -21.984 6.18 1 96.19 265 PHE B CA 1
ATOM 5515 C C . PHE B 1 265 ? -19.406 -22.656 5.434 1 96.19 265 PHE B C 1
ATOM 5517 O O . PHE B 1 265 ? -18.516 -21.969 4.93 1 96.19 265 PHE B O 1
ATOM 5524 N N . ALA B 1 266 ? -19.391 -23.969 5.414 1 96.75 266 ALA B N 1
ATOM 5525 C CA . ALA B 1 266 ? -18.328 -24.672 4.727 1 96.75 266 ALA B CA 1
ATOM 5526 C C . ALA B 1 266 ? -18.844 -25.938 4.055 1 96.75 266 ALA B C 1
ATOM 5528 O O . ALA B 1 266 ? -19.922 -26.438 4.41 1 96.75 266 ALA B O 1
ATOM 5529 N N . LEU B 1 267 ? -18.156 -26.391 3.049 1 96.81 267 LEU B N 1
ATOM 5530 C CA . LEU B 1 267 ? -18.453 -27.578 2.275 1 96.81 267 LEU B CA 1
ATOM 5531 C C . LEU B 1 267 ? -17.219 -28.469 2.123 1 96.81 267 LEU B C 1
ATOM 5533 O O . LEU B 1 267 ? -16.125 -27.953 1.893 1 96.81 267 LEU B O 1
ATOM 5537 N N . SER B 1 268 ? -17.391 -29.797 2.305 1 97.25 268 SER B N 1
ATOM 5538 C CA . SER B 1 268 ? -16.297 -30.719 2.111 1 97.25 268 SER B CA 1
ATOM 5539 C C . SER B 1 268 ? -16.781 -32.062 1.529 1 97.25 268 SER B C 1
ATOM 5541 O O . SER B 1 268 ? -17.875 -32.5 1.852 1 97.25 268 SER B O 1
ATOM 5543 N N . THR B 1 269 ? -16 -32.594 0.683 1 96.62 269 THR B N 1
ATOM 5544 C CA . THR B 1 269 ? -16.25 -33.938 0.197 1 96.62 269 THR B CA 1
ATOM 5545 C C . THR B 1 269 ? -15.25 -34.938 0.804 1 96.62 269 THR B C 1
ATOM 5547 O O . THR B 1 269 ? -15.203 -36.094 0.411 1 96.62 269 THR B O 1
ATOM 5550 N N . LYS B 1 270 ? -14.477 -34.469 1.701 1 94.31 270 LYS B N 1
ATOM 5551 C CA . LYS B 1 270 ? -13.422 -35.281 2.312 1 94.31 270 LYS B CA 1
ATOM 5552 C C . LYS B 1 270 ? -13.75 -35.594 3.771 1 94.31 270 LYS B C 1
ATOM 5554 O O . LYS B 1 270 ? -13.359 -36.625 4.289 1 94.31 270 LYS B O 1
ATOM 5559 N N . HIS B 1 271 ? -14.453 -34.75 4.391 1 93.88 271 HIS B N 1
ATOM 5560 C CA . HIS B 1 271 ? -14.602 -34.781 5.84 1 93.88 271 HIS B CA 1
ATOM 5561 C C . HIS B 1 271 ? -15.977 -35.312 6.234 1 93.88 271 HIS B C 1
ATOM 5563 O O . HIS B 1 271 ? -16.938 -35.188 5.477 1 93.88 271 HIS B O 1
ATOM 5569 N N . SER B 1 272 ? -15.945 -35.906 7.441 1 91.12 272 SER B N 1
ATOM 5570 C CA . SER B 1 272 ? -17.172 -36.156 8.188 1 91.12 272 SER B CA 1
ATOM 5571 C C . SER B 1 272 ? -17.312 -35.188 9.352 1 91.12 272 SER B C 1
ATOM 5573 O O . SER B 1 272 ? -16.438 -34.344 9.578 1 91.12 272 SER B O 1
ATOM 5575 N N . ILE B 1 273 ? -18.469 -35.25 9.945 1 89.81 273 ILE B N 1
ATOM 5576 C CA . ILE B 1 273 ? -18.688 -34.375 11.07 1 89.81 273 ILE B CA 1
ATOM 5577 C C . ILE B 1 273 ? -17.703 -34.688 12.188 1 89.81 273 ILE B C 1
ATOM 5579 O O . ILE B 1 273 ? -17.547 -35.844 12.578 1 89.81 273 ILE B O 1
ATOM 5583 N N . GLY B 1 274 ? -16.766 -33.844 12.523 1 90.81 274 GLY B N 1
ATOM 5584 C CA . GLY B 1 274 ? -15.781 -33.969 13.586 1 90.81 274 GLY B CA 1
ATOM 5585 C C . GLY B 1 274 ? -15.25 -32.656 14.109 1 90.81 274 GLY B C 1
ATOM 5586 O O . GLY B 1 274 ? -15.477 -31.609 13.492 1 90.81 274 GLY B O 1
ATOM 5587 N N . PHE B 1 275 ? -14.719 -32.781 15.305 1 93 275 PHE B N 1
ATOM 5588 C CA . PHE B 1 275 ? -14.18 -31.578 15.938 1 93 275 PHE B CA 1
ATOM 5589 C C . PHE B 1 275 ? -12.734 -31.781 16.359 1 93 275 PHE B C 1
ATOM 5591 O O . PHE B 1 275 ? -12.312 -32.906 16.625 1 93 275 PHE B O 1
ATOM 5598 N N . VAL B 1 276 ? -12.047 -30.734 16.297 1 92.56 276 VAL B N 1
ATOM 5599 C CA . VAL B 1 276 ? -10.664 -30.766 16.734 1 92.56 276 VAL B CA 1
ATOM 5600 C C . VAL B 1 276 ? -10.375 -29.562 17.625 1 92.56 276 VAL B C 1
ATOM 5602 O O . VAL B 1 276 ? -10.977 -28.5 17.438 1 92.56 276 VAL B O 1
ATOM 5605 N N . THR B 1 277 ? -9.531 -29.719 18.594 1 90.81 277 THR B N 1
ATOM 5606 C CA . THR B 1 277 ? -9.102 -28.625 19.453 1 90.81 277 THR B CA 1
ATOM 5607 C C . THR B 1 277 ? -7.852 -27.953 18.891 1 90.81 277 THR B C 1
ATOM 5609 O O . THR B 1 277 ? -6.855 -28.609 18.609 1 90.81 277 THR B O 1
ATOM 5612 N N . VAL B 1 278 ? -8 -26.703 18.625 1 88.44 278 VAL B N 1
ATOM 5613 C CA . VAL B 1 278 ? -6.875 -25.953 18.078 1 88.44 278 VAL B CA 1
ATOM 5614 C C . VAL B 1 278 ? -6.496 -24.812 19.016 1 88.44 278 VAL B C 1
ATOM 5616 O O . VAL B 1 278 ? -7.348 -24.297 19.734 1 88.44 278 VAL B O 1
ATOM 5619 N N . GLN B 1 279 ? -5.203 -24.484 19.031 1 83.81 279 GLN B N 1
ATOM 5620 C CA . GLN B 1 279 ? -4.715 -23.344 19.812 1 83.81 279 GLN B CA 1
ATOM 5621 C C . GLN B 1 279 ? -4.961 -22.031 19.078 1 83.81 279 GLN B C 1
ATOM 5623 O O . GLN B 1 279 ? -4.773 -21.953 17.859 1 83.81 279 GLN B O 1
ATOM 5628 N N . ARG B 1 280 ? -5.48 -21.078 19.812 1 75.94 280 ARG B N 1
ATOM 5629 C CA . ARG B 1 280 ? -5.656 -19.766 19.203 1 75.94 280 ARG B CA 1
ATOM 5630 C C . ARG B 1 280 ? -4.309 -19.141 18.875 1 75.94 280 ARG B C 1
ATOM 5632 O O . ARG B 1 280 ? -3.354 -19.25 19.641 1 75.94 280 ARG B O 1
ATOM 5639 N N . ARG B 1 281 ? -4.258 -18.516 17.766 1 67.5 281 ARG B N 1
ATOM 5640 C CA . ARG B 1 281 ? -3.021 -17.906 17.281 1 67.5 281 ARG B CA 1
ATOM 5641 C C . ARG B 1 281 ? -2.568 -16.766 18.172 1 67.5 281 ARG B C 1
ATOM 5643 O O . ARG B 1 281 ? -1.381 -16.656 18.484 1 67.5 281 ARG B O 1
ATOM 5650 N N . ARG B 1 282 ? -3.518 -15.945 18.609 1 65.81 282 ARG B N 1
ATOM 5651 C CA . ARG B 1 282 ? -3.191 -14.734 19.359 1 65.81 282 ARG B CA 1
ATOM 5652 C C . ARG B 1 282 ? -2.955 -15.055 20.844 1 65.81 282 ARG B C 1
ATOM 5654 O O . ARG B 1 282 ? -2.264 -14.312 21.531 1 65.81 282 ARG B O 1
ATOM 5661 N N . ASN B 1 283 ? -3.654 -16.203 21.312 1 71.62 283 ASN B N 1
ATOM 5662 C CA . ASN B 1 283 ? -3.486 -16.641 22.688 1 71.62 283 ASN B CA 1
ATOM 5663 C C . ASN B 1 283 ? -3.217 -18.141 22.781 1 71.62 283 ASN B C 1
ATOM 5665 O O . ASN B 1 283 ? -4.152 -18.938 22.844 1 71.62 283 ASN B O 1
ATOM 5669 N N . PRO B 1 284 ? -1.991 -18.453 22.734 1 73.06 284 PRO B N 1
ATOM 5670 C CA . PRO B 1 284 ? -1.647 -19.875 22.719 1 73.06 284 PRO B CA 1
ATOM 5671 C C . PRO B 1 284 ? -2.223 -20.625 23.922 1 73.06 284 PRO B C 1
ATOM 5673 O O . PRO B 1 284 ? -2.328 -21.859 23.891 1 73.06 284 PRO B O 1
ATOM 5676 N N . ASN B 1 285 ? -2.66 -19.844 24.875 1 78.19 285 ASN B N 1
ATOM 5677 C CA . ASN B 1 285 ? -3.164 -20.516 26.062 1 78.19 285 ASN B CA 1
ATOM 5678 C C . ASN B 1 285 ? -4.652 -20.828 25.938 1 78.19 285 ASN B C 1
ATOM 5680 O O . ASN B 1 285 ? -5.211 -21.547 26.766 1 78.19 285 ASN B O 1
ATOM 5684 N N . LYS B 1 286 ? -5.207 -20.312 24.922 1 81.56 286 LYS B N 1
ATOM 5685 C CA . LYS B 1 286 ? -6.637 -20.562 24.75 1 81.56 286 LYS B CA 1
ATOM 5686 C C . LYS B 1 286 ? -6.883 -21.578 23.625 1 81.56 286 LYS B C 1
ATOM 5688 O O . LYS B 1 286 ? -6.402 -21.406 22.516 1 81.56 286 LYS B O 1
ATOM 5693 N N . LYS B 1 287 ? -7.477 -22.734 24.078 1 85.12 287 LYS B N 1
ATOM 5694 C CA . LYS B 1 287 ? -7.859 -23.766 23.141 1 85.12 287 LYS B CA 1
ATOM 5695 C C . LYS B 1 287 ? -9.328 -23.641 22.75 1 85.12 287 LYS B C 1
ATOM 5697 O O . LYS B 1 287 ? -10.18 -23.344 23.594 1 85.12 287 LYS B O 1
ATOM 5702 N N . VAL B 1 288 ? -9.531 -23.703 21.5 1 85.94 288 VAL B N 1
ATOM 5703 C CA . VAL B 1 288 ? -10.906 -23.609 21.016 1 85.94 288 VAL B CA 1
ATOM 5704 C C . VAL B 1 288 ? -11.242 -24.859 20.203 1 85.94 288 VAL B C 1
ATOM 5706 O O . VAL B 1 288 ? -10.398 -25.391 19.469 1 85.94 288 VAL B O 1
ATOM 5709 N N . MET B 1 289 ? -12.422 -25.359 20.469 1 89.44 289 MET B N 1
ATOM 5710 C CA . MET B 1 289 ? -12.914 -26.484 19.688 1 89.44 289 MET B CA 1
ATOM 5711 C C . MET B 1 289 ? -13.594 -26.016 18.406 1 89.44 289 MET B C 1
ATOM 5713 O O . MET B 1 289 ? -14.461 -25.141 18.438 1 89.44 289 MET B O 1
ATOM 5717 N N . LYS B 1 290 ? -13.062 -26.484 17.25 1 92.12 290 LYS B N 1
ATOM 5718 C CA . LYS B 1 290 ? -13.672 -26.125 15.977 1 92.12 290 LYS B CA 1
ATOM 5719 C C . LYS B 1 290 ? -13.867 -27.359 15.102 1 92.12 290 LYS B C 1
ATOM 5721 O O . LYS B 1 290 ? -13.219 -28.391 15.305 1 92.12 290 LYS B O 1
ATOM 5726 N N . PRO B 1 291 ? -14.852 -27.312 14.195 1 94.62 291 PRO B N 1
ATOM 5727 C CA . PRO B 1 291 ? -15.023 -28.438 13.266 1 94.62 291 PRO B CA 1
ATOM 5728 C C . PRO B 1 291 ? -13.742 -28.766 12.5 1 94.62 291 PRO B C 1
ATOM 5730 O O . PRO B 1 291 ? -13 -27.859 12.109 1 94.62 291 PRO B O 1
ATOM 5733 N N . THR B 1 292 ? -13.5 -30.047 12.289 1 95.25 292 THR B N 1
ATOM 5734 C CA . THR B 1 292 ? -12.305 -30.531 11.609 1 95.25 292 THR B CA 1
ATOM 5735 C C . THR B 1 292 ? -12.18 -29.906 10.219 1 95.25 292 THR B C 1
ATOM 5737 O O . THR B 1 292 ? -11.086 -29.547 9.789 1 95.25 292 THR B O 1
ATOM 5740 N N . LEU B 1 293 ? -13.328 -29.812 9.562 1 95.94 293 LEU B N 1
ATOM 5741 C CA . LEU B 1 293 ? -13.375 -29.219 8.234 1 95.94 293 LEU B CA 1
ATOM 5742 C C . LEU B 1 293 ? -12.82 -27.797 8.258 1 95.94 293 LEU B C 1
ATOM 5744 O O . LEU B 1 293 ? -11.984 -27.438 7.426 1 95.94 293 LEU B O 1
ATOM 5748 N N . ILE B 1 294 ? -13.219 -27.031 9.211 1 95.44 294 ILE B N 1
ATOM 5749 C CA . ILE B 1 294 ? -12.812 -25.641 9.312 1 95.44 294 ILE B CA 1
ATOM 5750 C C . ILE B 1 294 ? -11.328 -25.562 9.68 1 95.44 294 ILE B C 1
ATOM 5752 O O . ILE B 1 294 ? -10.594 -24.719 9.148 1 95.44 294 ILE B O 1
ATOM 5756 N N . ALA B 1 295 ? -10.906 -26.406 10.578 1 94.56 295 ALA B N 1
ATOM 5757 C CA . ALA B 1 295 ? -9.5 -26.438 10.969 1 94.56 295 ALA B CA 1
ATOM 5758 C C . ALA B 1 295 ? -8.602 -26.734 9.773 1 94.56 295 ALA B C 1
ATOM 5760 O O . ALA B 1 295 ? -7.578 -26.078 9.578 1 94.56 295 ALA B O 1
ATOM 5761 N N . GLU B 1 296 ? -9.008 -27.688 9 1 95.19 296 GLU B N 1
ATOM 5762 C CA . GLU B 1 296 ? -8.227 -28.062 7.828 1 95.19 296 GLU B CA 1
ATOM 5763 C C . GLU B 1 296 ? -8.25 -26.969 6.77 1 95.19 296 GLU B C 1
ATOM 5765 O O . GLU B 1 296 ? -7.23 -26.688 6.141 1 95.19 296 GLU B O 1
ATOM 5770 N N . TYR B 1 297 ? -9.398 -26.453 6.582 1 96.69 297 TYR B N 1
ATOM 5771 C CA . TYR B 1 297 ? -9.5 -25.344 5.648 1 96.69 297 TYR B CA 1
ATOM 5772 C C . TYR B 1 297 ? -8.539 -24.219 6.027 1 96.69 297 TYR B C 1
ATOM 5774 O O . TYR B 1 297 ? -7.805 -23.703 5.18 1 96.69 297 TYR B O 1
ATOM 5782 N N . ASN B 1 298 ? -8.516 -23.828 7.289 1 93.81 298 ASN B N 1
ATOM 5783 C CA . ASN B 1 298 ? -7.676 -22.734 7.781 1 93.81 298 ASN B CA 1
ATOM 5784 C C . ASN B 1 298 ? -6.195 -23.047 7.59 1 93.81 298 ASN B C 1
ATOM 5786 O O . ASN B 1 298 ? -5.395 -22.141 7.348 1 93.81 298 ASN B O 1
ATOM 5790 N N . LYS B 1 299 ? -5.879 -24.219 7.641 1 93.62 299 LYS B N 1
ATOM 5791 C CA . LYS B 1 299 ? -4.492 -24.656 7.492 1 93.62 299 LYS B CA 1
ATOM 5792 C C . LYS B 1 299 ? -4.012 -24.469 6.055 1 93.62 299 LYS B C 1
ATOM 5794 O O . LYS B 1 299 ? -2.852 -24.141 5.816 1 93.62 299 LYS B O 1
ATOM 5799 N N . HIS B 1 300 ? -4.934 -24.656 5.086 1 96.19 300 HIS B N 1
ATOM 5800 C CA . HIS B 1 300 ? -4.48 -24.781 3.705 1 96.19 300 HIS B CA 1
ATOM 5801 C C . HIS B 1 300 ? -4.918 -23.578 2.879 1 96.19 300 HIS B C 1
ATOM 5803 O O . HIS B 1 300 ? -4.445 -23.391 1.755 1 96.19 300 HIS B O 1
ATOM 5809 N N . LYS B 1 301 ? -5.723 -22.688 3.445 1 95.38 301 LYS B N 1
ATOM 5810 C CA . LYS B 1 301 ? -6.305 -21.578 2.688 1 95.38 301 LYS B CA 1
ATOM 5811 C C . LYS B 1 301 ? -5.258 -20.516 2.389 1 95.38 301 LYS B C 1
ATOM 5813 O O . LYS B 1 301 ? -5.469 -19.656 1.523 1 95.38 301 LYS B O 1
ATOM 5818 N N . CYS B 1 302 ? -4.066 -20.469 3.057 1 93.94 302 CYS B N 1
ATOM 5819 C CA . CYS B 1 302 ? -3.156 -19.328 3.025 1 93.94 302 CYS B CA 1
ATOM 5820 C C . CYS B 1 302 ? -2.074 -19.531 1.971 1 93.94 302 CYS B C 1
ATOM 5822 O O . CYS B 1 302 ? -1.117 -18.75 1.902 1 93.94 302 CYS B O 1
ATOM 5824 N N . SER B 1 303 ? -2.188 -20.547 1.134 1 94.62 303 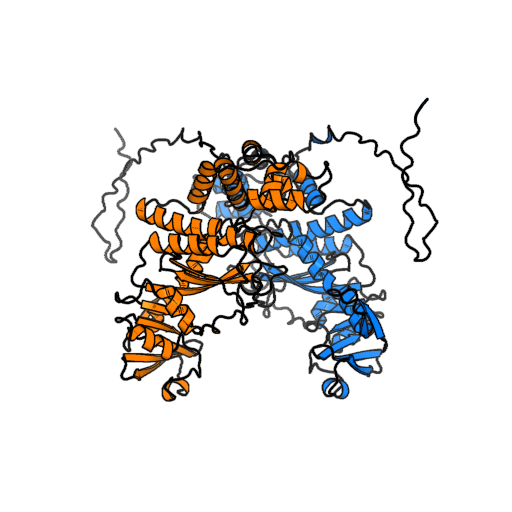SER B N 1
ATOM 5825 C CA . SER B 1 303 ? -1.13 -20.875 0.186 1 94.62 303 SER B CA 1
ATOM 5826 C C . SER B 1 303 ? -0.886 -19.734 -0.796 1 94.62 303 SER B C 1
ATOM 5828 O O . SER B 1 303 ? 0.262 -19.406 -1.102 1 94.62 303 SER B O 1
ATOM 5830 N N . ILE B 1 304 ? -1.937 -19.172 -1.277 1 94.69 304 ILE B N 1
ATOM 5831 C CA . ILE B 1 304 ? -1.811 -18.094 -2.258 1 94.69 304 ILE B CA 1
ATOM 5832 C C . ILE B 1 304 ? -1.224 -16.859 -1.59 1 94.69 304 ILE B C 1
ATOM 5834 O O . ILE B 1 304 ? -0.379 -16.172 -2.172 1 94.69 304 ILE B O 1
ATOM 5838 N N . ASP B 1 305 ? -1.703 -16.578 -0.431 1 91.88 305 ASP B N 1
ATOM 5839 C CA . ASP B 1 305 ? -1.149 -15.445 0.32 1 91.88 305 ASP B CA 1
ATOM 5840 C C . ASP B 1 305 ? 0.349 -15.625 0.552 1 91.88 305 ASP B C 1
ATOM 5842 O O . ASP B 1 305 ? 1.11 -14.664 0.5 1 91.88 305 ASP B O 1
ATOM 5846 N N . LEU B 1 306 ? 0.681 -16.844 0.853 1 94.62 306 LEU B N 1
ATOM 5847 C CA . LEU B 1 306 ? 2.094 -17.156 1.044 1 94.62 306 LEU B CA 1
ATOM 5848 C C . LEU B 1 306 ? 2.887 -16.891 -0.231 1 94.62 306 LEU B C 1
ATOM 5850 O O . LEU B 1 306 ? 3.953 -16.266 -0.185 1 94.62 306 LEU B O 1
ATOM 5854 N N . SER B 1 307 ? 2.381 -17.328 -1.272 1 95.19 307 SER B N 1
ATOM 5855 C CA . SER B 1 307 ? 3.01 -17.078 -2.568 1 95.19 307 SER B CA 1
ATOM 5856 C C . SER B 1 307 ? 3.139 -15.594 -2.85 1 95.19 307 SER B C 1
ATOM 5858 O O . SER B 1 307 ? 4.207 -15.117 -3.242 1 95.19 307 SER B O 1
ATOM 5860 N N . ASP B 1 308 ? 2.09 -14.875 -2.664 1 93.25 308 ASP B N 1
ATOM 5861 C CA . ASP B 1 308 ? 2.066 -13.438 -2.938 1 93.25 308 ASP B CA 1
ATOM 5862 C C . ASP B 1 308 ? 3.037 -12.688 -2.025 1 93.25 308 ASP B C 1
ATOM 5864 O O . ASP B 1 308 ? 3.686 -11.734 -2.455 1 93.25 308 ASP B O 1
ATOM 5868 N N . GLN B 1 309 ? 3.072 -13.109 -0.801 1 91.25 309 GLN B N 1
ATOM 5869 C CA . GLN B 1 309 ? 3.99 -12.484 0.145 1 91.25 309 GLN B CA 1
ATOM 5870 C C . GLN B 1 309 ? 5.441 -12.672 -0.289 1 91.25 309 GLN B C 1
ATOM 5872 O O . GLN B 1 309 ? 6.227 -11.719 -0.267 1 91.25 309 GLN B O 1
ATOM 5877 N N . MET B 1 310 ? 5.746 -13.844 -0.654 1 91.94 310 MET B N 1
ATOM 5878 C C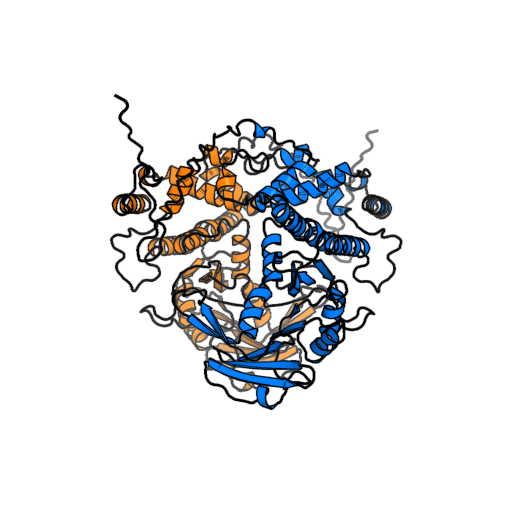A . MET B 1 310 ? 7.109 -14.133 -1.098 1 91.94 310 MET B CA 1
ATOM 5879 C C . MET B 1 310 ? 7.441 -13.352 -2.367 1 91.94 310 MET B C 1
ATOM 5881 O O . MET B 1 310 ? 8.562 -12.867 -2.525 1 91.94 310 MET B O 1
ATOM 5885 N N . ALA B 1 311 ? 6.473 -13.266 -3.139 1 91.88 311 ALA B N 1
ATOM 5886 C CA . ALA B 1 311 ? 6.676 -12.586 -4.418 1 91.88 311 ALA B CA 1
ATOM 5887 C C . ALA B 1 311 ? 6.785 -11.078 -4.227 1 91.88 311 ALA B C 1
ATOM 5889 O O . ALA B 1 311 ? 7.387 -10.383 -5.051 1 91.88 311 ALA B O 1
ATOM 5890 N N . SER B 1 312 ? 6.176 -10.539 -3.24 1 88.12 312 SER B N 1
ATOM 5891 C CA . SER B 1 312 ? 6.109 -9.094 -3.037 1 88.12 312 SER B CA 1
ATOM 5892 C C . SER B 1 312 ? 7.43 -8.555 -2.504 1 88.12 312 SER B C 1
ATOM 5894 O O . SER B 1 312 ? 7.703 -7.355 -2.619 1 88.12 312 SER B O 1
ATOM 5896 N N . ASN B 1 313 ? 8.203 -9.422 -1.978 1 82.88 313 ASN B N 1
ATOM 5897 C CA . ASN B 1 313 ? 9.492 -8.984 -1.439 1 82.88 313 ASN B CA 1
ATOM 5898 C C . ASN B 1 313 ? 10.445 -8.562 -2.549 1 82.88 313 ASN B C 1
ATOM 5900 O O . ASN B 1 313 ? 10.75 -9.344 -3.449 1 82.88 313 ASN B O 1
ATOM 5904 N N . ALA B 1 314 ? 10.922 -7.34 -2.561 1 82.88 314 ALA B N 1
ATOM 5905 C CA . ALA B 1 314 ? 11.859 -6.785 -3.537 1 82.88 314 ALA B CA 1
ATOM 5906 C C . ALA B 1 314 ? 11.273 -6.836 -4.945 1 82.88 314 ALA B C 1
ATOM 5908 O O . ALA B 1 314 ? 11.945 -7.27 -5.887 1 82.88 314 ALA B O 1
ATOM 5909 N N . ASN B 1 315 ? 10.031 -6.504 -5.035 1 81.38 315 ASN B N 1
ATOM 5910 C CA . ASN B 1 315 ? 9.344 -6.508 -6.324 1 81.38 315 ASN B CA 1
ATOM 5911 C C . ASN B 1 315 ? 9.875 -5.418 -7.25 1 81.38 315 ASN B C 1
ATOM 5913 O O . ASN B 1 315 ? 9.898 -4.242 -6.883 1 81.38 315 ASN B O 1
ATOM 5917 N N . PRO B 1 316 ? 10.297 -5.859 -8.43 1 83 316 PRO B N 1
ATOM 5918 C CA . PRO B 1 316 ? 10.914 -4.922 -9.375 1 83 316 PRO B CA 1
ATOM 5919 C C . PRO B 1 316 ? 9.883 -4.055 -10.094 1 83 316 PRO B C 1
ATOM 5921 O O . PRO B 1 316 ? 10.25 -3.137 -10.836 1 83 316 PRO B O 1
ATOM 5924 N N . ALA B 1 317 ? 8.656 -4.293 -9.875 1 75.06 317 ALA B N 1
ATOM 5925 C CA . ALA B 1 317 ? 7.621 -3.625 -10.656 1 75.06 317 ALA B CA 1
ATOM 5926 C C . ALA B 1 317 ? 7.637 -2.119 -10.422 1 75.06 317 ALA B C 1
ATOM 5928 O O . ALA B 1 317 ? 7.664 -1.666 -9.273 1 75.06 317 ALA B O 1
ATOM 5929 N N . ARG B 1 318 ? 7.887 -1.424 -11.477 1 74.38 318 ARG B N 1
ATOM 5930 C CA . ARG B 1 318 ? 7.887 0.034 -11.422 1 74.38 318 ARG B CA 1
ATOM 5931 C C . ARG B 1 318 ? 6.57 0.603 -11.93 1 74.38 318 ARG B C 1
ATOM 5933 O O . ARG B 1 318 ? 5.809 -0.092 -12.609 1 74.38 318 ARG B O 1
ATOM 5940 N N . ARG B 1 319 ? 6.559 1.845 -11.562 1 72.69 319 ARG B N 1
ATOM 5941 C CA . ARG B 1 319 ? 5.379 2.562 -12.047 1 72.69 319 ARG B CA 1
ATOM 5942 C C . ARG B 1 319 ? 5.578 3.045 -13.477 1 72.69 319 ARG B C 1
ATOM 5944 O O . ARG B 1 319 ? 6.707 3.076 -13.977 1 72.69 319 ARG B O 1
ATOM 5951 N N . ASN B 1 320 ? 4.609 3.117 -14.305 1 68.12 320 ASN B N 1
ATOM 5952 C CA . ASN B 1 320 ? 4.566 3.811 -15.586 1 68.12 320 ASN B CA 1
ATOM 5953 C C . ASN B 1 320 ? 5.094 2.934 -16.719 1 68.12 320 ASN B C 1
ATOM 5955 O O . ASN B 1 320 ? 5.863 3.396 -17.562 1 68.12 320 ASN B O 1
ATOM 5959 N N . ILE B 1 321 ? 4.957 1.707 -16.594 1 79 321 ILE B N 1
ATOM 5960 C CA . ILE B 1 321 ? 5.262 0.832 -17.734 1 79 321 ILE B CA 1
ATOM 5961 C C . ILE B 1 321 ? 3.965 0.271 -18.312 1 79 321 ILE B C 1
ATOM 5963 O O . ILE B 1 321 ? 2.91 0.347 -17.672 1 79 321 ILE B O 1
ATOM 5967 N N . ARG B 1 322 ? 4.117 -0.222 -19.5 1 89.19 322 ARG B N 1
ATOM 5968 C CA . ARG B 1 322 ? 2.953 -0.779 -20.172 1 89.19 322 ARG B CA 1
ATOM 5969 C C . ARG B 1 322 ? 2.422 -2.006 -19.438 1 89.19 322 ARG B C 1
ATOM 5971 O O . ARG B 1 322 ? 3.18 -2.713 -18.781 1 89.19 322 ARG B O 1
ATOM 5978 N N . TRP B 1 323 ? 1.141 -2.26 -19.625 1 92.06 323 TRP B N 1
ATOM 5979 C CA . TRP B 1 323 ? 0.485 -3.283 -18.828 1 92.06 323 TRP B CA 1
ATOM 5980 C C . TRP B 1 323 ? 1.104 -4.652 -19.062 1 92.06 323 TRP B C 1
ATOM 5982 O O . TRP B 1 323 ? 1.258 -5.449 -18.141 1 92.06 323 TRP B O 1
ATOM 5992 N N . PHE B 1 324 ? 1.406 -5.02 -20.359 1 93 324 PHE B N 1
ATOM 5993 C CA . PHE B 1 324 ? 1.921 -6.352 -20.656 1 93 324 PHE B CA 1
ATOM 5994 C C . PHE B 1 324 ? 3.338 -6.516 -20.125 1 93 324 PHE B C 1
ATOM 5996 O O . PHE B 1 324 ? 3.744 -7.621 -19.75 1 93 324 PHE B O 1
ATOM 6003 N N . GLN B 1 325 ? 4.117 -5.426 -20.078 1 93.5 325 GLN B N 1
ATOM 6004 C CA . GLN B 1 325 ? 5.438 -5.465 -19.453 1 93.5 325 GLN B CA 1
ATOM 6005 C C . GLN B 1 325 ? 5.328 -5.664 -17.953 1 93.5 325 GLN B C 1
ATOM 6007 O O . GLN B 1 325 ? 6.102 -6.422 -17.359 1 93.5 325 GLN B O 1
ATOM 6012 N N . LYS B 1 326 ? 4.355 -4.945 -17.375 1 94.06 326 LYS B N 1
ATOM 6013 C CA . LYS B 1 326 ? 4.117 -5.098 -15.945 1 94.06 326 LYS B CA 1
ATOM 6014 C C . LYS B 1 326 ? 3.744 -6.535 -15.594 1 94.06 326 LYS B C 1
ATOM 6016 O O . LYS B 1 326 ? 4.254 -7.098 -14.625 1 94.06 326 LYS B O 1
ATOM 6021 N N . LEU B 1 327 ? 2.859 -7.051 -16.359 1 95.12 327 LEU B N 1
ATOM 6022 C CA . LEU B 1 327 ? 2.455 -8.438 -16.172 1 95.12 327 LEU B CA 1
ATOM 6023 C C . LEU B 1 327 ? 3.643 -9.383 -16.328 1 95.12 327 LEU B C 1
ATOM 6025 O O . LEU B 1 327 ? 3.811 -10.32 -15.555 1 95.12 327 LEU B O 1
ATOM 6029 N N . ALA B 1 328 ? 4.465 -9.125 -17.297 1 95.56 328 ALA B N 1
ATOM 6030 C CA . ALA B 1 328 ? 5.652 -9.945 -17.547 1 95.56 328 ALA B CA 1
ATOM 6031 C C . ALA B 1 328 ? 6.617 -9.875 -16.375 1 95.56 328 ALA B C 1
ATOM 6033 O O . ALA B 1 328 ? 7.164 -10.898 -15.945 1 95.56 328 ALA B O 1
ATOM 6034 N N . VAL B 1 329 ? 6.84 -8.711 -15.875 1 95.38 329 VAL B N 1
ATOM 6035 C CA . VAL B 1 329 ? 7.734 -8.531 -14.734 1 95.38 329 VAL B CA 1
ATOM 6036 C C . VAL B 1 329 ? 7.207 -9.312 -13.531 1 95.38 329 VAL B C 1
ATOM 6038 O O . VAL B 1 329 ? 7.965 -10.016 -12.859 1 95.38 329 VAL B O 1
ATOM 6041 N N . GLU B 1 330 ? 5.949 -9.242 -13.25 1 95.56 330 GLU B N 1
ATOM 6042 C CA . GLU B 1 330 ? 5.34 -9.93 -12.117 1 95.56 330 GLU B CA 1
ATOM 6043 C C . GLU B 1 330 ? 5.449 -11.445 -12.273 1 95.56 330 GLU B C 1
ATOM 6045 O O . GLU B 1 330 ? 5.801 -12.148 -11.32 1 95.56 330 GLU B O 1
ATOM 6050 N N . LEU B 1 331 ? 5.148 -11.906 -13.406 1 96.75 331 LEU B N 1
ATOM 6051 C CA . LEU B 1 331 ? 5.137 -13.344 -13.633 1 96.75 331 LEU B CA 1
ATOM 6052 C C . LEU B 1 331 ? 6.559 -13.898 -13.68 1 96.75 331 LEU B C 1
ATOM 6054 O O . LEU B 1 331 ? 6.848 -14.922 -13.055 1 96.75 331 LEU B O 1
ATOM 6058 N N . LEU B 1 332 ? 7.445 -13.211 -14.336 1 96.88 332 LEU B N 1
ATOM 6059 C CA . LEU B 1 332 ? 8.781 -13.727 -14.594 1 96.88 332 LEU B CA 1
ATOM 6060 C C . LEU B 1 332 ? 9.719 -13.422 -13.422 1 96.88 332 LEU B C 1
ATOM 6062 O O . LEU B 1 332 ? 10.477 -14.289 -12.992 1 96.88 332 LEU B O 1
ATOM 6066 N N . LEU B 1 333 ? 9.648 -12.234 -12.914 1 95.94 333 LEU B N 1
ATOM 6067 C CA . LEU B 1 333 ? 10.672 -11.805 -11.969 1 95.94 333 LEU B CA 1
ATOM 6068 C C . LEU B 1 333 ? 10.156 -11.891 -10.539 1 95.94 333 LEU B C 1
ATOM 6070 O O . LEU B 1 333 ? 10.914 -11.695 -9.586 1 95.94 333 LEU B O 1
ATOM 6074 N N . SER B 1 334 ? 8.914 -12.156 -10.305 1 95.5 334 SER B N 1
ATOM 6075 C CA . SER B 1 334 ? 8.383 -12.336 -8.953 1 95.5 334 SER B CA 1
ATOM 6076 C C . SER B 1 334 ? 7.875 -13.758 -8.742 1 95.5 334 SER B C 1
ATOM 6078 O O . SER B 1 334 ? 8.492 -14.539 -8.023 1 95.5 334 SER B O 1
ATOM 6080 N N . THR B 1 335 ? 6.879 -14.188 -9.531 1 96.5 335 THR B N 1
ATOM 6081 C CA . THR B 1 335 ? 6.281 -15.5 -9.344 1 96.5 335 THR B CA 1
ATOM 6082 C C . THR B 1 335 ? 7.27 -16.609 -9.711 1 96.5 335 THR B C 1
ATOM 6084 O O . THR B 1 335 ? 7.473 -17.547 -8.945 1 96.5 335 THR B O 1
ATOM 6087 N N . ALA B 1 336 ? 7.848 -16.469 -10.898 1 97.31 336 ALA B N 1
ATOM 6088 C CA . ALA B 1 336 ? 8.797 -17.484 -11.352 1 97.31 336 ALA B CA 1
ATOM 6089 C C . ALA B 1 336 ? 9.992 -17.578 -10.398 1 97.31 336 ALA B C 1
ATOM 6091 O O . ALA B 1 336 ? 10.453 -18.672 -10.086 1 97.31 336 ALA B O 1
ATOM 6092 N N . VAL B 1 337 ? 10.484 -16.469 -9.961 1 95.88 337 VAL B N 1
ATOM 6093 C CA . VAL B 1 337 ? 11.617 -16.438 -9.039 1 95.88 337 VAL B CA 1
ATOM 6094 C C . VAL B 1 337 ? 11.219 -17.078 -7.711 1 95.88 337 VAL B C 1
ATOM 6096 O O . VAL B 1 337 ? 12 -17.828 -7.121 1 95.88 337 VAL B O 1
ATOM 6099 N N . THR B 1 338 ? 10.047 -16.797 -7.207 1 95.62 338 THR B N 1
ATOM 6100 C CA . THR B 1 338 ? 9.539 -17.422 -5.988 1 95.62 338 THR B CA 1
ATOM 6101 C C . THR B 1 338 ? 9.453 -18.938 -6.152 1 95.62 338 THR B C 1
ATOM 6103 O O . THR B 1 338 ? 9.875 -19.688 -5.27 1 95.62 338 THR B O 1
ATOM 6106 N N . ASN B 1 339 ? 8.891 -19.375 -7.293 1 97.19 339 ASN B N 1
ATOM 6107 C CA . ASN B 1 339 ? 8.836 -20.797 -7.59 1 97.19 339 ASN B CA 1
ATOM 6108 C C . ASN B 1 339 ? 10.227 -21.422 -7.586 1 97.19 339 ASN B C 1
ATOM 6110 O O . ASN B 1 339 ? 10.43 -22.5 -7.004 1 97.19 339 ASN B O 1
ATOM 6114 N N . ALA B 1 340 ? 11.148 -20.719 -8.242 1 95.94 340 ALA B N 1
ATOM 6115 C CA . ALA B 1 340 ? 12.516 -21.219 -8.289 1 95.94 340 ALA B CA 1
ATOM 6116 C C . ALA B 1 340 ? 13.117 -21.312 -6.891 1 95.94 340 ALA B C 1
ATOM 6118 O O . ALA B 1 340 ? 13.82 -22.281 -6.57 1 95.94 340 ALA B O 1
ATOM 6119 N N . TYR B 1 341 ? 12.883 -20.391 -6.102 1 94.62 341 TYR B N 1
ATOM 6120 C CA . TYR B 1 341 ? 13.383 -20.375 -4.73 1 94.62 341 TYR B CA 1
ATOM 6121 C C . TYR B 1 341 ? 12.82 -21.547 -3.941 1 94.62 341 TYR B C 1
ATOM 6123 O O . TYR B 1 341 ? 13.555 -22.219 -3.207 1 94.62 341 TYR B O 1
ATOM 6131 N N . ILE B 1 342 ? 11.539 -21.781 -4.051 1 94.75 342 ILE B N 1
ATOM 6132 C CA . ILE B 1 342 ? 10.883 -22.875 -3.336 1 94.75 342 ILE B CA 1
ATOM 6133 C C . ILE B 1 342 ? 11.508 -24.203 -3.744 1 94.75 342 ILE B C 1
ATOM 6135 O O . ILE B 1 342 ? 11.781 -25.062 -2.895 1 94.75 342 ILE B O 1
ATOM 6139 N N . ILE B 1 343 ? 11.742 -24.391 -5.039 1 94.12 343 ILE B N 1
ATOM 6140 C CA . ILE B 1 343 ? 12.375 -25.609 -5.531 1 94.12 343 ILE B CA 1
ATOM 6141 C C . ILE B 1 343 ? 13.797 -25.703 -4.977 1 94.12 343 ILE B C 1
ATOM 6143 O O . ILE B 1 343 ? 14.227 -26.781 -4.539 1 94.12 343 ILE B O 1
ATOM 6147 N N . TYR B 1 344 ? 14.508 -24.578 -5.023 1 91.81 344 TYR B N 1
ATOM 6148 C CA . TYR B 1 344 ? 15.875 -24.531 -4.516 1 91.81 344 TYR B CA 1
ATOM 6149 C C . TYR B 1 344 ? 15.922 -24.891 -3.039 1 91.81 344 TYR B C 1
ATOM 6151 O O . TYR B 1 344 ? 16.781 -25.688 -2.619 1 91.81 344 TYR B O 1
ATOM 6159 N N . LYS B 1 345 ? 15.07 -24.344 -2.266 1 89.44 345 LYS B N 1
ATOM 6160 C CA . LYS B 1 345 ? 15.008 -24.594 -0.828 1 89.44 345 LYS B CA 1
ATOM 6161 C C . LYS B 1 345 ? 14.703 -26.062 -0.531 1 89.44 345 LYS B C 1
ATOM 6163 O O . LYS B 1 345 ? 15.258 -26.641 0.403 1 89.44 345 LYS B O 1
ATOM 6168 N N . THR B 1 346 ? 13.836 -26.656 -1.247 1 84.56 346 THR B N 1
ATOM 6169 C CA . THR B 1 346 ? 13.445 -28.047 -1.048 1 84.56 346 THR B CA 1
ATOM 6170 C C . THR B 1 346 ? 14.609 -28.984 -1.383 1 84.56 346 THR B C 1
ATOM 6172 O O . THR B 1 346 ? 14.82 -29.984 -0.697 1 84.56 346 THR B O 1
ATOM 6175 N N . HIS B 1 347 ? 15.312 -28.625 -2.373 1 83.69 347 HIS B N 1
ATOM 6176 C CA . HIS B 1 347 ? 16.391 -29.5 -2.828 1 83.69 347 HIS B CA 1
ATOM 6177 C C . HIS B 1 347 ? 17.625 -29.344 -1.966 1 83.69 347 HIS B C 1
ATOM 6179 O O . HIS B 1 347 ? 18.297 -30.328 -1.637 1 83.69 347 HIS B O 1
ATOM 6185 N N . LYS B 1 348 ? 18.109 -28.078 -1.708 1 74.69 348 LYS B N 1
ATOM 6186 C CA . LYS B 1 348 ? 19.391 -27.859 -1.021 1 74.69 348 LYS B CA 1
ATOM 6187 C C . LYS B 1 348 ? 19.203 -27.844 0.493 1 74.69 348 LYS B C 1
ATOM 6189 O O . LYS B 1 348 ? 20.172 -27.891 1.248 1 74.69 348 LYS B O 1
ATOM 6194 N N . GLN B 1 349 ? 18.062 -28.172 1.023 1 64.88 349 GLN B N 1
ATOM 6195 C CA . GLN B 1 349 ? 17.766 -28.141 2.453 1 64.88 349 GLN B CA 1
ATOM 6196 C C . GLN B 1 349 ? 18.422 -26.938 3.123 1 64.88 349 GLN B C 1
ATOM 6198 O O . GLN B 1 349 ? 18.875 -27.031 4.266 1 64.88 349 GLN B O 1
ATOM 6203 N N . LEU B 1 350 ? 18.828 -25.906 2.307 1 62.31 350 LEU B N 1
ATOM 6204 C CA . LEU B 1 350 ? 19.578 -24.781 2.867 1 62.31 350 LEU B CA 1
ATOM 6205 C C . LEU B 1 350 ? 18.625 -23.719 3.408 1 62.31 350 LEU B C 1
ATOM 6207 O O . LEU B 1 350 ? 17.516 -23.547 2.889 1 62.31 350 LEU B O 1
ATOM 6211 N N . SER B 1 351 ? 18.891 -23.328 4.598 1 64.56 351 SER B N 1
ATOM 6212 C CA . SER B 1 351 ? 18.188 -22.266 5.309 1 64.56 351 SER B CA 1
ATOM 6213 C C . SER B 1 351 ? 18.453 -20.906 4.688 1 64.56 351 SER B C 1
ATOM 6215 O O . SER B 1 351 ? 18.484 -19.891 5.383 1 64.56 351 SER B O 1
ATOM 6217 N N . SER B 1 352 ? 18.562 -20.891 3.287 1 68.81 352 SER B N 1
ATOM 6218 C CA . SER B 1 352 ? 18.875 -19.578 2.709 1 68.81 352 SER B CA 1
ATOM 6219 C C . SER B 1 352 ? 17.641 -18.688 2.695 1 68.81 352 SER B C 1
ATOM 6221 O O . SER B 1 352 ? 16.531 -19.141 2.447 1 68.81 352 SER B O 1
ATOM 6223 N N . LYS B 1 353 ? 17.875 -17.469 3.016 1 82.12 353 LYS B N 1
ATOM 6224 C CA . LYS B 1 353 ? 16.812 -16.469 2.986 1 82.12 353 LYS B CA 1
ATOM 6225 C C . LYS B 1 353 ? 16.469 -16.062 1.554 1 82.12 353 LYS B C 1
ATOM 6227 O O . LYS B 1 353 ? 17.328 -16.141 0.665 1 82.12 353 LYS B O 1
ATOM 6232 N N . LYS B 1 354 ? 15.219 -15.836 1.223 1 84.12 354 LYS B N 1
ATOM 6233 C CA . LYS B 1 354 ? 14.695 -15.453 -0.085 1 84.12 354 LYS B CA 1
ATOM 6234 C C . LYS B 1 354 ? 15.5 -14.297 -0.682 1 84.12 354 LYS B C 1
ATOM 6236 O O . LYS B 1 354 ? 15.781 -14.289 -1.883 1 84.12 354 LYS B O 1
ATOM 6241 N N . SER B 1 355 ? 15.906 -13.414 0.144 1 86.19 355 SER B N 1
ATOM 6242 C CA . SER B 1 355 ? 16.656 -12.266 -0.338 1 86.19 355 SER B CA 1
ATOM 6243 C C . SER B 1 355 ? 18.016 -12.68 -0.893 1 86.19 355 SER B C 1
ATOM 6245 O O . SER B 1 355 ? 18.469 -12.156 -1.917 1 86.19 355 SER B O 1
ATOM 6247 N N . ASN B 1 356 ? 18.625 -13.648 -0.278 1 88.62 356 ASN B N 1
ATOM 6248 C CA . ASN B 1 356 ? 19.922 -14.133 -0.754 1 88.62 356 ASN B CA 1
ATOM 6249 C C . ASN B 1 356 ? 19.797 -14.828 -2.107 1 88.62 356 ASN B C 1
ATOM 6251 O O . ASN B 1 356 ? 20.672 -14.703 -2.959 1 88.62 356 ASN B O 1
ATOM 6255 N N . PHE B 1 357 ? 18.734 -15.578 -2.25 1 91.75 357 PHE B N 1
ATOM 6256 C CA . PHE B 1 357 ? 18.5 -16.25 -3.52 1 91.75 357 PHE B CA 1
ATOM 6257 C C . PHE B 1 357 ? 18.375 -15.25 -4.656 1 91.75 357 PHE B C 1
ATOM 6259 O O . PHE B 1 357 ? 18.984 -15.406 -5.707 1 91.75 357 PHE B O 1
ATOM 6266 N N . ARG B 1 358 ? 17.578 -14.211 -4.43 1 92.69 358 ARG B N 1
ATOM 6267 C CA . ARG B 1 358 ? 17.375 -13.172 -5.441 1 92.69 358 ARG B CA 1
ATOM 6268 C C . ARG B 1 358 ? 18.672 -12.43 -5.727 1 92.69 358 ARG B C 1
ATOM 6270 O O . ARG B 1 358 ? 18.938 -12.055 -6.867 1 92.69 358 ARG B O 1
ATOM 6277 N N . GLU B 1 359 ? 19.422 -12.164 -4.684 1 93.88 359 GLU B N 1
ATOM 6278 C CA . GLU B 1 359 ? 20.719 -11.508 -4.848 1 93.88 359 GLU B CA 1
ATOM 6279 C C . GLU B 1 359 ? 21.656 -12.328 -5.73 1 93.88 359 GLU B C 1
ATOM 6281 O O . GLU B 1 359 ? 22.266 -11.797 -6.652 1 93.88 359 GLU B O 1
ATOM 6286 N N . ASN B 1 360 ? 21.688 -13.586 -5.414 1 93.62 360 ASN B N 1
ATOM 6287 C CA . ASN B 1 360 ? 22.547 -14.469 -6.195 1 93.62 360 ASN B CA 1
ATOM 6288 C C . ASN B 1 360 ? 22.078 -14.57 -7.645 1 93.62 360 ASN B C 1
ATOM 6290 O O . ASN B 1 360 ? 22.906 -14.602 -8.562 1 93.62 360 ASN B O 1
ATOM 6294 N N . LEU B 1 361 ? 20.812 -14.688 -7.777 1 94.69 361 LEU B N 1
ATOM 6295 C CA . LEU B 1 361 ? 20.25 -14.719 -9.125 1 94.69 361 LEU B CA 1
ATOM 6296 C C . LEU B 1 361 ? 20.641 -13.453 -9.898 1 94.69 361 LEU B C 1
ATOM 6298 O O . LEU B 1 361 ? 21.031 -13.531 -11.062 1 94.69 361 LEU B O 1
ATOM 6302 N N . CYS B 1 362 ? 20.484 -12.32 -9.281 1 95.62 362 CYS B N 1
ATOM 6303 C CA . CYS B 1 362 ? 20.844 -11.039 -9.883 1 95.62 362 CYS B CA 1
ATOM 6304 C C . CYS B 1 362 ? 22.312 -11.016 -10.305 1 95.62 362 CYS B C 1
ATOM 6306 O O . CYS B 1 362 ? 22.625 -10.672 -11.445 1 95.62 362 CYS B O 1
ATOM 6308 N N . LEU B 1 363 ? 23.188 -11.469 -9.43 1 95.75 363 LEU B N 1
ATOM 6309 C CA . LEU B 1 363 ? 24.609 -11.469 -9.711 1 95.75 363 LEU B CA 1
ATOM 6310 C C . LEU B 1 363 ? 24.938 -12.383 -10.883 1 95.75 363 LEU B C 1
ATOM 6312 O O . LEU B 1 363 ? 25.719 -12.008 -11.766 1 95.75 363 LEU B O 1
ATOM 6316 N N . GLN B 1 364 ? 24.328 -13.492 -10.914 1 95.69 364 GLN B N 1
ATOM 6317 C CA . GLN B 1 364 ? 24.562 -14.445 -11.992 1 95.69 364 GLN B CA 1
ATOM 6318 C C . GLN B 1 364 ? 24.094 -13.883 -13.328 1 95.69 364 GLN B C 1
ATOM 6320 O O . GLN B 1 364 ? 24.781 -14.008 -14.344 1 95.69 364 GLN B O 1
ATOM 6325 N N . MET B 1 365 ? 22.953 -13.258 -13.359 1 96.62 365 MET B N 1
ATOM 6326 C CA . MET B 1 365 ? 22.391 -12.703 -14.594 1 96.62 365 MET B CA 1
ATOM 6327 C C . MET B 1 365 ? 23.234 -11.547 -15.102 1 96.62 365 MET B C 1
ATOM 6329 O O . MET B 1 365 ? 23.359 -11.344 -16.312 1 96.62 365 MET B O 1
ATOM 6333 N N . LEU B 1 366 ? 23.812 -10.805 -14.148 1 95.94 366 LEU B N 1
ATOM 6334 C CA . LEU B 1 366 ? 24.625 -9.648 -14.516 1 95.94 366 LEU B CA 1
ATOM 6335 C C . LEU B 1 366 ? 26.062 -10.062 -14.812 1 95.94 366 LEU B C 1
ATOM 6337 O O . LEU B 1 366 ? 26.859 -9.25 -15.289 1 95.94 366 LEU B O 1
ATOM 6341 N N . GLY B 1 367 ? 26.438 -11.281 -14.539 1 92.62 367 GLY B N 1
ATOM 6342 C CA . GLY B 1 367 ? 27.781 -11.781 -14.766 1 92.62 367 GLY B CA 1
ATOM 6343 C C . GLY B 1 367 ? 28.781 -11.266 -13.766 1 92.62 367 GLY B C 1
ATOM 6344 O O . GLY B 1 367 ? 29.953 -11.062 -14.102 1 92.62 367 GLY B O 1
ATOM 6345 N N . ILE B 1 368 ? 28.266 -10.852 -12.664 1 88.94 368 ILE B N 1
ATOM 6346 C CA . ILE B 1 368 ? 29.156 -10.336 -11.617 1 88.94 368 ILE B CA 1
ATOM 6347 C C . ILE B 1 368 ? 29.562 -11.477 -10.68 1 88.94 368 ILE B C 1
ATOM 6349 O O . ILE B 1 368 ? 28.703 -12.188 -10.156 1 88.94 368 ILE B O 1
ATOM 6353 N N . THR B 1 369 ? 30.797 -11.969 -10.727 1 74.88 369 THR B N 1
ATOM 6354 C CA . THR B 1 369 ? 31.312 -13.023 -9.852 1 74.88 369 THR B CA 1
ATOM 6355 C C . THR B 1 369 ? 31.656 -12.461 -8.484 1 74.88 369 THR B C 1
ATOM 6357 O O . THR B 1 369 ? 32.25 -11.375 -8.375 1 74.88 369 THR B O 1
ATOM 6360 N N . SER B 1 370 ? 30.859 -12.672 -7.527 1 58.5 370 SER B N 1
ATOM 6361 C CA . SER B 1 370 ? 31.156 -12.25 -6.164 1 58.5 370 SER B CA 1
ATOM 6362 C C . SER B 1 370 ? 32.594 -12.602 -5.781 1 58.5 370 SER B C 1
ATOM 6364 O O . SER B 1 370 ? 32.969 -13.773 -5.797 1 58.5 370 SER B O 1
ATOM 6366 N N . ASN B 1 371 ? 33.594 -11.992 -6.086 1 45.16 371 ASN B N 1
ATOM 6367 C CA . ASN B 1 371 ? 34.875 -12.297 -5.465 1 45.16 371 ASN B CA 1
ATOM 6368 C C . ASN B 1 371 ? 34.719 -12.594 -3.975 1 45.16 371 ASN B C 1
ATOM 6370 O O . ASN B 1 371 ? 35.719 -12.766 -3.266 1 45.16 371 ASN B O 1
ATOM 6374 N N . SER B 1 372 ? 33.75 -12.18 -3.383 1 42.28 372 SER B N 1
ATOM 6375 C CA . SER B 1 372 ? 33.844 -12.258 -1.928 1 42.28 372 SER B CA 1
ATOM 6376 C C . SER B 1 372 ? 33.688 -13.695 -1.445 1 42.28 372 SER B C 1
ATOM 6378 O O . SER B 1 372 ? 33.375 -13.938 -0.276 1 42.28 372 SER B O 1
ATOM 6380 N N . ASN B 1 373 ? 33.688 -14.672 -2.209 1 36.78 373 ASN B N 1
ATOM 6381 C CA . ASN B 1 373 ? 33.844 -15.945 -1.503 1 36.78 373 ASN B CA 1
ATOM 6382 C C . ASN B 1 373 ? 35.156 -15.992 -0.73 1 36.78 373 ASN B C 1
ATOM 6384 O O . ASN B 1 373 ? 35.625 -17.078 -0.386 1 36.78 373 ASN B O 1
ATOM 6388 N N . SER B 1 374 ? 35.938 -15.055 -0.725 1 33.78 374 SER B N 1
ATOM 6389 C CA . SER B 1 374 ? 37.125 -15.398 0.041 1 33.78 374 SER B CA 1
ATOM 6390 C C . SER B 1 374 ? 36.781 -15.805 1.466 1 33.78 374 SER B C 1
ATOM 6392 O O . SER B 1 374 ? 37.344 -16.766 2.002 1 33.78 374 SER B O 1
ATOM 6394 N N . ALA B 1 375 ? 36.469 -14.867 2.447 1 30.64 375 ALA B N 1
ATOM 6395 C CA . ALA B 1 375 ? 36.625 -15.297 3.836 1 30.64 375 ALA B CA 1
ATOM 6396 C C . ALA B 1 375 ? 35.469 -16.203 4.27 1 30.64 375 ALA B C 1
ATOM 6398 O O . ALA B 1 375 ? 34.469 -15.719 4.809 1 30.64 375 ALA B O 1
ATOM 6399 N N . ALA B 1 376 ? 34.875 -17 3.531 1 29.72 376 ALA B N 1
ATOM 6400 C CA . ALA B 1 376 ? 34.25 -18.031 4.324 1 29.72 376 ALA B CA 1
ATOM 6401 C C . ALA B 1 376 ? 35.188 -18.578 5.391 1 29.72 376 ALA B C 1
ATOM 6403 O O . ALA B 1 376 ? 36.156 -19.281 5.07 1 29.72 376 ALA B O 1
ATOM 6404 N N . ARG B 1 377 ? 35.562 -17.906 6.398 1 29.59 377 ARG B N 1
ATOM 6405 C CA . ARG B 1 377 ? 36.125 -18.594 7.547 1 29.59 377 ARG B CA 1
ATOM 6406 C C . ARG B 1 377 ? 35.469 -19.953 7.773 1 29.59 377 ARG B C 1
ATOM 6408 O O . ARG B 1 377 ? 34.25 -20.062 7.734 1 29.59 377 ARG B O 1
ATOM 6415 N N . GLU B 1 378 ? 36.062 -21.047 7.434 1 28.83 378 GLU B N 1
ATOM 6416 C CA . GLU B 1 378 ? 35.875 -22.359 8.031 1 28.83 378 GLU B CA 1
ATOM 6417 C C . GLU B 1 378 ? 35.406 -22.234 9.477 1 28.83 378 GLU B C 1
ATOM 6419 O O . GLU B 1 378 ? 36.219 -21.984 10.375 1 28.83 378 GLU B O 1
ATOM 6424 N N . GLN B 1 379 ? 34.5 -21.391 9.789 1 29.45 379 GLN B N 1
ATOM 6425 C CA . GLN B 1 379 ? 34.094 -21.656 11.156 1 29.45 379 GLN B CA 1
ATOM 6426 C C . GLN B 1 379 ? 33.969 -23.156 11.422 1 29.45 379 GLN B C 1
ATOM 6428 O O . GLN B 1 379 ? 33.188 -23.844 10.773 1 29.45 379 GLN B O 1
ATOM 6433 N N . SER B 1 380 ? 35.125 -23.75 11.695 1 29.5 380 SER B N 1
ATOM 6434 C CA . SER B 1 380 ? 35.094 -25.031 12.414 1 29.5 380 SER B CA 1
ATOM 6435 C C . SER B 1 380 ? 33.906 -25.094 13.375 1 29.5 380 SER B C 1
ATOM 6437 O O . SER B 1 380 ? 33.812 -24.297 14.305 1 29.5 380 SER B O 1
ATOM 6439 N N . GLN B 1 381 ? 32.844 -25.156 12.828 1 30.45 381 GLN B N 1
ATOM 6440 C CA . GLN B 1 381 ? 31.797 -25.547 13.758 1 30.45 381 GLN B CA 1
ATOM 6441 C C . GLN B 1 381 ? 32.312 -26.594 14.75 1 30.45 381 GLN B C 1
ATOM 6443 O O . GLN B 1 381 ? 32.625 -27.719 14.367 1 30.45 381 GLN B O 1
ATOM 6448 N N . ARG B 1 382 ? 33.188 -26.172 15.695 1 30.75 382 ARG B N 1
ATOM 6449 C CA . ARG B 1 382 ? 33.25 -27.094 16.812 1 30.75 382 ARG B CA 1
ATOM 6450 C C . ARG B 1 382 ? 31.875 -27.656 17.141 1 30.75 382 ARG B C 1
ATOM 6452 O O . ARG B 1 382 ? 30.938 -26.906 17.422 1 30.75 382 ARG B O 1
ATOM 6459 N N . ASP B 1 383 ? 31.516 -28.672 16.438 1 30.83 383 ASP B N 1
ATOM 6460 C CA . ASP B 1 383 ? 30.375 -29.531 16.75 1 30.83 383 ASP B CA 1
ATOM 6461 C C . ASP B 1 383 ? 30.281 -29.766 18.25 1 30.83 383 ASP B C 1
ATOM 6463 O O . ASP B 1 383 ? 31.109 -30.469 18.844 1 30.83 383 ASP B O 1
ATOM 6467 N N . HIS B 1 384 ? 30.172 -28.719 19.078 1 31.61 384 HIS B N 1
ATOM 6468 C CA . HIS B 1 384 ? 29.906 -29.094 20.469 1 31.61 384 HIS B CA 1
ATOM 6469 C C . HIS B 1 384 ? 28.672 -29.984 20.562 1 31.61 384 HIS B C 1
ATOM 6471 O O . HIS B 1 384 ? 27.562 -29.547 20.25 1 31.61 384 HIS B O 1
ATOM 6477 N N . LYS B 1 385 ? 28.875 -31.203 20.203 1 31.19 385 LYS B N 1
ATOM 6478 C CA . LYS B 1 385 ? 27.891 -32.25 20.484 1 31.19 385 LYS B CA 1
ATOM 6479 C C . LYS B 1 385 ? 27.391 -32.156 21.922 1 31.19 385 LYS B C 1
ATOM 6481 O O . LYS B 1 385 ? 28.156 -32.344 22.859 1 31.19 385 LYS B O 1
ATOM 6486 N N . PHE B 1 386 ? 26.609 -31.156 22.156 1 33.31 386 PHE B N 1
ATOM 6487 C CA . PHE B 1 386 ? 25.969 -31.219 23.469 1 33.31 386 PHE B CA 1
ATOM 6488 C C . PHE B 1 386 ? 25.328 -32.594 23.688 1 33.31 386 PHE B C 1
ATOM 6490 O O . PHE B 1 386 ? 24.688 -33.125 22.797 1 33.31 386 PHE B O 1
ATOM 6497 N N . SER B 1 387 ? 25.984 -33.375 24.391 1 32.81 387 SER B N 1
ATOM 6498 C CA . SER B 1 387 ? 25.422 -34.625 24.812 1 32.81 387 SER B CA 1
ATOM 6499 C C . SER B 1 387 ? 23.969 -34.469 25.266 1 32.81 387 SER B C 1
ATOM 6501 O O . SER B 1 387 ? 23.641 -33.562 26.016 1 32.81 387 SER B O 1
ATOM 6503 N N . LYS B 1 388 ? 23.094 -34.75 24.312 1 38.78 388 LYS B N 1
ATOM 6504 C CA . LYS B 1 388 ? 21.656 -34.875 24.594 1 38.78 388 LYS B CA 1
ATOM 6505 C C . LYS B 1 388 ? 21.406 -35.562 25.938 1 38.78 388 LYS B C 1
ATOM 6507 O O . LYS B 1 388 ? 21.828 -36.688 26.156 1 38.78 388 LYS B O 1
ATOM 6512 N N . SER B 1 389 ? 21.641 -34.781 27 1 37.41 389 SER B N 1
ATOM 6513 C CA . SER B 1 389 ? 21.266 -35.469 28.234 1 37.41 389 SER B CA 1
ATOM 6514 C C . SER B 1 389 ? 19.828 -35.938 28.188 1 37.41 389 SER B C 1
ATOM 6516 O O . SER B 1 389 ? 18.938 -35.25 27.719 1 37.41 389 SER B O 1
ATOM 6518 N N . LEU B 1 390 ? 19.594 -37.25 28 1 42.38 390 LEU B N 1
ATOM 6519 C CA . LEU B 1 390 ? 18.375 -38.062 28.031 1 42.38 390 LEU B CA 1
ATOM 6520 C C . LEU B 1 390 ? 17.5 -37.688 29.234 1 42.38 390 LEU B C 1
ATOM 6522 O O . LEU B 1 390 ? 16.406 -38.219 29.406 1 42.38 390 LEU B O 1
ATOM 6526 N N . MET B 1 391 ? 18.094 -37.031 30.234 1 41.22 391 MET B N 1
ATOM 6527 C CA . MET B 1 391 ? 17.281 -37.031 31.438 1 41.22 391 MET B CA 1
ATOM 6528 C C . MET B 1 391 ? 16.312 -35.875 31.453 1 41.22 391 MET B C 1
ATOM 6530 O O . MET B 1 391 ? 16.719 -34.719 31.188 1 41.22 391 MET B O 1
ATOM 6534 N N . ALA B 1 392 ? 15.086 -36.031 31.078 1 44.62 392 ALA B N 1
ATOM 6535 C CA . ALA B 1 392 ? 13.945 -35.125 31.125 1 44.62 392 ALA B CA 1
ATOM 6536 C C . ALA B 1 392 ? 13.555 -34.812 32.562 1 44.62 392 ALA B C 1
ATOM 6538 O O . ALA B 1 392 ? 13.773 -35.625 33.469 1 44.62 392 ALA B O 1
ATOM 6539 N N . ASP B 1 393 ? 13.461 -33.469 32.844 1 41.97 393 ASP B N 1
ATOM 6540 C CA . ASP B 1 393 ? 12.914 -33.219 34.188 1 41.97 393 ASP B CA 1
ATOM 6541 C C . ASP B 1 393 ? 11.477 -33.719 34.281 1 41.97 393 ASP B C 1
ATOM 6543 O O . ASP B 1 393 ? 10.906 -34.188 33.312 1 41.97 393 ASP B O 1
ATOM 6547 N N . HIS B 1 394 ? 10.977 -33.906 35.438 1 49.53 394 HIS B N 1
ATOM 6548 C CA . HIS B 1 394 ? 9.656 -34.469 35.719 1 49.53 394 HIS B CA 1
ATOM 6549 C C . HIS B 1 394 ? 8.602 -33.875 34.781 1 49.53 394 HIS B C 1
ATOM 6551 O O . HIS B 1 394 ? 7.52 -34.469 34.625 1 49.53 394 HIS B O 1
ATOM 6557 N N . ARG B 1 395 ? 8.789 -32.719 34.25 1 47.72 395 ARG B N 1
ATOM 6558 C CA . ARG B 1 395 ? 7.789 -32.125 33.344 1 47.72 395 ARG B CA 1
ATOM 6559 C C . ARG B 1 395 ? 8.164 -32.375 31.875 1 47.72 395 ARG B C 1
ATOM 6561 O O . ARG B 1 395 ? 7.617 -31.719 30.984 1 47.72 395 ARG B O 1
ATOM 6568 N N . GLY B 1 396 ? 9.172 -33.25 31.531 1 42.91 396 GLY B N 1
ATOM 6569 C CA . GLY B 1 396 ? 9.586 -33.75 30.234 1 42.91 396 GLY B CA 1
ATOM 6570 C C . GLY B 1 396 ? 10.562 -32.844 29.516 1 42.91 396 GLY B C 1
ATOM 6571 O O . GLY B 1 396 ? 10.789 -33 28.312 1 42.91 396 GLY B O 1
ATOM 6572 N N . ARG B 1 397 ? 10.797 -31.75 29.938 1 49.41 397 ARG B N 1
ATOM 6573 C CA . ARG B 1 397 ? 11.68 -30.797 29.281 1 49.41 397 ARG B CA 1
ATOM 6574 C C . ARG B 1 397 ? 13.133 -31.234 29.391 1 49.41 397 ARG B C 1
ATOM 6576 O O . ARG B 1 397 ? 13.539 -31.812 30.391 1 49.41 397 ARG B O 1
ATOM 6583 N N . LEU B 1 398 ? 13.945 -31.297 28.438 1 44.28 398 LEU B N 1
ATOM 6584 C CA . LEU B 1 398 ? 15.32 -31.766 28.359 1 44.28 398 LEU B CA 1
ATOM 6585 C C . LEU B 1 398 ? 16.234 -30.922 29.234 1 44.28 398 LEU B C 1
ATOM 6587 O O . LEU B 1 398 ? 16.141 -29.688 29.203 1 44.28 398 LEU B O 1
ATOM 6591 N N . ILE B 1 399 ? 16.734 -31.297 30.375 1 43.66 399 ILE B N 1
ATOM 6592 C CA . ILE B 1 399 ? 17.641 -30.609 31.297 1 43.66 399 ILE B CA 1
ATOM 6593 C C . ILE B 1 399 ? 18.969 -30.344 30.609 1 43.66 399 ILE B C 1
ATOM 6595 O O . ILE B 1 399 ? 19.609 -31.266 30.094 1 43.66 399 ILE B O 1
ATOM 6599 N N . ARG B 1 400 ? 19.156 -29.234 30.062 1 40.44 400 ARG B N 1
ATOM 6600 C CA . ARG B 1 400 ? 20.422 -28.828 29.438 1 40.44 400 ARG B CA 1
ATOM 6601 C C . ARG B 1 400 ? 21.578 -28.922 30.422 1 40.44 400 ARG B C 1
ATOM 6603 O O . ARG B 1 400 ? 21.469 -28.469 31.562 1 40.44 400 ARG B O 1
ATOM 6610 N N . ARG B 1 401 ? 22.375 -29.891 30.359 1 37.84 401 ARG B N 1
ATOM 6611 C CA . ARG B 1 401 ? 23.531 -30.062 31.219 1 37.84 401 ARG B CA 1
ATOM 6612 C C . ARG B 1 401 ? 24.5 -28.891 31.078 1 37.84 401 ARG B C 1
ATOM 6614 O O . ARG B 1 401 ? 24.562 -28.25 30.016 1 37.84 401 ARG B O 1
ATOM 6621 N N . ARG B 1 402 ? 24.859 -28.312 32.188 1 33.47 402 ARG B N 1
ATOM 6622 C CA . ARG B 1 402 ? 25.844 -27.25 32.344 1 33.47 402 ARG B CA 1
ATOM 6623 C C . ARG B 1 402 ? 27.172 -27.609 31.688 1 33.47 402 ARG B C 1
ATOM 6625 O O . ARG B 1 402 ? 27.594 -28.766 31.734 1 33.47 402 ARG B O 1
ATOM 6632 N N . CYS B 1 403 ? 27.5 -26.969 30.656 1 36.25 403 CYS B N 1
ATOM 6633 C CA . CYS B 1 403 ? 28.797 -27.109 30 1 36.25 403 CYS B CA 1
ATOM 6634 C C . CYS B 1 403 ? 29.938 -27.047 31.031 1 36.25 403 CYS B C 1
ATOM 6636 O O . CYS B 1 403 ? 29.953 -26.156 31.875 1 36.25 403 CYS B O 1
ATOM 6638 N N . ILE B 1 404 ? 30.406 -28.141 31.516 1 34.09 404 ILE B N 1
ATOM 6639 C CA . ILE B 1 404 ? 31.562 -28.219 32.406 1 34.09 404 ILE B CA 1
ATOM 6640 C C . ILE B 1 404 ? 32.781 -27.656 31.703 1 34.09 404 ILE B C 1
ATOM 6642 O O . ILE B 1 404 ? 33.312 -28.266 30.75 1 34.09 404 ILE B O 1
ATOM 6646 N N . CYS B 1 405 ? 32.781 -26.391 31.359 1 30.67 405 CYS B N 1
ATOM 6647 C CA . CYS B 1 405 ? 33.969 -25.828 30.719 1 30.67 405 CYS B CA 1
ATOM 6648 C C . CYS B 1 405 ? 35.219 -26.109 31.547 1 30.67 405 CYS B C 1
ATOM 6650 O O . CYS B 1 405 ? 36.25 -26.484 30.984 1 30.67 405 CYS B O 1
ATOM 6652 N N . TYR B 1 406 ? 35.469 -25.344 32.656 1 29.83 406 TYR B N 1
ATOM 6653 C CA . TYR B 1 406 ? 36.812 -24.828 33.031 1 29.83 406 TYR B CA 1
ATOM 6654 C C . TYR B 1 406 ? 37.625 -25.906 33.75 1 29.83 406 TYR B C 1
ATOM 6656 O O . TYR B 1 406 ? 37.344 -26.25 34.875 1 29.83 406 TYR B O 1
ATOM 6664 N N . GLY B 1 407 ? 37.875 -27.031 33.062 1 28.08 407 GLY B N 1
ATOM 6665 C CA . GL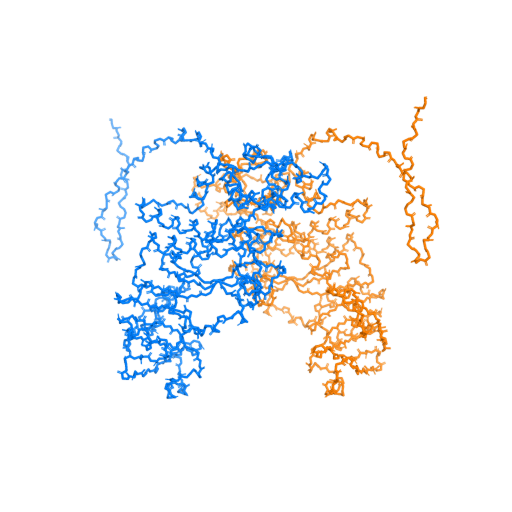Y B 1 407 ? 38.906 -27.766 33.781 1 28.08 407 GLY B CA 1
ATOM 6666 C C . GLY B 1 407 ? 40.125 -26.906 34.094 1 28.08 407 GLY B C 1
ATOM 6667 O O . GLY B 1 407 ? 40.688 -26.25 33.188 1 28.08 407 GLY B O 1
ATOM 6668 N N . LYS B 1 408 ? 40.156 -26.312 35.344 1 27.22 408 LYS B N 1
ATOM 6669 C CA . LYS B 1 408 ? 41.344 -25.688 35.938 1 27.22 408 LYS B CA 1
ATOM 6670 C C . LYS B 1 408 ? 42.562 -26.578 35.781 1 27.22 408 LYS B C 1
ATOM 6672 O O . LYS B 1 408 ? 42.562 -27.734 36.188 1 27.22 408 LYS B O 1
ATOM 6677 N N . SER B 1 409 ? 43.125 -26.516 34.531 1 23.27 409 SER B N 1
ATOM 6678 C CA . SER B 1 409 ? 44.5 -27.047 34.531 1 23.27 409 SER B CA 1
ATOM 6679 C C . SER B 1 409 ? 45.25 -26.625 35.781 1 23.27 409 SER B C 1
ATOM 6681 O O . SER B 1 409 ? 45.312 -25.422 36.094 1 23.27 409 SER B O 1
ATOM 6683 N N . ASP B 1 410 ? 45.375 -27.406 36.812 1 23.31 410 ASP B N 1
ATOM 6684 C CA . ASP B 1 410 ? 46.562 -27.406 37.656 1 23.31 410 ASP B CA 1
ATOM 6685 C C . ASP B 1 410 ? 47.844 -27.453 36.844 1 23.31 410 ASP B C 1
ATOM 6687 O O . ASP B 1 410 ? 47.938 -28.188 35.875 1 23.31 410 ASP B O 1
#

Radius of gyration: 31.84 Å; Cα contacts (8 Å, |Δi|>4): 1266; chains: 2; bounding box: 84×79×84 Å

Secondary structure (DSSP, 8-state):
-HHHHHHHHHHHTT--TTSGGGG-----HHHHHHHHHHHHHHHHSB-SSGGGGG---TTT--HHHHHH--HHHHHHHHHH--SS-GGG---TT-TTTTTHHHHHHHHHHHHHH----SEEEEEEEEEE--SS-TT-EE-TTSSS-EEEEEEEEEETT--EEEEEE---S-SSS----HHHHHHHHHGGG-SSS-EEEE-TTT--HHHHHHHHHTTT-EEEEE--TT-TT--HHHHH----TT-EEEEE-TTS-EEEEEESSSEEEEEESS--S-EEEEE-SS-TT-EEEEEHHHHHHHHHTTHHHHHHHHHHTT--PPSS--HHHHHHIIIIIIIHHHHHHHHHHHHH-----HHHHHHHHHHHHHT---GGGTT----------------B-TTS-B------------/-HHHHHHHHHHHTT--TTSGGGG-----HHHHHHHHHHHHHHHHSB-SSGGGGG---TTT--HHHHHH--HHHHHHHHHH--SS-GGG---TT-TTTTTHHHHHHHHHHHHHH----SEEEEEEEEEE--SS-TT-EE-TTSSS-EEEEEEEEEETT--EEEEEE---TTSSS----HHHHHHHHHGGG-SSS-EEEE-TTT--HHHHHHHHHTTT-EEEEE--TT-TT--HHHHH----TT-EEEEE-TTS-EEEEEESSSEEEEEESS--S-EEEEE-SS-TT-EEEEEHHHHHHHHHTTHHHHHHHHHHTT--PPSS--HHHHHHIIIIIIIHHHHHHHHHHHHH-----HHHHHHHHHHHHHT---GGGTT----------------B-TTS-B------------

Sequence (820 aa):
MTNSYANKVKILKVVTRNMRLAKWVDCNDEEMLKFLGLLIYMGLKKLPKMSDYWSNNILYKNKVVSQAMSRNRFELLLRCWHFEDSIHLTSNTDRLLKIRRFVQLLAGTFRNSKTPGEYITVDETMVAFRGRIKFMQYIPGKRHKYGIKLFKVCDDDGYTHDFIVYEGKNSREQIESPANIVMKLCHPYLGVGRSVVTDNYYTSVDLAQQLLKKKNTHLIGTLRINRKGLPKKVEQEKLSKGETIALENNDGILVLKWKDKRDVFALSTKHSIGFVTVQRRRNPNKKVMKPTLIAEYNKHKCSIDLSDQMASNANPARRNIRWFQKLAVELLLSTAVTNAYIIYKTHKQLSSKKSNFRENLCLQMLGITSNSNSAAREQSQRDHKFSKSLMADHRGRLIRRRCICYGKSDMTNSYANKVKILKVVTRNMRLAKWVDCNDEEMLKFLGLLIYMGLKKLPKMSDYWSNNILYKNKVVSQAMSRNRFELLLRCWHFEDSIHLTSNTDRLLKIRRFVQLLAGTFRNSKTPGEYITVDETMVAFRGRIKFMQYIPGKRHKYGIKLFKVCDDDGYTHDFIVYEGKNSREQIESPANIVMKLCHPYLGVGRSVVTDNYYTSVDLAQQLLKKKNTHLIGTLRINRKGLPKKVEQEKLSKGETIALENNDGILVLKWKDKRDVFALSTKHSIGFVTVQRRRNPNKKVMKPTLIAEYNKHKCSIDLSDQMASNANPARRNIRWFQKLAVELLLSTAVTNAYIIYKTHKQLSSKKSNFRENLCLQMLGITSNSNSAAREQSQRDHKFSKSLMADHRGRLIRRRCICYGKSD

Foldseek 3Di:
DLQLQLVVCCVPPPDDCPHLSVVDDDDDPLLVLLLLLVLLVCLLPPDPDLCLCVDPPPVRDDCLNVLLDDSSNSVSSQVSVWADNVPVQPDPQDQCSGCVVVQVVLLVCLQPPDDAPQEKEKDKDFQADDDDGPAWAACPVDPRRIHWIKIFIFHQLLRTNGIDTDRDDPRPDPPQQLLNVQCVRCVVPAQPAHEYEYEQRNDDPVSQVVRCVGNHYKYKYWHDAPGPPDDPCQRPDDDDAADKDWDADPSQKIWMWHHHVHITIIIISPDDFDWDWDADPVHNVDIDIDTPSVVVSVSTHCSNVSNVVQLSRSQSQDYDGDRSVSVCSSSVVRNVLSNVVSVVCVVVVDPDDSSVSSVVSSCVSSVNDPVPVPPPPPPVPPPPVQPQPPDADPVRHRPRDDPPPDPPDD/DLQLQLVVCCVPPPDDCPHLSVVDDDDDPLLVLLLLLVLLVCLLPPDPDLCLCVDPPPVRDDCLNVLLDDSSNSVSSQVSVWADNVPVQPPPQDQCSGCVVVQVVLLVCLQPPDDADQEKEKDKDFQADDDDGDAWAACPPDPRRIGWIKIFIFHQLLRTNGIDTDRDDPRPDPPCQLLNVQCVRCVVPAQPAHEYEYEQRNDDPVSQVVRCVGNHYKYKYWHDAPGPPDDPCQRPDDDDAADKDWDADPSQKIWMWHHHVHIIIIIISPDDFDWDWDADPVGNVDIDIDTPSVVVSVSTHCSNVSNVVQLSRSQSQDYDGDRSVSVCSSSVVRNVLSNVVSVVCVVVVDPDDSSVSSVVSSCVSSVNDPVPVPPPPPPVPPPPVQPQPPDADPVRHRPRDDPPPDPPPD